Protein AF-A0A7V8W671-F1 (afdb_monomer)

Foldseek 3Di:
DDLVVCQVVFPFQDWFQFVPVLSAHIFTFHGKDFQAWAWWKWFQFPQRFTFIDHQQFWWWKAQADPDHTDIDGNVPDDFNIWHKFFLNAAFPADFDPLLLLLLLLLLQCLFQWDWDADPDDDGRWTKIKGKDFDDLRVCSNVVSCCVNVPPFDWDKDFDDDPDPNTGIIMIMTTHPSCVVSCVQQVSHDDQQADAGGPNQVPGGQQSLLSSLQNNCLGQWAWDADDLVPLWIKIKGKGLHSRHLNRNQLSLSNNSQHWGKDWADDDDPPDGTMIMTIRTALVNLVSNCVRRNYSDPVRNVSSVVNNDPSRNTHHDDRMDITGRRDMDTPGIDGDMDTQTPNQFGQRSYIGGFYAFAFFAADDPDDVRYQVQALQFLLVVQQQVDEFEFEPALYFAFQPADPVGDTDPGPVVRQQVSQLSQQVGHYDPDRHGYEYAYEYECLAPCNLCLLCVVVVLLVQLVVQQVLQVLLQVLLLQLLQQQWDDPVPGDTAGDPPCVVRVSNVVSVVVCVVSVNDPVSSVVSSVCRNVPHNHDDGDHWDDDLPTPSVVPTGPSSYAYEYAAEPVLVVQQVVQHKRFRAGSVPGDGPDIDGSVVSVVSNVVSCVNPVDNHYHHNNQCVLLDLQPVLHFKGWHWDWWDFQWFFAFQAFTDTLVVCAQHWTQTQAPVRGTDIFRHWWFFWKDWWKWFAFQQGQTFTIHQQWWFQWPPPGTHRNVRADLVTKFFFAAHHHADDEADLLQLLLLLQCLALQWAWDWDQDPVRFIKIKIKHWLVCLVSLVSNQVRLQVVVVVVVVVPDDDDDDPDRQWDWDDDPTMIMTMHGDPVSVVVSVQFWDRHPDQQPIATHPCLRNYGLSSVLSSNQNNCQNQWDADPVVGWIKGKGSHPRRLLVVQNSCSNLVWHKGKDWDQDPPCVCVRPDDDDPPPDDDRTMIMIITDNQCLVSCLVRRNHDPPRPSNVVSVVSVVPDDDDHDRSMTGTDDIRGPYMHTGIDTQRPPNRWTQTSGTIIGIYIRYMDHGQEREDEDAAEQVVQADLVGDGNLVVLLVVLLVVLVVLLVCLRPPHDPGDVHRPVHQLQVHYHYHYDDLVVSCVSVVHDCPDPVSVVVVLQSVLSSVVSSVVSLVVCCVVPNHRNSCVVSVVSNVLSVVQSVCVNVVHDPVVRDSDPPD

Structure (mmCIF, N/CA/C/O backbone):
data_AF-A0A7V8W671-F1
#
_entry.id   AF-A0A7V8W671-F1
#
loop_
_atom_site.group_PDB
_atom_site.id
_atom_site.type_symbol
_atom_site.label_atom_id
_atom_site.label_alt_id
_atom_site.label_comp_id
_atom_site.label_asym_id
_atom_site.label_entity_id
_atom_site.label_seq_id
_atom_site.pdbx_PDB_ins_code
_atom_site.Cartn_x
_atom_site.Cartn_y
_atom_site.Cartn_z
_atom_site.occupancy
_atom_site.B_iso_or_equiv
_atom_site.auth_seq_id
_atom_site.auth_comp_id
_atom_site.auth_asym_id
_atom_site.auth_atom_id
_atom_site.pdbx_PDB_model_num
ATOM 1 N N . MET A 1 1 ? 6.428 18.611 -21.218 1.00 63.50 1 MET A N 1
ATOM 2 C CA . MET A 1 1 ? 7.217 18.654 -19.968 1.00 63.50 1 MET A CA 1
ATOM 3 C C . MET A 1 1 ? 7.285 17.230 -19.437 1.00 63.50 1 MET A C 1
ATOM 5 O O . MET A 1 1 ? 6.343 16.496 -19.732 1.00 63.50 1 MET A O 1
ATOM 9 N N . ALA A 1 2 ? 8.343 16.803 -18.746 1.00 70.94 2 ALA A N 1
ATOM 10 C CA . ALA A 1 2 ? 8.313 15.484 -18.112 1.00 70.94 2 ALA A CA 1
ATOM 11 C C . ALA A 1 2 ? 7.372 15.514 -16.897 1.00 70.94 2 ALA A C 1
ATOM 13 O O . ALA A 1 2 ? 7.177 16.563 -16.283 1.00 70.94 2 ALA A O 1
ATOM 14 N N . ILE A 1 3 ? 6.790 14.369 -16.531 1.00 64.44 3 ILE A N 1
ATOM 15 C CA . ILE A 1 3 ? 5.921 14.296 -15.345 1.00 64.44 3 ILE A CA 1
ATOM 16 C C . ILE A 1 3 ? 6.750 14.531 -14.072 1.00 64.44 3 ILE A C 1
ATOM 18 O O . ILE A 1 3 ? 6.320 15.276 -13.196 1.00 64.44 3 ILE A O 1
ATOM 22 N N . GLY A 1 4 ? 7.994 14.037 -14.033 1.00 70.00 4 GLY A N 1
ATOM 23 C CA . GLY A 1 4 ? 8.948 14.334 -12.960 1.00 70.00 4 GLY A CA 1
ATOM 24 C C . GLY A 1 4 ? 9.275 15.817 -12.794 1.00 70.00 4 GLY A C 1
ATOM 25 O O . GLY A 1 4 ? 9.361 16.278 -11.658 1.00 70.00 4 GLY A O 1
ATOM 26 N N . ASP A 1 5 ? 9.361 16.593 -13.883 1.00 69.31 5 ASP A N 1
ATOM 27 C CA . ASP A 1 5 ? 9.529 18.052 -13.796 1.00 69.31 5 ASP A CA 1
ATOM 28 C C . ASP A 1 5 ? 8.321 18.690 -13.090 1.00 69.31 5 ASP A C 1
ATOM 30 O O . ASP A 1 5 ? 8.490 19.507 -12.188 1.00 69.31 5 ASP A O 1
ATOM 34 N N . MET A 1 6 ? 7.102 18.297 -13.487 1.00 68.94 6 MET A N 1
ATOM 35 C CA . MET A 1 6 ? 5.849 18.852 -12.958 1.00 68.94 6 MET A CA 1
ATOM 36 C C . MET A 1 6 ? 5.638 18.499 -11.482 1.00 68.94 6 MET A C 1
ATOM 38 O O . MET A 1 6 ? 5.164 19.341 -10.719 1.00 68.94 6 MET A O 1
ATOM 42 N N . VAL A 1 7 ? 6.044 17.296 -11.065 1.00 59.59 7 VAL A N 1
ATOM 43 C CA . VAL A 1 7 ? 6.058 16.884 -9.655 1.00 59.59 7 VAL A CA 1
ATOM 44 C C . VAL A 1 7 ? 7.121 17.639 -8.862 1.00 59.59 7 VAL A C 1
ATOM 46 O O . VAL A 1 7 ? 6.799 18.249 -7.845 1.00 59.59 7 VAL A O 1
ATOM 49 N N . THR A 1 8 ? 8.368 17.658 -9.335 1.00 72.19 8 THR A N 1
ATOM 50 C CA . THR A 1 8 ? 9.501 18.276 -8.619 1.00 72.19 8 THR A CA 1
ATOM 51 C C . THR A 1 8 ? 9.346 19.795 -8.484 1.00 72.19 8 THR A C 1
ATOM 53 O O . THR A 1 8 ? 9.794 20.376 -7.500 1.00 72.19 8 THR A O 1
ATOM 56 N N . GLN A 1 9 ? 8.678 20.446 -9.442 1.00 70.19 9 GLN A N 1
ATOM 57 C CA . GLN A 1 9 ? 8.373 21.882 -9.409 1.00 70.19 9 GLN A CA 1
ATOM 58 C C . GLN A 1 9 ? 7.011 22.208 -8.762 1.00 70.19 9 GLN A C 1
ATOM 60 O O . GLN A 1 9 ? 6.648 23.380 -8.689 1.00 70.19 9 GLN A O 1
ATOM 65 N N . GLY A 1 10 ? 6.252 21.212 -8.285 1.00 62.53 10 GLY A N 1
ATOM 66 C CA . GLY A 1 10 ? 4.999 21.437 -7.553 1.00 62.53 10 GLY A CA 1
ATOM 67 C C . GLY A 1 10 ? 3.854 22.025 -8.392 1.00 62.53 10 GLY A C 1
ATOM 68 O O . GLY A 1 10 ? 3.047 22.782 -7.856 1.00 62.53 10 GLY A O 1
ATOM 69 N N . LEU A 1 11 ? 3.788 21.733 -9.698 1.00 67.31 11 LEU A N 1
ATOM 70 C CA . LEU A 1 11 ? 2.968 22.465 -10.682 1.00 67.31 11 LEU A CA 1
ATOM 71 C C . LEU A 1 11 ? 1.466 22.108 -10.668 1.00 67.31 11 LEU A C 1
ATOM 73 O O . LEU A 1 11 ? 0.874 21.743 -11.685 1.00 67.31 11 LEU A O 1
ATOM 77 N N . ILE A 1 12 ? 0.830 22.260 -9.509 1.00 68.25 12 ILE A N 1
ATOM 78 C CA . ILE A 1 12 ? -0.629 22.224 -9.357 1.00 68.25 12 ILE A CA 1
ATOM 79 C C . ILE A 1 12 ? -1.246 23.424 -10.100 1.00 68.25 12 ILE A C 1
ATOM 81 O O . ILE A 1 12 ? -0.725 24.538 -10.067 1.00 68.25 12 ILE A O 1
ATOM 85 N N . GLY A 1 13 ? -2.353 23.191 -10.805 1.00 66.88 13 GLY A N 1
ATOM 86 C CA . GLY A 1 13 ? -3.020 24.153 -11.687 1.00 66.88 13 GLY A CA 1
ATOM 87 C C . GLY A 1 13 ? -2.495 24.175 -13.128 1.00 66.88 13 GLY A C 1
ATOM 88 O O . GLY A 1 13 ? -3.121 24.803 -13.981 1.00 66.88 13 GLY A O 1
ATOM 89 N N . GLN A 1 14 ? -1.393 23.478 -13.434 1.00 81.12 14 GLN A N 1
ATOM 90 C CA . GLN A 1 14 ? -0.878 23.345 -14.801 1.00 81.12 14 GLN A CA 1
ATOM 91 C C . GLN A 1 14 ? -1.895 22.625 -15.698 1.00 81.12 14 GLN A C 1
ATOM 93 O O . GLN A 1 14 ? -2.417 21.568 -15.343 1.00 81.12 14 GLN A O 1
ATOM 98 N N . GLU A 1 15 ? -2.147 23.173 -16.889 1.00 81.56 15 GLU A N 1
ATOM 99 C CA . GLU A 1 15 ? -2.969 22.509 -17.903 1.00 81.56 15 GLU A CA 1
ATOM 100 C C . GLU A 1 15 ? -2.155 21.462 -18.675 1.00 81.56 15 GLU A C 1
ATOM 102 O O . GLU A 1 15 ? -1.054 21.735 -19.166 1.00 81.56 15 GLU A O 1
ATOM 107 N N . VAL A 1 16 ? -2.721 20.263 -18.790 1.00 77.12 16 VAL A N 1
ATOM 108 C CA . VAL A 1 16 ? -2.222 19.121 -19.567 1.00 77.12 16 VAL A CA 1
ATOM 109 C C . VAL A 1 16 ? -3.320 18.652 -20.524 1.00 77.12 16 VAL A C 1
ATOM 111 O O . VAL A 1 16 ? -4.490 18.973 -20.331 1.00 77.12 16 VAL A O 1
ATOM 114 N N . TYR A 1 17 ? -2.975 17.915 -21.582 1.00 76.81 17 TYR A N 1
ATOM 115 C CA . TYR A 1 17 ? -3.991 17.411 -22.513 1.00 76.81 17 TYR A CA 1
ATOM 116 C C . TYR A 1 17 ? -4.842 16.305 -21.864 1.00 76.81 17 TYR A C 1
ATOM 118 O O . TYR A 1 17 ? -4.310 15.414 -21.200 1.00 76.81 17 TYR A O 1
ATOM 126 N N . ASP A 1 18 ? -6.156 16.371 -22.071 1.00 74.06 18 ASP A N 1
ATOM 127 C CA . ASP A 1 18 ? -7.162 15.468 -21.500 1.00 74.06 18 ASP A CA 1
ATOM 128 C C . ASP A 1 18 ? -7.470 14.282 -22.429 1.00 74.06 18 ASP A C 1
ATOM 130 O O . ASP A 1 18 ? -7.535 14.423 -23.655 1.00 74.06 18 ASP A O 1
ATOM 134 N N . GLY A 1 19 ? -7.716 13.113 -21.835 1.00 64.06 19 GLY A N 1
ATOM 135 C CA . GLY A 1 19 ? -8.101 11.903 -22.563 1.00 64.06 19 GLY A CA 1
ATOM 136 C C . GLY A 1 19 ? -9.519 11.970 -23.137 1.00 64.06 19 GLY A C 1
ATOM 137 O O . GLY A 1 19 ? -9.744 11.544 -24.275 1.00 64.06 19 GLY A O 1
ATOM 138 N N . ARG A 1 20 ? -10.473 12.548 -22.392 1.00 65.19 20 ARG A N 1
ATOM 139 C CA . ARG A 1 20 ? -11.916 12.442 -22.686 1.00 65.19 20 ARG A CA 1
ATOM 140 C C . ARG A 1 20 ? -12.310 13.172 -23.977 1.00 65.19 20 ARG A C 1
ATOM 142 O O . ARG A 1 20 ? -13.148 12.690 -24.737 1.00 65.19 20 ARG A O 1
ATOM 149 N N . ALA A 1 21 ? -11.665 14.298 -24.286 1.00 60.12 21 ALA A N 1
ATOM 150 C CA . ALA A 1 21 ? -11.943 15.131 -25.464 1.00 60.12 21 ALA A CA 1
ATOM 151 C C . ALA A 1 21 ? -11.270 14.638 -26.772 1.00 60.12 21 ALA A C 1
ATOM 153 O O . ALA A 1 21 ? -10.646 15.423 -27.494 1.00 60.12 21 ALA A O 1
ATOM 154 N N . GLN A 1 22 ? -11.332 13.332 -27.066 1.00 60.19 22 GLN A N 1
ATOM 155 C CA . GLN A 1 22 ? -10.582 12.667 -28.154 1.00 60.19 22 GLN A CA 1
ATOM 156 C C . GLN A 1 22 ? -9.072 13.004 -28.164 1.00 60.19 22 GLN A C 1
ATOM 158 O O . GLN A 1 22 ? -8.454 13.102 -29.226 1.00 60.19 22 GLN A O 1
ATOM 163 N N . GLY A 1 23 ? -8.471 13.244 -26.993 1.00 60.88 23 GLY A N 1
ATOM 164 C CA . GLY A 1 23 ? -7.081 13.695 -26.888 1.00 60.88 23 GLY A CA 1
ATOM 165 C C . GLY A 1 23 ? -6.803 15.086 -27.482 1.00 60.88 23 GLY A C 1
ATOM 166 O O . GLY A 1 23 ? -5.684 15.325 -27.940 1.00 60.88 23 GLY A O 1
ATOM 167 N N . THR A 1 24 ? -7.803 15.978 -27.552 1.00 64.06 24 THR A N 1
ATOM 168 C CA . THR A 1 24 ? -7.679 17.327 -28.155 1.00 64.06 24 THR A CA 1
ATOM 169 C C . THR A 1 24 ? -8.002 18.501 -27.223 1.00 64.06 24 THR A C 1
ATOM 171 O O . THR A 1 24 ? -7.672 19.634 -27.566 1.00 64.06 24 THR A O 1
ATOM 174 N N . GLY A 1 25 ? -8.613 18.252 -26.059 1.00 70.19 25 GLY A N 1
ATOM 175 C CA . GLY A 1 25 ? -8.860 19.257 -25.012 1.00 70.19 25 GLY A CA 1
ATOM 176 C C . GLY A 1 25 ? -7.789 19.251 -23.915 1.00 70.19 25 GLY A C 1
ATOM 177 O O . GLY A 1 25 ? -6.880 18.421 -23.943 1.00 70.19 25 GLY A O 1
ATOM 178 N N . THR A 1 26 ? -7.913 20.149 -22.935 1.00 80.38 26 THR A N 1
ATOM 179 C CA . THR A 1 26 ? -7.049 20.218 -21.742 1.00 80.38 26 THR A CA 1
ATOM 180 C C . THR A 1 26 ? -7.830 20.012 -20.440 1.00 80.38 26 THR A C 1
ATOM 182 O O . THR A 1 26 ? -9.043 20.200 -20.383 1.00 80.38 26 THR A O 1
ATOM 185 N N . THR A 1 27 ? -7.114 19.607 -19.393 1.00 72.06 27 THR A N 1
ATOM 186 C CA . THR A 1 27 ? -7.569 19.472 -18.000 1.00 72.06 27 THR A CA 1
ATOM 187 C C . THR A 1 27 ? -6.462 19.980 -17.072 1.00 72.06 27 THR A C 1
ATOM 189 O O . THR A 1 27 ? -5.299 20.050 -17.486 1.00 72.06 27 THR A O 1
ATOM 192 N N . ARG A 1 28 ? -6.784 20.356 -15.830 1.00 80.25 28 ARG A N 1
ATOM 193 C CA . ARG A 1 28 ? -5.789 20.844 -14.865 1.00 80.25 28 ARG A CA 1
ATOM 194 C C . ARG A 1 28 ? -5.318 19.751 -13.929 1.00 80.25 28 ARG A C 1
ATOM 196 O O . ARG A 1 28 ? -6.091 18.898 -13.502 1.00 80.25 28 ARG A O 1
ATOM 203 N N . VAL A 1 29 ? -4.042 19.830 -13.582 1.00 67.06 29 VAL A N 1
ATOM 204 C CA . VAL A 1 29 ? -3.411 19.041 -12.525 1.00 67.06 29 VAL A CA 1
ATOM 205 C C . VAL A 1 29 ? -3.867 19.565 -11.159 1.00 67.06 29 VAL A C 1
ATOM 207 O O . VAL A 1 29 ? -3.656 20.736 -10.852 1.00 67.06 29 VAL A O 1
ATOM 210 N N . VAL A 1 30 ? -4.482 18.717 -10.334 1.00 54.97 30 VAL A N 1
ATOM 211 C CA . VAL A 1 30 ? -4.971 19.052 -8.979 1.00 54.97 30 VAL A CA 1
ATOM 212 C C . VAL A 1 30 ? -4.043 18.563 -7.869 1.00 54.97 30 VAL A C 1
ATOM 214 O O . VAL A 1 30 ? -4.001 19.168 -6.801 1.00 54.97 30 VAL A O 1
ATOM 217 N N . ALA A 1 31 ? -3.263 17.512 -8.126 1.00 44.19 31 ALA A N 1
ATOM 218 C CA . ALA A 1 31 ? -2.213 17.038 -7.233 1.00 44.19 31 ALA A CA 1
ATOM 219 C C . ALA A 1 31 ? -1.034 16.495 -8.046 1.00 44.19 31 ALA A C 1
ATOM 221 O O . ALA A 1 31 ? -1.210 15.984 -9.152 1.00 44.19 31 ALA A O 1
ATOM 222 N N . VAL A 1 32 ? 0.167 16.591 -7.479 1.00 50.47 32 VAL A N 1
ATOM 223 C CA . VAL A 1 32 ? 1.408 16.072 -8.064 1.00 50.47 32 VAL A CA 1
ATOM 224 C C . VAL A 1 32 ? 2.125 15.219 -7.022 1.00 50.47 32 VAL A C 1
ATOM 226 O O . VAL A 1 32 ? 2.179 15.609 -5.854 1.00 50.47 32 VAL A O 1
ATOM 229 N N . LYS A 1 33 ? 2.640 14.046 -7.403 1.00 47.75 33 LYS A N 1
ATOM 230 C CA . LYS A 1 33 ? 3.220 13.095 -6.446 1.00 47.75 33 LYS A CA 1
ATOM 231 C C . LYS A 1 33 ? 4.382 12.298 -7.038 1.00 47.75 33 LYS A C 1
ATOM 233 O O . LYS A 1 33 ? 4.307 11.791 -8.153 1.00 47.75 33 LYS A O 1
ATOM 238 N N . ALA A 1 34 ? 5.458 12.162 -6.265 1.00 52.38 34 ALA A N 1
ATOM 239 C CA . ALA A 1 34 ? 6.500 11.177 -6.532 1.00 52.38 34 ALA A CA 1
ATOM 240 C C . ALA A 1 34 ? 6.070 9.855 -5.884 1.00 52.38 34 ALA A C 1
ATOM 242 O O . ALA A 1 34 ? 5.839 9.807 -4.675 1.00 52.38 34 ALA A O 1
ATOM 243 N N . ASN A 1 35 ? 5.944 8.796 -6.681 1.00 41.59 35 ASN A N 1
ATOM 244 C CA . ASN A 1 35 ? 5.470 7.479 -6.246 1.00 41.59 35 ASN A CA 1
ATOM 245 C C . ASN A 1 35 ? 6.642 6.502 -6.006 1.00 41.59 35 ASN A C 1
ATOM 247 O O . ASN A 1 35 ? 6.493 5.295 -6.191 1.00 41.59 35 ASN A O 1
ATOM 251 N N . GLY A 1 36 ? 7.797 7.035 -5.587 1.00 44.91 36 GLY A N 1
ATOM 252 C CA . GLY A 1 36 ? 9.057 6.298 -5.444 1.00 44.91 36 GLY A CA 1
ATOM 253 C C . GLY A 1 36 ? 9.687 5.937 -6.790 1.00 44.91 36 GLY A C 1
ATOM 254 O O . GLY A 1 36 ? 9.246 6.404 -7.843 1.00 44.91 36 GLY A O 1
ATOM 255 N N . GLU A 1 37 ? 10.714 5.093 -6.766 1.00 56.31 37 GLU A N 1
ATOM 256 C CA . GLU A 1 37 ? 11.138 4.387 -7.973 1.00 56.31 37 GLU A CA 1
ATOM 257 C C . GLU A 1 37 ? 10.330 3.093 -8.129 1.00 56.31 37 GLU A C 1
ATOM 259 O O . GLU A 1 37 ? 10.022 2.428 -7.141 1.00 56.31 37 GLU A O 1
ATOM 264 N N . LYS A 1 38 ? 9.945 2.727 -9.355 1.00 49.88 38 LYS A N 1
ATOM 265 C CA . LYS A 1 38 ? 9.181 1.498 -9.634 1.00 49.88 38 LYS A CA 1
ATOM 266 C C . LYS A 1 38 ? 9.651 0.830 -10.936 1.00 49.88 38 LYS A C 1
ATOM 268 O O . LYS A 1 38 ? 10.207 1.517 -11.796 1.00 49.88 38 LYS A O 1
ATOM 273 N N . PRO A 1 39 ? 9.418 -0.484 -11.131 1.00 54.62 39 PRO A N 1
ATOM 274 C CA . PRO A 1 39 ? 9.695 -1.163 -12.398 1.00 54.62 39 PRO A CA 1
ATOM 275 C C . PRO A 1 39 ? 8.857 -0.587 -13.549 1.00 54.62 39 PRO A C 1
ATOM 277 O O . PRO A 1 39 ? 7.628 -0.691 -13.550 1.00 54.62 39 PRO A O 1
ATOM 280 N N . VAL A 1 40 ? 9.523 0.008 -14.540 1.00 68.81 40 VAL A N 1
ATOM 281 C CA . VAL A 1 40 ? 8.896 0.658 -15.700 1.00 68.81 40 VAL A CA 1
ATOM 282 C C . VAL A 1 40 ? 9.017 -0.209 -16.950 1.00 68.81 40 VAL A C 1
ATOM 284 O O . VAL A 1 40 ? 10.064 -0.787 -17.249 1.00 68.81 40 VAL A O 1
ATOM 287 N N . PHE A 1 41 ? 7.935 -0.260 -17.721 1.00 79.50 41 PHE A N 1
ATOM 288 C CA . PHE A 1 41 ? 7.807 -0.993 -18.973 1.00 79.50 41 PHE A CA 1
ATOM 289 C C . PHE A 1 41 ? 7.632 -0.000 -20.124 1.00 79.50 41 PHE A C 1
ATOM 291 O O . PHE A 1 41 ? 6.730 0.839 -20.115 1.00 79.50 41 PHE A O 1
ATOM 298 N N . ARG A 1 42 ? 8.491 -0.105 -21.142 1.00 84.94 42 ARG A N 1
ATOM 299 C CA . ARG A 1 42 ? 8.423 0.698 -22.365 1.00 84.94 42 ARG A CA 1
ATOM 300 C C . ARG A 1 42 ? 7.603 -0.037 -23.416 1.00 84.94 42 ARG A C 1
ATOM 302 O O . ARG A 1 42 ? 8.047 -1.017 -24.018 1.00 84.94 42 ARG A O 1
ATOM 309 N N . ILE A 1 43 ? 6.411 0.479 -23.678 1.00 86.31 43 ILE A N 1
ATOM 310 C CA . ILE A 1 43 ? 5.508 0.007 -24.725 1.00 86.31 43 ILE A CA 1
ATOM 311 C C . ILE A 1 43 ? 5.941 0.664 -26.041 1.00 86.31 43 ILE A C 1
ATOM 313 O O . ILE A 1 43 ? 5.660 1.841 -26.271 1.00 86.31 43 ILE A O 1
ATOM 317 N N . LYS A 1 44 ? 6.637 -0.067 -26.918 1.00 81.88 44 LYS A N 1
ATOM 318 C CA . LYS A 1 44 ? 7.057 0.423 -28.242 1.00 81.88 44 LYS A CA 1
ATOM 319 C C . LYS A 1 44 ? 5.966 0.189 -29.284 1.00 81.88 44 LYS A C 1
ATOM 321 O O . LYS A 1 44 ? 5.548 -0.944 -29.539 1.00 81.88 44 LYS A O 1
ATOM 326 N N . LEU A 1 45 ? 5.545 1.270 -29.937 1.00 84.25 45 LEU A N 1
ATOM 327 C CA . LEU A 1 45 ? 4.546 1.280 -31.003 1.00 84.25 45 LEU A CA 1
ATOM 328 C C . LEU A 1 45 ? 5.201 1.221 -32.393 1.00 84.25 45 LEU A C 1
ATOM 330 O O . LEU A 1 45 ? 6.341 1.641 -32.600 1.00 84.25 45 LEU A O 1
ATOM 334 N N . LYS A 1 46 ? 4.450 0.736 -33.388 1.00 80.00 46 LYS A N 1
ATOM 335 C CA . LYS A 1 46 ? 4.888 0.478 -34.779 1.00 80.00 46 LYS A CA 1
ATOM 336 C C . LYS A 1 46 ? 5.437 1.699 -35.543 1.00 80.00 46 LYS A C 1
ATOM 338 O O . LYS A 1 46 ? 5.918 1.566 -36.669 1.00 80.00 46 LYS A O 1
ATOM 343 N N . THR A 1 47 ? 5.337 2.889 -34.965 1.00 69.31 47 THR A N 1
ATOM 344 C CA . THR A 1 47 ? 5.785 4.180 -35.507 1.00 69.31 47 THR A CA 1
ATOM 345 C C . THR A 1 47 ? 7.156 4.628 -35.014 1.00 69.31 47 THR A C 1
ATOM 347 O O . THR A 1 47 ? 7.700 5.571 -35.597 1.00 69.31 47 THR A O 1
ATOM 350 N N . GLY A 1 48 ? 7.681 3.994 -33.961 1.00 64.75 48 GLY A N 1
ATOM 351 C CA . GLY A 1 48 ? 8.824 4.458 -33.167 1.00 64.75 48 GLY A CA 1
ATOM 352 C C . GLY A 1 48 ? 8.423 5.082 -31.824 1.00 64.75 48 GLY A C 1
ATOM 353 O O . GLY A 1 48 ? 9.231 5.104 -30.906 1.00 64.75 48 GLY A O 1
ATOM 354 N N . THR A 1 49 ? 7.171 5.523 -31.678 1.00 70.81 49 THR A N 1
ATOM 355 C CA . THR A 1 49 ? 6.668 6.162 -30.452 1.00 70.81 49 THR A CA 1
ATOM 356 C C . THR A 1 49 ? 6.606 5.164 -29.294 1.00 70.81 49 THR A C 1
ATOM 358 O O . THR A 1 49 ? 6.274 3.996 -29.514 1.00 70.81 49 THR A O 1
ATOM 361 N N . CYS A 1 50 ? 6.875 5.608 -28.064 1.00 73.62 50 CYS A N 1
ATOM 362 C CA . CYS A 1 50 ? 6.752 4.767 -26.877 1.00 73.62 50 CYS A CA 1
ATOM 363 C C . CYS A 1 50 ? 6.093 5.468 -25.685 1.00 73.62 50 CYS A C 1
ATOM 365 O O . CYS A 1 50 ? 6.159 6.689 -25.534 1.00 73.62 50 CYS A O 1
ATOM 367 N N . VAL A 1 51 ? 5.466 4.657 -24.836 1.00 75.25 51 VAL A N 1
ATOM 368 C CA . VAL A 1 51 ? 4.929 5.043 -23.524 1.00 75.25 51 VAL A CA 1
ATOM 369 C C . VAL A 1 51 ? 5.709 4.267 -22.471 1.00 75.25 51 VAL A C 1
ATOM 371 O O . VAL A 1 51 ? 6.009 3.092 -22.683 1.00 75.25 51 VAL A O 1
ATOM 374 N N . GLU A 1 52 ? 6.046 4.923 -21.368 1.00 78.62 52 GLU A N 1
ATOM 375 C CA . GLU A 1 52 ? 6.754 4.338 -20.230 1.00 78.62 52 GLU A CA 1
ATOM 376 C C . GLU A 1 52 ? 5.900 4.519 -18.981 1.00 78.62 52 GLU A C 1
ATOM 378 O O . GLU A 1 52 ? 5.516 5.639 -18.647 1.00 78.62 52 GLU A O 1
ATOM 383 N N . ALA A 1 53 ? 5.550 3.401 -18.351 1.00 66.31 53 ALA A N 1
ATOM 384 C CA . ALA A 1 53 ? 4.683 3.335 -17.182 1.00 66.31 53 ALA A CA 1
ATOM 385 C C . ALA A 1 53 ? 4.941 2.033 -16.403 1.00 66.31 53 ALA A C 1
ATOM 387 O O . ALA A 1 53 ? 5.610 1.127 -16.906 1.00 66.31 53 ALA A O 1
ATOM 388 N N . THR A 1 54 ? 4.443 1.937 -15.172 1.00 52.88 54 THR A N 1
ATOM 389 C CA . THR A 1 54 ? 4.586 0.730 -14.343 1.00 52.88 54 THR A CA 1
ATOM 390 C C . THR A 1 54 ? 3.634 -0.378 -14.787 1.00 52.88 54 THR A C 1
ATOM 392 O O . THR A 1 54 ? 2.638 -0.110 -15.457 1.00 52.88 54 THR A O 1
ATOM 395 N N . ALA A 1 55 ? 3.941 -1.627 -14.424 1.00 56.81 55 ALA A N 1
ATOM 396 C CA . ALA A 1 55 ? 3.156 -2.812 -14.792 1.00 56.81 55 ALA A CA 1
ATOM 397 C C . ALA A 1 55 ? 1.654 -2.672 -14.480 1.00 56.81 55 ALA A C 1
ATOM 399 O O . ALA A 1 55 ? 0.815 -2.997 -15.312 1.00 56.81 55 ALA A O 1
ATOM 400 N N . ASP A 1 56 ? 1.343 -2.139 -13.300 1.00 41.72 56 ASP A N 1
ATOM 401 C CA . ASP A 1 56 ? 0.014 -1.901 -12.735 1.00 41.72 56 ASP A CA 1
ATOM 402 C C . ASP A 1 56 ? -0.710 -0.661 -13.286 1.00 41.72 56 ASP A C 1
ATOM 404 O O . ASP A 1 56 ? -1.914 -0.513 -13.082 1.00 41.72 56 ASP A O 1
ATOM 408 N N . HIS A 1 57 ? -0.004 0.221 -13.994 1.00 49.53 57 HIS A N 1
ATOM 409 C CA . HIS A 1 57 ? -0.580 1.425 -14.587 1.00 49.53 57 HIS A CA 1
ATOM 410 C C . HIS A 1 57 ? -1.558 1.057 -15.711 1.00 49.53 57 HIS A C 1
ATOM 412 O O . HIS A 1 57 ? -1.307 0.127 -16.474 1.00 49.53 57 HIS A O 1
ATOM 418 N N . VAL A 1 58 ? -2.674 1.778 -15.843 1.00 53.03 58 VAL A N 1
ATOM 419 C CA . VAL A 1 58 ? -3.806 1.320 -16.668 1.00 53.03 58 VAL A CA 1
ATOM 420 C C . VAL A 1 58 ? -3.996 2.196 -17.906 1.00 53.03 58 VAL A C 1
ATOM 422 O O . VAL A 1 58 ? -4.424 3.343 -17.816 1.00 53.03 58 VAL A O 1
ATOM 425 N N . VAL A 1 59 ? -3.733 1.641 -19.089 1.00 59.00 59 VAL A N 1
ATOM 426 C CA . VAL A 1 59 ? -3.810 2.343 -20.377 1.00 59.00 59 VAL A CA 1
ATOM 427 C C . VAL A 1 59 ? -5.015 1.909 -21.215 1.00 59.00 59 VAL A C 1
ATOM 429 O O . VAL A 1 59 ? -5.520 0.795 -21.093 1.00 59.00 59 VAL A O 1
ATOM 432 N N . TYR A 1 60 ? -5.482 2.789 -22.106 1.00 74.56 60 TYR A N 1
ATOM 433 C CA . TYR A 1 60 ? -6.627 2.497 -22.973 1.00 74.56 60 TYR A CA 1
ATOM 434 C C . TYR A 1 60 ? -6.196 1.729 -24.235 1.00 74.56 60 TYR A C 1
ATOM 436 O O . TYR A 1 60 ? -5.574 2.291 -25.148 1.00 74.56 60 TYR A O 1
ATOM 444 N N . ALA A 1 61 ? -6.520 0.435 -24.277 1.00 82.44 61 ALA A N 1
ATOM 445 C CA . ALA A 1 61 ? -6.019 -0.532 -25.249 1.00 82.44 61 ALA A CA 1
ATOM 446 C C . ALA A 1 61 ? -7.139 -1.219 -26.053 1.00 82.44 61 ALA A C 1
ATOM 448 O O . ALA A 1 61 ? -8.252 -1.437 -25.581 1.00 82.44 61 ALA A O 1
ATOM 449 N N . LEU A 1 62 ? -6.833 -1.567 -27.302 1.00 86.44 62 LEU A N 1
ATOM 450 C CA . LEU A 1 62 ? -7.695 -2.262 -28.255 1.00 86.44 62 LEU A CA 1
ATOM 451 C C . LEU A 1 62 ? -7.017 -3.570 -28.673 1.00 86.44 62 LEU A C 1
ATOM 453 O O . LEU A 1 62 ? -5.859 -3.560 -29.097 1.00 86.44 62 LEU A O 1
ATOM 457 N N . GLU A 1 63 ? -7.742 -4.685 -28.641 1.00 80.00 63 GLU A N 1
ATOM 458 C CA . GLU A 1 63 ? -7.210 -5.975 -29.103 1.00 80.00 63 GLU A CA 1
ATOM 459 C C . GLU A 1 63 ? -6.993 -6.005 -30.621 1.00 80.00 63 GLU A C 1
ATOM 461 O O . GLU A 1 63 ? -6.029 -6.596 -31.106 1.00 80.00 63 GLU A O 1
ATOM 466 N N . ALA A 1 64 ? -7.866 -5.341 -31.386 1.00 76.69 64 ALA A N 1
ATOM 467 C CA . ALA A 1 64 ? -7.861 -5.403 -32.842 1.00 76.69 64 ALA A CA 1
ATOM 468 C C . ALA A 1 64 ? -8.070 -4.032 -33.504 1.00 76.69 64 ALA A C 1
ATOM 470 O O . ALA A 1 64 ? -8.261 -2.991 -32.876 1.00 76.69 64 ALA A O 1
ATOM 471 N N . ARG A 1 65 ? -8.004 -4.005 -34.838 1.00 76.94 65 ARG A N 1
ATOM 472 C CA . ARG A 1 65 ? -8.287 -2.797 -35.620 1.00 76.94 65 ARG A CA 1
ATOM 473 C C . ARG A 1 65 ? -9.777 -2.467 -35.576 1.00 76.94 65 ARG A C 1
ATOM 475 O O . ARG A 1 65 ? -10.570 -3.278 -36.042 1.00 76.94 65 ARG A O 1
ATOM 482 N N . ARG A 1 66 ? -10.127 -1.253 -35.131 1.00 71.31 66 ARG A N 1
ATOM 483 C CA . ARG A 1 66 ? -11.515 -0.796 -34.931 1.00 71.31 66 ARG A CA 1
ATOM 484 C C . ARG A 1 66 ? -12.340 -1.677 -33.974 1.00 71.31 66 ARG A C 1
ATOM 486 O O . ARG A 1 66 ? -13.560 -1.719 -34.110 1.00 71.31 66 ARG A O 1
ATOM 493 N N . SER A 1 67 ? -11.706 -2.386 -33.035 1.00 75.00 67 SER A N 1
ATOM 494 C CA . SER A 1 67 ? -12.445 -2.976 -31.910 1.00 75.00 67 SER A CA 1
ATOM 495 C C . SER A 1 67 ? -12.872 -1.883 -30.928 1.00 75.00 67 SER A C 1
ATOM 497 O O . SER A 1 67 ? -12.352 -0.765 -30.961 1.00 75.00 67 SER A O 1
ATOM 499 N N . GLN A 1 68 ? -13.776 -2.221 -30.011 1.00 69.44 68 GLN A N 1
ATOM 500 C CA . GLN A 1 68 ? -13.935 -1.445 -28.785 1.00 69.44 68 GLN A CA 1
ATOM 501 C C . GLN A 1 68 ? -12.610 -1.465 -28.000 1.00 69.44 68 GLN A C 1
ATOM 503 O O . GLN A 1 68 ? -11.844 -2.433 -28.090 1.00 69.44 68 GLN A O 1
ATOM 508 N N . GLY A 1 69 ? -12.313 -0.369 -27.303 1.00 68.56 69 GLY A N 1
ATOM 509 C CA . GLY A 1 69 ? -11.165 -0.267 -26.407 1.00 68.56 69 GLY A CA 1
ATOM 510 C C . GLY A 1 69 ? -11.588 -0.451 -24.955 1.00 68.56 69 GLY A C 1
ATOM 511 O O . GLY A 1 69 ? -12.695 -0.060 -24.573 1.00 68.56 69 GLY A O 1
ATOM 512 N N . VAL A 1 70 ? -10.695 -1.022 -24.157 1.00 67.19 70 VAL A N 1
ATOM 513 C CA . VAL A 1 70 ? -10.856 -1.238 -22.719 1.00 67.19 70 VAL A CA 1
ATOM 514 C C . VAL A 1 70 ? -9.607 -0.773 -21.979 1.00 67.19 70 VAL A C 1
ATOM 516 O O . VAL A 1 70 ? -8.518 -0.678 -22.544 1.00 67.19 70 VAL A O 1
ATOM 519 N N . TRP A 1 71 ? -9.783 -0.466 -20.703 1.00 68.06 71 TRP A N 1
ATOM 520 C CA . TRP A 1 71 ? -8.692 -0.189 -19.782 1.00 68.06 71 TRP A CA 1
ATOM 521 C C . TRP A 1 71 ? -7.957 -1.490 -19.459 1.00 68.06 71 TRP A C 1
ATOM 523 O O . TRP A 1 71 ? -8.606 -2.465 -19.087 1.00 68.06 71 TRP A O 1
ATOM 533 N N . ARG A 1 72 ? -6.634 -1.516 -19.651 1.00 68.06 72 ARG A N 1
ATOM 534 C CA . ARG A 1 72 ? -5.765 -2.654 -19.313 1.00 68.06 72 ARG A CA 1
ATOM 535 C C . ARG A 1 72 ? -4.492 -2.190 -18.638 1.00 68.06 72 ARG A C 1
ATOM 537 O O . ARG A 1 72 ? -3.952 -1.143 -18.999 1.00 68.06 72 ARG A O 1
ATOM 544 N N . ARG A 1 73 ? -4.011 -2.980 -17.686 1.00 64.62 73 ARG A N 1
ATOM 545 C CA . ARG A 1 73 ? -2.694 -2.799 -17.069 1.00 64.62 73 ARG A CA 1
ATOM 546 C C . ARG A 1 73 ? -1.595 -2.918 -18.129 1.00 64.62 73 ARG A C 1
ATOM 548 O O . ARG A 1 73 ? -1.787 -3.580 -19.149 1.00 64.62 73 ARG A O 1
ATOM 555 N N . VAL A 1 74 ? -0.433 -2.306 -17.913 1.00 65.81 74 VAL A N 1
ATOM 556 C CA . VAL A 1 74 ? 0.698 -2.410 -18.855 1.00 65.81 74 VAL A CA 1
ATOM 557 C C . VAL A 1 74 ? 1.227 -3.845 -18.969 1.00 65.81 74 VAL A C 1
ATOM 559 O O . VAL A 1 74 ? 1.671 -4.234 -20.051 1.00 65.81 74 VAL A O 1
ATOM 562 N N . ASP A 1 75 ? 1.136 -4.647 -17.905 1.00 72.75 75 ASP A N 1
ATOM 563 C CA . ASP A 1 75 ? 1.500 -6.072 -17.918 1.00 72.75 75 ASP A CA 1
ATOM 564 C C . ASP A 1 75 ? 0.468 -6.995 -18.605 1.00 72.75 75 ASP A C 1
ATOM 566 O O . ASP A 1 75 ? 0.828 -8.083 -19.052 1.00 72.75 75 ASP A O 1
ATOM 570 N N . GLU A 1 76 ? -0.774 -6.543 -18.802 1.00 77.38 76 GLU A N 1
ATOM 571 C CA . GLU A 1 76 ? -1.810 -7.236 -19.593 1.00 77.38 76 GLU A CA 1
ATOM 572 C C . GLU A 1 76 ? -1.691 -6.989 -21.112 1.00 77.38 76 GLU A C 1
ATOM 574 O O . GLU A 1 76 ? -2.433 -7.571 -21.915 1.00 77.38 76 GLU A O 1
ATOM 579 N N . LEU A 1 77 ? -0.794 -6.094 -21.538 1.00 82.69 77 LEU A N 1
ATOM 580 C CA . LEU A 1 77 ? -0.605 -5.761 -22.948 1.00 82.69 77 LEU A CA 1
ATOM 581 C C . LEU A 1 77 ? 0.241 -6.821 -23.664 1.00 82.69 77 LEU A C 1
ATOM 583 O O . LEU A 1 77 ? 1.288 -7.245 -23.182 1.00 82.69 77 LEU A O 1
ATOM 587 N N . ALA A 1 78 ? -0.147 -7.166 -24.894 1.00 85.50 78 ALA A N 1
ATOM 588 C CA . ALA A 1 78 ? 0.628 -8.050 -25.763 1.00 85.50 78 ALA A CA 1
ATOM 589 C C . ALA A 1 78 ? 1.023 -7.365 -27.088 1.00 85.50 78 ALA A C 1
ATOM 591 O O . ALA A 1 78 ? 0.243 -6.576 -27.638 1.00 85.50 78 ALA A O 1
ATOM 592 N N . PRO A 1 79 ? 2.194 -7.690 -27.675 1.00 89.56 79 PRO A N 1
ATOM 593 C CA . PRO A 1 79 ? 2.518 -7.311 -29.048 1.00 89.56 79 PRO A CA 1
ATOM 594 C C . PRO A 1 79 ? 1.415 -7.750 -30.024 1.00 89.56 79 PRO A C 1
ATOM 596 O O . PRO A 1 79 ? 0.993 -8.902 -30.028 1.00 89.56 79 PRO A O 1
ATOM 599 N N . GLY A 1 80 ? 0.940 -6.823 -30.858 1.00 83.12 80 GLY A N 1
ATOM 600 C CA . GLY A 1 80 ? -0.233 -7.005 -31.722 1.00 83.12 80 GLY A CA 1
ATOM 601 C C . GLY A 1 80 ? -1.459 -6.201 -31.277 1.00 83.12 80 GLY A C 1
ATOM 602 O O . GLY A 1 80 ? -2.147 -5.654 -32.146 1.00 83.12 80 GLY A O 1
ATOM 603 N N . MET A 1 81 ? -1.663 -6.029 -29.962 1.00 89.06 81 MET A N 1
ATOM 604 C CA . MET A 1 81 ? -2.647 -5.085 -29.409 1.00 89.06 81 MET A CA 1
ATOM 605 C C . MET A 1 81 ? -2.299 -3.639 -29.795 1.00 89.06 81 MET A C 1
ATOM 607 O O . MET A 1 81 ? -1.241 -3.356 -30.371 1.00 89.06 81 MET A O 1
ATOM 611 N N . ARG A 1 82 ? -3.209 -2.695 -29.541 1.00 88.38 82 ARG A N 1
ATOM 612 C CA . ARG A 1 82 ? -3.117 -1.328 -30.070 1.00 88.38 82 ARG A CA 1
ATOM 613 C C . ARG A 1 82 ? -3.520 -0.290 -29.032 1.00 88.38 82 ARG A C 1
ATOM 615 O O . ARG A 1 82 ? -4.531 -0.461 -28.367 1.00 88.38 82 ARG A O 1
ATOM 622 N N . LEU A 1 83 ? -2.777 0.807 -28.945 1.00 87.00 83 LEU A N 1
ATOM 623 C CA . LEU A 1 83 ? -3.140 1.964 -28.120 1.00 87.00 83 LEU A CA 1
ATOM 624 C C . LEU A 1 83 ? -3.759 3.064 -28.990 1.00 87.00 83 LEU A C 1
ATOM 626 O O . LEU A 1 83 ? -3.523 3.115 -30.204 1.00 87.00 83 LEU A O 1
ATOM 630 N N . GLN A 1 84 ? -4.544 3.954 -28.383 1.00 81.56 84 GLN A N 1
ATOM 631 C CA . GLN A 1 84 ? -4.984 5.187 -29.038 1.00 81.56 84 GLN A CA 1
ATOM 632 C C . GLN A 1 84 ? -3.979 6.312 -28.777 1.00 81.56 84 GLN A C 1
ATOM 634 O O . GLN A 1 84 ? -3.654 6.600 -27.633 1.00 81.56 84 GLN A O 1
ATOM 639 N N . LEU A 1 85 ? -3.503 6.954 -29.845 1.00 77.12 85 LEU A N 1
ATOM 640 C CA . LEU A 1 85 ? -2.557 8.070 -29.800 1.00 77.12 85 LEU A CA 1
ATOM 641 C C . LEU A 1 85 ? -3.198 9.327 -30.404 1.00 77.12 85 LEU A C 1
ATOM 643 O O . LEU A 1 85 ? -3.714 9.280 -31.524 1.00 77.12 85 LEU A O 1
ATOM 647 N N . SER A 1 86 ? -3.143 10.458 -29.695 1.00 79.31 86 SER A N 1
ATOM 648 C CA . SER A 1 86 ? -3.535 11.763 -30.253 1.00 79.31 86 SER A CA 1
ATOM 649 C C . SER A 1 86 ? -2.471 12.297 -31.213 1.00 79.31 86 SER A C 1
ATOM 651 O O . SER A 1 86 ? -1.274 12.222 -30.932 1.00 79.31 86 SER A O 1
ATOM 653 N N . THR A 1 87 ? -2.902 12.856 -32.345 1.00 71.81 87 THR A N 1
ATOM 654 C CA . THR A 1 87 ? -2.031 13.499 -33.348 1.00 71.81 87 THR A CA 1
ATOM 655 C C . THR A 1 87 ? -2.153 15.028 -33.369 1.00 71.81 87 THR A C 1
ATOM 657 O O . THR A 1 87 ? -1.503 15.687 -34.183 1.00 71.81 87 THR A O 1
ATOM 660 N N . ARG A 1 88 ? -3.004 15.605 -32.506 1.00 68.75 88 ARG A N 1
ATOM 661 C CA . ARG A 1 88 ? -3.461 17.008 -32.581 1.00 68.75 88 ARG A CA 1
ATOM 662 C C . ARG A 1 88 ? -2.993 17.902 -31.427 1.00 68.75 88 ARG A C 1
ATOM 664 O O . ARG A 1 88 ? -3.537 18.984 -31.230 1.00 68.75 88 ARG A O 1
ATOM 671 N N . THR A 1 89 ? -1.956 17.482 -30.714 1.00 68.62 89 THR A N 1
ATOM 672 C CA . THR A 1 89 ? -1.231 18.302 -29.737 1.00 68.62 89 THR A CA 1
ATOM 673 C C . THR A 1 89 ? -0.643 19.573 -30.369 1.00 68.62 89 THR A C 1
ATOM 675 O O . THR A 1 89 ? -0.234 19.581 -31.534 1.00 68.62 89 THR A O 1
ATOM 678 N N . SER A 1 90 ? -0.597 20.663 -29.599 1.00 66.31 90 SER A N 1
ATOM 679 C CA . SER A 1 90 ? 0.085 21.909 -29.974 1.00 66.31 90 SER A CA 1
ATOM 680 C C . SER A 1 90 ? 0.730 22.611 -28.770 1.00 66.31 90 SER A C 1
ATOM 682 O O . SER A 1 90 ? 0.170 22.624 -27.671 1.00 66.31 90 SER A O 1
ATOM 684 N N . VAL A 1 91 ? 1.914 23.200 -28.975 1.00 68.56 91 VAL A N 1
ATOM 685 C CA . VAL A 1 91 ? 2.590 24.053 -27.982 1.00 68.56 91 VAL A CA 1
ATOM 686 C C . VAL A 1 91 ? 2.019 25.470 -28.049 1.00 68.56 91 VAL A C 1
ATOM 688 O O . VAL A 1 91 ? 2.128 26.139 -29.077 1.00 68.56 91 VAL A O 1
ATOM 691 N N . THR A 1 92 ? 1.448 25.932 -26.937 1.00 67.25 92 THR A N 1
ATOM 692 C CA . THR A 1 92 ? 0.897 27.288 -26.754 1.00 67.25 92 THR A CA 1
ATOM 693 C C . THR A 1 92 ? 1.896 28.277 -26.142 1.00 67.25 92 THR A C 1
ATOM 695 O O . THR A 1 92 ? 1.693 29.486 -26.228 1.00 67.25 92 THR A O 1
ATOM 698 N N . LYS A 1 93 ? 2.993 27.786 -25.547 1.00 76.06 93 LYS A N 1
ATOM 699 C CA . LYS A 1 93 ? 4.076 28.606 -24.983 1.00 76.06 93 LYS A CA 1
ATOM 700 C C . LYS A 1 93 ? 4.794 29.392 -26.092 1.00 76.06 93 LYS A C 1
ATOM 702 O O . LYS A 1 93 ? 5.289 28.795 -27.050 1.00 76.06 93 LYS A O 1
ATOM 707 N N . ALA A 1 94 ? 4.890 30.711 -25.926 1.00 74.56 94 ALA A N 1
ATOM 708 C CA . ALA A 1 94 ? 5.692 31.595 -26.775 1.00 74.56 94 ALA A CA 1
ATOM 709 C C . ALA A 1 94 ? 7.205 31.415 -26.530 1.00 74.56 94 ALA A C 1
ATOM 711 O O . ALA A 1 94 ? 7.614 30.948 -25.465 1.00 74.56 94 ALA A O 1
ATOM 712 N N . SER A 1 95 ? 8.028 31.786 -27.512 1.00 82.50 95 SER A N 1
ATOM 713 C CA . SER A 1 95 ? 9.496 31.809 -27.411 1.00 82.50 95 SER A CA 1
ATOM 714 C C . SER A 1 95 ? 10.024 33.238 -27.361 1.00 82.50 95 SER A C 1
ATOM 716 O O . SER A 1 95 ? 9.459 34.121 -28.006 1.00 82.50 95 SER A O 1
ATOM 718 N N . ASP A 1 96 ? 11.146 33.452 -26.678 1.00 88.06 96 ASP A N 1
ATOM 719 C CA . ASP A 1 96 ? 11.933 34.675 -26.864 1.00 88.06 96 ASP A CA 1
ATOM 720 C C . ASP A 1 96 ? 12.771 34.623 -28.161 1.00 88.06 96 ASP A C 1
ATOM 722 O O . ASP A 1 96 ? 13.169 33.556 -28.638 1.00 88.06 96 ASP A O 1
ATOM 726 N N . ALA A 1 97 ? 13.083 35.788 -28.732 1.00 87.25 97 ALA A N 1
ATOM 727 C CA . ALA A 1 97 ? 13.881 35.903 -29.952 1.00 87.25 97 ALA A CA 1
ATOM 728 C C . ALA A 1 97 ? 15.307 35.338 -29.793 1.00 87.25 97 ALA A C 1
ATOM 730 O O . ALA A 1 97 ? 15.843 34.756 -30.740 1.00 87.25 97 ALA A O 1
ATOM 731 N N . ARG A 1 98 ? 15.917 35.450 -28.604 1.00 89.69 98 ARG A N 1
ATOM 732 C CA . ARG A 1 98 ? 17.229 34.852 -28.322 1.00 89.69 98 ARG A CA 1
ATOM 733 C C . ARG A 1 98 ? 17.131 33.333 -28.197 1.00 89.69 98 ARG A C 1
ATOM 735 O O . ARG A 1 98 ? 18.007 32.640 -28.705 1.00 89.69 98 ARG A O 1
ATOM 742 N N . GLU A 1 99 ? 16.068 32.807 -27.586 1.00 91.62 99 GLU A N 1
ATOM 743 C CA . GLU A 1 99 ? 15.811 31.357 -27.537 1.00 91.62 99 GLU A CA 1
ATOM 744 C C . GLU A 1 99 ? 15.676 30.759 -28.944 1.00 91.62 99 GLU A C 1
ATOM 746 O O . GLU A 1 99 ? 16.239 29.699 -29.208 1.00 91.62 99 GLU A O 1
ATOM 751 N N . VAL A 1 100 ? 14.973 31.447 -29.852 1.00 94.56 100 VAL A N 1
ATOM 752 C CA . VAL A 1 100 ? 14.816 31.048 -31.263 1.00 94.56 100 VAL A CA 1
ATOM 753 C C . VAL A 1 100 ? 16.167 30.961 -31.980 1.00 94.56 100 VAL A C 1
ATOM 755 O O . VAL A 1 100 ? 16.416 30.007 -32.721 1.00 94.56 100 VAL A O 1
ATOM 758 N N . ASP A 1 101 ? 17.055 31.929 -31.753 1.00 94.94 101 ASP A N 1
ATOM 759 C CA . ASP A 1 101 ? 18.374 31.944 -32.384 1.00 94.94 101 ASP A CA 1
ATOM 760 C C . ASP A 1 101 ? 19.348 30.932 -31.772 1.00 94.94 101 ASP A C 1
ATOM 762 O O . ASP A 1 101 ? 20.054 30.248 -32.516 1.00 94.94 101 ASP A O 1
ATOM 766 N N . GLU A 1 102 ? 19.368 30.788 -30.444 1.00 95.00 102 GLU A N 1
ATOM 767 C CA . GLU A 1 102 ? 20.167 29.763 -29.765 1.00 95.00 102 GLU A CA 1
ATOM 768 C C . GLU A 1 102 ? 19.723 28.358 -30.196 1.00 95.00 102 GLU A C 1
ATOM 770 O O . GLU A 1 102 ? 20.564 27.539 -30.565 1.00 95.00 102 GLU A O 1
ATOM 775 N N . ALA A 1 103 ? 18.414 28.099 -30.257 1.00 95.25 103 ALA A N 1
ATOM 776 C CA . ALA A 1 103 ? 17.860 26.823 -30.703 1.00 95.25 103 ALA A CA 1
ATOM 777 C C . ALA A 1 103 ? 18.228 26.485 -32.159 1.00 95.25 103 ALA A C 1
ATOM 779 O O . ALA A 1 103 ? 18.612 25.350 -32.445 1.00 95.25 103 ALA A O 1
ATOM 780 N N . ALA A 1 104 ? 18.183 27.463 -33.069 1.00 95.50 104 ALA A N 1
ATOM 781 C CA . ALA A 1 104 ? 18.614 27.276 -34.454 1.00 95.50 104 ALA A CA 1
ATOM 782 C C . ALA A 1 104 ? 20.119 26.966 -34.573 1.00 95.50 104 ALA A C 1
ATOM 784 O O . ALA A 1 104 ? 20.500 26.085 -35.341 1.00 95.50 104 ALA A O 1
ATOM 785 N N . LEU A 1 105 ? 20.984 27.640 -33.802 1.00 95.75 105 LEU A N 1
ATOM 786 C CA . LEU A 1 105 ? 22.421 27.332 -33.796 1.00 95.75 105 LEU A CA 1
ATOM 787 C C . LEU A 1 105 ? 22.704 25.936 -33.220 1.00 95.75 105 LEU A C 1
ATOM 789 O O . LEU A 1 105 ? 23.528 25.210 -33.770 1.00 95.75 105 LEU A O 1
ATOM 793 N N . VAL A 1 106 ? 21.999 25.528 -32.160 1.00 95.00 106 VAL A N 1
ATOM 794 C CA . VAL A 1 106 ? 22.107 24.173 -31.588 1.00 95.00 106 VAL A CA 1
ATOM 795 C C . VAL A 1 106 ? 21.678 23.101 -32.598 1.00 95.00 106 VAL A C 1
ATOM 797 O O . VAL A 1 106 ? 22.379 22.104 -32.752 1.00 95.00 106 VAL A O 1
ATOM 800 N N . GLY A 1 107 ? 20.580 23.319 -33.331 1.00 93.88 107 GLY A N 1
ATOM 801 C CA . GLY A 1 107 ? 20.124 22.401 -34.383 1.00 93.88 107 GLY A CA 1
ATOM 802 C C . GLY A 1 107 ? 21.119 22.261 -35.536 1.00 93.88 107 GLY A C 1
ATOM 803 O O . GLY A 1 107 ? 21.285 21.168 -36.068 1.00 93.88 107 GLY A O 1
ATOM 804 N N . TRP A 1 108 ? 21.835 23.338 -35.872 1.00 95.00 108 TRP A N 1
ATOM 805 C CA . TRP A 1 108 ? 22.888 23.309 -36.889 1.00 95.00 108 TRP A CA 1
ATOM 806 C C . TRP A 1 108 ? 24.142 22.562 -36.416 1.00 95.00 108 TRP A C 1
ATOM 808 O O . TRP A 1 108 ? 24.687 21.747 -37.154 1.00 95.00 108 TRP A O 1
ATOM 818 N N . LEU A 1 109 ? 24.575 22.793 -35.169 1.00 92.25 109 LEU A N 1
ATOM 819 C CA . LEU A 1 109 ? 25.758 22.144 -34.583 1.00 92.25 109 LEU A CA 1
ATOM 820 C C . LEU A 1 109 ? 25.613 20.625 -34.418 1.00 92.25 109 LEU A C 1
ATOM 822 O O . LEU A 1 109 ? 26.624 19.931 -34.385 1.00 92.25 109 LEU A O 1
ATOM 826 N N . GLN A 1 110 ? 24.383 20.117 -34.289 1.00 91.12 110 GLN A N 1
ATOM 827 C CA . GLN A 1 110 ? 24.109 18.679 -34.163 1.00 91.12 110 GLN A CA 1
ATOM 828 C C . GLN A 1 110 ? 23.947 17.948 -35.510 1.00 91.12 110 GLN A C 1
ATOM 830 O O . GLN A 1 110 ? 23.873 16.720 -35.498 1.00 91.12 110 GLN A O 1
ATOM 835 N N . GLY A 1 111 ? 23.896 18.677 -36.631 1.00 87.56 111 GLY A N 1
ATOM 836 C CA . GLY A 1 111 ? 23.950 18.134 -37.993 1.00 87.56 111 GLY A CA 1
ATOM 837 C C . GLY A 1 111 ? 25.287 18.474 -38.658 1.00 87.56 111 GLY A C 1
ATOM 838 O O . GLY A 1 111 ? 26.306 17.840 -38.393 1.00 87.56 111 GLY A O 1
ATOM 839 N N . ASP A 1 112 ? 25.303 19.526 -39.481 1.00 86.00 112 ASP A N 1
ATOM 840 C CA . ASP A 1 112 ? 26.491 20.020 -40.194 1.00 86.00 112 ASP A CA 1
ATOM 841 C C . ASP A 1 112 ? 27.360 20.958 -39.319 1.00 86.00 112 ASP A C 1
ATOM 843 O O . ASP A 1 112 ? 27.577 22.137 -39.628 1.00 86.00 112 ASP A O 1
ATOM 847 N N . GLY A 1 113 ? 27.883 20.439 -38.203 1.00 85.88 113 GLY A N 1
ATOM 848 C CA . GLY A 1 113 ? 28.741 21.200 -37.291 1.00 85.88 113 GLY A CA 1
ATOM 849 C C . GLY A 1 113 ? 29.698 20.367 -36.435 1.00 85.88 113 GLY A C 1
ATOM 850 O O . GLY A 1 113 ? 29.752 19.141 -36.517 1.00 85.88 113 GLY A O 1
ATOM 851 N N . PHE A 1 114 ? 30.499 21.058 -35.622 1.00 87.12 114 PHE A N 1
ATOM 852 C CA . PHE A 1 114 ? 31.467 20.456 -34.701 1.00 87.12 114 PHE A CA 1
ATOM 853 C C . PHE A 1 114 ? 31.527 21.218 -33.373 1.00 87.12 114 PHE A C 1
ATOM 855 O O . PHE A 1 114 ? 31.514 22.451 -33.346 1.00 87.12 114 PHE A O 1
ATOM 862 N N . VAL A 1 115 ? 31.658 20.474 -32.275 1.00 87.19 115 VAL A N 1
ATOM 863 C CA . VAL A 1 115 ? 31.897 20.988 -30.921 1.00 87.19 115 VAL A CA 1
ATOM 864 C C . VAL A 1 115 ? 32.987 20.137 -30.281 1.00 87.19 115 VAL A C 1
ATOM 866 O O . VAL A 1 115 ? 32.877 18.913 -30.270 1.00 87.19 115 VAL A O 1
ATOM 869 N N . GLY A 1 116 ? 34.034 20.755 -29.734 1.00 83.25 116 GLY A N 1
ATOM 870 C CA . GLY A 1 116 ? 35.102 19.983 -29.099 1.00 83.25 116 GLY A CA 1
ATOM 871 C C . GLY A 1 116 ? 36.177 20.804 -28.400 1.00 83.25 116 GLY A C 1
ATOM 872 O O . GLY A 1 116 ? 36.321 22.008 -28.618 1.00 83.25 116 GLY A O 1
ATOM 873 N N . GLN A 1 117 ? 36.945 20.117 -27.560 1.00 77.69 117 GLN A N 1
ATOM 874 C CA . GLN A 1 117 ? 38.115 20.622 -26.851 1.00 77.69 117 GLN A CA 1
ATOM 875 C C . GLN A 1 117 ? 39.130 19.481 -26.729 1.00 77.69 117 GLN A C 1
ATOM 877 O O . GLN A 1 117 ? 38.737 18.346 -26.469 1.00 77.69 117 GLN A O 1
ATOM 882 N N . TYR A 1 118 ? 40.413 19.771 -26.942 1.00 63.06 118 TYR A N 1
ATOM 883 C CA . TYR A 1 118 ? 41.484 18.773 -26.908 1.00 63.06 118 TYR A CA 1
ATOM 884 C C . TYR A 1 118 ? 42.318 18.935 -25.635 1.00 63.06 118 TYR A C 1
ATOM 886 O O . TYR A 1 118 ? 42.697 20.051 -25.289 1.00 63.06 118 TYR A O 1
ATOM 894 N N . GLU A 1 119 ? 42.624 17.833 -24.951 1.00 52.62 119 GLU A N 1
ATOM 895 C CA . GLU A 1 119 ? 43.424 17.848 -23.714 1.00 52.62 119 GLU A CA 1
ATOM 896 C C . GLU A 1 119 ? 44.919 18.086 -23.982 1.00 52.62 119 GLU A C 1
ATOM 898 O O . GLU A 1 119 ? 45.635 18.612 -23.132 1.00 52.62 119 GLU A O 1
ATOM 903 N N . SER A 1 120 ? 45.397 17.747 -25.183 1.00 51.78 120 SER A N 1
ATOM 904 C CA . SER A 1 120 ? 46.772 17.989 -25.624 1.00 51.78 120 SER A CA 1
ATOM 905 C C . SER A 1 120 ? 46.840 18.359 -27.110 1.00 51.78 120 SER A C 1
ATOM 907 O O . SER A 1 120 ? 45.938 18.053 -27.892 1.00 51.78 120 SER A O 1
ATOM 909 N N . GLY A 1 121 ? 47.915 19.052 -27.498 1.00 57.06 121 GLY A N 1
ATOM 910 C CA . GLY A 1 121 ? 48.127 19.578 -28.850 1.00 57.06 121 GLY A CA 1
ATOM 911 C C . GLY A 1 121 ? 48.195 21.108 -28.889 1.00 57.06 121 GLY A C 1
ATOM 912 O O . GLY A 1 121 ? 48.240 21.776 -27.862 1.00 57.06 121 GLY A O 1
ATOM 913 N N . THR A 1 122 ? 48.218 21.687 -30.091 1.00 43.34 122 THR A N 1
ATOM 914 C CA . THR A 1 122 ? 48.403 23.138 -30.297 1.00 43.34 122 THR A CA 1
ATOM 915 C C . THR A 1 122 ? 47.133 23.979 -30.131 1.00 43.34 122 THR A C 1
ATOM 917 O O . THR A 1 122 ? 47.192 25.196 -30.297 1.00 43.34 122 THR A O 1
ATOM 920 N N . ASN A 1 123 ? 45.982 23.372 -29.815 1.00 52.09 123 ASN A N 1
ATOM 921 C CA . ASN A 1 123 ? 44.726 24.096 -29.609 1.00 52.09 123 ASN A CA 1
ATOM 922 C C . ASN A 1 123 ? 43.822 23.426 -28.559 1.00 52.09 123 ASN A C 1
ATOM 924 O O . ASN A 1 123 ? 42.822 22.792 -28.895 1.00 52.09 123 ASN A O 1
ATOM 928 N N . CYS A 1 124 ? 44.141 23.620 -27.279 1.00 67.38 124 CYS A N 1
ATOM 929 C CA . CYS A 1 124 ? 43.317 23.153 -26.158 1.00 67.38 124 CYS A CA 1
ATOM 930 C C . CYS A 1 124 ? 42.084 24.046 -25.877 1.00 67.38 124 CYS A C 1
ATOM 932 O O . CYS A 1 124 ? 41.446 23.916 -24.833 1.00 67.38 124 CYS A O 1
ATOM 934 N N . SER A 1 125 ? 41.743 24.984 -26.771 1.00 75.44 125 SER A N 1
ATOM 935 C CA . SER A 1 125 ? 40.582 25.871 -26.604 1.00 75.44 125 SER A CA 1
ATOM 936 C C . SER A 1 125 ? 39.290 25.202 -27.066 1.00 75.44 125 SER A C 1
ATOM 938 O O . SER A 1 125 ? 39.224 24.664 -28.175 1.00 75.44 125 SER A O 1
ATOM 940 N N . LEU A 1 126 ? 38.235 25.316 -26.254 1.00 87.44 126 LEU A N 1
ATOM 941 C CA . LEU A 1 126 ? 36.873 24.954 -26.648 1.00 87.44 126 LEU A CA 1
ATOM 942 C C . LEU A 1 126 ? 36.502 25.627 -27.980 1.00 87.44 126 LEU A C 1
ATOM 944 O O . LEU A 1 126 ? 36.632 26.842 -28.122 1.00 87.44 126 LEU A O 1
ATOM 948 N N . THR A 1 127 ? 36.074 24.832 -28.957 1.00 89.31 127 THR A N 1
ATOM 949 C CA . THR A 1 127 ? 35.852 25.246 -30.349 1.00 89.31 127 THR A CA 1
ATOM 950 C C . THR A 1 127 ? 34.435 24.880 -30.799 1.00 89.31 127 THR A C 1
ATOM 952 O O . THR A 1 127 ? 33.952 23.786 -30.500 1.00 89.31 127 THR A O 1
ATOM 955 N N . LEU A 1 128 ? 33.793 25.785 -31.544 1.00 92.50 128 LEU A N 1
ATOM 956 C CA . LEU A 1 128 ? 32.538 25.561 -32.273 1.00 92.50 128 LEU A CA 1
ATOM 957 C C . LEU A 1 128 ? 32.776 25.781 -33.769 1.00 92.50 128 LEU A C 1
ATOM 959 O O . LEU A 1 128 ? 33.374 26.793 -34.139 1.00 92.50 128 LEU A O 1
ATOM 963 N N . GLU A 1 129 ? 32.273 24.898 -34.630 1.00 92.25 129 GLU A N 1
ATOM 964 C CA . GLU A 1 129 ? 32.260 25.105 -36.084 1.00 92.25 129 GLU A CA 1
ATOM 965 C C . GLU A 1 129 ? 30.884 24.841 -36.689 1.00 92.25 129 GLU A C 1
ATOM 967 O O . GLU A 1 129 ? 30.242 23.841 -36.378 1.00 92.25 129 GLU A O 1
ATOM 972 N N . PHE A 1 130 ? 30.475 25.711 -37.610 1.00 94.38 130 PHE A N 1
ATOM 973 C CA . PHE A 1 130 ? 29.277 25.553 -38.433 1.00 94.38 130 PHE A CA 1
ATOM 974 C C . PHE A 1 130 ? 29.698 25.384 -39.893 1.00 94.38 130 PHE A C 1
ATOM 976 O O . PHE A 1 130 ? 30.390 26.259 -40.425 1.00 94.38 130 PHE A O 1
ATOM 983 N N . MET A 1 131 ? 29.281 24.303 -40.551 1.00 94.12 131 MET A N 1
ATOM 984 C CA . MET A 1 131 ? 29.430 24.146 -41.998 1.00 94.12 131 MET A CA 1
ATOM 985 C C . MET A 1 131 ? 28.167 24.641 -42.711 1.00 94.12 131 MET A C 1
ATOM 987 O O . MET A 1 131 ? 27.048 24.418 -42.261 1.00 94.12 131 MET A O 1
ATOM 991 N N . THR A 1 132 ? 28.359 25.326 -43.833 1.00 93.12 132 THR A N 1
ATOM 992 C CA . THR A 1 132 ? 27.297 25.834 -44.716 1.00 93.12 132 THR A CA 1
ATOM 993 C C . THR A 1 132 ? 27.722 25.615 -46.167 1.00 93.12 132 THR A C 1
ATOM 995 O O . THR A 1 132 ? 28.922 25.670 -46.455 1.00 93.12 132 THR A O 1
ATOM 998 N N . ILE A 1 133 ? 26.780 25.326 -47.066 1.00 90.00 133 ILE A N 1
ATOM 999 C CA . ILE A 1 133 ? 27.047 24.972 -48.475 1.00 90.00 133 ILE A CA 1
ATOM 1000 C C . ILE A 1 133 ? 26.545 26.008 -49.492 1.00 90.00 133 ILE A C 1
ATOM 1002 O O . ILE A 1 133 ? 26.900 25.924 -50.671 1.00 90.00 133 ILE A O 1
ATOM 1006 N N . ASP A 1 134 ? 25.752 26.989 -49.052 1.00 88.75 134 ASP A N 1
ATOM 1007 C CA . ASP A 1 134 ? 25.302 28.124 -49.862 1.00 88.75 134 ASP A CA 1
ATOM 1008 C C . ASP A 1 134 ? 25.207 29.441 -49.055 1.00 88.75 134 ASP A C 1
ATOM 1010 O O . ASP A 1 134 ? 25.547 29.517 -47.870 1.00 88.75 134 ASP A O 1
ATOM 1014 N N . LYS A 1 135 ? 24.775 30.519 -49.726 1.00 87.88 135 LYS A N 1
ATOM 1015 C CA . LYS A 1 135 ? 24.682 31.866 -49.141 1.00 87.88 135 LYS A CA 1
ATOM 1016 C C . LYS A 1 135 ? 23.450 32.087 -48.260 1.00 87.88 135 LYS A C 1
ATOM 1018 O O . LYS A 1 135 ? 23.533 32.927 -47.365 1.00 87.88 135 LYS A O 1
ATOM 1023 N N . ASP A 1 136 ? 22.341 31.384 -48.484 1.00 89.44 136 ASP A N 1
ATOM 1024 C CA . ASP A 1 136 ? 21.166 31.455 -47.603 1.00 89.44 136 ASP A CA 1
ATOM 1025 C C . ASP A 1 136 ? 21.545 30.882 -46.232 1.00 89.44 136 ASP A C 1
ATOM 1027 O O . ASP A 1 136 ? 21.312 31.511 -45.197 1.00 89.44 136 ASP A O 1
ATOM 1031 N N . GLU A 1 137 ? 22.211 29.725 -46.233 1.00 93.56 137 GLU A N 1
ATOM 1032 C CA . GLU A 1 137 ? 22.717 29.059 -45.033 1.00 93.56 137 GLU A CA 1
ATOM 1033 C C . GLU A 1 137 ? 23.766 29.897 -44.294 1.00 93.56 137 GLU A C 1
ATOM 1035 O O . GLU A 1 137 ? 23.633 30.136 -43.091 1.00 93.56 137 GLU A O 1
ATOM 1040 N N . LEU A 1 138 ? 24.779 30.405 -45.008 1.00 92.31 138 LEU A N 1
ATOM 1041 C CA . LEU A 1 138 ? 25.823 31.249 -44.418 1.00 92.31 138 LEU A CA 1
ATOM 1042 C C . LEU A 1 138 ? 25.228 32.494 -43.743 1.00 92.31 138 LEU A C 1
ATOM 1044 O O . LEU A 1 138 ? 25.602 32.830 -42.619 1.00 92.31 138 LEU A O 1
ATOM 1048 N N . ASN A 1 139 ? 24.267 33.154 -44.395 1.00 92.88 139 ASN A N 1
ATOM 1049 C CA . ASN A 1 139 ? 23.563 34.299 -43.821 1.00 92.88 139 ASN A CA 1
ATOM 1050 C C . ASN A 1 139 ? 22.693 33.893 -42.619 1.00 92.88 139 ASN A C 1
ATOM 1052 O O . ASN A 1 139 ? 22.657 34.616 -41.622 1.00 92.88 139 ASN A O 1
ATOM 1056 N N . PHE A 1 140 ? 22.001 32.753 -42.674 1.00 93.69 140 PHE A N 1
ATOM 1057 C CA . PHE A 1 140 ? 21.168 32.254 -41.575 1.00 93.69 140 PHE A CA 1
ATOM 1058 C C . PHE A 1 140 ? 21.982 31.956 -40.310 1.00 93.69 140 PHE A C 1
ATOM 1060 O O . PHE A 1 140 ? 21.525 32.281 -39.208 1.00 93.69 140 PHE A O 1
ATOM 1067 N N . VAL A 1 141 ? 23.173 31.369 -40.468 1.00 94.50 141 VAL A N 1
ATOM 1068 C CA . VAL A 1 141 ? 24.104 31.073 -39.370 1.00 94.50 141 VAL A CA 1
ATOM 1069 C C . VAL A 1 141 ? 24.748 32.357 -38.848 1.00 94.50 141 VAL A C 1
ATOM 1071 O O . VAL A 1 141 ? 24.632 32.646 -37.656 1.00 94.50 141 VAL A O 1
ATOM 1074 N N . LEU A 1 142 ? 25.373 33.174 -39.707 1.00 94.00 142 LEU A N 1
ATOM 1075 C CA . LEU A 1 142 ? 26.106 34.372 -39.268 1.00 94.00 142 LEU A CA 1
ATOM 1076 C C . LEU A 1 142 ? 25.212 35.374 -38.529 1.00 94.00 142 LEU A C 1
ATOM 1078 O O . LEU A 1 142 ? 25.588 35.830 -37.450 1.00 94.00 142 LEU A O 1
ATOM 1082 N N . ASN A 1 143 ? 24.007 35.655 -39.039 1.00 93.25 143 ASN A N 1
ATOM 1083 C CA . ASN A 1 143 ? 23.066 36.569 -38.379 1.00 93.25 143 ASN A CA 1
ATOM 1084 C C . ASN A 1 143 ? 22.697 36.123 -36.954 1.00 93.25 143 ASN A C 1
ATOM 1086 O O . ASN A 1 143 ? 22.376 36.962 -36.115 1.00 93.25 143 ASN A O 1
ATOM 1090 N N . ARG A 1 144 ? 22.747 34.817 -36.663 1.00 95.12 144 ARG A N 1
ATOM 1091 C CA . ARG A 1 144 ? 22.471 34.267 -35.329 1.00 95.12 144 ARG A CA 1
ATOM 1092 C C . ARG A 1 144 ? 23.708 34.203 -34.459 1.00 95.12 144 ARG A C 1
ATOM 1094 O O . ARG A 1 144 ? 23.631 34.587 -33.298 1.00 95.12 144 ARG A O 1
ATOM 1101 N N . VAL A 1 145 ? 24.852 33.814 -35.021 1.00 94.38 145 VAL A N 1
ATOM 1102 C CA . VAL A 1 145 ? 26.151 33.887 -34.337 1.00 94.38 145 VAL A CA 1
ATOM 1103 C C . VAL A 1 145 ? 26.390 35.306 -33.806 1.00 94.38 145 VAL A C 1
ATOM 1105 O O . VAL A 1 145 ? 26.760 35.460 -32.647 1.00 94.38 145 VAL A O 1
ATOM 1108 N N . HIS A 1 146 ? 26.077 36.340 -34.595 1.00 92.38 146 HIS A N 1
ATOM 1109 C CA . HIS A 1 146 ? 26.200 37.748 -34.189 1.00 92.38 146 HIS A CA 1
ATOM 1110 C C . HIS A 1 146 ? 25.290 38.137 -33.013 1.00 92.38 146 HIS A C 1
ATOM 1112 O O . HIS A 1 146 ? 25.699 38.940 -32.177 1.00 92.38 146 HIS A O 1
ATOM 1118 N N . ARG A 1 147 ? 24.068 37.589 -32.932 1.00 92.38 147 ARG A N 1
ATOM 1119 C CA . ARG A 1 147 ? 23.090 37.920 -31.874 1.00 92.38 147 ARG A CA 1
ATOM 1120 C C . ARG A 1 147 ? 23.278 37.090 -30.600 1.00 92.38 147 ARG A C 1
ATOM 1122 O O . ARG A 1 147 ? 23.090 37.608 -29.501 1.00 92.38 147 ARG A O 1
ATOM 1129 N N . VAL A 1 148 ? 23.685 35.828 -30.729 1.00 93.81 148 VAL A N 1
ATOM 1130 C CA . VAL A 1 148 ? 23.925 34.912 -29.600 1.00 93.81 148 VAL A CA 1
ATOM 1131 C C . VAL A 1 148 ? 25.296 35.150 -28.965 1.00 93.81 148 VAL A C 1
ATOM 1133 O O . VAL A 1 148 ? 25.385 35.298 -27.743 1.00 93.81 148 VAL A O 1
ATOM 1136 N N . PHE A 1 149 ? 26.344 35.234 -29.789 1.00 92.69 149 PHE A N 1
ATOM 1137 C CA . PHE A 1 149 ? 27.748 35.378 -29.388 1.00 92.69 149 PHE A CA 1
ATOM 1138 C C . PHE A 1 149 ? 28.273 36.797 -29.663 1.00 92.69 149 PHE A C 1
ATOM 1140 O O . PHE A 1 149 ? 29.371 36.986 -30.188 1.00 92.69 149 PHE A O 1
ATOM 1147 N N . ALA A 1 150 ? 27.474 37.811 -29.322 1.00 86.06 150 ALA A N 1
ATOM 1148 C CA . ALA A 1 150 ? 27.834 39.215 -29.501 1.00 86.06 150 ALA A CA 1
ATOM 1149 C C . ALA A 1 150 ? 29.196 39.536 -28.849 1.00 86.06 150 ALA A C 1
ATOM 1151 O O . ALA A 1 150 ? 29.402 39.297 -27.661 1.00 86.06 150 ALA A O 1
ATOM 1152 N N . GLY A 1 151 ? 30.130 40.071 -29.641 1.00 80.12 151 GLY A N 1
ATOM 1153 C CA . GLY A 1 151 ? 31.497 40.387 -29.207 1.00 80.12 151 GLY A CA 1
ATOM 1154 C C . GLY A 1 151 ? 32.505 39.228 -29.268 1.00 80.12 151 GLY A C 1
ATOM 1155 O O . GLY A 1 151 ? 33.691 39.466 -29.048 1.00 80.12 151 GLY A O 1
ATOM 1156 N N . VAL A 1 152 ? 32.091 37.999 -29.602 1.00 89.25 152 VAL A N 1
ATOM 1157 C CA . VAL A 1 152 ? 33.017 36.868 -29.790 1.00 89.25 152 VAL A CA 1
ATOM 1158 C C . VAL A 1 152 ? 33.582 36.877 -31.213 1.00 89.25 152 VAL A C 1
ATOM 1160 O O . VAL A 1 152 ? 32.843 36.948 -32.194 1.00 89.25 152 VAL A O 1
ATOM 1163 N N . HIS A 1 153 ? 34.908 36.784 -31.335 1.00 87.06 153 HIS A N 1
ATOM 1164 C CA . HIS A 1 153 ? 35.580 36.711 -32.631 1.00 87.06 153 HIS A CA 1
ATOM 1165 C C . HIS A 1 153 ? 35.361 35.345 -33.303 1.00 87.06 153 HIS A C 1
ATOM 1167 O O . HIS A 1 153 ? 35.454 34.299 -32.657 1.00 87.06 153 HIS A O 1
ATOM 1173 N N . TYR A 1 154 ? 35.123 35.350 -34.615 1.00 91.12 154 TYR A N 1
ATOM 1174 C CA . TYR A 1 154 ? 34.939 34.148 -35.426 1.00 91.12 154 TYR A CA 1
ATOM 1175 C C . TYR A 1 154 ? 35.761 34.229 -36.719 1.00 91.12 154 TYR A C 1
ATOM 1177 O O . TYR A 1 154 ? 36.035 35.311 -37.235 1.00 91.12 154 TYR A O 1
ATOM 1185 N N . HIS A 1 155 ? 36.143 33.077 -37.266 1.00 91.44 155 HIS A N 1
ATOM 1186 C CA . HIS A 1 155 ? 36.905 32.963 -38.508 1.00 91.44 155 HIS A CA 1
ATOM 1187 C C . HIS A 1 155 ? 36.092 32.200 -39.561 1.00 91.44 155 HIS A C 1
ATOM 1189 O O . HIS A 1 155 ? 35.652 31.081 -39.305 1.00 91.44 155 HIS A O 1
ATOM 1195 N N . ILE A 1 156 ? 35.939 32.760 -40.767 1.00 92.69 156 ILE A N 1
ATOM 1196 C CA . ILE A 1 156 ? 35.320 32.058 -41.905 1.00 92.69 156 ILE A CA 1
ATOM 1197 C C . ILE A 1 156 ? 36.416 31.457 -42.787 1.00 92.69 156 ILE A C 1
ATOM 1199 O O . ILE A 1 156 ? 37.282 32.174 -43.285 1.00 92.69 156 ILE A O 1
ATOM 1203 N N . ARG A 1 157 ? 36.368 30.143 -43.018 1.00 91.00 157 ARG A N 1
ATOM 1204 C CA . ARG A 1 157 ? 37.237 29.431 -43.965 1.00 91.00 157 ARG A CA 1
ATOM 1205 C C . ARG A 1 157 ? 36.417 28.924 -45.152 1.00 91.00 157 ARG A C 1
ATOM 1207 O O . ARG A 1 157 ? 35.386 28.290 -44.955 1.00 91.00 157 ARG A O 1
ATOM 1214 N N . SER A 1 158 ? 36.897 29.155 -46.372 1.00 87.12 158 SER A N 1
ATOM 1215 C CA . SER A 1 158 ? 36.367 28.507 -47.581 1.00 87.12 158 SER A CA 1
ATOM 1216 C C . SER A 1 158 ? 36.982 27.119 -47.776 1.00 87.12 158 SER A C 1
ATOM 1218 O O . SER A 1 158 ? 38.163 26.920 -47.475 1.00 87.12 158 SER A O 1
ATOM 1220 N N . VAL A 1 159 ? 36.206 26.176 -48.310 1.00 85.12 159 VAL A N 1
ATOM 1221 C CA . VAL A 1 159 ? 36.653 24.813 -48.637 1.00 85.12 159 VAL A CA 1
ATOM 1222 C C . VAL A 1 159 ? 36.375 24.532 -50.115 1.00 85.12 159 VAL A C 1
ATOM 1224 O O . VAL A 1 159 ? 35.261 24.739 -50.588 1.00 85.12 159 VAL A O 1
ATOM 1227 N N . GLU A 1 160 ? 37.380 24.061 -50.857 1.00 78.62 160 GLU A N 1
ATOM 1228 C CA . GLU A 1 160 ? 37.205 23.717 -52.272 1.00 78.62 160 GLU A CA 1
ATOM 1229 C C . GLU A 1 160 ? 36.335 22.463 -52.434 1.00 78.62 160 GLU A C 1
ATOM 1231 O O . GLU A 1 160 ? 36.619 21.395 -51.887 1.00 78.62 160 GLU A O 1
ATOM 1236 N N . SER A 1 161 ? 35.263 22.599 -53.213 1.00 79.12 161 SER A N 1
ATOM 1237 C CA . SER A 1 161 ? 34.292 21.542 -53.487 1.00 79.12 161 SER A CA 1
ATOM 1238 C C . SER A 1 161 ? 34.546 20.895 -54.850 1.00 79.12 161 SER A C 1
ATOM 1240 O O . SER A 1 161 ? 34.790 21.579 -55.842 1.00 79.12 161 SER A O 1
ATOM 1242 N N . LYS A 1 162 ? 34.376 19.567 -54.938 1.00 77.62 162 LYS A N 1
ATOM 1243 C CA . LYS A 1 162 ? 34.354 18.843 -56.227 1.00 77.62 162 LYS A CA 1
ATOM 1244 C C . LYS A 1 162 ? 33.146 19.203 -57.102 1.00 77.62 162 LYS A C 1
ATOM 1246 O O . LYS A 1 162 ? 33.162 18.918 -58.295 1.00 77.62 162 LYS A O 1
ATOM 1251 N N . ASN A 1 163 ? 32.108 19.805 -56.520 1.00 78.12 163 ASN A N 1
ATOM 1252 C CA . ASN A 1 163 ? 31.022 20.441 -57.255 1.00 78.12 163 ASN A CA 1
ATOM 1253 C C . ASN A 1 163 ? 31.175 21.974 -57.157 1.00 78.12 163 ASN A C 1
ATOM 1255 O O . ASN A 1 163 ? 30.954 22.511 -56.067 1.00 78.12 163 ASN A O 1
ATOM 1259 N N . PRO A 1 164 ? 31.487 22.688 -58.257 1.00 73.00 164 PRO A N 1
ATOM 1260 C CA . PRO A 1 164 ? 31.666 24.141 -58.246 1.00 73.00 164 PRO A CA 1
ATOM 1261 C C . PRO A 1 164 ? 30.365 24.934 -58.019 1.00 73.00 164 PRO A C 1
ATOM 1263 O O . PRO A 1 164 ? 30.420 26.156 -57.931 1.00 73.00 164 PRO A O 1
ATOM 1266 N N . SER A 1 165 ? 29.200 24.278 -57.910 1.00 75.19 165 SER A N 1
ATOM 1267 C CA . SER A 1 165 ? 27.937 24.930 -57.532 1.00 75.19 165 SER A CA 1
ATOM 1268 C C . SER A 1 165 ? 27.710 25.047 -56.014 1.00 75.19 165 SER A C 1
ATOM 1270 O O . SER A 1 165 ? 26.609 25.422 -55.617 1.00 75.19 165 SER A O 1
ATOM 1272 N N . LEU A 1 166 ? 28.681 24.667 -55.172 1.00 81.25 166 LEU A N 1
ATOM 1273 C CA . LEU A 1 166 ? 28.588 24.727 -53.705 1.00 81.25 166 LEU A CA 1
ATOM 1274 C C . LEU A 1 166 ? 29.613 25.721 -53.149 1.00 81.25 166 LEU A C 1
ATOM 1276 O O . LEU A 1 166 ? 30.806 25.598 -53.427 1.00 81.25 166 LEU A O 1
ATOM 1280 N N . ASP A 1 167 ? 29.157 26.670 -52.333 1.00 85.94 167 ASP A N 1
ATOM 1281 C CA . ASP A 1 167 ? 29.985 27.699 -51.694 1.00 85.94 167 ASP A CA 1
ATOM 1282 C C . ASP A 1 167 ? 30.299 27.276 -50.250 1.00 85.94 167 ASP A C 1
ATOM 1284 O O . ASP A 1 167 ? 29.779 27.845 -49.293 1.00 85.94 167 ASP A O 1
ATOM 1288 N N . ILE A 1 168 ? 31.095 26.208 -50.088 1.00 90.19 168 ILE A N 1
ATOM 1289 C CA . ILE A 1 168 ? 31.298 25.570 -48.778 1.00 90.19 168 ILE A CA 1
ATOM 1290 C C . ILE A 1 168 ? 32.126 26.473 -47.854 1.00 90.19 168 ILE A C 1
ATOM 1292 O O . ILE A 1 168 ? 33.322 26.697 -48.081 1.00 90.19 168 ILE A O 1
ATOM 1296 N N . ARG A 1 169 ? 31.500 26.949 -46.771 1.00 91.44 169 ARG A N 1
ATOM 1297 C CA . ARG A 1 169 ? 32.122 27.779 -45.728 1.00 91.44 169 ARG A CA 1
ATOM 1298 C C . ARG A 1 169 ? 32.014 27.131 -44.358 1.00 91.44 169 ARG A C 1
ATOM 1300 O O . ARG A 1 169 ? 30.960 26.628 -43.976 1.00 91.44 169 ARG A O 1
ATOM 1307 N N . TRP A 1 170 ? 33.109 27.197 -43.609 1.00 91.69 170 TRP A N 1
ATOM 1308 C CA . TRP A 1 170 ? 33.188 26.818 -42.201 1.00 91.69 170 TRP A CA 1
ATOM 1309 C C . TRP A 1 170 ? 33.330 28.085 -41.354 1.00 91.69 170 TRP A C 1
ATOM 1311 O O . TRP A 1 170 ? 34.284 28.846 -41.541 1.00 91.69 170 TRP A O 1
ATOM 1321 N N . VAL A 1 171 ? 32.393 28.321 -40.437 1.00 93.94 171 VAL A N 1
ATOM 1322 C CA . VAL A 1 171 ? 32.425 29.431 -39.471 1.00 93.94 171 VAL A CA 1
ATOM 1323 C C . VAL A 1 171 ? 32.905 28.883 -38.129 1.00 93.94 171 VAL A C 1
ATOM 1325 O O . VAL A 1 171 ? 32.160 28.169 -37.461 1.00 93.94 171 VAL A O 1
ATOM 1328 N N . ARG A 1 172 ? 34.144 29.200 -37.738 1.00 92.56 172 ARG A N 1
ATOM 1329 C CA . ARG A 1 172 ? 34.786 28.716 -36.504 1.00 92.56 172 ARG A CA 1
ATOM 1330 C C . ARG A 1 172 ? 34.808 29.793 -35.419 1.00 92.56 172 ARG A C 1
ATOM 1332 O O . ARG A 1 172 ? 35.310 30.890 -35.662 1.00 92.56 172 ARG A O 1
ATOM 1339 N N . LEU A 1 173 ? 34.361 29.453 -34.213 1.00 92.75 173 LEU A N 1
ATOM 1340 C CA . LEU A 1 173 ? 34.569 30.214 -32.976 1.00 92.75 173 LEU A CA 1
ATOM 1341 C C . LEU A 1 173 ? 35.457 29.410 -32.019 1.00 92.75 173 LEU A C 1
ATOM 1343 O O . LEU A 1 173 ? 35.443 28.180 -32.048 1.00 92.75 173 LEU A O 1
ATOM 1347 N N . TYR A 1 174 ? 36.210 30.093 -31.158 1.00 88.88 174 TYR A N 1
ATOM 1348 C CA . TYR A 1 174 ? 37.091 29.455 -30.177 1.00 88.88 174 TYR A CA 1
ATOM 1349 C C . TYR A 1 174 ? 37.182 30.257 -28.871 1.00 88.88 174 TYR A C 1
ATOM 1351 O O . TYR A 1 174 ? 37.110 31.486 -28.877 1.00 88.88 174 TYR A O 1
ATOM 1359 N N . GLY A 1 175 ? 37.382 29.551 -27.758 1.00 84.62 175 GLY A N 1
ATOM 1360 C CA . GLY A 1 175 ? 37.650 30.113 -26.435 1.00 84.62 175 GLY A CA 1
ATOM 1361 C C . GLY A 1 175 ? 36.597 29.764 -25.378 1.00 84.62 175 GLY A C 1
ATOM 1362 O O . GLY A 1 175 ? 35.451 29.432 -25.672 1.00 84.62 175 GLY A O 1
ATOM 1363 N N . GLU A 1 176 ? 36.990 29.888 -24.110 1.00 87.06 176 GLU A N 1
ATOM 1364 C CA . GLU A 1 176 ? 36.176 29.517 -22.940 1.00 87.06 176 GLU A CA 1
ATOM 1365 C C . GLU A 1 176 ? 34.871 30.318 -22.784 1.00 87.06 176 GLU A C 1
ATOM 1367 O O . GLU A 1 176 ? 33.928 29.848 -22.150 1.00 87.06 176 GLU A O 1
ATOM 1372 N N . VAL A 1 177 ? 34.756 31.475 -23.445 1.00 87.62 177 VAL A N 1
ATOM 1373 C CA . VAL A 1 177 ? 33.507 32.257 -23.551 1.00 87.62 177 VAL A CA 1
ATOM 1374 C C . VAL A 1 177 ? 32.343 31.458 -24.164 1.00 87.62 177 VAL A C 1
ATOM 1376 O O . VAL A 1 177 ? 31.179 31.786 -23.945 1.00 87.62 177 VAL A O 1
ATOM 1379 N N . LEU A 1 178 ? 32.636 30.376 -24.893 1.00 91.00 178 LEU A N 1
ATOM 1380 C CA . LEU A 1 178 ? 31.643 29.475 -25.482 1.00 91.00 178 LEU A CA 1
ATOM 1381 C C . LEU A 1 178 ? 31.104 28.433 -24.482 1.00 91.00 178 LEU A C 1
ATOM 1383 O O . LEU A 1 178 ? 30.049 27.840 -24.730 1.00 91.00 178 LEU A O 1
ATOM 1387 N N . ARG A 1 179 ? 31.781 28.207 -23.343 1.00 91.25 179 ARG A N 1
ATOM 1388 C CA . ARG A 1 179 ? 31.426 27.144 -22.386 1.00 91.25 179 ARG A CA 1
ATOM 1389 C C . ARG A 1 179 ? 30.009 27.272 -21.819 1.00 91.25 179 ARG A C 1
ATOM 1391 O O . ARG A 1 179 ? 29.335 26.246 -21.795 1.00 91.25 179 ARG A O 1
ATOM 1398 N N . PRO A 1 180 ? 29.488 28.456 -21.435 1.00 90.69 180 PRO A N 1
ATOM 1399 C CA . PRO A 1 180 ? 28.117 28.568 -20.934 1.00 90.69 180 PRO A CA 1
ATOM 1400 C C . PRO A 1 180 ? 27.066 28.037 -21.920 1.00 90.69 180 PRO A C 1
ATOM 1402 O O . PRO A 1 180 ? 26.138 27.348 -21.507 1.00 90.69 180 PRO A O 1
ATOM 1405 N N . PHE A 1 181 ? 27.239 28.279 -23.224 1.00 93.06 181 PHE A N 1
ATOM 1406 C CA . PHE A 1 181 ? 26.353 27.761 -24.273 1.00 93.06 181 PHE A CA 1
ATOM 1407 C C . PHE A 1 181 ? 26.520 26.244 -24.466 1.00 93.06 181 PHE A C 1
ATOM 1409 O O . PHE A 1 181 ? 25.535 25.507 -24.494 1.00 93.06 181 PHE A O 1
ATOM 1416 N N . VAL A 1 182 ? 27.768 25.766 -24.538 1.00 89.62 182 VAL A N 1
ATOM 1417 C CA . VAL A 1 182 ? 28.088 24.335 -24.696 1.00 89.62 182 VAL A CA 1
ATOM 1418 C C . VAL A 1 182 ? 27.580 23.500 -23.518 1.00 89.62 182 VAL A C 1
ATOM 1420 O O . VAL A 1 182 ? 27.032 22.422 -23.741 1.00 89.62 182 VAL A O 1
ATOM 1423 N N . THR A 1 183 ? 27.693 24.006 -22.288 1.00 87.50 183 THR A N 1
ATOM 1424 C CA . THR A 1 183 ? 27.164 23.363 -21.077 1.00 87.50 183 THR A CA 1
ATOM 1425 C C . THR A 1 183 ? 25.637 23.443 -21.018 1.00 87.50 183 THR A C 1
ATOM 1427 O O . THR A 1 183 ? 25.003 22.412 -20.808 1.00 87.50 183 THR A O 1
ATOM 1430 N N . LYS A 1 184 ? 25.024 24.612 -21.282 1.00 87.88 184 LYS A N 1
ATOM 1431 C CA . LYS A 1 184 ? 23.553 24.799 -21.300 1.00 87.88 184 LYS A CA 1
ATOM 1432 C C . LYS A 1 184 ? 22.840 23.797 -22.215 1.00 87.88 184 LYS A C 1
ATOM 1434 O O . LYS A 1 184 ? 21.748 23.337 -21.888 1.00 87.88 184 LYS A O 1
ATOM 1439 N N . TYR A 1 185 ? 23.453 23.467 -23.351 1.00 89.88 185 TYR A N 1
ATOM 1440 C CA . TYR A 1 185 ? 22.887 22.552 -24.343 1.00 89.88 185 TYR A CA 1
ATOM 1441 C C . TYR A 1 185 ? 23.575 21.174 -24.400 1.00 89.88 185 TYR A C 1
ATOM 1443 O O . TYR A 1 185 ? 23.185 20.340 -25.212 1.00 89.88 185 TYR A O 1
ATOM 1451 N N . GLY A 1 186 ? 24.548 20.893 -23.524 1.00 87.12 186 GLY A N 1
ATOM 1452 C CA . GLY A 1 186 ? 25.189 19.576 -23.388 1.00 87.12 186 GLY A CA 1
ATOM 1453 C C . GLY A 1 186 ? 25.909 19.073 -24.646 1.00 87.12 186 GLY A C 1
ATOM 1454 O O . GLY A 1 186 ? 25.825 17.888 -24.962 1.00 87.12 186 GLY A O 1
ATOM 1455 N N . LEU A 1 187 ? 26.577 19.963 -25.388 1.00 86.12 187 LEU A N 1
ATOM 1456 C CA . LEU A 1 187 ? 26.965 19.728 -26.790 1.00 86.12 187 LEU A CA 1
ATOM 1457 C C . LEU A 1 187 ? 28.237 18.883 -27.016 1.00 86.12 187 LEU A C 1
ATOM 1459 O O . LEU A 1 187 ? 28.562 18.589 -28.160 1.00 86.12 187 LEU A O 1
ATOM 1463 N N . LEU A 1 188 ? 28.946 18.458 -25.966 1.00 80.38 188 LEU A N 1
ATOM 1464 C CA . LEU A 1 188 ? 30.186 17.658 -26.061 1.00 80.38 188 LEU A CA 1
ATOM 1465 C C . LEU 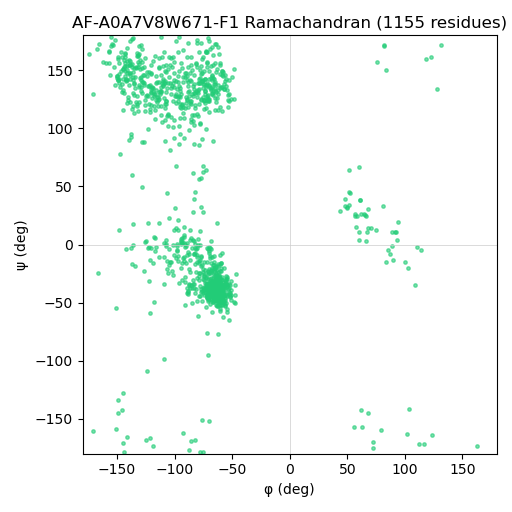A 1 188 ? 29.935 16.138 -26.220 1.00 80.38 188 LEU A C 1
ATOM 1467 O O . LEU A 1 188 ? 30.735 15.320 -25.771 1.00 80.38 188 LEU A O 1
ATOM 1471 N N . ARG A 1 189 ? 28.804 15.737 -26.816 1.00 72.00 189 ARG A N 1
ATOM 1472 C CA . ARG A 1 189 ? 28.414 14.322 -26.979 1.00 72.00 189 ARG A CA 1
ATOM 1473 C C . ARG A 1 189 ? 28.918 13.731 -28.296 1.00 72.00 189 ARG A C 1
ATOM 1475 O O . ARG A 1 189 ? 28.954 14.411 -29.318 1.00 72.00 189 ARG A O 1
ATOM 1482 N N . GLY A 1 190 ? 29.235 12.435 -28.282 1.00 64.19 190 GLY A N 1
ATOM 1483 C CA . GLY A 1 190 ? 29.565 11.672 -29.487 1.00 64.19 190 GLY A CA 1
ATOM 1484 C C . GLY A 1 190 ? 28.379 11.545 -30.452 1.00 64.19 190 GLY A C 1
ATOM 1485 O O . GLY A 1 190 ? 27.218 11.609 -30.053 1.00 64.19 190 GLY A O 1
ATOM 1486 N N . THR A 1 191 ? 28.656 11.321 -31.740 1.00 62.94 191 THR A N 1
ATOM 1487 C CA . THR A 1 191 ? 27.634 11.283 -32.809 1.00 62.94 191 THR A CA 1
ATOM 1488 C C . THR A 1 191 ? 26.676 10.084 -32.759 1.00 62.94 191 THR A C 1
ATOM 1490 O O . THR A 1 191 ? 25.668 10.085 -33.462 1.00 62.94 191 THR A O 1
ATOM 1493 N N . SER A 1 192 ? 26.937 9.072 -31.922 1.00 64.06 192 SER A N 1
ATOM 1494 C CA . SER A 1 192 ? 25.952 8.034 -31.551 1.00 64.06 192 SER A CA 1
ATOM 1495 C C . SER A 1 192 ? 24.892 8.546 -30.576 1.00 64.06 192 SER A C 1
ATOM 1497 O O . SER A 1 192 ? 23.762 8.069 -30.583 1.00 64.06 192 SER A O 1
ATOM 1499 N N . ASP A 1 193 ? 25.283 9.504 -29.741 1.00 73.88 193 ASP A N 1
ATOM 1500 C CA . ASP A 1 193 ? 24.707 9.772 -28.418 1.00 73.88 193 ASP A CA 1
ATOM 1501 C C . ASP A 1 193 ? 24.082 11.181 -28.359 1.00 73.88 193 ASP A C 1
ATOM 1503 O O . ASP A 1 193 ? 23.630 11.663 -27.312 1.00 73.88 193 ASP A O 1
ATOM 1507 N N . LEU A 1 194 ? 24.046 11.837 -29.525 1.00 81.75 194 LEU A N 1
ATOM 1508 C CA . LEU A 1 194 ? 23.255 13.023 -29.813 1.00 81.75 194 LEU A CA 1
ATOM 1509 C C . LEU A 1 194 ? 21.787 12.754 -29.483 1.00 81.75 194 LEU A C 1
ATOM 1511 O O . LEU A 1 194 ? 21.212 11.752 -29.900 1.00 81.75 194 LEU A O 1
ATOM 1515 N N . ALA A 1 195 ? 21.184 13.693 -28.775 1.00 86.94 195 ALA A N 1
ATOM 1516 C CA . ALA A 1 195 ? 19.770 13.752 -28.439 1.00 86.94 195 ALA A CA 1
ATOM 1517 C C . ALA A 1 195 ? 19.354 15.229 -28.488 1.00 86.94 195 ALA A C 1
ATOM 1519 O O . ALA A 1 195 ? 20.227 16.108 -28.457 1.00 86.94 195 ALA A O 1
ATOM 1520 N N . ILE A 1 196 ? 18.056 15.535 -28.530 1.00 88.94 196 ILE A N 1
ATOM 1521 C CA . ILE A 1 196 ? 17.621 16.935 -28.430 1.00 88.94 196 ILE A CA 1
ATOM 1522 C C . ILE A 1 196 ? 17.880 17.390 -26.987 1.00 88.94 196 ILE A C 1
ATOM 1524 O O . ILE A 1 196 ? 17.364 16.755 -26.059 1.00 88.94 196 ILE A O 1
ATOM 1528 N N . PRO A 1 197 ? 18.644 18.470 -26.737 1.00 88.94 197 PRO A N 1
ATOM 1529 C CA . PRO A 1 197 ? 18.929 18.906 -25.373 1.00 88.94 197 PRO A CA 1
ATOM 1530 C C . PRO A 1 197 ? 17.639 19.164 -24.586 1.00 88.94 197 PRO A C 1
ATOM 1532 O O . PRO A 1 197 ? 16.681 19.720 -25.125 1.00 88.94 197 PRO A O 1
ATOM 1535 N N . ALA A 1 198 ? 17.601 18.787 -23.303 1.00 80.19 198 ALA A N 1
ATOM 1536 C CA . ALA A 1 198 ? 16.412 18.969 -22.460 1.00 80.19 198 ALA A CA 1
ATOM 1537 C C . ALA A 1 198 ? 15.937 20.437 -22.442 1.00 80.19 198 ALA A C 1
ATOM 1539 O O . ALA A 1 198 ? 14.742 20.708 -22.532 1.00 80.19 198 ALA A O 1
ATOM 1540 N N . ALA A 1 199 ? 16.889 21.378 -22.468 1.00 83.06 199 ALA A N 1
ATOM 1541 C CA . ALA A 1 199 ? 16.636 22.810 -22.598 1.00 83.06 199 ALA A CA 1
ATOM 1542 C C . ALA A 1 199 ? 15.868 23.205 -23.876 1.00 83.06 199 ALA A C 1
ATOM 1544 O O . ALA A 1 199 ? 15.122 24.170 -23.827 1.00 83.06 199 ALA A O 1
ATOM 1545 N N . ILE A 1 200 ? 16.013 22.487 -25.001 1.00 87.62 200 ILE A N 1
ATOM 1546 C CA . ILE A 1 200 ? 15.248 22.736 -26.243 1.00 87.62 200 ILE A CA 1
ATOM 1547 C C . ILE A 1 200 ? 13.816 22.190 -26.119 1.00 87.62 200 ILE A C 1
ATOM 1549 O O . ILE A 1 200 ? 12.864 22.830 -26.567 1.00 87.62 200 ILE A O 1
ATOM 1553 N N . ARG A 1 201 ? 13.642 21.030 -25.468 1.00 83.19 201 ARG A N 1
ATOM 1554 C CA . ARG A 1 201 ? 12.338 20.356 -25.295 1.00 83.19 201 ARG A CA 1
ATOM 1555 C C . ARG A 1 201 ? 11.342 21.132 -24.418 1.00 83.19 201 ARG A C 1
ATOM 1557 O O . ARG A 1 201 ? 10.152 20.818 -24.441 1.00 83.19 201 ARG A O 1
ATOM 1564 N N . SER A 1 202 ? 11.800 22.136 -23.667 1.00 77.19 202 SER A N 1
ATOM 1565 C CA . SER A 1 202 ? 10.977 23.001 -22.808 1.00 77.19 202 SER A CA 1
ATOM 1566 C C . SER A 1 202 ? 10.777 24.433 -23.338 1.00 77.19 202 SER A C 1
ATOM 1568 O O . SER A 1 202 ? 10.055 25.217 -22.709 1.00 77.19 202 SER A O 1
ATOM 1570 N N . LEU A 1 203 ? 11.361 24.795 -24.489 1.00 84.88 203 LEU A N 1
ATOM 1571 C CA . LEU A 1 203 ? 11.157 26.112 -25.115 1.00 84.88 203 LEU A CA 1
ATOM 1572 C C . LEU A 1 203 ? 9.754 26.251 -25.716 1.00 84.88 203 LEU A C 1
ATOM 1574 O O . LEU A 1 203 ? 9.033 25.269 -25.898 1.00 84.88 203 LEU A O 1
ATOM 1578 N N . GLY A 1 204 ? 9.376 27.487 -26.044 1.00 84.00 204 GLY A N 1
ATOM 1579 C CA . GLY A 1 204 ? 8.164 27.766 -26.811 1.00 84.00 204 GLY A CA 1
ATOM 1580 C C . GLY A 1 204 ? 8.177 27.216 -28.244 1.00 84.00 204 GLY A C 1
ATOM 1581 O O . GLY A 1 204 ? 9.189 26.714 -28.744 1.00 84.00 204 GLY A O 1
ATOM 1582 N N . ARG A 1 205 ? 7.020 27.327 -28.904 1.00 87.12 205 ARG A N 1
ATOM 1583 C CA . ARG A 1 205 ? 6.737 26.764 -30.235 1.00 87.12 205 ARG A CA 1
ATOM 1584 C C . ARG A 1 205 ? 7.791 27.131 -31.285 1.00 87.12 205 ARG A C 1
ATOM 1586 O O . ARG A 1 205 ? 8.254 26.259 -32.019 1.00 87.12 205 ARG A O 1
ATOM 1593 N N . ASP A 1 206 ? 8.155 28.405 -31.360 1.00 89.94 206 ASP A N 1
ATOM 1594 C CA . ASP A 1 206 ? 8.924 28.934 -32.488 1.00 89.94 206 ASP A CA 1
ATOM 1595 C C . ASP A 1 206 ? 10.415 28.588 -32.373 1.00 89.94 206 ASP A C 1
ATOM 1597 O O . ASP A 1 206 ? 11.072 28.333 -33.380 1.00 89.94 206 ASP A O 1
ATOM 1601 N N . ALA A 1 207 ? 10.942 28.460 -31.151 1.00 92.12 207 ALA A N 1
ATOM 1602 C CA . ALA A 1 207 ? 12.300 27.968 -30.924 1.00 92.12 207 ALA A CA 1
ATOM 1603 C C . ALA A 1 207 ? 12.426 26.456 -31.188 1.00 92.12 207 ALA A C 1
ATOM 1605 O O . ALA A 1 207 ? 13.411 26.023 -31.789 1.00 92.12 207 ALA A O 1
ATOM 1606 N N . GLN A 1 208 ? 11.413 25.653 -30.829 1.00 92.62 208 GLN A N 1
ATOM 1607 C CA . GLN A 1 208 ? 11.360 24.234 -31.221 1.00 92.62 208 GLN A CA 1
ATOM 1608 C C . GLN A 1 208 ? 11.333 24.082 -32.751 1.00 92.62 208 GLN A C 1
ATOM 1610 O O . GLN A 1 208 ? 12.055 23.255 -33.311 1.00 92.62 208 GLN A O 1
ATOM 1615 N N . ALA A 1 209 ? 10.548 24.916 -33.440 1.00 92.94 209 ALA A N 1
ATOM 1616 C CA . ALA A 1 209 ? 10.502 24.943 -34.897 1.00 92.94 209 ALA A CA 1
ATOM 1617 C C . ALA A 1 209 ? 11.834 25.397 -35.525 1.00 92.94 209 ALA A C 1
ATOM 1619 O O . ALA A 1 209 ? 12.278 24.795 -36.501 1.00 92.94 209 ALA A O 1
ATOM 1620 N N . ALA A 1 210 ? 12.509 26.397 -34.952 1.00 94.06 210 ALA A N 1
ATOM 1621 C CA . ALA A 1 210 ? 13.793 26.898 -35.445 1.00 94.06 210 ALA A CA 1
ATOM 1622 C C . ALA A 1 210 ? 14.944 25.887 -35.280 1.00 94.06 210 ALA A C 1
ATOM 1624 O O . ALA A 1 210 ? 15.752 25.739 -36.200 1.00 94.06 210 ALA A O 1
ATOM 1625 N N . TYR A 1 211 ? 14.976 25.134 -34.171 1.00 96.12 211 TYR A N 1
ATOM 1626 C CA . TYR A 1 211 ? 15.872 23.981 -33.999 1.00 96.12 211 TYR A CA 1
ATOM 1627 C C . TYR A 1 211 ? 15.656 22.936 -35.104 1.00 96.12 211 TYR A C 1
ATOM 1629 O O . TYR A 1 211 ? 16.606 22.533 -35.776 1.00 96.12 211 TYR A O 1
ATOM 1637 N N . 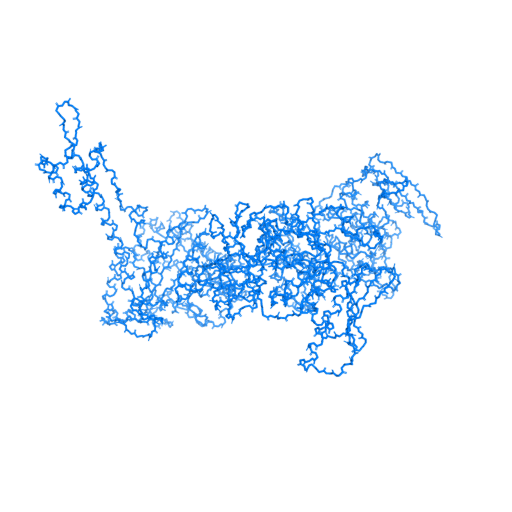LEU A 1 212 ? 14.400 22.535 -35.339 1.00 95.75 212 LEU A N 1
ATOM 1638 C CA . LEU A 1 212 ? 14.066 21.557 -36.379 1.00 95.75 212 LEU A CA 1
ATOM 1639 C C . LEU A 1 212 ? 14.373 22.083 -37.786 1.00 95.75 212 LEU A C 1
ATOM 1641 O O . LEU A 1 212 ? 14.819 21.310 -38.627 1.00 95.75 212 LEU A O 1
ATOM 1645 N N . SER A 1 213 ? 14.179 23.378 -38.041 1.00 95.19 213 SER A N 1
ATOM 1646 C CA . SER A 1 213 ? 14.466 24.010 -39.334 1.00 95.19 213 SER A CA 1
ATOM 1647 C C . SER A 1 213 ? 15.958 23.945 -39.664 1.00 95.19 213 SER A C 1
ATOM 1649 O O . SER A 1 213 ? 16.326 23.556 -40.770 1.00 95.19 213 SER A O 1
ATOM 1651 N N . ALA A 1 214 ? 16.824 24.223 -38.683 1.00 95.06 214 ALA A N 1
ATOM 1652 C CA . ALA A 1 214 ? 18.271 24.079 -38.823 1.00 95.06 214 ALA A CA 1
ATOM 1653 C C . ALA A 1 214 ? 18.702 22.611 -39.002 1.00 95.06 214 ALA A C 1
ATOM 1655 O O . ALA A 1 214 ? 19.424 22.295 -39.947 1.00 95.06 214 ALA A O 1
ATOM 1656 N N . LEU A 1 215 ? 18.205 21.699 -38.159 1.00 95.00 215 LEU A N 1
ATOM 1657 C CA . LEU A 1 215 ? 18.570 20.278 -38.215 1.00 95.00 215 LEU A CA 1
ATOM 1658 C C . LEU A 1 215 ? 18.115 19.606 -39.526 1.00 95.00 215 LEU A C 1
ATOM 1660 O O . LEU A 1 215 ? 18.862 18.835 -40.123 1.00 95.00 215 LEU A O 1
ATOM 1664 N N . PHE A 1 216 ? 16.916 19.928 -40.027 1.00 95.19 216 PHE A N 1
ATOM 1665 C CA . PHE A 1 216 ? 16.472 19.483 -41.353 1.00 95.19 216 PHE A CA 1
ATOM 1666 C C . PHE A 1 216 ? 17.168 20.251 -42.494 1.00 95.19 216 PHE A C 1
ATOM 1668 O O . PHE A 1 216 ? 17.316 19.695 -43.583 1.00 95.19 216 PHE A O 1
ATOM 1675 N N . GLN A 1 217 ? 17.627 21.492 -42.302 1.00 94.44 217 GLN A N 1
ATOM 1676 C CA . GLN A 1 217 ? 18.429 22.170 -43.325 1.00 94.44 217 GLN A CA 1
ATOM 1677 C C . GLN A 1 217 ? 19.783 21.487 -43.539 1.00 94.44 217 GLN A C 1
ATOM 1679 O O . GLN A 1 217 ? 20.201 21.419 -44.694 1.00 94.44 217 GLN A O 1
ATOM 1684 N N . ALA A 1 218 ? 20.406 20.941 -42.495 1.00 90.69 218 ALA A N 1
ATOM 1685 C CA . ALA A 1 218 ? 21.566 20.060 -42.607 1.00 90.69 218 ALA A CA 1
ATOM 1686 C C . ALA A 1 218 ? 21.157 18.679 -43.180 1.00 90.69 218 ALA A C 1
ATOM 1688 O O . ALA A 1 218 ? 20.952 18.519 -44.391 1.00 90.69 218 ALA A O 1
ATOM 1689 N N . ASP A 1 219 ? 20.902 17.709 -42.297 1.00 90.12 219 ASP A N 1
ATOM 1690 C CA . ASP A 1 219 ? 20.680 16.281 -42.588 1.00 90.12 219 ASP A CA 1
ATOM 1691 C C . ASP A 1 219 ? 19.343 15.942 -43.288 1.00 90.12 219 ASP A C 1
ATOM 1693 O O . ASP A 1 219 ? 19.053 14.779 -43.605 1.00 90.12 219 ASP A O 1
ATOM 1697 N N . GLY A 1 220 ? 18.472 16.931 -43.505 1.00 91.12 220 GLY A N 1
ATOM 1698 C CA . GLY A 1 220 ? 17.141 16.734 -44.079 1.00 91.12 220 GLY A CA 1
ATOM 1699 C C . GLY A 1 220 ? 17.096 16.805 -45.610 1.00 91.12 220 GLY A C 1
ATOM 1700 O O . GLY A 1 220 ? 17.791 17.584 -46.266 1.00 91.12 220 GLY A O 1
ATOM 1701 N N . THR A 1 221 ? 16.223 15.999 -46.213 1.00 91.31 221 THR A N 1
ATOM 1702 C CA . THR A 1 221 ? 16.002 15.927 -47.665 1.00 91.31 221 THR A CA 1
ATOM 1703 C C . THR A 1 221 ? 14.525 15.727 -47.999 1.00 91.31 221 THR A C 1
ATOM 1705 O O . THR A 1 221 ? 13.822 14.943 -47.362 1.00 91.31 221 THR A O 1
ATOM 1708 N N . VAL A 1 222 ? 14.054 16.392 -49.057 1.00 93.00 222 VAL A N 1
ATOM 1709 C CA . VAL A 1 222 ? 12.730 16.146 -49.647 1.00 93.00 222 VAL A CA 1
ATOM 1710 C C . VAL A 1 222 ? 12.851 15.093 -50.747 1.00 93.00 222 VAL A C 1
ATOM 1712 O O . VAL A 1 222 ? 13.526 15.312 -51.754 1.00 93.00 222 VAL A O 1
ATOM 1715 N N . ARG A 1 223 ? 12.181 13.950 -50.579 1.00 91.69 223 ARG A N 1
ATOM 1716 C CA . ARG A 1 223 ? 12.128 12.870 -51.573 1.00 91.69 223 ARG A CA 1
ATOM 1717 C C . ARG A 1 223 ? 10.852 12.981 -52.404 1.00 91.69 223 ARG A C 1
ATOM 1719 O O . ARG A 1 223 ? 9.752 13.003 -51.859 1.00 91.69 223 ARG A O 1
ATOM 1726 N N . LEU A 1 224 ? 11.003 13.002 -53.728 1.00 89.19 224 LEU A N 1
ATOM 1727 C CA . LEU A 1 224 ? 9.908 12.991 -54.704 1.00 89.19 224 LEU A CA 1
ATOM 1728 C C . LEU A 1 224 ? 10.020 11.720 -55.553 1.00 89.19 224 LEU A C 1
ATOM 1730 O O . LEU A 1 224 ? 11.037 11.506 -56.213 1.00 89.19 224 LEU A O 1
ATOM 1734 N N . ARG A 1 225 ? 9.002 10.856 -55.522 1.00 83.06 225 ARG A N 1
ATOM 1735 C CA . ARG A 1 225 ? 9.005 9.558 -56.223 1.00 83.06 225 ARG A CA 1
ATOM 1736 C C . ARG A 1 225 ? 8.156 9.629 -57.501 1.00 83.06 225 ARG A C 1
ATOM 1738 O O . ARG A 1 225 ? 7.375 10.556 -57.688 1.00 83.06 225 ARG A O 1
ATOM 1745 N N . SER A 1 226 ? 8.369 8.694 -58.431 1.00 65.25 226 SER A N 1
ATOM 1746 C CA . SER A 1 226 ? 8.026 8.881 -59.855 1.00 65.25 226 SER A CA 1
ATOM 1747 C C . SER A 1 226 ? 6.533 9.115 -60.162 1.00 65.25 226 SER A C 1
ATOM 1749 O O . SER A 1 226 ? 5.646 8.781 -59.370 1.00 65.25 226 SER A O 1
ATOM 1751 N N . ARG A 1 227 ? 6.261 9.617 -61.383 1.00 55.28 227 ARG A N 1
ATOM 1752 C CA . ARG A 1 227 ? 4.925 9.943 -61.940 1.00 55.28 227 ARG A CA 1
ATOM 1753 C C . ARG A 1 227 ? 3.840 8.868 -61.751 1.00 55.28 227 ARG A C 1
ATOM 1755 O O . ARG A 1 227 ? 2.664 9.226 -61.760 1.00 55.28 227 ARG A O 1
ATOM 1762 N N . GLN A 1 228 ? 4.213 7.593 -61.600 1.00 59.12 228 GLN A N 1
ATOM 1763 C CA . GLN A 1 228 ? 3.275 6.492 -61.349 1.00 59.12 228 GLN A CA 1
ATOM 1764 C C . GLN A 1 228 ? 2.853 6.375 -59.877 1.00 59.12 228 GLN A C 1
ATOM 1766 O O . GLN A 1 228 ? 1.690 6.100 -59.611 1.00 59.12 228 GLN A O 1
ATOM 1771 N N . THR A 1 229 ? 3.763 6.593 -58.918 1.00 66.00 229 THR A N 1
ATOM 1772 C CA . THR A 1 229 ? 3.441 6.439 -57.483 1.00 66.00 229 THR A CA 1
ATOM 1773 C C . THR A 1 229 ? 2.949 7.729 -56.835 1.00 66.00 229 THR A C 1
ATOM 1775 O O . THR A 1 229 ? 2.200 7.653 -55.867 1.00 66.00 229 THR A O 1
ATOM 1778 N N . ARG A 1 230 ? 3.372 8.901 -57.340 1.00 80.00 230 ARG A N 1
ATOM 1779 C CA . ARG A 1 230 ? 3.005 10.235 -56.816 1.00 80.00 230 ARG A CA 1
ATOM 1780 C C . ARG A 1 230 ? 3.148 10.360 -55.291 1.00 80.00 230 ARG A C 1
ATOM 1782 O O . ARG A 1 230 ? 2.333 10.988 -54.617 1.00 80.00 230 ARG A O 1
ATOM 1789 N N . THR A 1 231 ? 4.201 9.755 -54.739 1.00 84.12 231 THR A N 1
ATOM 1790 C CA . THR A 1 231 ? 4.525 9.820 -53.307 1.00 84.12 231 THR A CA 1
ATOM 1791 C C . THR A 1 231 ? 5.677 10.786 -53.046 1.00 84.12 231 THR A C 1
ATOM 1793 O O . THR A 1 231 ? 6.685 10.774 -53.753 1.00 84.12 231 THR A O 1
ATOM 1796 N N . SER A 1 232 ? 5.515 11.626 -52.025 1.00 91.00 232 SER A N 1
ATOM 1797 C CA . SER A 1 232 ? 6.534 12.549 -51.527 1.00 91.00 232 SER A CA 1
ATOM 1798 C C . SER A 1 232 ? 6.692 12.400 -50.014 1.00 91.00 232 SER A C 1
ATOM 1800 O O . SER A 1 232 ? 5.710 12.207 -49.286 1.00 91.00 232 SER A O 1
ATOM 1802 N N . ASP A 1 233 ? 7.928 12.490 -49.534 1.00 91.88 233 ASP A N 1
ATOM 1803 C CA . ASP A 1 233 ? 8.243 12.438 -48.110 1.00 91.88 233 ASP A CA 1
ATOM 1804 C C . ASP A 1 233 ? 9.416 13.360 -47.746 1.00 91.88 233 ASP A C 1
ATOM 1806 O O . ASP A 1 233 ? 10.440 13.373 -48.429 1.00 91.88 233 ASP A O 1
ATOM 1810 N N . VAL A 1 234 ? 9.258 14.142 -46.673 1.00 95.12 234 VAL A N 1
ATOM 1811 C CA . VAL A 1 234 ? 10.345 14.937 -46.067 1.00 95.12 234 VAL A CA 1
ATOM 1812 C C . VAL A 1 234 ? 11.048 14.054 -45.047 1.00 95.12 234 VAL A C 1
ATOM 1814 O O . VAL A 1 234 ? 10.367 13.386 -44.267 1.00 95.12 234 VAL A O 1
ATOM 1817 N N . VAL A 1 235 ? 12.380 13.991 -45.078 1.00 93.81 235 VAL A N 1
ATOM 1818 C CA . VAL A 1 235 ? 13.137 12.971 -44.343 1.00 93.81 235 VAL A CA 1
ATOM 1819 C C . VAL A 1 235 ? 14.398 13.530 -43.712 1.00 93.81 235 VAL A C 1
ATOM 1821 O O . VAL A 1 235 ? 15.255 14.031 -44.431 1.00 93.81 235 VAL A O 1
ATOM 1824 N N . LEU A 1 236 ? 14.535 13.357 -42.397 1.00 94.62 236 LEU A N 1
ATOM 1825 C CA . LEU A 1 236 ? 15.808 13.470 -41.680 1.00 94.62 236 LEU A CA 1
ATOM 1826 C C . LEU A 1 236 ? 16.496 12.098 -41.651 1.00 94.62 236 LEU A C 1
ATOM 1828 O O . LEU A 1 236 ? 15.813 11.082 -41.481 1.00 94.62 236 LEU A O 1
ATOM 1832 N N . THR A 1 237 ? 17.821 12.061 -41.789 1.00 92.38 237 THR A N 1
ATOM 1833 C CA . THR A 1 237 ? 18.625 10.835 -41.632 1.00 92.38 237 THR A CA 1
ATOM 1834 C C . THR A 1 237 ? 19.647 11.034 -40.520 1.00 92.38 237 THR A C 1
ATOM 1836 O O . THR A 1 237 ? 20.365 12.020 -40.538 1.00 92.38 237 THR A O 1
ATOM 1839 N N . THR A 1 238 ? 19.752 10.105 -39.571 1.00 90.31 238 THR A N 1
ATOM 1840 C CA . THR A 1 238 ? 20.773 10.156 -38.506 1.00 90.31 238 THR A CA 1
ATOM 1841 C C . THR A 1 238 ? 21.244 8.750 -38.128 1.00 90.31 238 THR A C 1
ATOM 1843 O O . THR A 1 238 ? 20.572 7.770 -38.441 1.00 90.31 238 THR A O 1
ATOM 1846 N N . VAL A 1 239 ? 22.398 8.623 -37.470 1.00 88.31 239 VAL A N 1
ATOM 1847 C CA . VAL A 1 239 ? 22.879 7.357 -36.874 1.00 88.31 239 VAL A CA 1
ATOM 1848 C C . VAL A 1 239 ? 22.587 7.249 -35.370 1.00 88.31 239 VAL A C 1
ATOM 1850 O O . VAL A 1 239 ? 22.895 6.219 -34.776 1.00 88.31 239 VAL A O 1
ATOM 1853 N N . SER A 1 240 ? 21.982 8.279 -34.766 1.00 88.31 240 SER A N 1
ATOM 1854 C CA . SER A 1 240 ? 21.506 8.260 -33.378 1.00 88.31 240 SER A CA 1
ATOM 1855 C C . SER A 1 240 ? 20.029 7.844 -33.312 1.00 88.31 240 SER A C 1
ATOM 1857 O O . SER A 1 240 ? 19.154 8.515 -33.866 1.00 88.31 240 SER A O 1
ATOM 1859 N N . GLU A 1 241 ? 19.736 6.750 -32.602 1.00 84.75 241 GLU A N 1
ATOM 1860 C CA . GLU A 1 241 ? 18.356 6.365 -32.268 1.00 84.75 241 GLU A CA 1
ATOM 1861 C C . GLU A 1 241 ? 17.693 7.370 -31.294 1.00 84.75 241 GLU A C 1
ATOM 1863 O O . GLU A 1 241 ? 16.568 7.789 -31.585 1.00 84.75 241 GLU A O 1
ATOM 1868 N N . PRO A 1 242 ? 18.366 7.861 -30.224 1.00 84.81 242 PRO A N 1
ATOM 1869 C CA . PRO A 1 242 ? 17.830 8.928 -29.370 1.00 84.81 242 PRO A CA 1
ATOM 1870 C C . PRO A 1 242 ? 17.420 10.200 -30.127 1.00 84.81 242 PRO A C 1
ATOM 1872 O O . PRO A 1 242 ? 16.329 10.720 -29.896 1.00 84.81 242 PRO A O 1
ATOM 1875 N N . LEU A 1 243 ? 18.238 10.680 -31.073 1.00 88.94 243 LEU A N 1
ATOM 1876 C CA . LEU A 1 243 ? 17.912 11.878 -31.857 1.00 88.94 243 LEU A CA 1
ATOM 1877 C C . LEU A 1 243 ? 16.693 11.644 -32.759 1.00 88.94 243 LEU A C 1
ATOM 1879 O O . LEU A 1 243 ? 15.833 12.515 -32.864 1.00 88.94 243 LEU A O 1
ATOM 1883 N N . ALA A 1 244 ? 16.574 10.464 -33.376 1.00 88.44 244 ALA A N 1
ATOM 1884 C CA . ALA A 1 244 ? 15.412 10.125 -34.199 1.00 88.44 244 ALA A CA 1
ATOM 1885 C C . ALA A 1 244 ? 14.099 10.096 -33.385 1.00 88.44 244 ALA A C 1
ATOM 1887 O O . ALA A 1 244 ? 13.068 10.576 -33.867 1.00 88.44 244 ALA A O 1
ATOM 1888 N N . LEU A 1 245 ? 14.145 9.569 -32.155 1.00 84.44 245 LEU A N 1
ATOM 1889 C CA . LEU A 1 245 ? 13.016 9.507 -31.215 1.00 84.44 245 LEU A CA 1
ATOM 1890 C C . LEU A 1 245 ? 12.616 10.894 -30.690 1.00 84.44 245 LEU A C 1
ATOM 1892 O O . LEU A 1 245 ? 11.435 11.260 -30.724 1.00 84.44 245 LEU A O 1
ATOM 1896 N N . ASP A 1 246 ? 13.591 11.701 -30.272 1.00 87.88 246 ASP A N 1
ATOM 1897 C CA . ASP A 1 246 ? 13.342 13.070 -29.821 1.00 87.88 246 ASP A CA 1
ATOM 1898 C C . ASP A 1 246 ? 12.783 13.949 -30.956 1.00 87.88 246 ASP A C 1
ATOM 1900 O O . ASP A 1 246 ? 11.836 14.704 -30.733 1.00 87.88 246 ASP A O 1
ATOM 1904 N N . VAL A 1 247 ? 13.299 13.829 -32.188 1.00 91.00 247 VAL A N 1
ATOM 1905 C CA . VAL A 1 247 ? 12.790 14.580 -33.353 1.00 91.00 247 VAL A CA 1
ATOM 1906 C C . VAL A 1 247 ? 11.351 14.183 -33.693 1.00 91.00 247 VAL A C 1
ATOM 1908 O O . VAL A 1 247 ? 10.538 15.064 -33.976 1.00 91.00 247 VAL A O 1
ATOM 1911 N N . GLN A 1 248 ? 10.987 12.895 -33.628 1.00 88.94 248 GLN A N 1
ATOM 1912 C CA . GLN A 1 248 ? 9.586 12.476 -33.794 1.00 88.94 248 GLN A CA 1
ATOM 1913 C C . GLN A 1 248 ? 8.683 13.115 -32.726 1.00 88.94 248 GLN A C 1
ATOM 1915 O O . GLN A 1 248 ? 7.600 13.603 -33.054 1.00 88.94 248 GLN A O 1
ATOM 1920 N N . THR A 1 249 ? 9.138 13.149 -31.474 1.00 83.19 249 THR A N 1
ATOM 1921 C CA . THR A 1 249 ? 8.406 13.754 -30.351 1.00 83.19 249 THR A CA 1
ATOM 1922 C C . THR A 1 249 ? 8.242 15.268 -30.531 1.00 83.19 249 THR A C 1
ATOM 1924 O O . THR A 1 249 ? 7.141 15.795 -30.378 1.00 83.19 249 THR A O 1
ATOM 1927 N N . LEU A 1 250 ? 9.298 15.980 -30.936 1.00 86.88 250 LEU A N 1
ATOM 1928 C CA . LEU A 1 250 ? 9.251 17.432 -31.136 1.00 86.88 250 LEU A CA 1
ATOM 1929 C C . LEU A 1 250 ? 8.388 17.830 -32.351 1.00 86.88 250 LEU A C 1
ATOM 1931 O O . LEU A 1 250 ? 7.683 18.837 -32.309 1.00 86.88 250 LEU A O 1
ATOM 1935 N N . LEU A 1 251 ? 8.356 17.004 -33.402 1.00 89.19 251 LEU A N 1
ATOM 1936 C CA . LEU A 1 251 ? 7.406 17.161 -34.509 1.00 89.19 251 LEU A CA 1
ATOM 1937 C C . LEU A 1 251 ? 5.952 16.963 -34.037 1.00 89.19 251 LEU A C 1
ATOM 1939 O O . LEU A 1 251 ? 5.087 17.766 -34.388 1.00 89.19 251 LEU A O 1
ATOM 1943 N N . LEU A 1 252 ? 5.676 15.968 -33.184 1.00 82.56 252 LEU A N 1
ATOM 1944 C CA . LEU A 1 252 ? 4.342 15.745 -32.600 1.00 82.56 252 LEU A CA 1
ATOM 1945 C C . LEU A 1 252 ? 3.899 16.873 -31.646 1.00 82.56 252 LEU A C 1
ATOM 1947 O O . LEU A 1 252 ? 2.716 17.216 -31.635 1.00 82.56 252 LEU A O 1
ATOM 1951 N N . ASN A 1 253 ? 4.818 17.529 -30.931 1.00 79.75 253 ASN A N 1
ATOM 1952 C CA . ASN A 1 253 ? 4.523 18.742 -30.146 1.00 79.75 253 ASN A CA 1
ATOM 1953 C C . ASN A 1 253 ? 4.033 19.907 -31.025 1.00 79.75 253 ASN A C 1
ATOM 1955 O O . ASN A 1 253 ? 3.158 20.678 -30.628 1.00 79.75 253 ASN A O 1
ATOM 1959 N N . LEU A 1 254 ? 4.555 20.013 -32.249 1.00 83.75 254 LEU A N 1
ATOM 1960 C CA . LEU A 1 254 ? 4.075 20.944 -33.275 1.00 83.75 254 LEU A CA 1
ATOM 1961 C C . LEU A 1 254 ? 2.854 20.393 -34.042 1.00 83.75 254 LEU A C 1
ATOM 1963 O O . LEU A 1 254 ? 2.356 21.034 -34.971 1.00 83.75 254 LEU A O 1
ATOM 1967 N N . GLY A 1 255 ? 2.341 19.217 -33.666 1.00 81.06 255 GLY A N 1
ATOM 1968 C CA . GLY A 1 255 ? 1.245 18.493 -34.314 1.00 81.06 255 GLY A CA 1
ATOM 1969 C C . GLY A 1 255 ? 1.549 18.118 -35.766 1.00 81.06 255 GLY A C 1
ATOM 1970 O O . GLY A 1 255 ? 0.674 18.251 -36.625 1.00 81.06 255 GLY A O 1
ATOM 1971 N N . ILE A 1 256 ? 2.799 17.741 -36.046 1.00 87.81 256 ILE A N 1
ATOM 1972 C CA . ILE A 1 256 ? 3.304 17.221 -37.320 1.00 87.81 256 ILE A CA 1
ATOM 1973 C C . ILE A 1 256 ? 3.592 15.730 -37.120 1.00 87.81 256 ILE A C 1
ATOM 1975 O O . ILE A 1 256 ? 4.549 15.345 -36.454 1.00 87.81 256 ILE A O 1
ATOM 1979 N N . TYR A 1 257 ? 2.762 14.864 -37.696 1.00 87.25 257 TYR A N 1
ATOM 1980 C CA . TYR A 1 257 ? 2.937 13.421 -37.552 1.00 87.25 257 TYR A CA 1
ATOM 1981 C C . TYR A 1 257 ? 4.073 12.889 -38.450 1.00 87.25 257 TYR A C 1
ATOM 1983 O O . TYR A 1 257 ? 4.038 13.036 -39.677 1.00 87.25 257 TYR A O 1
ATOM 1991 N N . ALA A 1 258 ? 5.045 12.201 -37.845 1.00 88.56 258 ALA A N 1
ATOM 1992 C CA . ALA A 1 258 ? 6.193 11.586 -38.516 1.00 88.56 258 ALA A CA 1
ATOM 1993 C C . ALA A 1 258 ? 6.354 10.101 -38.138 1.00 88.56 258 ALA A C 1
ATOM 1995 O O . ALA A 1 258 ? 5.900 9.663 -37.081 1.00 88.56 258 ALA A O 1
ATOM 1996 N N . ARG A 1 259 ? 7.028 9.311 -38.982 1.00 86.62 259 ARG A N 1
ATOM 1997 C CA . ARG A 1 259 ? 7.361 7.894 -38.732 1.00 86.62 259 ARG A CA 1
ATOM 1998 C C . ARG A 1 259 ? 8.872 7.686 -38.730 1.00 86.62 259 ARG A C 1
ATOM 2000 O O . ARG A 1 259 ? 9.529 8.112 -39.675 1.00 86.62 259 ARG A O 1
ATOM 2007 N N . ILE A 1 260 ? 9.387 6.931 -37.763 1.00 87.62 260 ILE A N 1
ATOM 2008 C CA . ILE A 1 260 ? 10.773 6.447 -37.769 1.00 87.62 260 ILE A CA 1
ATOM 2009 C C . ILE A 1 260 ? 10.860 5.134 -38.564 1.00 87.62 260 ILE A C 1
ATOM 2011 O O . ILE A 1 260 ? 9.973 4.281 -38.488 1.00 87.62 260 ILE A O 1
ATOM 2015 N N . GLN A 1 261 ? 11.927 4.963 -39.344 1.00 85.12 261 GLN A N 1
ATOM 2016 C CA . GLN A 1 261 ? 12.288 3.701 -39.995 1.00 85.12 261 GLN A CA 1
ATOM 2017 C C . GLN A 1 261 ? 13.782 3.429 -39.795 1.00 85.12 261 GLN A C 1
ATOM 2019 O O . GLN A 1 261 ? 14.608 4.237 -40.216 1.00 85.12 261 GLN A O 1
ATOM 2024 N N . ARG A 1 262 ? 14.144 2.287 -39.201 1.00 82.75 262 ARG A N 1
ATOM 2025 C CA . ARG A 1 262 ? 15.539 1.826 -39.165 1.00 82.75 262 ARG A CA 1
ATOM 2026 C C . ARG A 1 262 ? 15.939 1.315 -40.553 1.00 82.75 262 ARG A C 1
ATOM 2028 O O . ARG A 1 262 ? 15.177 0.588 -41.191 1.00 82.75 262 ARG A O 1
ATOM 2035 N N . GLY A 1 263 ? 17.098 1.746 -41.038 1.00 80.12 263 GLY A N 1
ATOM 2036 C CA . GLY A 1 263 ? 17.681 1.307 -42.301 1.00 80.12 263 GLY A CA 1
ATOM 2037 C C . GLY A 1 263 ? 18.428 -0.021 -42.185 1.00 80.12 263 GLY A C 1
ATOM 2038 O O . GLY A 1 263 ? 18.366 -0.711 -41.171 1.00 80.12 263 GLY A O 1
ATOM 2039 N N . VAL A 1 264 ? 19.184 -0.345 -43.233 1.00 76.25 264 VAL A N 1
ATOM 2040 C CA . VAL A 1 264 ? 20.152 -1.447 -43.252 1.00 76.25 264 VAL A CA 1
ATOM 2041 C C . VAL A 1 264 ? 21.475 -0.877 -43.756 1.00 76.25 264 VAL A C 1
ATOM 2043 O O . VAL A 1 264 ? 21.500 -0.157 -44.752 1.00 76.25 264 VAL A O 1
ATOM 2046 N N . GLU A 1 265 ? 22.563 -1.180 -43.057 1.00 78.44 265 GLU A N 1
ATOM 2047 C CA . GLU A 1 265 ? 23.936 -0.860 -43.451 1.00 78.44 265 GLU A CA 1
ATOM 2048 C C . GLU A 1 265 ? 24.736 -2.161 -43.361 1.00 78.44 265 GLU A C 1
ATOM 2050 O O . GLU A 1 265 ? 24.617 -2.888 -42.377 1.00 78.44 265 GLU A O 1
ATOM 2055 N N . THR A 1 266 ? 25.485 -2.480 -44.413 1.00 64.06 266 THR A N 1
ATOM 2056 C CA . THR A 1 266 ? 26.188 -3.766 -44.582 1.00 64.06 266 THR A CA 1
ATOM 2057 C C . THR A 1 266 ? 27.705 -3.603 -44.628 1.00 64.06 266 THR A C 1
ATOM 2059 O O . THR A 1 266 ? 28.434 -4.588 -44.733 1.00 64.06 266 THR A O 1
ATOM 2062 N N . ARG A 1 267 ? 28.202 -2.363 -44.566 1.00 67.00 267 ARG A N 1
ATOM 2063 C CA . ARG A 1 267 ? 29.633 -2.051 -44.600 1.00 67.00 267 ARG A CA 1
ATOM 2064 C C . ARG A 1 267 ? 30.222 -2.081 -43.194 1.00 67.00 267 ARG A C 1
ATOM 2066 O O . ARG A 1 267 ? 29.742 -1.392 -42.297 1.00 67.00 267 ARG A O 1
ATOM 2073 N N . VAL A 1 268 ? 31.307 -2.839 -43.038 1.00 50.72 268 VAL A N 1
ATOM 2074 C CA . VAL A 1 268 ? 32.115 -2.888 -41.811 1.00 50.72 268 VAL A CA 1
ATOM 2075 C C . VAL A 1 268 ? 32.524 -1.465 -41.399 1.00 50.72 268 VAL A C 1
ATOM 2077 O O . VAL A 1 268 ? 32.803 -0.618 -42.251 1.00 50.72 268 VAL A O 1
ATOM 2080 N N . ASN A 1 269 ? 32.532 -1.196 -40.092 1.00 56.72 269 ASN A N 1
ATOM 2081 C CA . ASN A 1 269 ? 32.808 0.114 -39.486 1.00 56.72 269 ASN A CA 1
ATOM 2082 C C . ASN A 1 269 ? 31.820 1.241 -39.869 1.00 56.72 269 ASN A C 1
ATOM 2084 O O . ASN A 1 269 ? 32.172 2.421 -39.808 1.00 56.72 269 ASN A O 1
ATOM 2088 N N . ARG A 1 270 ? 30.564 0.917 -40.221 1.00 62.78 270 ARG A N 1
ATOM 2089 C CA . ARG A 1 270 ? 29.466 1.899 -40.335 1.00 62.78 270 ARG A CA 1
ATOM 2090 C C . ARG A 1 270 ? 28.237 1.495 -39.520 1.00 62.78 270 ARG A C 1
ATOM 2092 O O . ARG A 1 270 ? 27.862 0.330 -39.464 1.00 62.78 270 ARG A O 1
ATOM 2099 N N . ARG A 1 271 ? 27.614 2.486 -38.873 1.00 74.25 271 ARG A N 1
ATOM 2100 C CA . ARG A 1 271 ? 26.425 2.324 -38.018 1.00 74.25 271 ARG A CA 1
ATOM 2101 C C . ARG A 1 271 ? 25.138 2.353 -38.848 1.00 74.25 271 ARG A C 1
ATOM 2103 O O . ARG A 1 271 ? 25.075 3.018 -39.880 1.00 74.25 271 ARG A O 1
ATOM 2110 N N . THR A 1 272 ? 24.102 1.648 -38.389 1.00 82.19 272 THR A N 1
ATOM 2111 C CA . THR A 1 272 ? 22.790 1.625 -39.054 1.00 82.19 272 THR A CA 1
ATOM 2112 C C . THR A 1 272 ? 22.114 3.004 -38.980 1.00 82.19 272 THR A C 1
ATOM 2114 O O . THR A 1 272 ? 21.987 3.532 -37.878 1.00 82.19 272 THR A O 1
ATOM 2117 N N . PRO A 1 273 ? 21.639 3.586 -40.097 1.00 87.88 273 PRO A N 1
ATOM 2118 C CA . PRO A 1 273 ? 20.914 4.852 -40.069 1.00 87.88 273 PRO A CA 1
ATOM 2119 C C . PRO A 1 273 ? 19.436 4.676 -39.687 1.00 87.88 273 PRO A C 1
ATOM 2121 O O . PRO A 1 273 ? 18.826 3.632 -39.931 1.00 87.88 273 PRO A O 1
ATOM 2124 N N . TYR A 1 274 ? 18.846 5.744 -39.164 1.00 89.81 274 TYR A N 1
ATOM 2125 C CA . TYR A 1 274 ? 17.437 5.912 -38.831 1.00 89.81 274 TYR A CA 1
ATOM 2126 C C . TYR A 1 274 ? 16.874 7.063 -39.672 1.00 89.81 274 TYR A C 1
ATOM 2128 O O . TYR A 1 274 ? 17.495 8.120 -39.796 1.00 89.81 274 TYR A O 1
ATOM 2136 N N . PHE A 1 275 ? 15.698 6.855 -40.260 1.00 91.31 275 PHE A N 1
ATOM 2137 C CA . PHE A 1 275 ? 15.015 7.822 -41.117 1.00 91.31 275 PHE A CA 1
ATOM 2138 C C . PHE A 1 275 ? 13.739 8.325 -40.436 1.00 91.31 275 PHE A C 1
ATOM 2140 O O . PHE A 1 275 ? 12.824 7.532 -40.209 1.00 91.31 275 PHE A O 1
ATOM 2147 N N . VAL A 1 276 ? 13.637 9.628 -40.164 1.00 93.00 276 VAL A N 1
ATOM 2148 C CA . VAL A 1 276 ? 12.398 10.258 -39.668 1.00 93.00 276 VAL A CA 1
ATOM 2149 C C . VAL A 1 276 ? 11.642 10.835 -40.863 1.00 93.00 276 VAL A C 1
ATOM 2151 O O . VAL A 1 276 ? 12.097 11.802 -41.463 1.00 93.00 276 VAL A O 1
ATOM 2154 N N . SER A 1 277 ? 10.518 10.225 -41.246 1.00 91.94 277 SER A N 1
ATOM 2155 C CA . SER A 1 277 ? 9.797 10.496 -42.499 1.00 91.94 277 SER A CA 1
ATOM 2156 C C . SER A 1 277 ? 8.408 11.110 -42.273 1.00 91.94 277 SER A C 1
ATOM 2158 O O . SER A 1 277 ? 7.568 10.548 -41.562 1.00 91.94 277 SER A O 1
ATOM 2160 N N . ILE A 1 278 ? 8.148 12.245 -42.929 1.00 93.44 278 ILE A N 1
ATOM 2161 C CA . ILE A 1 278 ? 6.879 12.988 -42.924 1.00 93.44 278 ILE A CA 1
ATOM 2162 C C . ILE A 1 278 ? 6.188 12.767 -44.278 1.00 93.44 278 ILE A C 1
ATOM 2164 O O . ILE A 1 278 ? 6.571 13.352 -45.294 1.00 93.44 278 ILE A O 1
ATOM 2168 N N . GLY A 1 279 ? 5.187 11.878 -44.299 1.00 88.50 279 GLY A N 1
ATOM 2169 C CA . GLY A 1 279 ? 4.532 11.393 -45.528 1.00 88.50 279 GLY A CA 1
ATOM 2170 C C . GLY A 1 279 ? 3.019 11.640 -45.640 1.00 88.50 279 GLY A C 1
ATOM 2171 O O . GLY A 1 279 ? 2.428 11.301 -46.667 1.00 88.50 279 GLY A O 1
ATOM 2172 N N . TYR A 1 280 ? 2.384 12.212 -44.613 1.00 89.19 280 TYR A N 1
ATOM 2173 C CA . TYR A 1 280 ? 0.986 12.661 -44.669 1.00 89.19 280 TYR A CA 1
ATOM 2174 C C . TYR A 1 280 ? 0.910 14.095 -45.219 1.00 89.19 280 TYR A C 1
ATOM 2176 O O . TYR A 1 280 ? 1.849 14.871 -45.058 1.00 89.19 280 TYR A O 1
ATOM 2184 N N . ALA A 1 281 ? -0.164 14.430 -45.932 1.00 88.25 281 ALA A N 1
ATOM 2185 C CA . ALA A 1 281 ? -0.270 15.665 -46.711 1.00 88.25 281 ALA A CA 1
ATOM 2186 C C . ALA A 1 281 ? -0.422 16.906 -45.819 1.00 88.25 281 ALA A C 1
ATOM 2188 O O . ALA A 1 281 ? 0.306 17.879 -45.997 1.00 88.25 281 ALA A O 1
ATOM 2189 N N . ASP A 1 282 ? -1.292 16.825 -44.813 1.00 87.19 282 ASP A N 1
ATOM 2190 C CA . ASP A 1 282 ? -1.408 17.804 -43.729 1.00 87.19 282 ASP A CA 1
ATOM 2191 C C . ASP A 1 282 ? -0.107 17.935 -42.933 1.00 87.19 282 ASP A C 1
ATOM 2193 O O . ASP A 1 282 ? 0.348 19.049 -42.688 1.00 87.19 282 ASP A O 1
ATOM 2197 N N . ALA A 1 283 ? 0.545 16.821 -42.594 1.00 89.75 283 ALA A N 1
ATOM 2198 C CA . ALA A 1 283 ? 1.824 16.848 -41.887 1.00 89.75 283 ALA A CA 1
ATOM 2199 C C . ALA A 1 283 ? 2.939 17.532 -42.709 1.00 89.75 283 ALA A C 1
ATOM 2201 O O . ALA A 1 283 ? 3.705 18.317 -42.153 1.00 89.75 283 ALA A O 1
ATOM 2202 N N . ARG A 1 284 ? 3.020 17.302 -44.031 1.00 93.44 284 ARG A N 1
ATOM 2203 C CA . ARG A 1 284 ? 3.977 18.007 -44.909 1.00 93.44 284 ARG A CA 1
ATOM 2204 C C . ARG A 1 284 ? 3.630 19.487 -45.086 1.00 93.44 284 ARG A C 1
ATOM 2206 O O . ARG A 1 284 ? 4.537 20.315 -45.033 1.00 93.44 284 ARG A O 1
ATOM 2213 N N . ALA A 1 285 ? 2.351 19.830 -45.257 1.00 90.31 285 ALA A N 1
ATOM 2214 C CA . ALA A 1 285 ? 1.910 21.223 -45.332 1.00 90.31 285 ALA A CA 1
ATOM 2215 C C . ALA A 1 285 ? 2.256 21.973 -44.036 1.00 90.31 285 ALA A C 1
ATOM 2217 O O . ALA A 1 285 ? 2.925 22.998 -44.077 1.00 90.31 285 ALA A O 1
ATOM 2218 N N . LYS A 1 286 ? 1.941 21.392 -42.875 1.00 90.25 286 LYS A N 1
ATOM 2219 C CA . LYS A 1 286 ? 2.279 21.965 -41.568 1.00 90.25 286 LYS A CA 1
ATOM 2220 C C . LYS A 1 286 ? 3.793 22.023 -41.317 1.00 90.25 286 LYS A C 1
ATOM 2222 O O . LYS A 1 286 ? 4.256 22.969 -40.693 1.00 90.25 286 LYS A O 1
ATOM 2227 N N . PHE A 1 287 ? 4.583 21.080 -41.843 1.00 94.50 287 PHE A N 1
ATOM 2228 C CA . PHE A 1 287 ? 6.047 21.195 -41.841 1.00 94.50 287 PHE A CA 1
ATOM 2229 C C . PHE A 1 287 ? 6.520 22.403 -42.665 1.00 94.50 287 PHE A C 1
ATOM 2231 O O . PHE A 1 287 ? 7.329 23.180 -42.167 1.00 94.50 287 PHE A O 1
ATOM 2238 N N . ARG A 1 288 ? 5.992 22.620 -43.878 1.00 94.38 288 ARG A N 1
ATOM 2239 C CA . ARG A 1 288 ? 6.275 23.822 -44.691 1.00 94.38 288 ARG A CA 1
ATOM 2240 C C . ARG A 1 288 ? 5.887 25.110 -43.963 1.00 94.38 288 ARG A C 1
ATOM 2242 O O . ARG A 1 288 ? 6.683 26.040 -43.935 1.00 94.38 288 ARG A O 1
ATOM 2249 N N . ASP A 1 289 ? 4.703 25.135 -43.360 1.00 91.50 289 ASP A N 1
ATOM 2250 C CA . ASP A 1 289 ? 4.100 26.344 -42.785 1.00 91.50 289 ASP A CA 1
ATOM 2251 C C . ASP A 1 289 ? 4.639 26.706 -41.387 1.00 91.50 289 ASP A C 1
ATOM 2253 O O . ASP A 1 289 ? 4.406 27.816 -40.915 1.00 91.50 289 ASP A O 1
ATOM 2257 N N . VAL A 1 290 ? 5.334 25.783 -40.706 1.00 89.06 290 VAL A N 1
ATOM 2258 C CA . VAL A 1 290 ? 5.840 25.982 -39.330 1.00 89.06 290 VAL A CA 1
ATOM 2259 C C . VAL A 1 290 ? 7.360 25.825 -39.206 1.00 89.06 290 VAL A C 1
ATOM 2261 O O . VAL A 1 290 ? 7.946 26.487 -38.359 1.00 89.06 290 VAL A O 1
ATOM 2264 N N . ILE A 1 291 ? 8.009 24.979 -40.016 1.00 94.25 291 ILE A N 1
ATOM 2265 C CA . ILE A 1 291 ? 9.448 24.655 -39.898 1.00 94.25 291 ILE A CA 1
ATOM 2266 C C . ILE A 1 291 ? 10.219 25.080 -41.158 1.00 94.25 291 ILE A C 1
ATOM 2268 O O . ILE A 1 291 ? 11.238 25.764 -41.065 1.00 94.25 291 ILE A O 1
ATOM 2272 N N . GLY A 1 292 ? 9.724 24.702 -42.338 1.00 92.62 292 GLY A N 1
ATOM 2273 C CA . GLY A 1 292 ? 10.288 25.080 -43.634 1.00 92.62 292 GLY A CA 1
ATOM 2274 C C . GLY A 1 292 ? 11.713 24.571 -43.897 1.00 92.62 292 GLY A C 1
ATOM 2275 O O . GLY A 1 292 ? 12.162 23.577 -43.331 1.00 92.62 292 GLY A O 1
ATOM 2276 N N . PHE A 1 293 ? 12.406 25.269 -44.800 1.00 94.06 293 PHE A N 1
ATOM 2277 C CA . PHE A 1 293 ? 13.833 25.112 -45.099 1.00 94.06 293 PHE A CA 1
ATOM 2278 C C . PHE A 1 293 ? 14.474 26.493 -45.300 1.00 94.06 293 PHE A C 1
ATOM 2280 O O . PHE A 1 293 ? 13.805 27.454 -45.702 1.00 94.06 293 PHE A O 1
ATOM 2287 N N . VAL A 1 294 ? 15.780 26.583 -45.056 1.00 90.81 294 VAL A N 1
ATOM 2288 C CA . VAL A 1 294 ? 16.564 27.827 -45.105 1.00 90.81 294 VAL A CA 1
ATOM 2289 C C . VAL A 1 294 ? 17.097 28.120 -46.504 1.00 90.81 294 VAL A C 1
ATOM 2291 O O . VAL A 1 294 ? 17.118 29.285 -46.887 1.00 90.81 294 VAL A O 1
ATOM 2294 N N . SER A 1 295 ? 17.450 27.098 -47.282 1.00 89.31 295 SER A N 1
ATOM 2295 C CA . SER A 1 295 ? 17.849 27.244 -48.686 1.00 89.31 295 SER A CA 1
ATOM 2296 C C . SER A 1 295 ? 16.626 27.294 -49.611 1.00 89.31 295 SER A C 1
ATOM 2298 O O . SER A 1 295 ? 15.687 26.495 -49.480 1.00 89.31 295 SER A O 1
ATOM 2300 N N . GLU A 1 296 ? 16.620 28.208 -50.588 1.00 87.19 296 GLU A N 1
ATOM 2301 C CA . GLU A 1 296 ? 15.532 28.301 -51.582 1.00 87.19 296 GLU A CA 1
ATOM 2302 C C . GLU A 1 296 ? 15.327 26.978 -52.340 1.00 87.19 296 GLU A C 1
ATOM 2304 O O . GLU A 1 296 ? 14.198 26.548 -52.591 1.00 87.19 296 GLU A O 1
ATOM 2309 N N . ASP A 1 297 ? 16.421 26.272 -52.622 1.00 85.50 297 ASP A N 1
ATOM 2310 C CA . ASP A 1 297 ? 16.406 25.045 -53.413 1.00 85.50 297 ASP A CA 1
ATOM 2311 C C . ASP A 1 297 ? 15.864 23.822 -52.639 1.00 85.50 297 ASP A C 1
ATOM 2313 O O . ASP A 1 297 ? 15.392 22.863 -53.264 1.00 85.50 297 ASP A O 1
ATOM 2317 N N . LYS A 1 298 ? 15.865 23.832 -51.292 1.00 90.00 298 LYS A N 1
ATOM 2318 C CA . LYS A 1 298 ? 15.090 22.868 -50.479 1.00 90.00 298 LYS A CA 1
ATOM 2319 C C . LYS A 1 298 ? 13.636 23.333 -50.288 1.00 90.00 298 LYS A C 1
ATOM 2321 O O . LYS A 1 298 ? 12.743 22.487 -50.406 1.00 90.00 298 LYS A O 1
ATOM 2326 N N . ARG A 1 299 ? 13.362 24.641 -50.116 1.00 92.31 299 ARG A N 1
ATOM 2327 C CA . ARG A 1 299 ? 11.983 25.198 -50.073 1.00 92.31 299 ARG A CA 1
ATOM 2328 C C . ARG A 1 299 ? 11.170 24.805 -51.309 1.00 92.31 299 ARG A C 1
ATOM 2330 O O . ARG A 1 299 ? 10.160 24.120 -51.185 1.00 92.31 29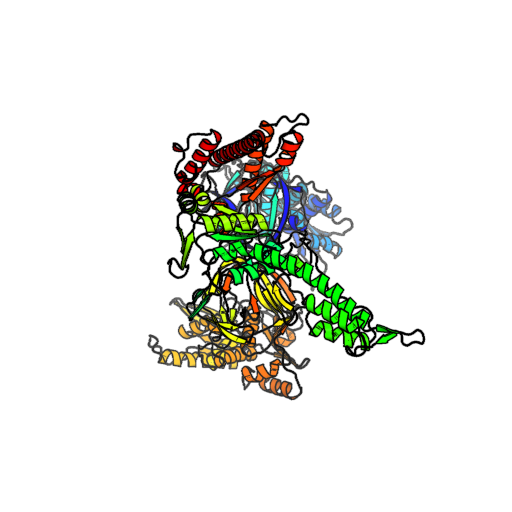9 ARG A O 1
ATOM 2337 N N . ARG A 1 300 ? 11.673 25.098 -52.510 1.00 91.31 300 ARG A N 1
ATOM 2338 C CA . ARG A 1 300 ? 10.983 24.804 -53.779 1.00 91.31 300 ARG A CA 1
ATOM 2339 C C . ARG A 1 300 ? 10.662 23.313 -53.972 1.00 91.31 300 ARG A C 1
ATOM 2341 O O . ARG A 1 300 ? 9.648 22.963 -54.580 1.00 91.31 300 ARG A O 1
ATOM 2348 N N . LYS A 1 301 ? 11.508 22.413 -53.455 1.00 91.12 301 LYS A N 1
ATOM 2349 C CA . LYS A 1 301 ? 11.255 20.959 -53.472 1.00 91.12 301 LYS A CA 1
ATOM 2350 C C . LYS A 1 301 ? 10.162 20.566 -52.476 1.00 91.12 301 LYS A C 1
ATOM 2352 O O . LYS A 1 301 ? 9.350 19.699 -52.799 1.00 91.12 301 LYS A O 1
ATOM 2357 N N . LEU A 1 302 ? 10.109 21.213 -51.310 1.00 93.38 302 LEU A N 1
ATOM 2358 C CA . LEU A 1 302 ? 9.047 21.043 -50.316 1.00 93.38 302 LEU A CA 1
ATOM 2359 C C . LEU A 1 302 ? 7.691 21.545 -50.831 1.00 93.38 302 LEU A C 1
ATOM 2361 O O . LEU A 1 302 ? 6.702 20.825 -50.714 1.00 93.38 302 LEU A O 1
ATOM 2365 N N . ASP A 1 303 ? 7.641 22.709 -51.479 1.00 92.94 303 ASP A N 1
ATOM 2366 C CA . ASP A 1 303 ? 6.409 23.229 -52.090 1.00 92.94 303 ASP A CA 1
ATOM 2367 C C . ASP A 1 303 ? 5.859 22.262 -53.143 1.00 92.94 303 ASP A C 1
ATOM 2369 O O . ASP A 1 303 ? 4.677 21.911 -53.133 1.00 92.94 303 ASP A O 1
ATOM 2373 N N . MET A 1 304 ? 6.742 21.726 -53.993 1.00 90.50 304 MET A N 1
ATOM 2374 C CA . MET A 1 304 ? 6.383 20.679 -54.947 1.00 90.50 304 MET A CA 1
ATOM 2375 C C . MET A 1 304 ? 5.892 19.399 -54.243 1.00 90.50 304 MET A C 1
ATOM 2377 O O . MET A 1 304 ? 4.896 18.827 -54.685 1.00 90.50 304 MET A O 1
ATOM 2381 N N . ALA A 1 305 ? 6.497 18.986 -53.122 1.00 88.75 305 ALA A N 1
ATOM 2382 C CA . ALA A 1 305 ? 6.035 17.855 -52.302 1.00 88.75 305 ALA A CA 1
ATOM 2383 C C . ALA A 1 305 ? 4.668 18.074 -51.621 1.00 88.75 305 ALA A C 1
ATOM 2385 O O . ALA A 1 305 ? 4.027 17.088 -51.236 1.00 88.75 305 ALA A O 1
ATOM 2386 N N . CYS A 1 306 ? 4.233 19.324 -51.458 1.00 89.81 306 CYS A N 1
ATOM 2387 C CA . CYS A 1 306 ? 2.949 19.714 -50.867 1.00 89.81 306 CYS A CA 1
ATOM 2388 C C . CYS A 1 306 ? 1.857 20.031 -51.907 1.00 89.81 306 CYS A C 1
ATOM 2390 O O . CYS A 1 306 ? 0.714 20.259 -51.525 1.00 89.81 306 CYS A O 1
ATOM 2392 N N . SER A 1 307 ? 2.190 20.037 -53.201 1.00 88.25 307 SER A N 1
ATOM 2393 C CA . SER A 1 307 ? 1.251 20.301 -54.302 1.00 88.25 307 SER A CA 1
ATOM 2394 C C . SER A 1 307 ? 0.363 19.098 -54.666 1.00 88.25 307 SER A C 1
ATOM 2396 O O . SER A 1 307 ? 0.690 17.949 -54.355 1.00 88.25 307 SER A O 1
ATOM 2398 N N . ASP A 1 308 ? -0.703 19.339 -55.439 1.00 83.88 308 ASP A N 1
ATOM 2399 C CA . ASP A 1 308 ? -1.625 18.310 -55.966 1.00 83.88 308 ASP A CA 1
ATOM 2400 C C . ASP A 1 308 ? -0.963 17.261 -56.881 1.00 83.88 308 ASP A C 1
ATOM 2402 O O . ASP A 1 308 ? -1.562 16.235 -57.214 1.00 83.88 308 ASP A O 1
ATOM 2406 N N . ALA A 1 309 ? 0.301 17.461 -57.271 1.00 82.50 309 ALA A N 1
ATOM 2407 C CA . ALA A 1 309 ? 1.102 16.413 -57.898 1.00 82.50 309 ALA A CA 1
ATOM 2408 C C . ALA A 1 309 ? 1.388 15.232 -56.941 1.00 82.50 309 ALA A C 1
ATOM 2410 O O . ALA A 1 309 ? 1.659 14.126 -57.418 1.00 82.50 309 ALA A O 1
ATOM 2411 N N . PHE A 1 310 ? 1.291 15.444 -55.621 1.00 86.06 310 PHE A N 1
ATOM 2412 C CA . PHE A 1 310 ? 1.604 14.482 -54.556 1.00 86.06 310 PHE A CA 1
ATOM 2413 C C . PHE A 1 310 ? 0.544 14.483 -53.421 1.00 86.06 310 PHE A C 1
ATOM 2415 O O . PHE A 1 310 ? 0.878 14.716 -52.253 1.00 86.06 310 PHE A O 1
ATOM 2422 N N . PRO A 1 311 ? -0.738 14.181 -53.712 1.00 77.69 311 PRO A N 1
ATOM 2423 C CA . PRO A 1 311 ? -1.878 14.482 -52.829 1.00 77.69 311 PRO A CA 1
ATOM 2424 C C . PRO A 1 311 ? -1.893 13.729 -51.483 1.00 77.69 311 PRO A C 1
ATOM 2426 O O . PRO A 1 311 ? -2.569 14.145 -50.547 1.00 77.69 311 PRO A O 1
ATOM 2429 N N . GLY A 1 312 ? -1.129 12.638 -51.345 1.00 80.94 312 GLY A N 1
ATOM 2430 C CA . GLY A 1 312 ? -0.887 11.971 -50.060 1.00 80.94 312 GLY A CA 1
ATOM 2431 C C . GLY A 1 312 ? -2.138 11.408 -49.365 1.00 80.94 312 GLY A C 1
ATOM 2432 O O . GLY A 1 312 ? -3.017 10.826 -49.999 1.00 80.94 312 GLY A O 1
ATOM 2433 N N . LYS A 1 313 ? -2.167 11.510 -48.029 1.00 84.69 313 LYS A N 1
ATOM 2434 C CA . LYS A 1 313 ? -3.291 11.143 -47.145 1.00 84.69 313 LYS A CA 1
ATOM 2435 C C . LYS A 1 313 ? -3.375 12.138 -45.986 1.00 84.69 313 LYS A C 1
ATOM 2437 O O . LYS A 1 313 ? -2.349 12.692 -45.610 1.00 84.69 313 LYS A O 1
ATOM 2442 N N . GLN A 1 314 ? -4.564 12.310 -45.414 1.00 83.31 314 GLN A N 1
ATOM 2443 C CA . GLN A 1 314 ? -4.812 13.126 -44.216 1.00 83.31 314 GLN A CA 1
ATOM 2444 C C . GLN A 1 314 ? -4.579 12.324 -42.922 1.00 83.31 314 GLN A C 1
ATOM 2446 O O . GLN A 1 314 ? -4.697 11.090 -42.931 1.00 83.31 314 GLN A O 1
ATOM 2451 N N . THR A 1 315 ? -4.263 13.002 -41.819 1.00 79.06 315 THR A N 1
ATOM 2452 C CA . THR A 1 315 ? -3.959 12.399 -40.512 1.00 79.06 315 THR A CA 1
ATOM 2453 C C . THR A 1 315 ? -5.206 12.384 -39.603 1.00 79.06 315 THR A C 1
ATOM 2455 O O . THR A 1 315 ? -5.851 13.419 -39.417 1.00 79.06 315 THR A O 1
ATOM 2458 N N . PRO A 1 316 ? -5.596 11.228 -39.024 1.00 75.19 316 PRO A N 1
ATOM 2459 C CA . PRO A 1 316 ? -6.753 11.140 -38.130 1.00 75.19 316 PRO A CA 1
ATOM 2460 C C . PRO A 1 316 ? -6.433 11.688 -36.728 1.00 75.19 316 PRO A C 1
ATOM 2462 O O . PRO A 1 316 ? -5.307 11.540 -36.257 1.00 75.19 316 PRO A O 1
ATOM 2465 N N . ALA A 1 317 ? -7.427 12.297 -36.066 1.00 69.12 317 ALA A N 1
ATOM 2466 C CA . ALA A 1 317 ? -7.278 12.971 -34.768 1.00 69.12 317 ALA A CA 1
ATOM 2467 C C . ALA A 1 317 ? -6.742 12.038 -33.669 1.00 69.12 317 ALA A C 1
ATOM 2469 O O . ALA A 1 317 ? -5.630 12.234 -33.182 1.00 69.12 317 ALA A O 1
ATOM 2470 N N . LEU A 1 318 ? -7.505 10.987 -33.362 1.00 74.00 318 LEU A N 1
ATOM 2471 C CA . LEU A 1 318 ? -7.016 9.801 -32.671 1.00 74.00 318 LEU A CA 1
ATOM 2472 C C . LEU A 1 318 ? -6.555 8.768 -33.692 1.00 74.00 318 LEU A C 1
ATOM 2474 O O . LEU A 1 318 ? -7.143 8.601 -34.767 1.00 74.00 318 LEU A O 1
ATOM 2478 N N . ARG A 1 319 ? -5.495 8.051 -33.338 1.00 78.50 319 ARG A N 1
ATOM 2479 C CA . ARG A 1 319 ? -4.831 7.094 -34.205 1.00 78.50 319 ARG A CA 1
ATOM 2480 C C . ARG A 1 319 ? -4.526 5.818 -33.433 1.00 78.50 319 ARG A C 1
ATOM 2482 O O . ARG A 1 319 ? -3.688 5.810 -32.543 1.00 78.50 319 ARG A O 1
ATOM 2489 N N . GLU A 1 320 ? -5.192 4.732 -33.815 1.00 86.06 320 GLU A N 1
ATOM 2490 C CA . GLU A 1 320 ? -4.844 3.383 -33.364 1.00 86.06 320 GLU A CA 1
ATOM 2491 C C . GLU A 1 320 ? -3.403 3.053 -33.806 1.00 86.06 320 GLU A C 1
ATOM 2493 O O . GLU A 1 320 ? -3.141 2.958 -35.013 1.00 86.06 320 GLU A O 1
ATOM 2498 N N . GLU A 1 321 ? -2.477 2.804 -32.884 1.00 83.69 321 GLU A N 1
ATOM 2499 C CA . GLU A 1 321 ? -1.123 2.329 -33.205 1.00 83.69 321 GLU A CA 1
ATOM 2500 C C . GLU A 1 321 ? -0.803 1.004 -32.522 1.00 83.69 321 GLU A C 1
ATOM 2502 O O . GLU A 1 321 ? -1.147 0.772 -31.369 1.00 83.69 321 GLU A O 1
ATOM 2507 N N . THR A 1 322 ? -0.189 0.094 -33.279 1.00 89.25 322 THR A N 1
ATOM 2508 C CA . THR A 1 322 ? 0.059 -1.286 -32.841 1.00 89.25 322 THR A CA 1
ATOM 2509 C C . THR A 1 322 ? 1.305 -1.366 -31.969 1.00 89.25 322 THR A C 1
ATOM 2511 O O . THR A 1 322 ? 2.370 -0.911 -32.388 1.00 89.25 322 THR A O 1
ATOM 2514 N N . ILE A 1 323 ? 1.183 -2.009 -30.811 1.00 89.69 323 ILE A N 1
ATOM 2515 C CA . ILE A 1 323 ? 2.295 -2.427 -29.958 1.00 89.69 323 ILE A CA 1
ATOM 2516 C C . ILE A 1 323 ? 3.120 -3.461 -30.728 1.00 89.69 323 ILE A C 1
ATOM 2518 O O . ILE A 1 323 ? 2.590 -4.481 -31.170 1.00 89.69 323 ILE A O 1
ATOM 2522 N N . VAL A 1 324 ? 4.412 -3.194 -30.922 1.00 86.50 324 VAL A N 1
ATOM 2523 C CA . VAL A 1 324 ? 5.348 -4.117 -31.597 1.00 86.50 324 VAL A CA 1
ATOM 2524 C C . VAL A 1 324 ? 6.304 -4.800 -30.629 1.00 86.50 324 VAL A C 1
ATOM 2526 O O . VAL A 1 324 ? 6.802 -5.877 -30.939 1.00 86.50 324 VAL A O 1
ATOM 2529 N N . ARG A 1 325 ? 6.553 -4.191 -29.467 1.00 81.88 325 ARG A N 1
ATOM 2530 C CA . ARG A 1 325 ? 7.352 -4.755 -28.377 1.00 81.88 325 ARG A CA 1
ATOM 2531 C C . ARG A 1 325 ? 6.944 -4.087 -27.069 1.00 81.88 325 ARG A C 1
ATOM 2533 O O . ARG A 1 325 ? 6.649 -2.895 -27.062 1.00 81.88 325 ARG A O 1
ATOM 2540 N N . ILE A 1 326 ? 6.978 -4.844 -25.985 1.00 83.44 326 ILE A N 1
ATOM 2541 C CA . ILE A 1 326 ? 7.023 -4.316 -24.622 1.00 83.44 326 ILE A CA 1
ATOM 2542 C C . ILE A 1 326 ? 8.363 -4.784 -24.062 1.00 83.44 326 ILE A C 1
ATOM 2544 O O . ILE A 1 326 ? 8.768 -5.924 -24.296 1.00 83.44 326 ILE A O 1
ATOM 2548 N N . GLU A 1 327 ? 9.100 -3.884 -23.428 1.00 81.12 327 GLU A N 1
ATOM 2549 C CA . GLU A 1 327 ? 10.419 -4.161 -22.860 1.00 81.12 327 GLU A CA 1
ATOM 2550 C C . GLU A 1 327 ? 10.497 -3.526 -21.468 1.00 81.12 327 GLU A C 1
ATOM 2552 O O . GLU A 1 327 ? 10.152 -2.356 -21.306 1.00 81.12 327 GLU A O 1
ATOM 2557 N N . ALA A 1 328 ? 10.919 -4.289 -20.458 1.00 71.31 328 ALA A N 1
ATOM 2558 C CA . ALA A 1 328 ? 11.235 -3.717 -19.154 1.00 71.31 328 ALA A CA 1
ATOM 2559 C C . ALA A 1 328 ? 12.432 -2.765 -19.311 1.00 71.31 328 ALA A C 1
ATOM 2561 O O . ALA A 1 328 ? 13.430 -3.113 -19.945 1.00 71.31 328 ALA A O 1
ATOM 2562 N N . VAL A 1 329 ? 12.311 -1.554 -18.771 1.00 63.09 329 VAL A N 1
ATOM 2563 C CA . VAL A 1 329 ? 13.367 -0.526 -18.779 1.00 63.09 329 VAL A CA 1
ATOM 2564 C C . VAL A 1 329 ? 14.309 -0.704 -17.587 1.00 63.09 329 VAL A C 1
ATOM 2566 O O . VAL A 1 329 ? 15.462 -0.289 -17.648 1.00 63.09 329 VAL A O 1
ATOM 2569 N N . GLY A 1 330 ? 13.813 -1.345 -16.527 1.00 60.88 330 GLY A N 1
ATOM 2570 C CA . GLY A 1 330 ? 14.414 -1.385 -15.200 1.00 60.88 330 GLY A CA 1
ATOM 2571 C C . GLY A 1 330 ? 13.543 -0.631 -14.196 1.00 60.88 330 GLY A C 1
ATOM 2572 O O . GLY A 1 330 ? 12.420 -0.225 -14.508 1.00 60.88 330 GLY A O 1
ATOM 2573 N N . VAL A 1 331 ? 14.065 -0.444 -12.988 1.00 65.25 331 VAL A N 1
ATOM 2574 C CA . VAL A 1 331 ? 13.494 0.489 -12.010 1.00 65.25 331 VAL A CA 1
ATOM 2575 C C . VAL A 1 331 ? 13.836 1.920 -12.442 1.00 65.25 331 VAL A C 1
ATOM 2577 O O . VAL A 1 331 ? 14.932 2.175 -12.940 1.00 65.25 331 VAL A O 1
ATOM 2580 N N . GLN A 1 332 ? 12.874 2.835 -12.339 1.00 60.97 332 GLN A N 1
ATOM 2581 C CA . GLN A 1 332 ? 13.020 4.259 -12.662 1.00 60.97 332 GLN A CA 1
ATOM 2582 C C . GLN A 1 332 ? 12.231 5.098 -11.643 1.00 60.97 332 GLN A C 1
ATOM 2584 O O . GLN A 1 332 ? 11.203 4.615 -11.161 1.00 60.97 332 GLN A O 1
ATOM 2589 N N . PRO A 1 333 ? 12.609 6.362 -11.375 1.00 56.69 333 PRO A N 1
ATOM 2590 C CA . PRO A 1 333 ? 11.754 7.320 -10.675 1.00 56.69 333 PRO A CA 1
ATOM 2591 C C . PRO A 1 333 ? 10.380 7.456 -11.346 1.00 56.69 333 PRO A C 1
ATOM 2593 O O . PRO A 1 333 ? 10.284 7.866 -12.507 1.00 56.69 333 PRO A O 1
ATOM 2596 N N . VAL A 1 334 ? 9.309 7.123 -10.620 1.00 47.28 334 VAL A N 1
ATOM 2597 C CA . VAL A 1 334 ? 7.933 7.198 -11.121 1.00 47.28 334 VAL A CA 1
ATOM 2598 C C . VAL A 1 334 ? 7.187 8.358 -10.478 1.00 47.28 334 VAL A C 1
ATOM 2600 O O . VAL A 1 334 ? 7.163 8.561 -9.263 1.00 47.28 334 VAL A O 1
ATOM 2603 N N . TYR A 1 335 ? 6.551 9.131 -11.347 1.00 59.69 335 TYR A N 1
ATOM 2604 C CA . TYR A 1 335 ? 5.914 10.398 -11.044 1.00 59.69 335 TYR A CA 1
ATOM 2605 C C . TYR A 1 335 ? 4.490 10.375 -11.578 1.00 59.69 335 TYR A C 1
ATOM 2607 O O . TYR A 1 335 ? 4.251 9.886 -12.683 1.00 59.69 335 TYR A O 1
ATOM 2615 N N . ASP A 1 336 ? 3.566 10.923 -10.804 1.00 51.25 336 ASP A N 1
ATOM 2616 C CA . ASP A 1 336 ? 2.135 10.835 -11.056 1.00 51.25 336 ASP A CA 1
ATOM 2617 C C . ASP A 1 336 ? 1.464 12.192 -10.829 1.00 51.25 336 ASP A C 1
ATOM 2619 O O . ASP A 1 336 ? 1.916 13.011 -10.017 1.00 51.25 336 ASP A O 1
ATOM 2623 N N . ILE A 1 337 ? 0.401 12.447 -11.588 1.00 48.72 337 ILE A N 1
ATOM 2624 C CA . ILE A 1 337 ? -0.344 13.703 -11.576 1.00 48.72 337 ILE A CA 1
ATOM 2625 C C . ILE A 1 337 ? -1.842 13.415 -11.607 1.00 48.72 337 ILE A C 1
ATOM 2627 O O . ILE A 1 337 ? -2.389 12.898 -12.576 1.00 48.72 337 ILE A O 1
ATOM 2631 N N . GLN A 1 338 ? -2.543 13.802 -10.548 1.00 51.62 338 GLN A N 1
ATOM 2632 C CA . GLN A 1 338 ? -3.997 13.729 -10.531 1.00 51.62 338 GLN A CA 1
ATOM 2633 C C . GLN A 1 338 ? -4.551 14.935 -11.291 1.00 51.62 338 GLN A C 1
ATOM 2635 O O . GLN A 1 338 ? -4.124 16.063 -11.042 1.00 51.62 338 GLN A O 1
ATOM 2640 N N . THR A 1 339 ? -5.513 14.725 -12.189 1.00 53.31 339 THR A N 1
ATOM 2641 C CA . THR A 1 339 ? -6.204 15.803 -12.916 1.00 53.31 339 THR A CA 1
ATOM 2642 C C . THR A 1 339 ? -7.676 15.914 -12.533 1.00 53.31 339 THR A C 1
ATOM 2644 O O . THR A 1 339 ? -8.266 14.958 -12.032 1.00 53.31 339 THR A O 1
ATOM 2647 N N . GLU A 1 340 ? -8.295 17.067 -12.808 1.00 59.00 340 GLU A N 1
ATOM 2648 C CA . GLU A 1 340 ? -9.739 17.296 -12.602 1.00 59.00 340 GLU A CA 1
ATOM 2649 C C . GLU A 1 340 ? -10.608 16.255 -13.336 1.00 59.00 340 GLU A C 1
ATOM 2651 O O . GLU A 1 340 ? -11.699 15.915 -12.882 1.00 59.00 340 GLU A O 1
ATOM 2656 N N . SER A 1 341 ? -10.128 15.726 -14.468 1.00 51.12 341 SER A N 1
ATOM 2657 C CA . SER A 1 341 ? -10.801 14.682 -15.247 1.00 51.12 341 SER A CA 1
ATOM 2658 C C . SER A 1 341 ? -10.374 13.250 -14.883 1.00 51.12 341 SER A C 1
ATOM 2660 O O . SER A 1 341 ? -10.846 12.304 -15.522 1.00 51.12 341 SER A O 1
ATOM 2662 N N . GLY A 1 342 ? -9.493 13.047 -13.894 1.00 49.47 342 GLY A N 1
ATOM 2663 C CA . GLY A 1 342 ? -8.945 11.727 -13.533 1.00 49.47 342 GLY A CA 1
ATOM 2664 C C . GLY A 1 342 ? -8.238 11.009 -14.692 1.00 49.47 342 GLY A C 1
ATOM 2665 O O . GLY A 1 342 ? -8.055 9.797 -14.658 1.00 49.47 342 GLY A O 1
ATOM 2666 N N . GLN A 1 343 ? -7.915 11.743 -15.758 1.00 63.69 343 GLN A N 1
ATOM 2667 C CA . GLN A 1 343 ? -7.354 11.254 -17.009 1.00 63.69 343 GLN A CA 1
ATOM 2668 C C . GLN A 1 343 ? -6.447 12.338 -17.607 1.00 63.69 343 GLN A C 1
ATOM 2670 O O . GLN A 1 343 ? -6.751 13.524 -17.530 1.00 63.69 343 GLN A O 1
ATOM 2675 N N . TYR A 1 344 ? -5.330 11.965 -18.223 1.00 65.56 344 TYR A N 1
ATOM 2676 C CA . TYR A 1 344 ? -4.441 12.890 -18.928 1.00 65.56 344 TYR A CA 1
ATOM 2677 C C . TYR A 1 344 ? -3.642 12.168 -20.016 1.00 65.56 344 TYR A C 1
ATOM 2679 O O . TYR A 1 344 ? -3.705 10.949 -20.128 1.00 65.56 344 TYR A O 1
ATOM 2687 N N . LEU A 1 345 ? -2.909 12.923 -20.835 1.00 70.06 345 LEU A N 1
ATOM 2688 C CA . LEU A 1 345 ? -2.077 12.420 -21.929 1.00 70.06 345 LEU A CA 1
ATOM 2689 C C . LEU A 1 345 ? -0.576 12.346 -21.555 1.00 70.06 345 LEU A C 1
ATOM 2691 O O . LEU A 1 345 ? 0.182 13.283 -21.798 1.00 70.06 345 LEU A O 1
ATOM 2695 N N . SER A 1 346 ? -0.122 11.198 -21.048 1.00 69.62 346 SER A N 1
ATOM 2696 C CA . SER A 1 346 ? 1.290 10.794 -20.898 1.00 69.62 346 SER A CA 1
ATOM 2697 C C . SER A 1 346 ? 1.825 10.171 -22.190 1.00 69.62 346 SER A C 1
ATOM 2699 O O . SER A 1 346 ? 1.336 9.124 -22.611 1.00 69.62 346 SER A O 1
ATOM 2701 N N . ASN A 1 347 ? 2.752 10.841 -22.891 1.00 71.44 347 ASN A N 1
ATOM 2702 C CA . ASN A 1 347 ? 3.126 10.524 -24.287 1.00 71.44 347 ASN A CA 1
ATOM 2703 C C . ASN A 1 347 ? 1.894 10.245 -25.188 1.00 71.44 347 ASN A C 1
ATOM 2705 O O . ASN A 1 347 ? 1.965 9.508 -26.174 1.00 71.44 347 ASN A O 1
ATOM 2709 N N . ASN A 1 348 ? 0.768 10.875 -24.825 1.00 70.88 348 ASN A N 1
ATOM 2710 C CA . ASN A 1 348 ? -0.589 10.712 -25.334 1.00 70.88 348 ASN A CA 1
ATOM 2711 C C . ASN A 1 348 ? -1.455 9.498 -24.776 1.00 70.88 348 ASN A C 1
ATOM 2713 O O . ASN A 1 348 ? -2.291 9.053 -25.563 1.00 70.88 348 ASN A O 1
ATOM 2717 N N . VAL A 1 349 ? -1.332 9.023 -23.475 1.00 68.56 349 VAL A N 1
ATOM 2718 C CA . VAL A 1 349 ? -2.060 7.888 -22.711 1.00 68.56 349 VAL A CA 1
ATOM 2719 C C . VAL A 1 349 ? -2.208 8.030 -21.098 1.00 68.56 349 VAL A C 1
ATOM 2721 O O . VAL A 1 349 ? -1.689 9.018 -20.607 1.00 68.56 349 VAL A O 1
ATOM 2724 N N . ILE A 1 350 ? -2.894 7.160 -20.254 1.00 68.19 350 ILE A N 1
ATOM 2725 C CA . ILE A 1 350 ? -3.738 7.491 -18.994 1.00 68.19 350 ILE A CA 1
ATOM 2726 C C . ILE A 1 350 ? -3.725 6.539 -17.650 1.00 68.19 350 ILE A C 1
ATOM 2728 O O . ILE A 1 350 ? -2.785 5.756 -17.587 1.00 68.19 350 ILE A O 1
ATOM 2732 N N . VAL A 1 351 ? -4.648 6.597 -16.581 1.00 43.62 351 VAL A N 1
ATOM 2733 C CA . VAL A 1 351 ? -4.534 6.134 -15.075 1.00 43.62 351 VAL A CA 1
ATOM 2734 C C . VAL A 1 351 ? -5.807 5.697 -14.137 1.00 43.62 351 VAL A C 1
ATOM 2736 O O . VAL A 1 351 ? -6.913 5.958 -14.600 1.00 43.62 351 VAL A O 1
ATOM 2739 N N . HIS A 1 352 ? -5.723 5.117 -12.848 1.00 35.34 352 HIS A N 1
ATOM 2740 C CA . HIS A 1 352 ? -6.786 4.988 -11.685 1.00 35.34 352 HIS A CA 1
ATOM 2741 C C . HIS A 1 352 ? -6.416 4.465 -10.166 1.00 35.34 352 HIS A C 1
ATOM 2743 O O . HIS A 1 352 ? -5.250 4.641 -9.832 1.00 35.34 352 HIS A O 1
ATOM 2749 N N . ASN A 1 353 ? -7.309 3.960 -9.192 1.00 27.86 353 ASN A N 1
ATOM 2750 C CA . ASN A 1 353 ? -7.097 3.774 -7.641 1.00 27.86 353 ASN A CA 1
ATOM 2751 C C . ASN A 1 353 ? -7.705 2.578 -6.661 1.00 27.86 353 ASN A C 1
ATOM 2753 O O . ASN A 1 353 ? -7.581 1.438 -7.089 1.00 27.86 353 ASN A O 1
ATOM 2757 N N . CYS A 1 354 ? -8.169 2.719 -5.334 1.00 25.44 354 CYS A N 1
ATOM 2758 C CA . CYS A 1 354 ? -7.647 1.998 -4.038 1.00 25.44 354 CYS A CA 1
ATOM 2759 C C . CYS A 1 354 ? -8.544 1.840 -2.607 1.00 25.44 354 CYS A C 1
ATOM 2761 O O . CYS A 1 354 ? -9.399 2.703 -2.448 1.00 25.44 354 CYS A O 1
ATOM 2763 N N . PHE A 1 355 ? -8.420 0.873 -1.552 1.00 26.14 355 PHE A N 1
ATOM 2764 C CA . PHE A 1 355 ? -9.430 0.371 -0.388 1.00 26.14 355 PHE A CA 1
ATOM 2765 C C . PHE A 1 355 ? -9.146 -0.205 1.189 1.00 26.14 355 PHE A C 1
ATOM 2767 O O . PHE A 1 355 ? -8.295 0.406 1.803 1.00 26.14 355 PHE A O 1
ATOM 2774 N N . ILE A 1 356 ? -9.842 -1.208 1.958 1.00 31.53 356 ILE A N 1
ATOM 2775 C CA . ILE A 1 356 ? -9.823 -1.684 3.528 1.00 31.53 356 ILE A CA 1
ATOM 2776 C C . ILE A 1 356 ? -9.533 -3.231 4.219 1.00 31.53 356 ILE A C 1
ATOM 2778 O O . ILE A 1 356 ? -8.352 -3.505 4.228 1.00 31.53 356 ILE A O 1
ATOM 2782 N N . GLN A 1 357 ? -10.304 -4.244 4.888 1.00 40.91 357 GLN A N 1
ATOM 2783 C CA . GLN A 1 357 ? -9.771 -5.546 5.706 1.00 40.91 357 GLN A CA 1
ATOM 2784 C C . GLN A 1 357 ? -10.620 -6.947 6.240 1.00 40.91 357 GLN A C 1
ATOM 2786 O O . GLN A 1 357 ? -11.832 -6.902 6.068 1.00 40.91 357 GLN A O 1
ATOM 2791 N N . SER A 1 358 ? -10.087 -8.157 6.846 1.00 47.72 358 SER A N 1
ATOM 2792 C CA . SER A 1 358 ? -10.526 -9.660 7.320 1.00 47.72 358 SER A CA 1
ATOM 2793 C C . SER A 1 358 ? -9.936 -10.663 8.575 1.00 47.72 358 SER A C 1
ATOM 2795 O O . SER A 1 358 ? -8.734 -10.696 8.791 1.00 47.72 358 SER A O 1
ATOM 2797 N N . VAL A 1 359 ? -10.589 -11.592 9.422 1.00 68.38 359 VAL A N 1
ATOM 2798 C CA . VAL A 1 359 ? -9.962 -12.318 10.711 1.00 68.38 359 VAL A CA 1
ATOM 2799 C C . VAL A 1 359 ? -10.388 -13.757 11.410 1.00 68.38 359 VAL A C 1
ATOM 2801 O O . VAL A 1 359 ? -11.459 -14.256 11.061 1.00 68.38 359 VAL A O 1
ATOM 2804 N N . ASP A 1 360 ? -9.655 -14.405 12.433 1.00 72.38 360 ASP A N 1
ATOM 2805 C CA . ASP A 1 360 ? -9.771 -15.813 13.128 1.00 72.38 360 ASP A CA 1
ATOM 2806 C C . ASP A 1 360 ? -9.461 -16.150 14.720 1.00 72.38 360 ASP A C 1
ATOM 2808 O O . ASP A 1 360 ? -9.343 -15.197 15.486 1.00 72.38 360 ASP A O 1
ATOM 2812 N N . ASP A 1 361 ? -9.397 -17.447 15.270 1.00 79.31 361 ASP A N 1
ATOM 2813 C CA . ASP A 1 361 ? -9.126 -17.984 16.722 1.00 79.31 361 ASP A CA 1
ATOM 2814 C C . ASP A 1 361 ? -7.753 -18.694 17.014 1.00 79.31 361 ASP A C 1
ATOM 2816 O O . ASP A 1 361 ? -7.644 -19.922 16.998 1.00 79.31 361 ASP A O 1
ATOM 2820 N N . ASP A 1 362 ? -6.722 -17.938 17.408 1.00 77.94 362 ASP A N 1
ATOM 2821 C CA . ASP A 1 362 ? -5.446 -18.423 17.991 1.00 77.94 362 ASP A CA 1
ATOM 2822 C C . ASP A 1 362 ? -4.902 -17.360 18.972 1.00 77.94 362 ASP A C 1
ATOM 2824 O O . ASP A 1 362 ? -5.293 -16.199 18.874 1.00 77.94 362 ASP A O 1
ATOM 2828 N N . LEU A 1 363 ? -4.019 -17.691 19.924 1.00 71.62 363 LEU A N 1
ATOM 2829 C CA . LEU A 1 363 ? -3.498 -16.699 20.875 1.00 71.62 363 LEU A CA 1
ATOM 2830 C C . LEU A 1 363 ? -2.489 -15.703 20.264 1.00 71.62 363 LEU A C 1
ATOM 2832 O O . LEU A 1 363 ? -2.548 -14.523 20.614 1.00 71.62 363 LEU A O 1
ATOM 2836 N N . VAL A 1 364 ? -1.576 -16.138 19.389 1.00 64.62 364 VAL A N 1
ATOM 2837 C CA . VAL A 1 364 ? -0.431 -15.323 18.914 1.00 64.62 364 VAL A CA 1
ATOM 2838 C C . VAL A 1 364 ? -0.135 -15.392 17.413 1.00 64.62 364 VAL A C 1
ATOM 2840 O O . VAL A 1 364 ? 0.568 -14.511 16.926 1.00 64.62 364 VAL A O 1
ATOM 2843 N N . ASN A 1 365 ? -0.645 -16.385 16.684 1.00 54.38 365 ASN A N 1
ATOM 2844 C CA . ASN A 1 365 ? -0.352 -16.560 15.256 1.00 54.38 365 ASN A CA 1
ATOM 2845 C C . ASN A 1 365 ? -1.059 -15.519 14.363 1.00 54.38 365 ASN A C 1
ATOM 2847 O O . ASN A 1 365 ? -1.982 -14.830 14.813 1.00 54.38 365 ASN A O 1
ATOM 2851 N N . GLU A 1 366 ? -0.637 -15.402 13.094 1.00 44.06 366 GLU A N 1
ATOM 2852 C CA . GLU A 1 366 ? -1.292 -14.515 12.118 1.00 44.06 366 GLU A CA 1
ATOM 2853 C C . GLU A 1 366 ? -2.789 -14.852 12.011 1.00 44.06 366 GLU A C 1
ATOM 2855 O O . GLU A 1 366 ? -3.192 -16.016 12.013 1.00 44.06 366 GLU A O 1
ATOM 2860 N N . GLY A 1 367 ? -3.642 -13.828 11.988 1.00 52.09 367 GLY A N 1
ATOM 2861 C CA . GLY A 1 367 ? -5.092 -14.011 12.024 1.00 52.09 367 GLY A CA 1
ATOM 2862 C C . GLY A 1 367 ? -5.662 -14.191 13.438 1.00 52.09 367 GLY A C 1
ATOM 2863 O O . GLY A 1 367 ? -6.859 -13.945 13.613 1.00 52.09 367 GLY A O 1
ATOM 2864 N N . GLY A 1 368 ? -4.831 -14.467 14.449 1.00 57.53 368 GLY A N 1
ATOM 2865 C CA . GLY A 1 368 ? -5.201 -14.637 15.859 1.00 57.53 368 GLY A CA 1
ATOM 2866 C C . GLY A 1 368 ? -5.285 -13.356 16.712 1.00 57.53 368 GLY A C 1
ATOM 2867 O O . GLY A 1 368 ? -5.271 -12.221 16.222 1.00 57.53 368 GLY A O 1
ATOM 2868 N N . ILE A 1 369 ? -5.389 -13.557 18.030 1.00 76.38 369 ILE A N 1
ATOM 2869 C CA . ILE A 1 369 ? -5.757 -12.567 19.057 1.00 76.38 369 ILE A CA 1
ATOM 2870 C C . ILE A 1 369 ? -4.696 -11.477 19.247 1.00 76.38 369 ILE A C 1
ATOM 2872 O O . ILE A 1 369 ? -5.020 -10.295 19.143 1.00 76.38 369 ILE A O 1
ATOM 2876 N N . MET A 1 370 ? -3.450 -11.834 19.578 1.00 77.44 370 MET A N 1
ATOM 2877 C CA . MET A 1 370 ? -2.411 -10.829 19.875 1.00 77.44 370 MET A CA 1
ATOM 2878 C C . MET A 1 370 ? -1.914 -10.106 18.626 1.00 77.44 370 MET A C 1
ATOM 2880 O O . MET A 1 370 ? -1.567 -8.922 18.695 1.00 77.44 370 MET A O 1
ATOM 2884 N N . ASP A 1 371 ? -1.968 -10.790 17.483 1.00 57.91 371 ASP A N 1
ATOM 2885 C CA . ASP A 1 371 ? -1.866 -10.161 16.178 1.00 57.91 371 ASP A CA 1
ATOM 2886 C C . ASP A 1 371 ? -2.923 -9.045 16.079 1.00 57.91 371 ASP A C 1
ATOM 2888 O O . ASP A 1 371 ? -2.539 -7.879 16.023 1.00 57.91 371 ASP A O 1
ATOM 2892 N N . LEU A 1 372 ? -4.227 -9.331 16.247 1.00 62.69 372 LEU A N 1
ATOM 2893 C CA . LEU A 1 372 ? -5.315 -8.334 16.138 1.00 62.69 372 LEU A CA 1
ATOM 2894 C C . LEU A 1 372 ? -5.109 -7.047 16.970 1.00 62.69 372 LEU A C 1
ATOM 2896 O O . LEU A 1 372 ? -5.512 -5.967 16.542 1.00 62.69 372 LEU A O 1
ATOM 2900 N N . TRP A 1 373 ? -4.435 -7.101 18.118 1.00 73.88 373 TRP A N 1
ATOM 2901 C CA . TRP A 1 373 ? -4.115 -5.889 18.890 1.00 73.88 373 TRP A CA 1
ATOM 2902 C C . TRP A 1 373 ? -2.965 -5.071 18.286 1.00 73.88 373 TRP A C 1
ATOM 2904 O O . TRP A 1 373 ? -3.038 -3.840 18.226 1.00 73.88 373 TRP A O 1
ATOM 2914 N N . THR A 1 374 ? -1.925 -5.746 17.789 1.00 59.94 374 THR A N 1
ATOM 2915 C CA . THR A 1 374 ? -0.853 -5.132 16.982 1.00 59.94 374 THR A CA 1
ATOM 2916 C C . THR A 1 374 ? -1.397 -4.588 15.666 1.00 59.94 374 THR A C 1
ATOM 2918 O O . THR A 1 374 ? -0.896 -3.579 15.152 1.00 59.94 374 THR A O 1
ATOM 2921 N N . ARG A 1 375 ? -2.446 -5.237 15.149 1.00 58.81 375 ARG A N 1
ATOM 2922 C CA . ARG A 1 375 ? -3.177 -4.821 13.970 1.00 58.81 375 ARG A CA 1
ATOM 2923 C C . ARG A 1 375 ? -3.829 -3.460 14.189 1.00 58.81 375 ARG A C 1
ATOM 2925 O O . ARG A 1 375 ? -3.271 -2.458 13.732 1.00 58.81 375 ARG A O 1
ATOM 2932 N N . GLU A 1 376 ? -4.940 -3.409 14.928 1.00 55.56 376 GLU A N 1
ATOM 2933 C CA . GLU A 1 376 ? -5.837 -2.240 15.027 1.00 55.56 376 GLU A CA 1
ATOM 2934 C C . GLU A 1 376 ? -5.104 -0.928 15.373 1.00 55.56 376 GLU A C 1
ATOM 2936 O O . GLU A 1 376 ? -5.415 0.150 14.853 1.00 55.56 376 GLU A O 1
ATOM 2941 N N . ALA A 1 377 ? -4.055 -1.032 16.196 1.00 61.47 377 ALA A N 1
ATOM 2942 C CA . ALA A 1 377 ? -3.134 0.046 16.543 1.00 61.47 377 ALA A CA 1
ATOM 2943 C C . ALA A 1 377 ? -2.611 0.852 15.335 1.00 61.47 377 ALA A C 1
ATOM 2945 O O . ALA A 1 377 ? -2.401 2.068 15.437 1.00 61.47 377 ALA A O 1
ATOM 2946 N N . ARG A 1 378 ? -2.394 0.202 14.184 1.00 50.38 378 ARG A N 1
ATOM 2947 C CA . ARG A 1 378 ? -1.823 0.830 12.984 1.00 50.38 378 ARG A CA 1
ATOM 2948 C C . ARG A 1 378 ? -2.774 1.789 12.294 1.00 50.38 378 ARG A C 1
ATOM 2950 O O . ARG A 1 378 ? -2.293 2.784 11.758 1.00 50.38 378 ARG A O 1
ATOM 2957 N N . LEU A 1 379 ? -4.080 1.541 12.322 1.00 51.19 379 LEU A N 1
ATOM 2958 C CA . LEU A 1 379 ? -5.048 2.387 11.621 1.00 51.19 379 LEU A CA 1
ATOM 2959 C C . LEU A 1 379 ? -5.791 3.347 12.560 1.00 51.19 379 LEU A C 1
ATOM 2961 O O . LEU A 1 379 ? -6.058 4.483 12.158 1.00 51.19 379 LEU A O 1
ATOM 2965 N N . PHE A 1 380 ? -5.875 3.038 13.862 1.00 53.22 380 PHE A N 1
ATOM 2966 C CA . PHE A 1 380 ? -6.098 4.063 14.897 1.00 53.22 380 PHE A CA 1
ATOM 2967 C C . PHE A 1 380 ? -5.074 5.214 14.815 1.00 53.22 380 PHE A C 1
ATOM 2969 O O . PHE A 1 380 ? -5.439 6.383 14.969 1.00 53.22 380 PHE A O 1
ATOM 2976 N N . LYS A 1 381 ? -3.797 4.924 14.509 1.00 48.75 381 LYS A N 1
ATOM 2977 C CA . LYS A 1 381 ? -2.741 5.942 14.308 1.00 48.75 381 LYS A CA 1
ATOM 2978 C C . LYS A 1 381 ? -3.059 6.928 13.173 1.00 48.75 381 LYS A C 1
ATOM 2980 O O . LYS A 1 381 ? -2.708 8.106 13.285 1.00 48.75 381 LYS A O 1
ATOM 2985 N N . TYR A 1 382 ? -3.731 6.470 12.115 1.00 44.28 382 TYR A N 1
ATOM 2986 C CA . TYR A 1 382 ? -4.141 7.290 10.967 1.00 44.28 382 TYR A CA 1
ATOM 2987 C C . TYR A 1 382 ? -5.571 7.849 11.089 1.00 44.28 382 TYR A C 1
ATOM 2989 O O . TYR A 1 382 ? -6.009 8.607 10.228 1.00 44.28 382 TYR A O 1
ATOM 2997 N N . GLY A 1 383 ? -6.265 7.568 12.197 1.00 45.97 383 GLY A N 1
ATOM 2998 C CA . GLY A 1 383 ? -7.580 8.130 12.508 1.00 45.97 383 GLY A CA 1
ATOM 2999 C C . GLY A 1 383 ? -8.770 7.333 11.972 1.00 45.97 383 GLY A C 1
ATOM 3000 O O . GLY A 1 383 ? -9.890 7.849 12.047 1.00 45.97 383 GLY A O 1
ATOM 3001 N N . SER A 1 384 ? -8.549 6.113 11.473 1.00 47.53 384 SER A N 1
ATOM 3002 C CA . SER A 1 384 ? -9.598 5.123 11.192 1.00 47.53 384 SER A CA 1
ATOM 3003 C C . SER A 1 384 ? -10.200 4.544 12.485 1.00 47.53 384 SER A C 1
ATOM 3005 O O . SER A 1 384 ? -9.799 4.900 13.599 1.00 47.53 384 SER A O 1
ATOM 3007 N N . GLY A 1 385 ? -11.198 3.672 12.340 1.00 46.53 385 GLY A N 1
ATOM 3008 C CA . GLY A 1 385 ? -11.861 2.971 13.435 1.00 46.53 385 GLY A CA 1
ATOM 3009 C C . GLY A 1 385 ? -12.202 1.543 13.024 1.00 46.53 385 GLY A C 1
ATOM 3010 O O . GLY A 1 385 ? -12.578 1.292 11.879 1.00 46.53 385 GLY A O 1
ATOM 3011 N N . THR A 1 386 ? -12.068 0.622 13.970 1.00 51.94 386 THR A N 1
ATOM 3012 C CA . THR A 1 386 ? -12.035 -0.817 13.717 1.00 51.94 386 THR A CA 1
ATOM 3013 C C . THR A 1 386 ? -13.340 -1.493 14.115 1.00 51.94 386 THR A C 1
ATOM 3015 O O . THR A 1 386 ? -14.121 -0.987 14.929 1.00 51.94 386 THR A O 1
ATOM 3018 N N . GLY A 1 387 ? -13.560 -2.691 13.584 1.00 51.62 387 GLY A N 1
ATOM 3019 C CA . GLY A 1 387 ? -14.626 -3.571 14.037 1.00 51.62 387 GLY A CA 1
ATOM 3020 C C . GLY A 1 387 ? -14.207 -5.018 13.877 1.00 51.62 387 GLY A C 1
ATOM 3021 O O . GLY A 1 387 ? -13.565 -5.378 12.892 1.00 51.62 387 GLY A O 1
ATOM 3022 N N . THR A 1 388 ? -14.532 -5.854 14.859 1.00 59.56 388 THR A N 1
ATOM 3023 C CA . THR A 1 388 ? -14.190 -7.276 14.800 1.00 59.56 388 THR A CA 1
ATOM 3024 C C . THR A 1 388 ? -15.215 -8.128 15.537 1.00 59.56 388 THR A C 1
ATOM 3026 O O . THR A 1 388 ? -15.708 -7.747 16.603 1.00 59.56 388 THR A O 1
ATOM 3029 N N . ASN A 1 389 ? -15.522 -9.295 14.970 1.00 74.06 389 ASN A N 1
ATOM 3030 C CA . ASN A 1 389 ? -16.329 -10.328 15.602 1.00 74.06 389 ASN A CA 1
ATOM 3031 C C . ASN A 1 389 ? -15.410 -11.362 16.274 1.00 74.06 389 ASN A C 1
ATOM 3033 O O . ASN A 1 389 ? -14.630 -12.029 15.602 1.00 74.06 389 ASN A O 1
ATOM 3037 N N . PHE A 1 390 ? -15.515 -11.500 17.595 1.00 87.88 390 PHE A N 1
ATOM 3038 C CA . PHE A 1 390 ? -14.671 -12.386 18.407 1.00 87.88 390 PHE A CA 1
ATOM 3039 C C . PHE A 1 390 ? -15.294 -13.774 18.639 1.00 87.88 390 PHE A C 1
ATOM 3041 O O . PHE A 1 390 ? -14.745 -14.597 19.362 1.00 87.88 390 PHE A O 1
ATOM 3048 N N . SER A 1 391 ? -16.437 -14.068 18.018 1.00 84.88 391 SER A N 1
ATOM 3049 C CA . SER A 1 391 ? -17.254 -15.257 18.322 1.00 84.88 391 SER A CA 1
ATOM 3050 C C . SER A 1 391 ? -16.639 -16.603 17.956 1.00 84.88 391 SER A C 1
ATOM 3052 O O . SER A 1 391 ? -17.183 -17.633 18.356 1.00 84.88 391 SER A O 1
ATOM 3054 N N . LYS A 1 392 ? -15.534 -16.604 17.203 1.00 81.88 392 LYS A N 1
ATOM 3055 C CA . LYS A 1 392 ? -14.714 -17.795 16.951 1.00 81.88 392 LYS A CA 1
ATOM 3056 C C . LYS A 1 392 ? -13.946 -18.238 18.201 1.00 81.88 392 LYS A C 1
ATOM 3058 O O . LYS A 1 392 ? -13.702 -19.430 18.350 1.00 81.88 392 LYS A O 1
ATOM 3063 N N . LEU A 1 393 ? -13.598 -17.302 19.094 1.00 87.19 393 LEU A N 1
ATOM 3064 C CA . LEU A 1 393 ? -12.766 -17.587 20.260 1.00 87.19 393 LEU A CA 1
ATOM 3065 C C . LEU A 1 393 ? -13.470 -18.534 21.236 1.00 87.19 393 LEU A C 1
ATOM 3067 O O . LEU A 1 393 ? -14.666 -18.389 21.497 1.00 87.19 393 LEU A O 1
ATOM 3071 N N . ARG A 1 394 ? -12.736 -19.487 21.813 1.00 87.81 394 ARG A N 1
ATOM 3072 C CA . ARG A 1 394 ? -13.291 -20.436 22.798 1.00 87.81 394 ARG A CA 1
ATOM 3073 C C . ARG A 1 394 ? -13.558 -19.792 24.162 1.00 87.81 394 ARG A C 1
ATOM 3075 O O . ARG A 1 394 ? -12.771 -18.970 24.632 1.00 87.81 394 ARG A O 1
ATOM 3082 N N . GLY A 1 395 ? -14.649 -20.203 24.803 1.00 86.88 395 GLY A N 1
ATOM 3083 C CA . GLY A 1 395 ? -15.069 -19.667 26.099 1.00 86.88 395 GLY A CA 1
ATOM 3084 C C . GLY A 1 395 ? -14.168 -20.060 27.272 1.00 86.88 395 GLY A C 1
ATOM 3085 O O . GLY A 1 395 ? -13.241 -20.865 27.121 1.00 86.88 395 GLY A O 1
ATOM 3086 N N . ASP A 1 396 ? -14.450 -19.514 28.453 1.00 87.69 396 ASP A N 1
ATOM 3087 C CA . ASP A 1 396 ? -13.828 -19.910 29.713 1.00 87.69 396 ASP A CA 1
ATOM 3088 C C . ASP A 1 396 ? -14.027 -21.403 29.963 1.00 87.69 396 ASP A C 1
ATOM 3090 O O . ASP A 1 396 ? -15.030 -22.021 29.589 1.00 87.69 396 ASP A O 1
ATOM 3094 N N . ALA A 1 397 ? -13.024 -22.003 30.594 1.00 79.75 397 ALA A N 1
ATOM 3095 C CA . ALA A 1 397 ? -13.037 -23.392 31.000 1.00 79.75 397 ALA A CA 1
ATOM 3096 C C . ALA A 1 397 ? -13.208 -24.419 29.843 1.00 79.75 397 ALA A C 1
ATOM 3098 O O . ALA A 1 397 ? -13.242 -25.627 30.118 1.00 79.75 397 ALA A O 1
ATOM 3099 N N . GLU A 1 398 ? -13.261 -24.005 28.569 1.00 87.56 398 GLU A N 1
ATOM 3100 C CA . GLU A 1 398 ? -13.166 -24.896 27.402 1.00 87.56 398 GLU A CA 1
ATOM 3101 C C . GLU A 1 398 ? -11.780 -25.575 27.340 1.00 87.56 398 GLU A C 1
ATOM 3103 O O . GLU A 1 398 ? -10.789 -25.005 27.805 1.00 87.56 398 GLU A O 1
ATOM 3108 N N . PRO A 1 399 ? -11.673 -26.812 26.817 1.00 80.62 399 PRO A N 1
ATOM 3109 C CA . PRO A 1 399 ? -10.407 -27.539 26.795 1.00 80.62 399 PRO A CA 1
ATOM 3110 C C . PRO A 1 399 ? -9.402 -26.927 25.807 1.00 80.62 399 PRO A C 1
ATOM 3112 O O . PRO A 1 399 ? -9.753 -26.509 24.701 1.00 80.62 399 PRO A O 1
ATOM 3115 N N . LEU A 1 400 ? -8.126 -26.931 26.193 1.00 78.69 400 LEU A N 1
ATOM 3116 C CA . LEU A 1 400 ? -7.008 -26.587 25.311 1.00 78.69 400 LEU A CA 1
ATOM 3117 C C . LEU A 1 400 ? -6.391 -27.857 24.711 1.00 78.69 400 LEU A C 1
ATOM 3119 O O . LEU A 1 400 ? -6.364 -28.907 25.354 1.00 78.69 400 LEU A O 1
ATOM 3123 N N . SER A 1 401 ? -5.855 -27.751 23.494 1.00 71.88 401 SER A N 1
ATOM 3124 C CA . SER A 1 401 ? -5.187 -28.852 22.780 1.00 71.88 401 SER A CA 1
ATOM 3125 C C . SER A 1 401 ? -3.954 -29.383 23.525 1.00 71.88 401 SER A C 1
ATOM 3127 O O . SER A 1 401 ? -3.732 -30.590 23.550 1.00 71.88 401 SER A O 1
ATOM 3129 N N . GLY A 1 402 ? -3.201 -28.502 24.193 1.00 54.56 402 GLY A N 1
ATOM 3130 C CA . GLY A 1 402 ? -2.079 -28.859 25.075 1.00 54.56 402 GLY A CA 1
ATOM 3131 C C . GLY A 1 402 ? -2.478 -29.340 26.479 1.00 54.56 402 GLY A C 1
ATOM 3132 O O . GLY A 1 402 ? -1.607 -29.562 27.317 1.00 54.56 402 GLY A O 1
ATOM 3133 N N . GLY A 1 403 ? -3.776 -29.491 26.764 1.00 64.75 403 GLY A N 1
ATOM 3134 C CA . GLY A 1 403 ? -4.287 -29.732 28.114 1.00 64.75 403 GLY A CA 1
ATOM 3135 C C . GLY A 1 403 ? -4.424 -28.451 28.947 1.00 64.75 403 GLY A C 1
ATOM 3136 O O . GLY A 1 403 ? -4.023 -27.363 28.544 1.00 64.75 403 GLY A O 1
ATOM 3137 N N . GLY A 1 404 ? -5.053 -28.571 30.117 1.00 78.94 404 GLY A N 1
ATOM 3138 C CA . GLY A 1 404 ? -5.544 -27.407 30.859 1.00 78.94 404 GLY A CA 1
ATOM 3139 C C . GLY A 1 404 ? -6.866 -26.881 30.288 1.00 78.94 404 GLY A C 1
ATOM 3140 O O . GLY A 1 404 ? -7.615 -27.622 29.644 1.00 78.94 404 GLY A O 1
ATOM 3141 N N . ARG A 1 405 ? -7.192 -25.619 30.582 1.00 83.62 405 ARG A N 1
ATOM 3142 C CA . ARG A 1 405 ? -8.466 -24.983 30.212 1.00 83.62 405 ARG A CA 1
ATOM 3143 C C . ARG A 1 405 ? -8.234 -23.530 29.790 1.00 83.62 405 ARG A C 1
ATOM 3145 O O . ARG A 1 405 ? -7.296 -22.905 30.276 1.00 83.62 405 ARG A O 1
ATOM 3152 N N . SER A 1 406 ? -9.079 -23.030 28.895 1.00 85.06 406 SER A N 1
ATOM 3153 C CA . SER A 1 406 ? -9.113 -21.633 28.452 1.00 85.06 406 SER A CA 1
ATOM 3154 C C . SER A 1 406 ? -9.359 -20.668 29.617 1.00 85.06 406 SER A C 1
ATOM 3156 O O . SER A 1 406 ? -10.073 -21.020 30.553 1.00 85.06 406 SER A O 1
ATOM 3158 N N . SER A 1 407 ? -8.811 -19.453 29.508 1.00 79.88 407 SER A N 1
ATOM 3159 C CA . SER A 1 407 ? -9.049 -18.314 30.416 1.00 79.88 407 SER A CA 1
ATOM 3160 C C . SER A 1 407 ? -10.201 -17.400 29.960 1.00 79.88 407 SER A C 1
ATOM 3162 O O . SER A 1 407 ? -10.357 -16.294 30.483 1.00 79.88 407 SER A O 1
ATOM 3164 N N . GLY A 1 408 ? -10.944 -17.818 28.932 1.00 82.25 408 GLY A N 1
ATOM 3165 C CA . GLY A 1 408 ? -12.079 -17.095 28.362 1.00 82.25 408 GLY A CA 1
ATOM 3166 C C . GLY A 1 408 ? -11.719 -15.894 27.486 1.00 82.25 408 GLY A C 1
ATOM 3167 O O . GLY A 1 408 ? -10.666 -15.263 27.613 1.00 82.25 408 GLY A O 1
ATOM 3168 N N . LEU A 1 409 ? -12.657 -15.548 26.608 1.00 89.44 409 LEU A N 1
ATOM 3169 C CA . LEU A 1 409 ? -12.641 -14.374 25.733 1.00 89.44 409 LEU A CA 1
ATOM 3170 C C . LEU A 1 409 ? -12.391 -13.080 26.523 1.00 89.44 409 LEU A C 1
ATOM 3172 O O . LEU A 1 409 ? -11.640 -12.199 26.094 1.00 89.44 409 LEU A O 1
ATOM 3176 N N . MET A 1 410 ? -13.011 -12.976 27.698 1.00 90.69 410 MET A N 1
ATOM 3177 C CA . MET A 1 410 ? -13.008 -11.769 28.523 1.00 90.69 410 MET A CA 1
ATOM 3178 C C . MET A 1 410 ? -11.618 -11.372 29.012 1.00 90.69 410 MET A C 1
ATOM 3180 O O . MET A 1 410 ? -11.322 -10.179 29.102 1.00 90.69 410 MET A O 1
ATOM 3184 N N . SER A 1 411 ? -10.731 -12.343 29.240 1.00 85.62 411 SER A N 1
ATOM 3185 C CA . SER A 1 411 ? -9.327 -12.080 29.568 1.00 85.62 411 SER A CA 1
ATOM 3186 C C . SER A 1 411 ? -8.614 -11.293 28.461 1.00 85.62 411 SER A C 1
ATOM 3188 O O . SER A 1 411 ? -7.815 -10.404 28.755 1.00 85.62 411 SER A O 1
ATOM 3190 N N . PHE A 1 412 ? -8.935 -11.559 27.191 1.00 87.38 412 PHE A N 1
ATOM 3191 C CA . PHE A 1 412 ? -8.285 -10.928 26.038 1.00 87.38 412 PHE A CA 1
ATOM 3192 C C . PHE A 1 412 ? -8.930 -9.600 25.637 1.00 87.38 412 PHE A C 1
ATOM 3194 O O . PHE A 1 412 ? -8.215 -8.647 25.323 1.00 87.38 412 PHE A O 1
ATOM 3201 N N . LEU A 1 413 ? -10.258 -9.477 25.728 1.00 87.56 413 LEU A N 1
ATOM 3202 C CA . LEU A 1 413 ? -10.945 -8.200 25.487 1.00 87.56 413 LEU A CA 1
ATOM 3203 C C . LEU A 1 413 ? -10.490 -7.109 26.471 1.00 87.56 413 LEU A C 1
ATOM 3205 O O . LEU A 1 413 ? -10.279 -5.961 26.072 1.00 87.56 413 LEU A O 1
ATOM 3209 N N . ARG A 1 414 ? -10.236 -7.478 27.734 1.00 88.12 414 ARG A N 1
ATOM 3210 C CA . ARG A 1 414 ? -9.660 -6.586 28.757 1.00 88.12 414 ARG A CA 1
ATOM 3211 C C . ARG A 1 414 ? -8.241 -6.099 28.421 1.00 88.12 414 ARG A C 1
ATOM 3213 O O . ARG A 1 414 ? -7.845 -5.059 28.942 1.00 88.12 414 ARG A O 1
ATOM 3220 N N . ILE A 1 415 ? -7.491 -6.804 27.567 1.00 83.50 415 ILE A N 1
ATOM 3221 C CA . ILE A 1 415 ? -6.165 -6.385 27.071 1.00 83.50 415 ILE A CA 1
ATOM 3222 C C . ILE A 1 415 ? -6.323 -5.449 25.866 1.00 83.50 415 ILE A C 1
ATOM 3224 O O . ILE A 1 415 ? -5.767 -4.349 25.869 1.00 83.50 415 ILE A O 1
ATOM 3228 N N . GLY A 1 416 ? -7.126 -5.842 24.874 1.00 78.12 416 GLY A N 1
ATOM 3229 C CA . GLY A 1 416 ? -7.368 -5.047 23.667 1.00 78.12 416 GLY A CA 1
ATOM 3230 C C . GLY A 1 416 ? -7.949 -3.659 23.940 1.00 78.12 416 GLY A C 1
ATOM 3231 O O . GLY A 1 416 ? -7.526 -2.670 23.340 1.00 78.12 416 GLY A O 1
ATOM 3232 N N . ASP A 1 417 ? -8.846 -3.556 24.922 1.00 80.50 417 ASP A N 1
ATOM 3233 C CA . ASP A 1 417 ? -9.368 -2.275 25.403 1.00 80.50 417 ASP A CA 1
ATOM 3234 C C . ASP A 1 417 ? -8.258 -1.333 25.910 1.00 80.50 417 ASP A C 1
ATOM 3236 O O . ASP A 1 417 ? -8.233 -0.143 25.586 1.00 80.50 417 ASP A O 1
ATOM 3240 N N . ARG A 1 418 ? -7.279 -1.862 26.656 1.00 79.50 418 ARG A N 1
ATOM 3241 C CA . ARG A 1 418 ? -6.145 -1.067 27.155 1.00 79.50 418 ARG A CA 1
ATOM 3242 C C . ARG A 1 418 ? -5.218 -0.615 26.032 1.00 79.50 418 ARG A C 1
ATOM 3244 O O . ARG A 1 418 ? -4.708 0.503 26.101 1.00 79.50 418 ARG A O 1
ATOM 3251 N N . ALA A 1 419 ? -5.036 -1.441 25.002 1.00 73.31 419 ALA A N 1
ATOM 3252 C CA . ALA A 1 419 ? -4.284 -1.067 23.809 1.00 73.31 419 ALA A CA 1
ATOM 3253 C C . ALA A 1 419 ? -4.971 0.085 23.053 1.00 73.31 419 ALA A C 1
ATOM 3255 O O . ALA A 1 419 ? -4.323 1.089 22.753 1.00 73.31 419 ALA A O 1
ATOM 3256 N N . ALA A 1 420 ? -6.287 0.003 22.827 1.00 70.75 420 ALA A N 1
ATOM 3257 C CA . ALA A 1 420 ? -7.054 1.071 22.181 1.00 70.75 420 ALA A CA 1
ATOM 3258 C C . ALA A 1 420 ? -6.978 2.398 22.964 1.00 70.75 420 ALA A C 1
ATOM 3260 O O . ALA A 1 420 ? -6.703 3.450 22.382 1.00 70.75 420 ALA A O 1
ATOM 3261 N N . GLY A 1 421 ? -7.132 2.362 24.294 1.00 68.38 421 GLY A N 1
ATOM 3262 C CA . GLY A 1 421 ? -7.088 3.562 25.142 1.00 68.38 421 GLY A CA 1
ATOM 3263 C C . GLY A 1 421 ? -5.756 4.322 25.140 1.00 68.38 421 GLY A C 1
ATOM 3264 O O . GLY A 1 421 ? -5.729 5.532 25.394 1.00 68.38 421 GLY A O 1
ATOM 3265 N N . ALA A 1 422 ? -4.653 3.645 24.813 1.00 70.69 422 ALA A N 1
ATOM 3266 C CA . ALA A 1 422 ? -3.328 4.251 24.718 1.00 70.69 422 ALA A CA 1
ATOM 3267 C C . ALA A 1 422 ? -3.094 5.036 23.407 1.00 70.69 422 ALA A C 1
ATOM 3269 O O . ALA A 1 422 ? -2.156 5.834 23.341 1.00 70.69 422 ALA A O 1
ATOM 3270 N N . ILE A 1 423 ? -3.920 4.840 22.368 1.00 64.94 423 ILE A N 1
ATOM 3271 C CA . ILE A 1 423 ? -3.612 5.256 20.988 1.00 64.94 423 ILE A CA 1
ATOM 3272 C C . ILE A 1 423 ? -4.525 6.399 20.507 1.00 64.94 423 ILE A C 1
ATOM 3274 O O . ILE A 1 423 ? -5.741 6.411 20.716 1.00 64.94 423 ILE A O 1
ATOM 3278 N N . LYS A 1 424 ? -3.918 7.401 19.854 1.00 60.38 424 LYS A N 1
ATOM 3279 C CA . LYS A 1 424 ? -4.572 8.613 19.321 1.00 60.38 424 LYS A CA 1
ATOM 3280 C C . LYS A 1 424 ? -3.924 9.018 17.991 1.00 60.38 424 LYS A C 1
ATOM 3282 O O . LYS A 1 424 ? -2.730 8.784 17.805 1.00 60.38 424 LYS A O 1
ATOM 3287 N N . SER A 1 425 ? -4.684 9.622 17.077 1.00 47.84 425 SER A N 1
ATOM 3288 C CA . SER A 1 425 ? -4.191 9.910 15.719 1.00 47.84 425 SER A CA 1
ATOM 3289 C C . SER A 1 425 ? -3.212 11.090 15.654 1.00 47.84 425 SER A C 1
ATOM 3291 O O . SER A 1 425 ? -3.396 12.105 16.324 1.00 47.84 425 SER A O 1
ATOM 3293 N N . GLY A 1 426 ? -2.180 10.990 14.813 1.00 36.34 426 GLY A N 1
ATOM 3294 C CA . GLY A 1 426 ? -1.025 11.907 14.793 1.00 36.34 426 GLY A CA 1
ATOM 3295 C C . GLY A 1 426 ? -1.221 13.284 14.135 1.00 36.34 426 GLY A C 1
ATOM 3296 O O . GLY A 1 426 ? -0.278 13.788 13.534 1.00 36.34 426 GLY A O 1
ATOM 3297 N N . GLY A 1 427 ? -2.412 13.888 14.199 1.00 41.25 427 GLY A N 1
ATOM 3298 C CA . GLY A 1 427 ? -2.683 15.185 13.545 1.00 41.25 427 GLY A CA 1
ATOM 3299 C C . GLY A 1 427 ? -3.979 15.883 13.967 1.00 41.25 427 GLY A C 1
ATOM 3300 O O . GLY A 1 427 ? -4.062 17.107 13.943 1.00 41.25 427 GLY A O 1
ATOM 3301 N N . THR A 1 428 ? -4.968 15.125 14.443 1.00 40.69 428 THR A N 1
ATOM 3302 C CA . THR A 1 428 ? -6.085 15.640 15.250 1.00 40.69 428 THR A CA 1
ATOM 3303 C C . THR A 1 428 ? -6.214 14.770 16.497 1.00 40.69 428 THR A C 1
ATOM 3305 O O . THR A 1 428 ? -5.870 13.591 16.467 1.00 40.69 428 THR A O 1
ATOM 3308 N N . THR A 1 429 ? -6.698 15.312 17.615 1.00 47.19 429 THR A N 1
ATOM 3309 C CA . THR A 1 429 ? -6.700 14.637 18.931 1.00 47.19 429 THR A CA 1
ATOM 3310 C C . THR A 1 429 ? -7.762 13.530 19.086 1.00 47.19 429 THR A C 1
ATOM 3312 O O . THR A 1 429 ? -8.210 13.234 20.198 1.00 47.19 429 THR A O 1
ATOM 3315 N N . ARG A 1 430 ? -8.159 12.886 17.979 1.00 45.16 430 ARG A N 1
ATOM 3316 C CA . ARG A 1 430 ? -9.092 11.753 17.932 1.00 45.16 430 ARG A CA 1
ATOM 3317 C C . ARG A 1 430 ? -8.485 10.535 18.647 1.00 45.16 430 ARG A C 1
ATOM 3319 O O . ARG A 1 430 ? -7.329 10.185 18.408 1.00 45.16 430 ARG A O 1
ATOM 3326 N N . ARG A 1 431 ? -9.266 9.902 19.531 1.00 57.50 431 ARG A N 1
ATOM 3327 C CA . ARG A 1 431 ? -8.933 8.599 20.142 1.00 57.50 431 ARG A CA 1
ATOM 3328 C C . ARG A 1 431 ? -9.151 7.470 19.129 1.00 57.50 431 ARG A C 1
ATOM 3330 O O . ARG A 1 431 ? -9.903 7.656 18.172 1.00 57.50 431 ARG A O 1
ATOM 3337 N N . ALA A 1 432 ? -8.551 6.310 19.390 1.00 57.25 432 ALA A N 1
ATOM 3338 C CA . ALA A 1 432 ? -8.998 5.042 18.820 1.00 57.25 432 ALA A CA 1
ATOM 3339 C C . ALA A 1 432 ? -10.524 4.855 18.966 1.00 57.25 432 ALA A C 1
ATOM 3341 O O . ALA A 1 432 ? -11.137 5.369 19.906 1.00 57.25 432 ALA A O 1
ATOM 3342 N N . ALA A 1 433 ? -11.129 4.117 18.036 1.00 52.94 433 ALA A N 1
ATOM 3343 C CA . ALA A 1 433 ? -12.560 3.830 18.021 1.00 52.94 433 ALA A CA 1
ATOM 3344 C C . ALA A 1 433 ? -12.778 2.358 17.647 1.00 52.94 433 ALA A C 1
ATOM 3346 O O . ALA A 1 433 ? -12.827 2.030 16.462 1.00 52.94 433 ALA A O 1
ATOM 3347 N N . LYS A 1 434 ? -12.859 1.485 18.659 1.00 70.19 434 LYS A N 1
ATOM 3348 C CA . LYS A 1 434 ? -13.024 0.036 18.489 1.00 70.19 434 LYS A CA 1
ATOM 3349 C C . LYS A 1 434 ? -14.484 -0.402 18.621 1.00 70.19 434 LYS A C 1
ATOM 3351 O O . LYS A 1 434 ? -15.166 0.010 19.559 1.00 70.19 434 LYS A O 1
ATOM 3356 N N . MET A 1 435 ? -14.914 -1.333 17.771 1.00 63.62 435 MET A N 1
ATOM 3357 C CA . MET A 1 435 ? -16.113 -2.156 17.969 1.00 63.62 435 MET A CA 1
ATOM 3358 C C . MET A 1 435 ? -15.743 -3.624 18.276 1.00 63.62 435 MET A C 1
ATOM 3360 O O . MET A 1 435 ? -15.014 -4.265 17.516 1.00 63.62 435 MET A O 1
ATOM 3364 N N . VAL A 1 436 ? -16.265 -4.162 19.383 1.00 81.00 436 VAL A N 1
ATOM 3365 C CA . VAL A 1 436 ? -16.178 -5.578 19.789 1.00 81.00 436 VAL A CA 1
ATOM 3366 C C . VAL A 1 436 ? -17.542 -6.231 19.597 1.00 81.00 436 VAL A C 1
ATOM 3368 O O . VAL A 1 436 ? -18.509 -5.819 20.237 1.00 81.00 436 VAL A O 1
ATOM 3371 N N . CYS A 1 437 ? -17.622 -7.280 18.777 1.00 77.38 437 CYS A N 1
ATOM 3372 C CA . CYS A 1 437 ? -18.867 -8.018 18.554 1.00 77.38 437 CYS A CA 1
ATOM 3373 C C . CYS A 1 437 ? -18.772 -9.466 19.062 1.00 77.38 437 CYS A C 1
ATOM 3375 O O . CYS A 1 437 ? -17.748 -10.119 18.842 1.00 77.38 437 CYS A O 1
ATOM 3377 N N . LEU A 1 438 ? -19.847 -9.975 19.678 1.00 91.25 438 LEU A N 1
ATOM 3378 C CA . LEU A 1 438 ? -19.942 -11.349 20.191 1.00 91.25 438 LEU A CA 1
ATOM 3379 C C . LEU A 1 438 ? -21.332 -11.968 19.956 1.00 91.25 438 LEU A C 1
ATOM 3381 O O . LEU A 1 438 ? -22.336 -11.381 20.342 1.00 91.25 438 LEU A O 1
ATOM 3385 N N . ASP A 1 439 ? -21.403 -13.148 19.345 1.00 90.38 439 ASP A N 1
ATOM 3386 C CA . ASP A 1 439 ? -22.627 -13.899 19.049 1.00 90.38 439 ASP A CA 1
ATOM 3387 C C . ASP A 1 439 ? -23.293 -14.386 20.353 1.00 90.38 439 ASP A C 1
ATOM 3389 O O . ASP A 1 439 ? -22.628 -14.872 21.268 1.00 90.38 439 ASP A O 1
ATOM 3393 N N . LEU A 1 440 ? -24.621 -14.240 20.448 1.00 93.00 440 LEU A N 1
ATOM 3394 C CA . LEU A 1 440 ? -25.399 -14.403 21.691 1.00 93.00 440 LEU A CA 1
ATOM 3395 C C . LEU A 1 440 ? -25.415 -15.839 22.266 1.00 93.00 440 LEU A C 1
ATOM 3397 O O . LEU A 1 440 ? -25.900 -16.067 23.372 1.00 93.00 440 LEU A O 1
ATOM 3401 N N . ASP A 1 441 ? -24.917 -16.825 21.527 1.00 93.00 441 ASP A N 1
ATOM 3402 C CA . ASP A 1 441 ? -24.760 -18.207 21.987 1.00 93.00 441 ASP A CA 1
ATOM 3403 C C . ASP A 1 441 ? -23.355 -18.500 22.555 1.00 93.00 441 ASP A C 1
ATOM 3405 O O . ASP A 1 441 ? -23.064 -19.641 22.905 1.00 93.00 441 ASP A O 1
ATOM 3409 N N . HIS A 1 442 ? -22.452 -17.518 22.622 1.00 95.25 442 HIS A N 1
ATOM 3410 C CA . HIS A 1 442 ? -21.091 -17.727 23.128 1.00 95.25 442 HIS A CA 1
ATOM 3411 C C . HIS A 1 442 ? -21.079 -18.087 24.631 1.00 95.25 442 HIS A C 1
ATOM 3413 O O . HIS A 1 442 ? -21.863 -17.514 25.388 1.00 95.25 442 HIS A O 1
ATOM 3419 N N . PRO A 1 443 ? -20.204 -18.996 25.114 1.00 92.62 443 PRO A N 1
ATOM 3420 C CA . PRO A 1 443 ? -20.163 -19.373 26.532 1.00 92.62 443 PRO A CA 1
ATOM 3421 C C . PRO A 1 443 ? -19.964 -18.206 27.510 1.00 92.62 443 PRO A C 1
ATOM 3423 O O . PRO A 1 443 ? -20.566 -18.211 28.583 1.00 92.62 443 PRO A O 1
ATOM 3426 N N . ASP A 1 444 ? -19.180 -17.194 27.129 1.00 94.44 444 ASP A N 1
ATOM 3427 C CA . ASP A 1 444 ? -18.791 -16.074 28.002 1.00 94.44 444 ASP A CA 1
ATOM 3428 C C . ASP A 1 444 ? -19.751 -14.880 27.887 1.00 94.44 444 ASP A C 1
ATOM 3430 O O . ASP A 1 444 ? -19.498 -13.818 28.462 1.00 94.44 444 ASP A O 1
ATOM 3434 N N . ILE A 1 445 ? -20.858 -15.033 27.147 1.00 94.88 445 ILE A N 1
ATOM 3435 C CA . ILE A 1 445 ? -21.784 -13.944 26.812 1.00 94.88 445 ILE A CA 1
ATOM 3436 C C . ILE A 1 445 ? -22.289 -13.193 28.050 1.00 94.88 445 ILE A C 1
ATOM 3438 O O . ILE A 1 445 ? -22.444 -11.977 28.010 1.00 94.88 445 ILE A O 1
ATOM 3442 N N . GLU A 1 446 ? -22.489 -13.887 29.174 1.00 94.50 446 GLU A N 1
ATOM 3443 C CA . GLU A 1 446 ? -22.918 -13.260 30.424 1.00 94.50 446 GLU A CA 1
ATOM 3444 C C . GLU A 1 446 ? -21.859 -12.342 31.039 1.00 94.50 446 GLU A C 1
ATOM 3446 O O . GLU A 1 446 ? -22.208 -11.235 31.443 1.00 94.50 446 GLU A O 1
ATOM 3451 N N . GLU A 1 447 ? -20.585 -12.751 31.094 1.00 93.81 447 GLU A N 1
ATOM 3452 C CA . GLU A 1 447 ? -19.530 -11.862 31.599 1.00 93.81 447 GLU A CA 1
ATOM 3453 C C . GLU A 1 447 ? -19.290 -10.714 30.608 1.00 93.81 447 GLU A C 1
ATOM 3455 O O . GLU A 1 447 ? -19.051 -9.588 31.033 1.00 93.81 447 GLU A O 1
ATOM 3460 N N . PHE A 1 448 ? -19.439 -10.949 29.299 1.00 94.38 448 PHE A N 1
ATOM 3461 C CA . PHE A 1 448 ? -19.374 -9.889 28.288 1.00 94.38 448 PHE A CA 1
ATOM 3462 C C . PHE A 1 448 ? -20.452 -8.812 28.483 1.00 94.38 448 PHE A C 1
ATOM 3464 O O . PHE A 1 448 ? -20.153 -7.622 28.352 1.00 94.38 448 PHE A O 1
ATOM 3471 N N . ILE A 1 449 ? -21.678 -9.210 28.842 1.00 94.31 449 ILE A N 1
ATOM 3472 C CA . ILE A 1 449 ? -22.770 -8.285 29.177 1.00 94.31 449 ILE A CA 1
ATOM 3473 C C . ILE A 1 449 ? -22.502 -7.577 30.517 1.00 94.31 449 ILE A C 1
ATOM 3475 O O . ILE A 1 449 ? -22.593 -6.352 30.592 1.00 94.31 449 ILE A O 1
ATOM 3479 N N . ASP A 1 450 ? -22.124 -8.317 31.563 1.00 94.25 450 ASP A N 1
ATOM 3480 C CA . ASP A 1 450 ? -21.896 -7.762 32.907 1.00 94.25 450 ASP A CA 1
ATOM 3481 C C . ASP A 1 450 ? -20.607 -6.912 33.011 1.00 94.25 450 ASP A C 1
ATOM 3483 O O . ASP A 1 450 ? -20.432 -6.172 33.983 1.00 94.25 450 ASP A O 1
ATOM 3487 N N . TRP A 1 451 ? -19.689 -7.000 32.035 1.00 93.25 451 TRP A N 1
ATOM 3488 C CA . TRP A 1 451 ? -18.336 -6.430 32.105 1.00 93.25 451 TRP A CA 1
ATOM 3489 C C . TRP A 1 451 ? -18.337 -4.948 32.474 1.00 93.25 451 TRP A C 1
ATOM 3491 O O . TRP A 1 451 ? -17.848 -4.601 33.549 1.00 93.25 451 TRP A O 1
ATOM 3501 N N . LYS A 1 452 ? -18.892 -4.072 31.627 1.00 90.69 452 LYS A N 1
ATOM 3502 C CA . LYS A 1 452 ? -18.879 -2.621 31.881 1.00 90.69 452 LYS A CA 1
ATOM 3503 C C . LYS A 1 452 ? -19.607 -2.268 33.181 1.00 90.69 452 LYS A C 1
ATOM 3505 O O . LYS A 1 452 ? -19.087 -1.472 33.956 1.00 90.69 452 LYS A O 1
ATOM 3510 N N . VAL A 1 453 ? -20.718 -2.940 33.495 1.00 90.94 453 VAL A N 1
ATOM 3511 C CA . VAL A 1 453 ? -21.477 -2.742 34.745 1.00 90.94 453 VAL A CA 1
ATOM 3512 C C . VAL A 1 453 ? -20.610 -2.958 35.991 1.00 90.94 453 VAL A C 1
ATOM 3514 O O . VAL A 1 453 ? -20.655 -2.166 36.936 1.00 90.94 453 VAL A O 1
ATOM 3517 N N . ILE A 1 454 ? -19.792 -4.013 36.000 1.00 92.88 454 ILE A N 1
ATOM 3518 C CA . ILE A 1 454 ? -18.869 -4.317 37.103 1.00 92.88 454 ILE A CA 1
ATOM 3519 C C . ILE A 1 454 ? -17.735 -3.281 37.178 1.00 92.88 454 ILE A C 1
ATOM 3521 O O . ILE A 1 454 ? -17.268 -2.941 38.268 1.00 92.88 454 ILE A O 1
ATOM 3525 N N . GLU A 1 455 ? -17.282 -2.755 36.042 1.00 92.38 455 GLU A N 1
ATOM 3526 C CA . GLU A 1 455 ? -16.223 -1.743 35.981 1.00 92.38 455 GLU A CA 1
ATOM 3527 C C . GLU A 1 455 ? -16.723 -0.358 36.455 1.00 92.38 455 GLU A C 1
ATOM 3529 O O . GLU A 1 455 ? -16.015 0.300 37.220 1.00 92.38 455 GLU A O 1
ATOM 3534 N N . GLU A 1 456 ? -17.970 0.031 36.163 1.00 86.88 456 GLU A N 1
ATOM 3535 C CA . GLU A 1 456 ? -18.618 1.224 36.748 1.00 86.88 456 GLU A CA 1
ATOM 3536 C C . GLU A 1 456 ? -18.701 1.147 38.285 1.00 86.88 456 GLU A C 1
ATOM 3538 O O . GLU A 1 456 ? -18.390 2.102 39.007 1.00 86.88 456 GLU A O 1
ATOM 3543 N N . GLN A 1 457 ? -19.046 -0.026 38.825 1.00 90.81 457 GLN A N 1
ATOM 3544 C CA . GLN A 1 457 ? -19.075 -0.246 40.276 1.00 90.81 457 GLN A CA 1
ATOM 3545 C C . GLN A 1 457 ? -17.677 -0.105 40.910 1.00 90.81 457 GLN A C 1
ATOM 3547 O O . GLN A 1 457 ? -17.553 0.414 42.026 1.00 90.81 457 GLN A O 1
ATOM 3552 N N . LYS A 1 458 ? -16.607 -0.490 40.195 1.00 92.38 458 LYS A N 1
ATOM 3553 C CA . LYS A 1 458 ? -15.215 -0.260 40.631 1.00 92.38 458 LYS A CA 1
ATOM 3554 C C . LYS A 1 458 ? -14.862 1.229 40.649 1.00 92.38 458 LYS A C 1
ATOM 3556 O O . LYS A 1 458 ? -14.226 1.666 41.610 1.00 92.38 458 LYS A O 1
ATOM 3561 N N . VAL A 1 459 ? -15.286 2.014 39.651 1.00 89.31 459 VAL A N 1
ATOM 3562 C CA . VAL A 1 459 ? -15.104 3.482 39.636 1.00 89.31 459 VAL A CA 1
ATOM 3563 C C . VAL A 1 459 ? -15.717 4.101 40.893 1.00 89.31 459 VAL A C 1
ATOM 3565 O O . VAL A 1 459 ? -15.014 4.782 41.646 1.00 89.31 459 VAL A O 1
ATOM 3568 N N . ALA A 1 460 ? -16.988 3.803 41.177 1.00 88.12 460 ALA A N 1
ATOM 3569 C CA . ALA A 1 460 ? -17.679 4.312 42.362 1.00 88.12 460 ALA A CA 1
ATOM 3570 C C . ALA A 1 460 ? -16.938 3.950 43.667 1.00 88.12 460 ALA A C 1
ATOM 3572 O O . ALA A 1 460 ? -16.681 4.822 44.502 1.00 88.12 460 ALA A O 1
ATOM 3573 N N . ALA A 1 461 ? -16.508 2.691 43.811 1.00 92.25 461 ALA A N 1
ATOM 3574 C CA . ALA A 1 461 ? -15.765 2.225 44.981 1.00 92.25 461 ALA A CA 1
ATOM 3575 C C . ALA A 1 461 ? -14.406 2.935 45.164 1.00 92.25 461 ALA A C 1
ATOM 3577 O O . ALA A 1 461 ? -14.068 3.330 46.284 1.00 92.25 461 ALA A O 1
ATOM 3578 N N . MET A 1 462 ? -13.636 3.150 44.089 1.00 92.31 462 MET A N 1
ATOM 3579 C CA . MET A 1 462 ? -12.345 3.858 44.146 1.00 92.31 462 MET A CA 1
ATOM 3580 C C . MET A 1 462 ? -12.505 5.337 44.517 1.00 92.31 462 MET A C 1
ATOM 3582 O O . MET A 1 462 ? -11.735 5.864 45.329 1.00 92.31 462 MET A O 1
ATOM 3586 N N . VAL A 1 463 ? -13.521 6.010 43.971 1.00 91.44 463 VAL A N 1
ATOM 3587 C CA . VAL A 1 463 ? -13.821 7.415 44.287 1.00 91.44 463 VAL A CA 1
ATOM 3588 C C . VAL A 1 463 ? -14.224 7.576 45.751 1.00 91.44 463 VAL A C 1
ATOM 3590 O O . VAL A 1 463 ? -13.701 8.457 46.435 1.00 91.44 463 VAL A O 1
ATOM 3593 N N . THR A 1 464 ? -15.105 6.717 46.266 1.00 92.50 464 THR A N 1
ATOM 3594 C CA . THR A 1 464 ? -15.518 6.765 47.676 1.00 92.50 464 THR A CA 1
ATOM 3595 C C . THR A 1 464 ? -14.368 6.389 48.616 1.00 92.50 464 THR A C 1
ATOM 3597 O O . THR A 1 464 ? -14.094 7.111 49.578 1.00 92.50 464 THR A O 1
ATOM 3600 N N . GLY A 1 465 ? -13.654 5.296 48.332 1.00 94.19 465 GLY A N 1
ATOM 3601 C CA . GLY A 1 465 ? -12.580 4.784 49.186 1.00 94.19 465 GLY A CA 1
ATOM 3602 C C . GLY A 1 465 ? -11.374 5.719 49.289 1.00 94.19 465 GLY A C 1
ATOM 3603 O O . GLY A 1 465 ? -10.851 5.926 50.383 1.00 94.19 465 GLY A O 1
ATOM 3604 N N . SER A 1 466 ? -10.953 6.341 48.183 1.00 94.44 466 SER A N 1
ATOM 3605 C CA . SER A 1 466 ? -9.803 7.260 48.185 1.00 94.44 466 SER A CA 1
ATOM 3606 C C . SER A 1 466 ? -10.039 8.509 49.037 1.00 94.44 466 SER A C 1
ATOM 3608 O O . SER A 1 466 ? -9.180 8.867 49.843 1.00 94.44 466 SER A O 1
ATOM 3610 N N . LYS A 1 467 ? -11.232 9.107 48.945 1.00 93.88 467 LYS A N 1
ATOM 3611 C CA . LYS A 1 467 ? -11.650 10.271 49.747 1.00 93.88 467 LYS A CA 1
ATOM 3612 C C . LYS A 1 467 ? -11.709 9.952 51.238 1.00 93.88 467 LYS A C 1
ATOM 3614 O O . LYS A 1 467 ? -11.210 10.718 52.063 1.00 93.88 467 LYS A O 1
ATOM 3619 N N . ILE A 1 468 ? 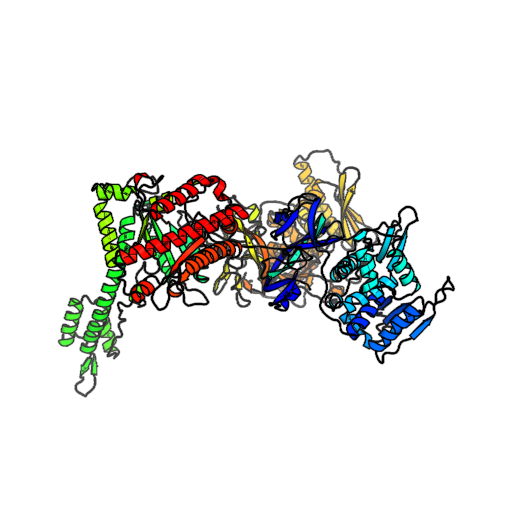-12.243 8.781 51.587 1.00 95.00 468 ILE A N 1
ATOM 3620 C CA . ILE A 1 468 ? -12.251 8.278 52.966 1.00 95.00 468 ILE A CA 1
ATOM 3621 C C . ILE A 1 468 ? -10.817 8.071 53.482 1.00 95.00 468 ILE A C 1
ATOM 3623 O O . ILE A 1 468 ? -10.494 8.532 54.578 1.00 95.00 468 ILE A O 1
ATOM 3627 N N . CYS A 1 469 ? -9.930 7.446 52.703 1.00 95.44 469 CYS A N 1
ATOM 3628 C CA . CYS A 1 469 ? -8.524 7.265 53.080 1.00 95.44 469 CYS A CA 1
ATOM 3629 C C . CYS A 1 469 ? -7.796 8.603 53.278 1.00 95.44 469 CYS A C 1
ATOM 3631 O O . CYS A 1 469 ? -7.130 8.780 54.300 1.00 95.44 469 CYS A O 1
ATOM 3633 N N . ALA A 1 470 ? -7.966 9.561 52.362 1.00 94.62 470 ALA A N 1
ATOM 3634 C CA . ALA A 1 470 ? -7.387 10.900 52.459 1.00 94.62 470 ALA A CA 1
ATOM 3635 C C . ALA A 1 470 ? -7.822 11.621 53.745 1.00 94.62 470 ALA A C 1
ATOM 3637 O O . ALA A 1 470 ? -6.976 12.093 54.514 1.00 94.62 470 ALA A O 1
ATOM 3638 N N . GLN A 1 471 ? -9.128 11.631 54.029 1.00 95.38 471 GLN A N 1
ATOM 3639 C CA . GLN A 1 471 ? -9.702 12.243 55.228 1.00 95.38 471 GLN A CA 1
ATOM 3640 C C . GLN A 1 471 ? -9.209 11.564 56.516 1.00 95.38 471 GLN A C 1
ATOM 3642 O O . GLN A 1 471 ? -8.806 12.237 57.469 1.00 95.38 471 GLN A O 1
ATOM 3647 N N . ARG A 1 472 ? -9.234 10.227 56.566 1.00 96.38 472 ARG A N 1
ATOM 3648 C CA . ARG A 1 472 ? -8.912 9.456 57.776 1.00 96.38 472 ARG A CA 1
ATOM 3649 C C . ARG A 1 472 ? -7.422 9.434 58.095 1.00 96.38 472 ARG A C 1
ATOM 3651 O O . ARG A 1 472 ? -7.071 9.602 59.259 1.00 96.38 472 ARG A O 1
ATOM 3658 N N . LEU A 1 473 ? -6.545 9.287 57.104 1.00 96.62 473 LEU A N 1
ATOM 3659 C CA . LEU A 1 473 ? -5.096 9.274 57.340 1.00 96.62 473 LEU A CA 1
ATOM 3660 C C . LEU A 1 473 ? -4.578 10.647 57.778 1.00 96.62 473 LEU A C 1
ATOM 3662 O O . LEU A 1 473 ? -3.781 10.719 58.709 1.00 96.62 473 LEU A O 1
ATOM 3666 N N . ASN A 1 474 ? -5.108 11.739 57.216 1.00 96.00 474 ASN A N 1
ATOM 3667 C CA . ASN A 1 474 ? -4.799 13.084 57.709 1.00 96.00 474 ASN A CA 1
ATOM 3668 C C . ASN A 1 474 ? -5.340 13.341 59.122 1.00 96.00 474 ASN A C 1
ATOM 3670 O O . ASN A 1 474 ? -4.684 14.034 59.896 1.00 96.00 474 ASN A O 1
ATOM 3674 N N . ALA A 1 475 ? -6.483 12.759 59.500 1.00 95.12 475 ALA A N 1
ATOM 3675 C CA . ALA A 1 475 ? -6.964 12.820 60.881 1.00 95.12 475 ALA A CA 1
ATOM 3676 C C . ALA A 1 475 ? -6.033 12.073 61.857 1.00 95.12 475 ALA A C 1
ATOM 3678 O O . ALA A 1 475 ? -5.758 12.597 62.935 1.00 95.12 475 ALA A O 1
ATOM 3679 N N . VAL A 1 476 ? -5.501 10.901 61.476 1.00 95.19 476 VAL A N 1
ATOM 3680 C CA . VAL A 1 476 ? -4.487 10.176 62.270 1.00 95.19 476 VAL A CA 1
ATOM 3681 C C . VAL A 1 476 ? -3.193 10.987 62.373 1.00 95.19 476 VAL A C 1
ATOM 3683 O O . VAL A 1 476 ? -2.737 11.242 63.483 1.00 95.19 476 VAL A O 1
ATOM 3686 N N . LEU A 1 477 ? -2.633 11.453 61.250 1.00 94.38 477 LEU A N 1
ATOM 3687 C CA . LEU A 1 477 ? -1.381 12.218 61.239 1.00 94.38 477 LEU A CA 1
ATOM 3688 C C . LEU A 1 477 ? -1.487 13.514 62.054 1.00 94.38 477 LEU A C 1
ATOM 3690 O O . LEU A 1 477 ? -0.600 13.818 62.846 1.00 94.38 477 LEU A O 1
ATOM 3694 N N . LYS A 1 478 ? -2.598 14.248 61.919 1.00 93.75 478 LYS A N 1
ATOM 3695 C CA . LYS A 1 478 ? -2.874 15.443 62.725 1.00 93.75 478 LYS A CA 1
ATOM 3696 C C . LYS A 1 478 ? -2.963 15.122 64.218 1.00 93.75 478 LYS A C 1
ATOM 3698 O O . LYS A 1 478 ? -2.509 15.925 65.024 1.00 93.75 478 LYS A O 1
ATOM 3703 N N . ALA A 1 479 ? -3.532 13.975 64.589 1.00 93.00 479 ALA A N 1
ATOM 3704 C CA . ALA A 1 479 ? -3.635 13.562 65.985 1.00 93.00 479 ALA A CA 1
ATOM 3705 C C . ALA A 1 479 ? -2.283 13.156 66.600 1.00 93.00 479 ALA A C 1
ATOM 3707 O O . ALA A 1 479 ? -2.137 13.256 67.815 1.00 93.00 479 ALA A O 1
ATOM 3708 N N . CYS A 1 480 ? -1.288 12.758 65.797 1.00 91.56 480 CYS A N 1
ATOM 3709 C CA . CYS A 1 480 ? 0.080 12.526 66.273 1.00 91.56 480 CYS A CA 1
ATOM 3710 C C . CYS A 1 480 ? 0.811 13.816 66.695 1.00 91.56 480 CYS A C 1
ATOM 3712 O O . CYS A 1 480 ? 1.785 13.729 67.435 1.00 91.56 480 CYS A O 1
ATOM 3714 N N . HIS A 1 481 ? 0.396 14.999 66.225 1.00 89.06 481 HIS A N 1
ATOM 3715 C CA . HIS A 1 481 ? 1.064 16.267 66.547 1.00 89.06 481 HIS A CA 1
ATOM 3716 C C . HIS A 1 481 ? 0.427 16.933 67.764 1.00 89.06 481 HIS A C 1
ATOM 3718 O O . HIS A 1 481 ? -0.717 17.388 67.721 1.00 89.06 481 HIS A O 1
ATOM 3724 N N . VAL A 1 482 ? 1.189 17.012 68.854 1.00 85.00 482 VAL A N 1
ATOM 3725 C CA . VAL A 1 482 ? 0.771 17.619 70.124 1.00 85.00 482 VAL A CA 1
ATOM 3726 C C . VAL A 1 482 ? 1.697 18.778 70.490 1.00 85.00 482 VAL A C 1
ATOM 3728 O O . VAL A 1 482 ? 2.858 18.812 70.084 1.00 85.00 482 VAL A O 1
ATOM 3731 N N . SER A 1 483 ? 1.209 19.742 71.274 1.00 79.00 483 SER A N 1
ATOM 3732 C CA . SER A 1 483 ? 2.061 20.849 71.728 1.00 79.00 483 SER A CA 1
ATOM 3733 C C . SER A 1 483 ? 3.164 20.355 72.672 1.00 79.00 483 SER A C 1
ATOM 3735 O O . SER A 1 483 ? 2.950 19.461 73.497 1.00 79.00 483 SER A O 1
ATOM 3737 N N . ASP A 1 484 ? 4.347 20.956 72.570 1.00 76.88 484 ASP A N 1
ATOM 3738 C CA . ASP A 1 484 ? 5.468 20.712 73.483 1.00 76.88 484 ASP A CA 1
ATOM 3739 C C . ASP A 1 484 ? 5.366 21.481 74.818 1.00 76.88 484 ASP A C 1
ATOM 3741 O O . ASP A 1 484 ? 6.117 21.184 75.746 1.00 76.88 484 ASP A O 1
ATOM 3745 N N . GLY A 1 485 ? 4.425 22.428 74.932 1.00 71.31 485 GLY A N 1
ATOM 3746 C CA . GLY A 1 485 ? 4.242 23.317 76.086 1.00 71.31 485 GLY A CA 1
ATOM 3747 C C . GLY A 1 485 ? 5.029 24.635 76.028 1.00 71.31 485 GLY A C 1
ATOM 3748 O O . GLY A 1 485 ? 4.702 25.555 76.773 1.00 71.31 485 GLY A O 1
ATOM 3749 N N . ASN A 1 486 ? 5.999 24.761 75.118 1.00 67.62 486 ASN A N 1
ATOM 3750 C CA . ASN A 1 486 ? 6.818 25.960 74.893 1.00 67.62 486 ASN A CA 1
ATOM 3751 C C . ASN A 1 486 ? 6.425 26.734 73.617 1.00 67.62 486 ASN A C 1
ATOM 3753 O O . ASN A 1 486 ? 6.972 27.804 73.354 1.00 67.62 486 ASN A O 1
ATOM 3757 N N . GLY A 1 487 ? 5.476 26.212 72.835 1.00 65.25 487 GLY A N 1
ATOM 3758 C CA . GLY A 1 487 ? 4.963 26.825 71.602 1.00 65.25 487 GLY A CA 1
ATOM 3759 C C . GLY A 1 487 ? 5.353 26.081 70.322 1.00 65.25 487 GLY A C 1
ATOM 3760 O O . GLY A 1 487 ? 4.918 26.472 69.241 1.00 65.25 487 GLY A O 1
ATOM 3761 N N . GLY A 1 488 ? 6.129 25.002 70.433 1.00 66.69 488 GLY A N 1
ATOM 3762 C CA . GLY A 1 488 ? 6.397 24.066 69.351 1.00 66.69 488 GLY A CA 1
ATOM 3763 C C . GLY A 1 488 ? 5.364 22.938 69.260 1.00 66.69 488 GLY A C 1
ATOM 3764 O O . GLY A 1 488 ? 4.483 22.763 70.113 1.00 66.69 488 GLY A O 1
ATOM 3765 N N . MET A 1 489 ? 5.503 22.149 68.196 1.00 79.00 489 MET A N 1
ATOM 3766 C CA . MET A 1 489 ? 4.813 20.875 67.991 1.00 79.00 489 MET A CA 1
ATOM 3767 C C . MET A 1 489 ? 5.819 19.737 68.154 1.00 79.00 489 MET A C 1
ATOM 3769 O O . MET A 1 489 ? 6.948 19.835 67.673 1.00 79.00 489 MET A O 1
ATOM 3773 N N . LYS A 1 490 ? 5.393 18.645 68.784 1.00 82.50 490 LYS A N 1
ATOM 3774 C CA . LYS A 1 490 ? 6.135 17.384 68.866 1.00 82.50 490 LYS A CA 1
ATOM 3775 C C . LYS A 1 490 ? 5.247 16.226 68.417 1.00 82.50 490 LYS A C 1
ATOM 3777 O O . LYS A 1 490 ? 4.029 16.262 68.603 1.00 82.50 490 LYS A O 1
ATOM 3782 N N . ALA A 1 491 ? 5.868 15.178 67.891 1.00 85.94 491 ALA A N 1
ATOM 3783 C CA . ALA A 1 491 ? 5.184 13.921 67.639 1.00 85.94 491 ALA A CA 1
ATOM 3784 C C . ALA A 1 491 ? 4.959 13.158 68.959 1.00 85.94 491 ALA A C 1
ATOM 3786 O O . ALA A 1 491 ? 5.906 12.913 69.709 1.00 85.94 491 ALA A O 1
ATOM 3787 N N . ASP A 1 492 ? 3.716 12.763 69.230 1.00 86.69 492 ASP A N 1
ATOM 3788 C CA . ASP A 1 492 ? 3.362 11.704 70.177 1.00 86.69 492 ASP A CA 1
ATOM 3789 C C . ASP A 1 492 ? 2.539 10.633 69.449 1.00 86.69 492 ASP A C 1
ATOM 3791 O O . ASP A 1 492 ? 1.333 10.780 69.223 1.00 86.69 492 ASP A O 1
ATOM 3795 N N . ALA A 1 493 ? 3.230 9.555 69.077 1.00 85.25 493 ALA A N 1
ATOM 3796 C CA . ALA A 1 493 ? 2.662 8.390 68.414 1.00 85.25 493 ALA A CA 1
ATOM 3797 C C . ALA A 1 493 ? 2.260 7.255 69.383 1.00 85.25 493 ALA A C 1
ATOM 3799 O O . ALA A 1 493 ? 1.833 6.196 68.911 1.00 85.25 493 ALA A O 1
ATOM 3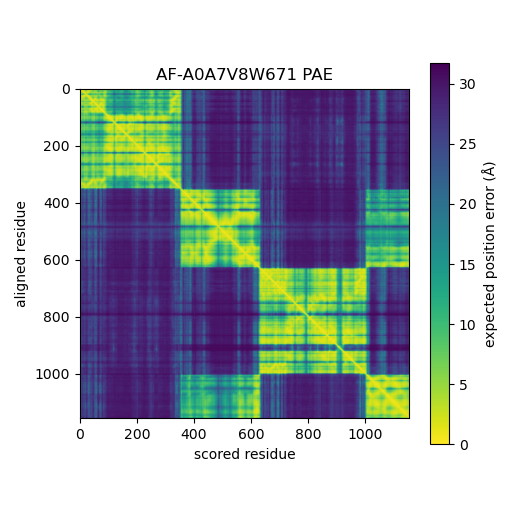800 N N . ASP A 1 494 ? 2.378 7.415 70.713 1.00 86.31 494 ASP A N 1
ATOM 3801 C CA . ASP A 1 494 ? 1.934 6.367 71.641 1.00 86.31 494 ASP A CA 1
ATOM 3802 C C . ASP A 1 494 ? 0.406 6.408 71.836 1.00 86.31 494 ASP A C 1
ATOM 3804 O O . ASP A 1 494 ? -0.190 7.273 72.478 1.00 86.31 494 ASP A O 1
ATOM 3808 N N . ILE A 1 495 ? -0.245 5.376 71.302 1.00 87.25 495 ILE A N 1
ATOM 3809 C CA . ILE A 1 495 ? -1.689 5.114 71.372 1.00 87.25 495 ILE A CA 1
ATOM 3810 C C . ILE A 1 495 ? -2.182 4.978 72.836 1.00 87.25 495 ILE A C 1
ATOM 3812 O O . ILE A 1 495 ? -3.390 5.019 73.103 1.00 87.25 495 ILE A O 1
ATOM 3816 N N . ARG A 1 496 ? -1.275 4.789 73.805 1.00 85.94 496 ARG A N 1
ATOM 3817 C CA . ARG A 1 496 ? -1.570 4.720 75.245 1.00 85.94 496 ARG A CA 1
ATOM 3818 C C . ARG A 1 496 ? -1.663 6.098 75.900 1.00 85.94 496 ARG A C 1
ATOM 3820 O O . ARG A 1 496 ? -2.510 6.260 76.778 1.00 85.94 496 ARG A O 1
ATOM 3827 N N . THR A 1 497 ? -0.830 7.058 75.495 1.00 85.38 497 THR A N 1
ATOM 3828 C CA . THR A 1 497 ? -0.790 8.427 76.046 1.00 85.38 497 THR A CA 1
ATOM 3829 C C . THR A 1 497 ? -1.701 9.385 75.289 1.00 85.38 497 THR A C 1
ATOM 3831 O O . THR A 1 497 ? -2.271 10.284 75.905 1.00 85.38 497 THR A O 1
ATOM 3834 N N . ASN A 1 498 ? -1.883 9.176 73.983 1.00 90.00 498 ASN A N 1
ATOM 3835 C CA . ASN A 1 498 ? -2.589 10.092 73.093 1.00 90.00 498 ASN A CA 1
ATOM 3836 C C . ASN A 1 498 ? -4.042 9.624 72.796 1.00 90.00 498 ASN A C 1
ATOM 3838 O O . ASN A 1 498 ? -4.262 8.734 71.961 1.00 90.00 498 ASN A O 1
ATOM 3842 N N . PRO A 1 499 ? -5.073 10.198 73.458 1.00 88.19 499 PRO A N 1
ATOM 3843 C CA . PRO A 1 499 ? -6.458 9.742 73.319 1.00 88.19 499 PRO A CA 1
ATOM 3844 C C . PRO A 1 499 ? -7.103 10.127 71.980 1.00 88.19 499 PRO A C 1
ATOM 3846 O O . PRO A 1 499 ? -7.906 9.350 71.458 1.00 88.19 499 PRO A O 1
ATOM 3849 N N . GLU A 1 500 ? -6.747 11.276 71.393 1.00 89.75 500 GLU A N 1
ATOM 3850 C CA . GLU A 1 500 ? -7.269 11.670 70.077 1.00 89.75 500 GLU A CA 1
ATOM 3851 C C . GLU A 1 500 ? -6.656 10.812 68.966 1.00 89.75 500 GLU A C 1
ATOM 3853 O O . GLU A 1 500 ? -7.377 10.402 68.057 1.00 89.75 500 GLU A O 1
ATOM 3858 N N . LEU A 1 501 ? -5.382 10.417 69.078 1.00 93.12 501 LEU A N 1
ATOM 3859 C CA . LEU A 1 501 ? -4.774 9.444 68.167 1.00 93.12 501 LEU A CA 1
ATOM 3860 C C . LEU A 1 501 ? -5.483 8.085 68.246 1.00 93.12 501 LEU A C 1
ATOM 3862 O O . LEU A 1 501 ? -5.881 7.521 67.226 1.00 93.12 501 LEU A O 1
ATOM 3866 N N . LYS A 1 502 ? -5.738 7.589 69.462 1.00 93.62 502 LYS A N 1
ATOM 3867 C CA . LYS A 1 502 ? -6.496 6.349 69.700 1.00 93.62 502 LYS A CA 1
ATOM 3868 C C . LYS A 1 502 ? -7.911 6.389 69.101 1.00 93.62 502 LYS A C 1
ATOM 3870 O O . LYS A 1 502 ? -8.392 5.374 68.591 1.00 93.62 502 LYS A O 1
ATOM 3875 N N . LYS A 1 503 ? -8.571 7.550 69.133 1.00 93.44 503 LYS A N 1
ATOM 3876 C CA . LYS A 1 503 ? -9.874 7.796 68.496 1.00 93.44 503 LYS A CA 1
ATOM 3877 C C . LYS A 1 503 ? -9.766 7.845 66.968 1.00 93.44 503 LYS A C 1
ATOM 3879 O O . LYS A 1 503 ? -10.498 7.117 66.301 1.00 93.44 503 LYS A O 1
ATOM 3884 N N . ALA A 1 504 ? -8.819 8.602 66.414 1.00 94.88 504 ALA A N 1
ATOM 3885 C CA . ALA A 1 504 ? -8.597 8.698 64.971 1.00 94.88 504 ALA A CA 1
ATOM 3886 C C . ALA A 1 504 ? -8.281 7.326 64.343 1.00 94.88 504 ALA A C 1
ATOM 3888 O O . ALA A 1 504 ? -8.852 6.974 63.311 1.00 94.88 504 ALA A O 1
ATOM 3889 N N . ILE A 1 505 ? -7.459 6.505 65.008 1.00 95.44 505 ILE A N 1
ATOM 3890 C CA . ILE A 1 505 ? -7.166 5.118 64.605 1.00 95.44 505 ILE A CA 1
ATOM 3891 C C . ILE A 1 505 ? -8.435 4.251 64.618 1.00 95.44 505 ILE A C 1
ATOM 3893 O O . ILE A 1 505 ? -8.653 3.468 63.693 1.00 95.44 505 ILE A O 1
ATOM 3897 N N . ARG A 1 506 ? -9.299 4.385 65.636 1.00 96.19 506 ARG A N 1
ATOM 3898 C CA . ARG A 1 506 ? -10.578 3.655 65.693 1.00 96.19 506 ARG A CA 1
ATOM 3899 C C . ARG A 1 506 ? -11.483 4.034 64.521 1.00 96.19 506 ARG A C 1
ATOM 3901 O O . ARG A 1 506 ? -12.012 3.141 63.866 1.00 96.19 506 ARG A O 1
ATOM 3908 N N . GLU A 1 507 ? -11.635 5.325 64.243 1.00 96.12 507 GLU A N 1
ATOM 3909 C CA . GLU A 1 507 ? -12.472 5.811 63.143 1.00 96.12 507 GLU A CA 1
ATOM 3910 C C . GLU A 1 507 ? -11.905 5.425 61.765 1.00 96.12 507 GLU A C 1
ATOM 3912 O O . GLU A 1 507 ? -12.668 5.067 60.866 1.00 96.12 507 GLU A O 1
ATOM 3917 N N . ALA A 1 508 ? -10.578 5.418 61.598 1.00 95.38 508 ALA A N 1
ATOM 3918 C CA . ALA A 1 508 ? -9.909 4.920 60.395 1.00 95.38 508 ALA A CA 1
ATOM 3919 C C . ALA A 1 508 ? -10.169 3.416 60.178 1.00 95.38 508 ALA A C 1
ATOM 3921 O O . ALA A 1 508 ? -10.603 3.023 59.095 1.00 95.38 508 ALA A O 1
ATOM 3922 N N . ARG A 1 509 ? -10.012 2.584 61.217 1.00 96.19 509 ARG A N 1
ATOM 3923 C CA . ARG A 1 509 ? -10.312 1.138 61.157 1.00 96.19 509 ARG A CA 1
ATOM 3924 C C . ARG A 1 509 ? -11.796 0.848 60.909 1.00 96.19 509 ARG A C 1
ATOM 3926 O O . ARG A 1 509 ? -12.109 -0.040 60.126 1.00 96.19 509 ARG A O 1
ATOM 3933 N N . GLN A 1 510 ? -12.712 1.617 61.504 1.00 95.75 510 GLN A N 1
ATOM 3934 C CA . GLN A 1 510 ? -14.151 1.538 61.193 1.00 95.75 510 GLN A CA 1
ATOM 3935 C C . GLN A 1 510 ? -14.469 1.938 59.744 1.00 95.75 510 GLN A C 1
ATOM 3937 O O . GLN A 1 510 ? -15.466 1.485 59.193 1.00 95.75 510 GLN A O 1
ATOM 3942 N N . SER A 1 511 ? -13.612 2.750 59.122 1.00 95.00 511 SER A N 1
ATOM 3943 C CA . SER A 1 511 ? -13.701 3.143 57.712 1.00 95.00 511 SER A CA 1
ATOM 3944 C C . SER A 1 511 ? -12.907 2.206 56.779 1.00 95.00 511 SER A C 1
ATOM 3946 O O . SER A 1 511 ? -12.638 2.571 55.640 1.00 95.00 511 SER A O 1
ATOM 3948 N N . SER A 1 512 ? -12.502 1.019 57.256 1.00 94.69 512 SER A N 1
ATOM 3949 C CA . SER A 1 512 ? -11.700 0.012 56.531 1.00 94.69 512 SER A CA 1
ATOM 3950 C C . SER A 1 512 ? -10.348 0.500 55.979 1.00 94.69 512 SER A C 1
ATOM 3952 O O . SER A 1 512 ? -9.813 -0.079 55.035 1.00 94.69 512 SER A O 1
ATOM 3954 N N . VAL A 1 513 ? -9.757 1.544 56.572 1.00 94.94 513 VAL A N 1
ATOM 3955 C CA . VAL A 1 513 ? -8.431 2.046 56.167 1.00 94.94 513 VAL A CA 1
ATOM 3956 C C . VAL A 1 513 ? -7.349 1.004 56.503 1.00 94.94 513 VAL A C 1
ATOM 3958 O O . VAL A 1 513 ? -7.292 0.564 57.655 1.00 94.94 513 VAL A O 1
ATOM 3961 N N . PRO A 1 514 ? -6.462 0.621 55.560 1.00 94.12 514 PRO A N 1
ATOM 3962 C CA . PRO A 1 514 ? -5.459 -0.412 55.808 1.00 94.12 514 PRO A CA 1
ATOM 3963 C C . PRO A 1 514 ? -4.464 -0.042 56.914 1.00 94.12 514 PRO A C 1
ATOM 3965 O O . PRO A 1 514 ? -3.815 1.005 56.872 1.00 94.12 514 PRO A O 1
ATOM 3968 N N . GLU A 1 515 ? -4.276 -0.958 57.863 1.00 93.06 515 GLU A N 1
ATOM 3969 C CA . GLU A 1 515 ? -3.387 -0.796 59.020 1.00 93.06 515 GLU A CA 1
ATOM 3970 C C . GLU A 1 515 ? -1.946 -0.341 58.667 1.00 93.06 515 GLU A C 1
ATOM 3972 O O . GLU A 1 515 ? -1.444 0.546 59.359 1.00 93.06 515 GLU A O 1
ATOM 3977 N N . PRO A 1 516 ? -1.285 -0.808 57.580 1.00 94.44 516 PRO A N 1
ATOM 3978 C CA . PRO A 1 516 ? 0.048 -0.318 57.209 1.00 94.44 516 PRO A CA 1
ATOM 3979 C C . PRO A 1 516 ? 0.098 1.177 56.857 1.00 94.44 516 PRO A C 1
ATOM 3981 O O . PRO A 1 516 ? 1.120 1.824 57.080 1.00 94.44 516 PRO A O 1
ATOM 3984 N N . TYR A 1 517 ? -0.992 1.753 56.333 1.00 94.44 517 TYR A N 1
ATOM 3985 C CA . TYR A 1 517 ? -1.075 3.199 56.101 1.00 94.44 517 TYR A CA 1
ATOM 3986 C C . TYR A 1 517 ? -1.274 3.963 57.413 1.00 94.44 517 TYR A C 1
ATOM 3988 O O . TYR A 1 517 ? -0.665 5.014 57.589 1.00 94.44 517 TYR A O 1
ATOM 3996 N N . ILE A 1 518 ? -2.065 3.422 58.348 1.00 93.75 518 ILE A N 1
ATOM 3997 C CA . ILE A 1 518 ? -2.243 4.001 59.690 1.00 93.75 518 ILE A CA 1
ATOM 3998 C C . ILE A 1 518 ? -0.891 4.052 60.418 1.00 93.75 518 ILE A C 1
ATOM 4000 O O . ILE A 1 518 ? -0.500 5.108 60.908 1.00 93.75 518 ILE A O 1
ATOM 4004 N N . GLN A 1 519 ? -0.142 2.946 60.413 1.00 92.25 519 GLN A N 1
ATOM 4005 C CA . GLN A 1 519 ? 1.183 2.857 61.038 1.00 92.25 519 GLN A CA 1
ATOM 4006 C C . GLN A 1 519 ? 2.207 3.797 60.384 1.00 92.25 519 GLN A C 1
ATOM 4008 O O . GLN A 1 519 ? 2.996 4.430 61.084 1.00 92.25 519 GLN A O 1
ATOM 4013 N N . ARG A 1 520 ? 2.156 3.970 59.055 1.00 93.62 520 ARG A N 1
ATOM 4014 C CA . ARG A 1 520 ? 3.016 4.920 58.328 1.00 93.62 520 ARG A CA 1
ATOM 4015 C C . ARG A 1 520 ? 2.823 6.373 58.784 1.00 93.62 520 ARG A C 1
ATOM 4017 O O . ARG A 1 520 ? 3.782 7.139 58.741 1.00 93.62 520 ARG A O 1
ATOM 4024 N N . MET A 1 521 ? 1.638 6.757 59.273 1.00 95.25 521 MET A N 1
ATOM 4025 C CA . MET A 1 521 ? 1.420 8.107 59.821 1.00 95.25 521 MET A CA 1
ATOM 4026 C C . MET A 1 521 ? 2.231 8.366 61.100 1.00 95.25 521 MET A C 1
ATOM 4028 O O . MET A 1 521 ? 2.524 9.519 61.401 1.00 95.25 521 MET A O 1
ATOM 4032 N N . PHE A 1 522 ? 2.645 7.326 61.834 1.00 93.19 522 PHE A N 1
ATOM 4033 C CA . PHE A 1 522 ? 3.518 7.480 63.002 1.00 93.19 522 PHE A CA 1
ATOM 4034 C C . PHE A 1 522 ? 4.948 7.845 62.574 1.00 93.19 522 PHE A C 1
ATOM 4036 O O . PHE A 1 522 ? 5.538 8.763 63.135 1.00 93.19 522 PHE A O 1
ATOM 4043 N N . SER A 1 523 ? 5.477 7.189 61.532 1.00 89.69 523 SER A N 1
ATOM 4044 C CA . SER A 1 523 ? 6.768 7.546 60.921 1.00 89.69 523 SER A CA 1
ATOM 4045 C C . SER A 1 523 ? 6.748 8.973 60.372 1.00 89.69 523 SER A C 1
ATOM 4047 O O . SER A 1 523 ? 7.599 9.776 60.736 1.00 89.69 523 SER A O 1
ATOM 4049 N N . TYR A 1 524 ? 5.715 9.322 59.595 1.00 91.00 524 TYR A N 1
ATOM 4050 C CA . TYR A 1 524 ? 5.549 10.673 59.046 1.00 91.00 524 TYR A CA 1
ATOM 4051 C C . TYR A 1 524 ? 5.477 11.742 60.148 1.00 91.00 524 TYR A C 1
ATOM 4053 O O . TYR A 1 524 ? 6.095 12.795 60.010 1.00 91.00 524 TYR A O 1
ATOM 4061 N N . ALA A 1 525 ? 4.779 11.478 61.258 1.00 90.19 525 ALA A N 1
ATOM 4062 C CA . ALA A 1 525 ? 4.749 12.396 62.395 1.00 90.19 525 ALA A CA 1
ATOM 4063 C C . ALA A 1 525 ? 6.138 12.578 63.027 1.00 90.19 525 ALA A C 1
ATOM 4065 O O . ALA A 1 525 ? 6.559 13.712 63.247 1.00 90.19 525 ALA A O 1
ATOM 4066 N N . ASN A 1 526 ? 6.858 11.478 63.272 1.00 88.56 526 ASN A N 1
ATOM 4067 C CA . ASN A 1 526 ? 8.201 11.488 63.863 1.00 88.56 526 ASN A CA 1
ATOM 4068 C C . ASN A 1 526 ? 9.246 12.179 62.965 1.00 88.56 526 ASN A C 1
ATOM 4070 O O . ASN A 1 526 ? 10.189 12.775 63.478 1.00 88.56 526 ASN A O 1
ATOM 4074 N N . GLU A 1 527 ? 9.063 12.137 61.644 1.00 88.00 527 GLU A N 1
ATOM 4075 C CA . GLU A 1 527 ? 9.861 12.873 60.649 1.00 88.00 527 GLU A CA 1
ATOM 4076 C C . GLU A 1 527 ? 9.414 14.344 60.476 1.00 88.00 527 GLU A C 1
ATOM 4078 O O . GLU A 1 527 ? 10.053 15.107 59.754 1.00 88.00 527 GLU A O 1
ATOM 4083 N N . GLY A 1 528 ? 8.345 14.774 61.158 1.00 85.31 528 GLY A N 1
ATOM 4084 C CA . GLY A 1 528 ? 7.871 16.164 61.192 1.00 85.31 528 GLY A CA 1
ATOM 4085 C C . GLY A 1 528 ? 6.795 16.532 60.161 1.00 85.31 528 GLY A C 1
ATOM 4086 O O . GLY A 1 528 ? 6.376 17.690 60.110 1.00 85.31 528 GLY A O 1
ATOM 4087 N N . PHE A 1 529 ? 6.298 15.587 59.358 1.00 90.31 529 PHE A N 1
ATOM 4088 C CA . PHE A 1 529 ? 5.243 15.853 58.374 1.00 90.31 529 PHE A CA 1
ATOM 4089 C C . PHE A 1 529 ? 3.886 16.090 59.050 1.00 90.31 529 PHE A C 1
ATOM 4091 O O . PHE A 1 529 ? 3.401 15.260 59.817 1.00 90.31 529 PHE A O 1
ATOM 4098 N N . THR A 1 530 ? 3.227 17.203 58.721 1.00 87.00 530 THR A N 1
ATOM 4099 C CA . THR A 1 530 ? 1.918 17.601 59.281 1.00 87.00 530 THR A CA 1
ATOM 4100 C C . THR A 1 530 ? 0.725 17.304 58.363 1.00 87.00 530 THR A C 1
ATOM 4102 O O . THR A 1 530 ? -0.423 17.425 58.790 1.00 87.00 530 THR A O 1
ATOM 4105 N N . HIS A 1 531 ? 0.977 16.899 57.115 1.00 90.31 531 HIS A N 1
ATOM 4106 C CA . HIS A 1 531 ? -0.032 16.556 56.110 1.00 90.31 531 HIS A CA 1
ATOM 4107 C C . HIS A 1 531 ? 0.440 15.370 55.257 1.00 90.31 531 HIS A C 1
ATOM 4109 O O . HIS A 1 531 ? 1.629 15.250 54.959 1.00 90.31 531 HIS A O 1
ATOM 4115 N N . PHE A 1 532 ? -0.495 14.511 54.845 1.00 91.00 532 PHE A N 1
ATOM 4116 C CA . PHE A 1 532 ? -0.247 13.387 53.946 1.00 91.00 532 PHE A CA 1
ATOM 4117 C C . PHE A 1 532 ? -1.116 13.505 52.689 1.00 91.00 532 PHE A C 1
ATOM 4119 O O . PHE A 1 532 ? -2.342 13.387 52.751 1.00 91.00 532 PHE A O 1
ATOM 4126 N N . ALA A 1 533 ? -0.472 13.713 51.541 1.00 88.75 533 ALA A N 1
ATOM 4127 C CA . ALA A 1 533 ? -1.137 13.774 50.246 1.00 88.75 533 ALA A CA 1
ATOM 4128 C C . ALA A 1 533 ? -1.512 12.358 49.765 1.00 88.75 533 ALA A C 1
ATOM 4130 O O . ALA A 1 533 ? -0.724 11.677 49.108 1.00 88.75 533 ALA A O 1
ATOM 4131 N N . PHE A 1 534 ? -2.721 11.908 50.103 1.00 90.00 534 PHE A N 1
ATOM 4132 C CA . PHE A 1 534 ? -3.323 10.723 49.491 1.00 90.00 534 PHE A CA 1
ATOM 4133 C C . PHE A 1 534 ? -3.893 11.094 48.113 1.00 90.00 534 PHE A C 1
ATOM 4135 O O . PHE A 1 534 ? -4.432 12.185 47.938 1.00 90.00 534 PHE A O 1
ATOM 4142 N N . HIS A 1 535 ? -3.779 10.205 47.124 1.00 88.25 535 HIS A N 1
ATOM 4143 C CA . HIS A 1 535 ? -4.284 10.474 45.775 1.00 88.25 535 HIS A CA 1
ATOM 4144 C C . HIS A 1 535 ? -5.790 10.171 45.688 1.00 88.25 535 HIS A C 1
ATOM 4146 O O . HIS A 1 535 ? -6.212 9.021 45.807 1.00 88.25 535 HIS A O 1
ATOM 4152 N N . GLU A 1 536 ? -6.599 11.221 45.536 1.00 89.06 536 GLU A N 1
ATOM 4153 C CA . GLU A 1 536 ? -8.058 11.137 45.388 1.00 89.06 536 GLU A CA 1
ATOM 4154 C C . GLU A 1 536 ? -8.493 10.965 43.923 1.00 89.06 536 GLU A C 1
ATOM 4156 O O . GLU A 1 536 ? -7.820 11.419 42.992 1.00 89.06 536 GLU A O 1
ATOM 4161 N N . TYR A 1 537 ? -9.659 10.338 43.739 1.00 90.75 537 TYR A N 1
ATOM 4162 C CA . TYR A 1 537 ? -10.303 10.115 42.442 1.00 90.75 537 TYR A CA 1
ATOM 4163 C C . TYR A 1 537 ? -11.662 10.837 42.328 1.00 90.75 537 TYR A C 1
ATOM 4165 O O . TYR A 1 537 ? -12.288 11.209 43.326 1.00 90.75 537 TYR A O 1
ATOM 4173 N N . ASP A 1 538 ? -12.153 11.000 41.101 1.00 85.38 538 ASP A N 1
ATOM 4174 C CA . ASP A 1 538 ? -13.466 11.563 40.770 1.00 85.38 538 ASP A CA 1
ATOM 4175 C C . ASP A 1 538 ? -14.233 10.683 39.762 1.00 85.38 538 ASP A C 1
ATOM 4177 O O . ASP A 1 538 ? -13.698 9.705 39.244 1.00 85.38 538 ASP A O 1
ATOM 4181 N N . THR A 1 539 ? -15.510 11.008 39.539 1.00 81.00 539 THR A N 1
ATOM 4182 C CA . THR A 1 539 ? -16.424 10.298 38.626 1.00 81.00 539 THR A CA 1
ATOM 4183 C C . THR A 1 539 ? -16.531 10.966 37.251 1.00 81.00 539 THR A C 1
ATOM 4185 O O . THR A 1 539 ? -17.538 10.779 36.569 1.00 81.00 539 THR A O 1
ATOM 4188 N N . ASN A 1 540 ? -15.564 11.791 36.843 1.00 78.75 540 ASN A N 1
ATOM 4189 C CA . ASN A 1 540 ? -15.567 12.366 35.501 1.00 78.75 540 ASN A CA 1
ATOM 4190 C C . ASN A 1 540 ? -15.060 11.326 34.486 1.00 78.75 540 ASN A C 1
ATOM 4192 O O . ASN A 1 540 ? -14.103 10.608 34.764 1.00 78.75 540 ASN A O 1
ATOM 4196 N N . TRP A 1 541 ? -15.685 11.245 33.313 1.00 65.00 541 TRP A N 1
ATOM 4197 C CA . TRP A 1 541 ? -15.498 10.162 32.332 1.00 65.00 541 TRP A CA 1
ATOM 4198 C C . TRP A 1 541 ? -14.129 10.171 31.622 1.00 65.00 541 TRP A C 1
ATOM 4200 O O . TRP A 1 541 ? -13.684 9.145 31.115 1.00 65.00 541 TRP A O 1
ATOM 4210 N N . ASP A 1 542 ? -13.430 11.310 31.597 1.00 67.00 542 ASP A N 1
ATOM 4211 C CA . ASP A 1 542 ? -12.011 11.402 31.222 1.00 67.00 542 ASP A CA 1
ATOM 4212 C C . ASP A 1 542 ? -11.066 11.442 32.442 1.00 67.00 542 ASP A C 1
ATOM 4214 O O . ASP A 1 542 ? -9.842 11.482 32.288 1.00 67.00 542 ASP A O 1
ATOM 4218 N N . GLY A 1 543 ? -11.625 11.381 33.654 1.00 72.88 543 GLY A N 1
ATOM 4219 C CA . GLY A 1 543 ? -10.934 11.398 34.937 1.00 72.88 543 GLY A CA 1
ATOM 4220 C C . GLY A 1 543 ? -10.188 10.101 35.263 1.00 72.88 543 GLY A C 1
ATOM 4221 O O . GLY A 1 543 ? -10.378 9.040 34.663 1.00 72.88 543 GLY A O 1
ATOM 4222 N N . LYS A 1 544 ? -9.304 10.176 36.265 1.00 78.69 544 LYS A N 1
ATOM 4223 C CA . LYS A 1 544 ? -8.335 9.107 36.570 1.00 78.69 544 LYS A CA 1
ATOM 4224 C C . LYS A 1 544 ? -8.956 7.776 37.017 1.00 78.69 544 LYS A C 1
ATOM 4226 O O . LYS A 1 544 ? -8.260 6.772 36.961 1.00 78.69 544 LYS A O 1
ATOM 4231 N N . ALA A 1 545 ? -10.217 7.751 37.455 1.00 83.19 545 ALA A N 1
ATOM 4232 C CA . ALA A 1 545 ? -10.893 6.512 37.854 1.00 83.19 545 ALA A CA 1
ATOM 4233 C C . ALA A 1 545 ? -11.342 5.672 36.647 1.00 83.19 545 ALA A C 1
ATOM 4235 O O . ALA A 1 545 ? -11.153 4.460 36.638 1.00 83.19 545 ALA A O 1
ATOM 4236 N N . TYR A 1 546 ? -11.865 6.310 35.595 1.00 81.62 546 TYR A N 1
ATOM 4237 C CA . TYR A 1 546 ? -12.194 5.611 34.348 1.00 81.62 546 TYR A CA 1
ATOM 4238 C C . TYR A 1 546 ? -10.924 5.121 33.639 1.00 81.62 546 TYR A C 1
ATOM 4240 O O . TYR A 1 546 ? -10.901 4.031 33.076 1.00 81.62 546 TYR A O 1
ATOM 4248 N N . GLN A 1 547 ? -9.818 5.863 33.770 1.00 80.00 547 GLN A N 1
ATOM 4249 C CA . GLN A 1 547 ? -8.501 5.433 33.288 1.00 80.00 547 GLN A CA 1
ATOM 4250 C C . GLN A 1 547 ? -7.944 4.195 34.027 1.00 80.00 547 GLN A C 1
ATOM 4252 O O . GLN A 1 547 ? -7.068 3.518 33.486 1.00 80.00 547 GLN A O 1
ATOM 4257 N N . THR A 1 548 ? -8.420 3.852 35.233 1.00 79.81 548 THR A N 1
ATOM 4258 C CA . THR A 1 548 ? -7.959 2.660 35.973 1.00 79.81 548 THR A CA 1
ATOM 4259 C C . THR A 1 548 ? -8.855 1.430 35.818 1.00 79.81 548 THR A C 1
ATOM 4261 O O . THR A 1 548 ? -8.386 0.339 36.145 1.00 79.81 548 THR A O 1
ATOM 4264 N N . VAL A 1 549 ? -10.050 1.529 35.226 1.00 85.31 549 VAL A N 1
ATOM 4265 C CA . VAL A 1 549 ? -10.916 0.370 34.900 1.00 85.31 549 VAL A CA 1
ATOM 4266 C C . VAL A 1 549 ? -10.805 -0.064 33.428 1.00 85.31 549 VAL A C 1
ATOM 4268 O O . VAL A 1 549 ? -10.065 0.539 32.654 1.00 85.31 549 VAL A O 1
ATOM 4271 N N . SER A 1 550 ? -11.462 -1.165 33.056 1.00 88.06 550 SER A N 1
ATOM 4272 C CA . SER A 1 550 ? -11.421 -1.765 31.709 1.00 88.06 550 SER A CA 1
ATOM 4273 C C . SER A 1 550 ? -12.746 -1.632 30.945 1.00 88.06 550 SER A C 1
ATOM 4275 O O . SER A 1 550 ? -13.790 -1.388 31.540 1.00 88.06 550 SER A O 1
ATOM 4277 N N . GLY A 1 551 ? -12.694 -1.786 29.621 1.00 77.31 551 GLY A N 1
ATOM 4278 C CA . GLY A 1 551 ? -13.845 -1.749 28.705 1.00 77.31 551 GLY A CA 1
ATOM 4279 C C . GLY A 1 551 ? -14.202 -0.354 28.176 1.00 77.31 551 GLY A C 1
ATOM 4280 O O . GLY A 1 551 ? -15.131 -0.220 27.391 1.00 77.31 551 GLY A O 1
ATOM 4281 N N . GLN A 1 552 ? -13.491 0.694 28.590 1.00 79.19 552 GLN A N 1
ATOM 4282 C CA . GLN A 1 552 ? -13.867 2.100 28.370 1.00 79.19 552 GLN A CA 1
ATOM 4283 C C . GLN A 1 552 ? -13.384 2.683 27.021 1.00 79.19 552 GLN A C 1
ATOM 4285 O O . GLN A 1 552 ? -13.556 3.872 26.749 1.00 79.19 552 GLN A O 1
ATOM 4290 N N . ASN A 1 553 ? -12.756 1.864 26.177 1.00 76.19 553 ASN A N 1
ATOM 4291 C CA . ASN A 1 553 ? -12.116 2.237 24.910 1.00 76.19 553 ASN A CA 1
ATOM 4292 C C . ASN A 1 553 ? -12.660 1.423 23.717 1.00 76.19 553 ASN A C 1
ATOM 4294 O O . ASN A 1 553 ? -12.203 1.596 22.583 1.00 76.19 553 ASN A O 1
ATOM 4298 N N . SER A 1 554 ? -13.655 0.569 23.964 1.00 74.50 554 SER A N 1
ATOM 4299 C CA . SER A 1 554 ? -14.417 -0.173 22.964 1.00 74.50 554 SER A CA 1
ATOM 4300 C C . SER A 1 554 ? -15.924 0.011 23.145 1.00 74.50 554 SER A C 1
ATOM 4302 O O . SER A 1 554 ? -16.437 0.085 24.263 1.00 74.50 554 SER A O 1
ATOM 4304 N N . ASN A 1 555 ? -16.654 0.028 22.032 1.00 70.62 555 ASN A N 1
ATOM 4305 C CA . ASN A 1 555 ? -18.090 -0.232 22.028 1.00 70.62 555 ASN A CA 1
ATOM 4306 C C . ASN A 1 555 ? -18.285 -1.750 21.995 1.00 70.62 555 ASN A C 1
ATOM 4308 O O . ASN A 1 555 ? -17.716 -2.415 21.125 1.00 70.62 555 ASN A O 1
ATOM 4312 N N . ASN A 1 556 ? -19.079 -2.295 22.912 1.00 83.69 556 ASN A N 1
ATOM 4313 C CA . ASN A 1 556 ? -19.379 -3.721 22.966 1.00 83.69 556 ASN A CA 1
ATOM 4314 C C . ASN A 1 556 ? -20.746 -3.965 22.314 1.00 83.69 556 ASN A C 1
ATOM 4316 O O . ASN A 1 556 ? -21.674 -3.170 22.466 1.00 83.69 556 ASN A O 1
ATOM 4320 N N . SER A 1 557 ? -20.899 -5.052 21.561 1.00 81.81 557 SER A N 1
ATOM 4321 C CA . SER A 1 557 ? -22.179 -5.415 20.950 1.00 81.81 557 SER A CA 1
ATOM 4322 C C . SER A 1 557 ? -22.418 -6.918 20.924 1.00 81.81 557 SER A C 1
ATOM 4324 O O . SER A 1 557 ? -21.576 -7.685 20.457 1.00 81.81 557 SER A O 1
ATOM 4326 N N . VAL A 1 558 ? -23.599 -7.336 21.376 1.00 90.56 558 VAL A N 1
ATOM 4327 C CA . VAL A 1 558 ? -24.060 -8.722 21.250 1.00 90.56 558 VAL A CA 1
ATOM 4328 C C . VAL A 1 558 ? -24.758 -8.924 19.907 1.00 90.56 558 VAL A C 1
ATOM 4330 O O . VAL A 1 558 ? -25.596 -8.116 19.498 1.00 90.56 558 VAL A O 1
ATOM 4333 N N . ARG A 1 559 ? -24.403 -9.994 19.195 1.00 86.38 559 ARG A N 1
ATOM 4334 C CA . ARG A 1 559 ? -24.959 -10.346 17.888 1.00 86.38 559 ARG A CA 1
ATOM 4335 C C . ARG A 1 559 ? -26.087 -11.361 18.088 1.00 86.38 559 ARG A C 1
ATOM 4337 O O . ARG A 1 559 ? -25.858 -12.533 18.379 1.00 86.38 559 ARG A O 1
ATOM 4344 N N . VAL A 1 560 ? -27.317 -10.870 18.003 1.00 90.62 560 VAL A N 1
ATOM 4345 C CA . VAL A 1 560 ? -28.562 -11.556 18.365 1.00 90.62 560 VAL A CA 1
ATOM 4346 C C . VAL A 1 560 ? -29.189 -12.204 17.122 1.00 90.62 560 VAL A C 1
ATOM 4348 O O . VAL A 1 560 ? -29.494 -11.482 16.170 1.00 90.62 560 VAL A O 1
ATOM 4351 N N . PRO A 1 561 ? -29.407 -13.530 17.089 1.00 90.25 561 PRO A N 1
ATOM 4352 C CA . PRO A 1 561 ? -30.129 -14.183 16.000 1.00 90.25 561 PRO A CA 1
ATOM 4353 C C . PRO A 1 561 ? -31.654 -14.067 16.173 1.00 90.25 561 PRO A C 1
ATOM 4355 O O . PRO A 1 561 ? -32.155 -13.980 17.293 1.00 90.25 561 PRO A O 1
ATOM 4358 N N . ASN A 1 562 ? -32.417 -14.139 15.079 1.00 89.75 562 ASN A N 1
ATOM 4359 C CA . ASN A 1 562 ? -33.885 -13.998 15.121 1.00 89.75 562 ASN A CA 1
ATOM 4360 C C . ASN A 1 562 ? -34.566 -15.125 15.928 1.00 89.75 562 ASN A C 1
ATOM 4362 O O . ASN A 1 562 ? -35.562 -14.887 16.609 1.00 89.75 562 ASN A O 1
ATOM 4366 N N . SER A 1 563 ? -33.964 -16.318 15.966 1.00 90.25 563 SER A N 1
ATOM 4367 C CA . SER A 1 563 ? -34.408 -17.447 16.797 1.00 90.25 563 SER A CA 1
ATOM 4368 C C . SER A 1 563 ? -34.323 -17.192 18.311 1.00 90.25 563 SER A C 1
ATOM 4370 O O . SER A 1 563 ? -35.015 -17.865 19.076 1.00 90.25 563 SER A O 1
ATOM 4372 N N . PHE A 1 564 ? -33.532 -16.213 18.767 1.00 93.31 564 PHE A N 1
ATOM 4373 C CA . PHE A 1 564 ? -33.532 -15.806 20.175 1.00 93.31 564 PHE A CA 1
ATOM 4374 C C . PHE A 1 564 ? -34.839 -15.104 20.561 1.00 93.31 564 PHE A C 1
ATOM 4376 O O . PHE A 1 564 ? -35.375 -15.357 21.638 1.00 93.31 564 PHE A O 1
ATOM 4383 N N . PHE A 1 565 ? -35.394 -14.268 19.677 1.00 91.50 565 PHE A N 1
ATOM 4384 C CA . PHE A 1 565 ? -36.667 -13.593 19.938 1.00 91.50 565 PHE A CA 1
ATOM 4385 C C . PHE A 1 565 ? -37.833 -14.584 19.980 1.00 91.50 565 PHE A C 1
ATOM 4387 O O . PHE A 1 565 ? -38.669 -14.496 20.876 1.00 91.50 565 PHE A O 1
ATOM 4394 N N . GLU A 1 566 ? -37.821 -15.611 19.125 1.00 89.81 566 GLU A N 1
ATOM 4395 C CA . GLU A 1 566 ? -38.758 -16.734 19.241 1.00 89.81 566 GLU A CA 1
ATOM 4396 C C . GLU A 1 566 ? -38.670 -17.447 20.601 1.00 89.81 566 GLU A C 1
ATOM 4398 O O . GLU A 1 566 ? -39.697 -17.851 21.148 1.00 89.81 566 GLU A O 1
ATOM 4403 N N . ALA A 1 567 ? -37.466 -17.627 21.154 1.00 91.62 567 ALA A N 1
ATOM 4404 C CA . ALA A 1 567 ? -37.296 -18.196 22.489 1.00 91.62 567 ALA A CA 1
ATOM 4405 C C . ALA A 1 567 ? -37.791 -17.226 23.580 1.00 91.62 567 ALA A C 1
ATOM 4407 O O . ALA A 1 567 ? -38.486 -17.649 24.500 1.00 91.62 567 ALA A O 1
ATOM 4408 N N . LEU A 1 568 ? -37.506 -15.927 23.459 1.00 92.69 568 LEU A N 1
ATOM 4409 C CA . LEU A 1 568 ? -37.923 -14.883 24.401 1.00 92.69 568 LEU A CA 1
ATOM 4410 C C . LEU A 1 568 ? -39.454 -14.725 24.490 1.00 92.69 568 LEU A C 1
ATOM 4412 O O . LEU A 1 568 ? -39.997 -14.577 25.590 1.00 92.69 568 LEU A O 1
ATOM 4416 N N . GLU A 1 569 ? -40.158 -14.792 23.357 1.00 92.12 569 GLU A N 1
ATOM 4417 C CA . GLU A 1 569 ? -41.628 -14.769 23.301 1.00 92.12 569 GLU A CA 1
ATOM 4418 C C . GLU A 1 569 ? -42.254 -16.013 23.942 1.00 92.12 569 GLU A C 1
ATOM 4420 O O . GLU A 1 569 ? -43.249 -15.912 24.658 1.00 92.12 569 GLU A O 1
ATOM 4425 N N . LYS A 1 570 ? -41.655 -17.190 23.723 1.00 93.81 570 LYS A N 1
ATOM 4426 C CA . LYS A 1 570 ? -42.157 -18.490 24.209 1.00 93.81 570 LYS A CA 1
ATOM 4427 C C . LYS A 1 570 ? -41.744 -18.809 25.655 1.00 93.81 570 LYS A C 1
ATOM 4429 O O . LYS A 1 570 ? -42.014 -19.911 26.126 1.00 93.81 570 LYS A O 1
ATOM 4434 N N . ASP A 1 571 ? -41.067 -17.880 26.337 1.00 91.62 571 ASP A N 1
ATOM 4435 C CA . ASP A 1 571 ? -40.391 -18.081 27.633 1.00 91.62 571 ASP A CA 1
ATOM 4436 C C . ASP A 1 571 ? -39.446 -19.303 27.645 1.00 91.62 571 ASP A C 1
ATOM 4438 O O . ASP A 1 571 ? -39.309 -20.045 28.621 1.00 91.62 571 ASP A O 1
ATOM 4442 N N . GLY A 1 572 ? -38.829 -19.540 26.492 1.00 93.50 572 GLY A N 1
ATOM 4443 C CA . GLY A 1 572 ? -38.008 -20.693 26.185 1.00 93.50 572 GLY A CA 1
ATOM 4444 C C . GLY A 1 572 ? -36.585 -20.612 26.724 1.00 93.50 572 GLY A C 1
ATOM 4445 O O . GLY A 1 572 ? -36.125 -19.618 27.294 1.00 93.50 572 GLY A O 1
ATOM 4446 N N . ASP A 1 573 ? -35.891 -21.716 26.500 1.00 95.12 573 ASP A N 1
ATOM 4447 C CA . ASP A 1 573 ? -34.526 -21.948 26.938 1.00 95.12 573 ASP A CA 1
ATOM 4448 C C . ASP A 1 573 ? -33.552 -21.605 25.800 1.00 95.12 573 ASP A C 1
ATOM 4450 O O . ASP A 1 573 ? -33.770 -21.980 24.647 1.00 95.12 573 ASP A O 1
ATOM 4454 N N . TRP A 1 574 ? -32.466 -20.907 26.127 1.00 96.69 574 TRP A N 1
ATOM 4455 C CA . TRP A 1 574 ? -31.376 -20.563 25.218 1.00 96.69 574 TRP A CA 1
ATOM 4456 C C . TRP A 1 574 ? -30.107 -21.321 25.608 1.00 96.69 574 TRP A C 1
ATOM 4458 O O . TRP A 1 574 ? -29.732 -21.348 26.783 1.00 96.69 574 TRP A O 1
ATOM 4468 N N . ALA A 1 575 ? -29.451 -21.951 24.634 1.00 94.44 575 ALA A N 1
ATOM 4469 C CA . ALA A 1 575 ? -28.235 -22.727 24.848 1.00 94.44 575 ALA A CA 1
ATOM 4470 C C . ALA A 1 575 ? -26.989 -21.900 24.508 1.00 94.44 575 ALA A C 1
ATOM 4472 O O . ALA A 1 575 ? -26.929 -21.276 23.451 1.00 94.44 575 ALA A O 1
ATOM 4473 N N . LEU A 1 576 ? -25.985 -21.946 25.384 1.00 94.31 576 LEU A N 1
ATOM 4474 C CA . LEU A 1 576 ? -24.648 -21.425 25.108 1.00 94.31 576 LEU A CA 1
ATOM 4475 C C . LEU A 1 576 ? -23.757 -22.557 24.591 1.00 94.31 576 LEU A C 1
ATOM 4477 O O . LEU A 1 576 ? -23.688 -23.620 25.216 1.00 94.31 576 LEU A O 1
ATOM 4481 N N . THR A 1 577 ? -23.074 -22.342 23.470 1.00 90.94 577 THR A N 1
ATOM 4482 C CA . THR A 1 577 ? -22.465 -23.390 22.641 1.00 90.94 577 THR A CA 1
ATOM 4483 C C . THR A 1 577 ? -20.943 -23.284 22.612 1.00 90.94 577 THR A C 1
ATOM 4485 O O . THR A 1 577 ? -20.378 -22.280 22.175 1.00 90.94 577 THR A O 1
ATOM 4488 N N . ARG A 1 578 ? -20.264 -24.360 23.013 1.00 89.06 578 ARG A N 1
ATOM 4489 C CA . ARG A 1 578 ? -18.800 -24.483 22.977 1.00 89.06 578 ARG A CA 1
ATOM 4490 C C . ARG A 1 578 ? -18.232 -24.338 21.575 1.00 89.06 578 ARG A C 1
ATOM 4492 O O . ARG A 1 578 ? -18.720 -24.993 20.651 1.00 89.06 578 ARG A O 1
ATOM 4499 N N . ARG A 1 579 ? -17.153 -23.567 21.425 1.00 88.88 579 ARG A N 1
ATOM 4500 C CA . ARG A 1 579 ? -16.492 -23.397 20.120 1.00 88.88 579 ARG A CA 1
ATOM 4501 C C . ARG A 1 579 ? -15.603 -24.585 19.754 1.00 88.88 579 ARG A C 1
ATOM 4503 O O . ARG A 1 579 ? -15.443 -24.863 18.572 1.00 88.88 579 ARG A O 1
ATOM 4510 N N . VAL A 1 580 ? -15.113 -25.351 20.736 1.00 83.25 580 VAL A N 1
ATOM 4511 C CA . VAL A 1 580 ? -14.248 -26.518 20.471 1.00 83.25 580 VAL A CA 1
ATOM 4512 C C . VAL A 1 580 ? -15.017 -27.741 19.940 1.00 83.25 580 VAL A C 1
ATOM 4514 O O . VAL A 1 580 ? -14.439 -28.545 19.212 1.00 83.25 580 VAL A O 1
ATOM 4517 N N . ASP A 1 581 ? -16.300 -27.930 20.288 1.00 82.44 581 ASP A N 1
ATOM 4518 C CA . ASP A 1 581 ? -17.049 -29.134 19.869 1.00 82.44 581 ASP A CA 1
ATOM 4519 C C . ASP A 1 581 ? -18.563 -28.976 19.629 1.00 82.44 581 ASP A C 1
ATOM 4521 O O . ASP A 1 581 ? -19.266 -29.988 19.521 1.00 82.44 581 ASP A O 1
ATOM 4525 N N . GLY A 1 582 ? -19.079 -27.745 19.560 1.00 84.75 582 GLY A N 1
ATOM 4526 C CA . GLY A 1 582 ? -20.471 -27.460 19.192 1.00 84.75 582 GLY A CA 1
ATOM 4527 C C . GLY A 1 582 ? -21.533 -27.936 20.191 1.00 84.75 582 GLY A C 1
ATOM 4528 O O . GLY A 1 582 ? -22.716 -27.951 19.859 1.00 84.75 582 GLY A O 1
ATOM 4529 N N . LYS A 1 583 ? -21.149 -28.362 21.403 1.00 86.38 583 LYS A N 1
ATOM 4530 C CA . LYS A 1 583 ? -22.099 -28.801 22.438 1.00 86.38 583 LYS A CA 1
ATOM 4531 C C . LYS A 1 583 ? -22.545 -27.640 23.321 1.00 86.38 583 LYS A C 1
ATOM 4533 O O . LYS A 1 583 ? -21.754 -26.753 23.636 1.00 86.38 583 LYS A O 1
ATOM 4538 N N . ALA A 1 584 ? -23.789 -27.699 23.790 1.00 88.00 584 ALA A N 1
ATOM 4539 C CA . ALA A 1 584 ? -24.276 -26.797 24.825 1.00 88.00 584 ALA A CA 1
ATOM 4540 C C . ALA A 1 584 ? -23.483 -27.002 26.134 1.00 88.00 584 ALA A C 1
ATOM 4542 O O . ALA A 1 584 ? -23.386 -28.129 26.625 1.00 88.00 584 ALA A O 1
ATOM 4543 N N . ILE A 1 585 ? -22.919 -25.927 26.694 1.00 89.62 585 ILE A N 1
ATOM 4544 C CA . ILE A 1 585 ? -22.234 -25.927 28.002 1.00 89.62 585 ILE A CA 1
ATOM 4545 C C . ILE A 1 585 ? -23.157 -25.470 29.135 1.00 89.62 585 ILE A C 1
ATOM 4547 O O . ILE A 1 585 ? -23.054 -25.961 30.258 1.00 89.62 585 ILE A O 1
ATOM 4551 N N . LYS A 1 586 ? -24.073 -24.548 28.828 1.00 91.56 586 LYS A N 1
ATOM 4552 C CA . LYS A 1 586 ? -25.052 -23.979 29.752 1.00 91.56 586 LYS A CA 1
ATOM 4553 C C . LYS A 1 586 ? -26.352 -23.708 29.001 1.00 91.56 586 LYS A C 1
ATOM 4555 O O . LYS A 1 586 ? -26.326 -23.405 27.810 1.00 91.56 586 LYS A O 1
ATOM 4560 N N . THR A 1 587 ? -27.463 -23.773 29.722 1.00 92.94 587 THR A N 1
ATOM 4561 C CA . THR A 1 587 ? -28.781 -23.350 29.248 1.00 92.94 587 THR A CA 1
ATOM 4562 C C . THR A 1 587 ? -29.323 -22.297 30.214 1.00 92.94 587 THR A C 1
ATOM 4564 O O . THR A 1 587 ? -29.166 -22.447 31.427 1.00 92.94 587 THR A O 1
ATOM 4567 N N . ILE A 1 588 ? -29.904 -21.222 29.686 1.00 94.12 588 ILE A N 1
ATOM 4568 C CA . ILE A 1 588 ? -30.399 -20.043 30.423 1.00 94.12 588 ILE A CA 1
ATOM 4569 C C . ILE A 1 588 ? -31.801 -19.720 29.896 1.00 94.12 588 ILE A C 1
ATOM 4571 O O . ILE A 1 588 ? -32.073 -19.986 28.724 1.00 94.12 588 ILE A O 1
ATOM 4575 N N . LYS A 1 589 ? -32.704 -19.124 30.685 1.00 96.19 589 LYS A N 1
ATOM 4576 C CA . LYS A 1 589 ? -33.939 -18.585 30.094 1.00 96.19 589 LYS A CA 1
ATOM 4577 C C . LYS A 1 589 ? -33.617 -17.431 29.151 1.00 96.19 589 LYS A C 1
ATOM 4579 O O . LYS A 1 589 ? -32.884 -16.513 29.513 1.00 96.19 589 LYS A O 1
ATOM 4584 N N . ALA A 1 590 ? -34.233 -17.426 27.968 1.00 95.19 590 ALA A N 1
ATOM 4585 C CA . ALA A 1 590 ? -34.087 -16.318 27.024 1.00 95.19 590 ALA A CA 1
ATOM 4586 C C . ALA A 1 590 ? -34.500 -14.977 27.665 1.00 95.19 590 ALA A C 1
ATOM 4588 O O . ALA A 1 590 ? -33.855 -13.958 27.434 1.00 95.19 590 ALA A O 1
ATOM 4589 N N . ARG A 1 591 ? -35.508 -14.993 28.553 1.00 95.00 591 ARG A N 1
ATOM 4590 C CA . ARG A 1 591 ? -35.904 -13.826 29.355 1.00 95.00 591 ARG A CA 1
ATOM 4591 C C . ARG A 1 591 ? -34.816 -13.351 30.314 1.00 95.00 591 ARG A C 1
ATOM 4593 O O . ARG A 1 591 ? -34.498 -12.174 30.289 1.00 95.00 591 ARG A O 1
ATOM 4600 N N . GLU A 1 592 ? -34.207 -14.242 31.094 1.00 95.25 592 GLU A N 1
ATOM 4601 C CA . GLU A 1 592 ? -33.135 -13.880 32.038 1.00 95.25 592 GLU A CA 1
ATOM 4602 C C . GLU A 1 592 ? -31.927 -13.259 31.318 1.00 95.25 592 GLU A C 1
ATOM 4604 O O . GLU A 1 592 ? -31.372 -12.262 31.781 1.00 95.25 592 GLU A O 1
ATOM 4609 N N . LEU A 1 593 ? -31.546 -13.807 30.157 1.00 95.19 593 LEU A N 1
ATOM 4610 C CA . LEU A 1 593 ? -30.450 -13.266 29.349 1.00 95.19 593 LEU A CA 1
ATOM 4611 C C . LEU A 1 593 ? -30.811 -11.906 28.723 1.00 95.19 593 LEU A C 1
ATOM 4613 O O . LEU A 1 593 ? -29.975 -11.004 28.696 1.00 95.19 593 LEU A O 1
ATOM 4617 N N . TRP A 1 594 ? -32.053 -11.727 28.262 1.00 96.00 594 TRP A N 1
ATOM 4618 C CA . TRP A 1 594 ? -32.522 -10.450 27.716 1.00 96.00 594 TRP A CA 1
ATOM 4619 C C . TRP A 1 594 ? -32.673 -9.364 28.788 1.00 96.00 594 TRP A C 1
ATOM 4621 O O . TRP A 1 594 ? -32.238 -8.233 28.578 1.00 96.00 594 TRP A O 1
ATOM 4631 N N . ASP A 1 595 ? -33.213 -9.709 29.957 1.00 95.00 595 ASP A N 1
ATOM 4632 C CA . ASP A 1 595 ? -33.333 -8.803 31.100 1.00 95.00 595 ASP A CA 1
ATOM 4633 C C . ASP A 1 595 ? -31.942 -8.381 31.609 1.00 95.00 595 ASP A C 1
ATOM 4635 O O . ASP A 1 595 ? -31.750 -7.215 31.959 1.00 95.00 595 ASP A O 1
ATOM 4639 N N . LYS A 1 596 ? -30.937 -9.275 31.564 1.00 94.94 596 LYS A N 1
ATOM 4640 C CA . LYS A 1 596 ? -29.530 -8.928 31.833 1.00 94.94 596 LYS A CA 1
ATOM 4641 C C . LYS A 1 596 ? -28.975 -7.927 30.807 1.00 94.94 596 LYS A C 1
ATOM 4643 O O . LYS A 1 596 ? -28.375 -6.936 31.217 1.00 94.94 596 LYS A O 1
ATOM 4648 N N . ILE A 1 597 ? -29.211 -8.126 29.504 1.00 94.38 597 ILE A N 1
ATOM 4649 C CA . ILE A 1 597 ? -28.808 -7.166 28.450 1.00 94.38 597 ILE A CA 1
ATOM 4650 C C . ILE A 1 597 ? -29.472 -5.803 28.675 1.00 94.38 597 ILE A C 1
ATOM 4652 O O . ILE A 1 597 ? -28.795 -4.776 28.661 1.00 94.38 597 ILE A O 1
ATOM 4656 N N . ALA A 1 598 ? -30.783 -5.784 28.925 1.00 91.81 598 ALA A N 1
ATOM 4657 C CA . ALA A 1 598 ? -31.538 -4.557 29.163 1.00 91.81 598 ALA A CA 1
ATOM 4658 C C . ALA A 1 598 ? -31.073 -3.822 30.433 1.00 91.81 598 ALA A C 1
ATOM 4660 O O . ALA A 1 598 ? -30.981 -2.594 30.435 1.00 91.81 598 ALA A O 1
ATOM 4661 N N . TRP A 1 599 ? -30.738 -4.557 31.497 1.00 92.38 599 TRP A N 1
ATOM 4662 C CA . TRP A 1 599 ? -30.194 -3.988 32.729 1.00 92.38 599 TRP A CA 1
ATOM 4663 C C . TRP A 1 599 ? -28.780 -3.425 32.540 1.00 92.38 599 TRP A C 1
ATOM 4665 O O . TRP A 1 599 ? -28.520 -2.304 32.974 1.00 92.38 599 TRP A O 1
ATOM 4675 N N . ALA A 1 600 ? -27.890 -4.137 31.844 1.00 91.00 600 ALA A N 1
ATOM 4676 C CA . ALA A 1 600 ? -26.549 -3.642 31.537 1.00 91.00 600 ALA A CA 1
ATOM 4677 C C . ALA A 1 600 ? -26.598 -2.372 30.671 1.00 91.00 600 ALA A C 1
ATOM 4679 O O . ALA A 1 600 ? -26.016 -1.347 31.037 1.00 91.00 600 ALA A O 1
ATOM 4680 N N . ALA A 1 601 ? -27.411 -2.379 29.610 1.00 84.38 601 ALA A N 1
ATOM 4681 C CA . ALA A 1 601 ? -27.636 -1.206 28.771 1.00 84.38 601 ALA A CA 1
ATOM 4682 C C . ALA A 1 601 ? -28.255 -0.026 29.549 1.00 84.38 601 ALA A C 1
ATOM 4684 O O . ALA A 1 601 ? -27.941 1.128 29.260 1.00 84.38 601 ALA A O 1
ATOM 4685 N N . TRP A 1 602 ? -29.085 -0.282 30.568 1.00 86.56 602 TRP A N 1
ATOM 4686 C CA . TRP A 1 602 ? -29.607 0.763 31.457 1.00 86.56 602 TRP A CA 1
ATOM 4687 C C . TRP A 1 602 ? -28.546 1.337 32.414 1.00 86.56 602 TRP A C 1
ATOM 4689 O O . TRP A 1 602 ? -28.571 2.536 32.691 1.00 86.56 602 TRP A O 1
ATOM 4699 N N . ILE A 1 603 ? -27.611 0.514 32.902 1.00 83.00 603 ILE A N 1
ATOM 4700 C CA . ILE A 1 603 ? -26.531 0.951 33.803 1.00 83.00 603 ILE A CA 1
ATOM 4701 C C . ILE A 1 603 ? -25.427 1.713 33.054 1.00 83.00 603 ILE A C 1
ATOM 4703 O O . ILE A 1 603 ? -25.001 2.768 33.521 1.00 83.00 603 ILE A O 1
ATOM 4707 N N . CYS A 1 604 ? -24.937 1.181 31.929 1.00 79.31 604 CYS A N 1
ATOM 4708 C CA . CYS A 1 604 ? -23.712 1.657 31.271 1.00 79.31 604 CYS A CA 1
ATOM 4709 C C . CYS A 1 604 ? -23.797 1.787 29.738 1.00 79.31 604 CYS A C 1
ATOM 4711 O O . CYS A 1 604 ? -22.759 1.867 29.091 1.00 79.31 604 CYS A O 1
ATOM 4713 N N . ALA A 1 605 ? -25.002 1.816 29.151 1.00 77.94 605 ALA A N 1
ATOM 4714 C CA . ALA A 1 605 ? -25.250 1.954 27.702 1.00 77.94 605 ALA A CA 1
ATOM 4715 C C . ALA A 1 605 ? -24.659 0.847 26.794 1.00 77.94 605 ALA A C 1
ATOM 4717 O O . ALA A 1 605 ? -24.714 0.949 25.569 1.00 77.94 605 ALA A O 1
ATOM 4718 N N . ASP A 1 606 ? -24.170 -0.241 27.389 1.00 79.88 606 ASP A N 1
ATOM 4719 C CA . ASP A 1 606 ? -23.538 -1.381 26.729 1.00 79.88 606 ASP A CA 1
ATOM 4720 C C . ASP A 1 606 ? -24.014 -2.704 27.367 1.00 79.88 606 ASP A C 1
ATOM 4722 O O . ASP A 1 606 ? -24.356 -2.709 28.551 1.00 79.88 606 ASP A O 1
ATOM 4726 N N . PRO A 1 607 ? -23.962 -3.834 26.638 1.00 85.50 607 PRO A N 1
ATOM 4727 C CA . PRO A 1 607 ? -23.613 -3.928 25.223 1.00 85.50 607 PRO A CA 1
ATOM 4728 C C . PRO A 1 607 ? -24.770 -3.467 24.325 1.00 85.50 607 PRO A C 1
ATOM 4730 O O . PRO A 1 607 ? -25.943 -3.680 24.628 1.00 85.50 607 PRO A O 1
ATOM 4733 N N . GLY A 1 608 ? -24.434 -2.875 23.180 1.00 79.69 608 GLY A N 1
ATOM 4734 C CA . GLY A 1 608 ? -25.398 -2.657 22.101 1.00 79.69 608 GLY A CA 1
ATOM 4735 C C . GLY A 1 608 ? -25.857 -3.977 21.466 1.00 79.69 608 GLY A C 1
ATOM 4736 O O . GLY A 1 608 ? -25.271 -5.035 21.698 1.00 79.69 608 GLY A O 1
ATOM 4737 N N . THR A 1 609 ? -26.885 -3.929 20.621 1.00 85.19 609 THR A N 1
ATOM 4738 C CA . THR A 1 609 ? -27.358 -5.097 19.863 1.00 85.19 609 THR A CA 1
ATOM 4739 C C . THR A 1 609 ? -27.052 -4.958 18.372 1.00 85.19 609 THR A C 1
ATOM 4741 O O . THR A 1 609 ? -27.270 -3.916 17.755 1.00 85.19 609 THR A O 1
ATOM 4744 N N . GLN A 1 610 ? -26.573 -6.044 17.771 1.00 76.38 610 GLN A N 1
ATOM 4745 C CA . GLN A 1 610 ? -26.520 -6.250 16.323 1.00 76.38 610 GLN A CA 1
ATOM 4746 C C . GLN A 1 610 ? -27.409 -7.449 16.000 1.00 76.38 610 GLN A C 1
ATOM 4748 O O . GLN A 1 610 ? -27.265 -8.494 16.619 1.00 76.38 610 GLN A O 1
ATOM 4753 N N . TYR A 1 611 ? -28.325 -7.349 15.044 1.00 85.56 611 TYR A N 1
ATOM 4754 C CA . TYR A 1 611 ? -29.246 -8.454 14.754 1.00 85.56 611 TYR A CA 1
ATOM 4755 C C . TYR A 1 611 ? -28.654 -9.354 13.664 1.00 85.56 611 TYR A C 1
ATOM 4757 O O . TYR A 1 611 ? -28.824 -9.060 12.487 1.00 85.56 611 TYR A O 1
ATOM 4765 N N . ASP A 1 612 ? -27.913 -10.408 14.028 1.00 81.25 612 ASP A N 1
ATOM 4766 C CA . ASP A 1 612 ? -27.124 -11.216 13.078 1.00 81.25 612 ASP A CA 1
ATOM 4767 C C . ASP A 1 612 ? -27.971 -11.782 11.940 1.00 81.25 612 ASP A C 1
ATOM 4769 O O . ASP A 1 612 ? -27.638 -11.595 10.770 1.00 81.25 612 ASP A O 1
ATOM 4773 N N . THR A 1 613 ? -29.077 -12.453 12.270 1.00 84.19 613 THR A N 1
ATOM 4774 C CA . THR A 1 613 ? -29.931 -13.055 11.244 1.00 84.19 613 THR A CA 1
ATOM 4775 C C . THR A 1 613 ? -30.516 -11.969 10.349 1.00 84.19 613 THR A C 1
ATOM 4777 O O . THR A 1 613 ? -30.409 -12.087 9.139 1.00 84.19 613 THR A O 1
ATOM 4780 N N . THR A 1 614 ? -30.998 -10.855 10.906 1.00 84.00 614 THR A N 1
ATOM 4781 C CA . THR A 1 614 ? -31.483 -9.700 10.131 1.00 84.00 614 THR A CA 1
ATOM 4782 C C . THR A 1 614 ? -30.393 -9.093 9.237 1.00 84.00 614 THR A C 1
ATOM 4784 O O . THR A 1 614 ? -30.642 -8.845 8.063 1.00 84.00 614 THR A O 1
ATOM 4787 N N . ILE A 1 615 ? -29.161 -8.916 9.723 1.00 80.75 615 ILE A N 1
ATOM 4788 C CA . ILE A 1 615 ? -28.025 -8.424 8.919 1.00 80.75 615 ILE A CA 1
ATOM 4789 C C . ILE A 1 615 ? -27.761 -9.349 7.717 1.00 80.75 615 ILE A C 1
ATOM 4791 O O . ILE A 1 615 ? -27.458 -8.860 6.632 1.00 80.75 615 ILE A O 1
ATOM 4795 N N . ASN A 1 616 ? -27.931 -10.666 7.877 1.00 82.06 616 ASN A N 1
ATOM 4796 C CA . ASN A 1 616 ? -27.765 -11.641 6.794 1.00 82.06 616 ASN A CA 1
ATOM 4797 C C . ASN A 1 616 ? -29.029 -11.801 5.908 1.00 82.06 616 ASN A C 1
ATOM 4799 O O . ASN A 1 616 ? -28.908 -12.018 4.705 1.00 82.06 616 ASN A O 1
ATOM 4803 N N . GLU A 1 617 ? -30.240 -11.617 6.443 1.00 88.00 617 GLU A N 1
ATOM 4804 C CA . GLU A 1 617 ? -31.504 -11.549 5.684 1.00 88.00 617 GLU A CA 1
ATOM 4805 C C . GLU A 1 617 ? -31.541 -10.321 4.752 1.00 88.00 617 GLU A C 1
ATOM 4807 O O . GLU A 1 617 ? -32.069 -10.389 3.637 1.00 88.00 617 GLU A O 1
ATOM 4812 N N . TRP A 1 618 ? -30.921 -9.215 5.170 1.00 87.12 618 TRP A N 1
ATOM 4813 C CA . TRP A 1 618 ? -30.740 -8.000 4.370 1.00 87.12 618 TRP A CA 1
ATOM 4814 C C . TRP A 1 618 ? -29.385 -7.939 3.628 1.00 87.12 618 TRP A C 1
ATOM 4816 O O . TRP A 1 618 ? -29.102 -6.942 2.963 1.00 87.12 618 TRP A O 1
ATOM 4826 N N . HIS A 1 619 ? -28.561 -8.996 3.680 1.00 87.44 619 HIS A N 1
ATOM 4827 C CA . HIS A 1 619 ? -27.288 -9.071 2.944 1.00 87.44 619 HIS A CA 1
ATOM 4828 C C . HIS A 1 619 ? -27.534 -9.144 1.437 1.00 87.44 619 HIS A C 1
ATOM 4830 O O . HIS A 1 619 ? -28.325 -9.952 0.943 1.00 87.44 619 HIS A O 1
ATOM 4836 N N . THR A 1 620 ? -26.838 -8.284 0.700 1.00 87.44 620 THR A N 1
ATOM 4837 C CA . THR A 1 620 ? -26.959 -8.151 -0.754 1.00 87.44 620 THR A CA 1
ATOM 4838 C C . THR A 1 620 ? -26.045 -9.100 -1.518 1.00 87.44 620 THR A C 1
ATOM 4840 O O . THR A 1 620 ? -26.333 -9.366 -2.683 1.00 87.44 620 THR A O 1
ATOM 4843 N N . CYS A 1 621 ? -24.977 -9.612 -0.886 1.00 84.81 621 CYS A N 1
ATOM 4844 C CA . CYS A 1 621 ? -23.959 -10.465 -1.513 1.00 84.81 621 CYS A CA 1
ATOM 4845 C C . CYS A 1 621 ? -23.680 -11.795 -0.756 1.00 84.81 621 CYS A C 1
ATOM 4847 O O . CYS A 1 621 ? -22.517 -12.091 -0.474 1.00 84.81 621 CYS A O 1
ATOM 4849 N N . PRO A 1 622 ? -24.704 -12.589 -0.370 1.00 82.38 622 PRO A N 1
ATOM 4850 C CA . PRO A 1 622 ? -24.519 -13.775 0.476 1.00 82.38 622 PRO A CA 1
ATOM 4851 C C . PRO A 1 622 ? -23.760 -14.934 -0.190 1.00 82.38 622 PRO A C 1
ATOM 4853 O O . PRO A 1 622 ? -23.131 -15.709 0.526 1.00 82.38 622 PRO A O 1
ATOM 4856 N N . GLU A 1 623 ? -23.763 -15.043 -1.523 1.00 82.31 623 GLU A N 1
ATOM 4857 C CA . GLU A 1 623 ? -23.035 -16.101 -2.247 1.00 82.31 623 GLU A CA 1
ATOM 4858 C C . GLU A 1 623 ? -21.506 -15.928 -2.148 1.00 82.31 623 GLU A C 1
ATOM 4860 O O . GLU A 1 623 ? -20.755 -16.864 -2.412 1.00 82.31 623 GLU A O 1
ATOM 4865 N N . ASP A 1 624 ? -21.045 -14.736 -1.750 1.00 68.31 624 ASP A N 1
ATOM 4866 C CA . ASP A 1 624 ? -19.630 -14.386 -1.593 1.00 68.31 624 ASP A CA 1
ATOM 4867 C C . ASP A 1 624 ? -19.144 -14.394 -0.121 1.00 68.31 624 ASP A C 1
ATOM 4869 O O . ASP A 1 624 ? -17.961 -14.151 0.125 1.00 68.31 624 ASP A O 1
ATOM 4873 N N . GLY A 1 625 ? -20.011 -14.703 0.862 1.00 61.72 625 GLY A N 1
ATOM 4874 C CA . GLY A 1 625 ? -19.615 -15.013 2.253 1.00 61.72 625 GLY A CA 1
ATOM 4875 C C . GLY A 1 625 ? -20.223 -14.165 3.394 1.00 61.72 625 GLY A C 1
ATOM 4876 O O . GLY A 1 625 ? -21.224 -13.464 3.228 1.00 61.72 625 GLY A O 1
ATOM 4877 N N . ARG A 1 626 ? -19.588 -14.259 4.584 1.00 63.28 626 ARG A N 1
ATOM 4878 C CA . ARG A 1 626 ? -19.887 -13.565 5.875 1.00 63.28 626 ARG A CA 1
ATOM 4879 C C . ARG A 1 626 ? -18.659 -12.669 6.295 1.00 63.28 626 ARG A C 1
ATOM 4881 O O . ARG A 1 626 ? -17.784 -12.481 5.459 1.00 63.28 626 ARG A O 1
ATOM 4888 N N . ILE A 1 627 ? -18.594 -12.023 7.484 1.00 63.84 627 ILE A N 1
ATOM 4889 C CA . ILE A 1 627 ? -18.039 -10.622 7.655 1.00 63.84 627 ILE A CA 1
ATOM 4890 C C . ILE A 1 627 ? -16.964 -10.362 8.834 1.00 63.84 627 ILE A C 1
ATOM 4892 O O . ILE A 1 627 ? -17.427 -10.485 9.970 1.00 63.84 627 ILE A O 1
ATOM 4896 N N . ASN A 1 628 ? -15.617 -9.998 8.656 1.00 49.72 628 ASN A N 1
ATOM 4897 C CA . ASN A 1 628 ? -14.492 -9.721 9.709 1.00 49.72 628 ASN A CA 1
ATOM 4898 C C . ASN A 1 628 ? -13.246 -8.652 9.490 1.00 49.72 628 ASN A C 1
ATOM 4900 O O . ASN A 1 628 ? -13.638 -7.528 9.233 1.00 49.72 628 ASN A O 1
ATOM 4904 N N . ALA A 1 629 ? -11.857 -8.811 9.730 1.00 39.94 629 ALA A N 1
ATOM 4905 C CA . ALA A 1 629 ? -10.746 -7.696 9.933 1.00 39.94 629 ALA A CA 1
ATOM 4906 C C . ALA A 1 629 ? -9.122 -7.426 9.513 1.00 39.94 629 ALA A C 1
ATOM 4908 O O . ALA A 1 629 ? -8.704 -6.309 9.820 1.00 39.94 629 ALA A O 1
ATOM 4909 N N . SER A 1 630 ? -8.126 -8.158 8.859 1.00 31.38 630 SER A N 1
ATOM 4910 C CA . SER A 1 630 ? -6.831 -7.770 8.056 1.00 31.38 630 SER A CA 1
ATOM 4911 C C . SER A 1 630 ? -5.408 -8.451 8.329 1.00 31.38 630 SER A C 1
ATOM 4913 O O . SER A 1 630 ? -5.292 -9.132 9.345 1.00 31.38 630 SER A O 1
ATOM 4915 N N . ASN A 1 631 ? -4.336 -8.203 7.486 1.00 33.78 631 ASN A N 1
ATOM 4916 C CA . ASN A 1 631 ? -2.838 -8.468 7.593 1.00 33.78 631 ASN A CA 1
ATOM 4917 C C . ASN A 1 631 ? -1.850 -7.830 6.490 1.00 33.78 631 ASN A C 1
ATOM 4919 O O . ASN A 1 631 ? -2.166 -7.882 5.297 1.00 33.78 631 ASN A O 1
ATOM 4923 N N . PRO A 1 632 ? -0.714 -7.106 6.802 1.00 42.91 632 PRO A N 1
ATOM 4924 C CA . PRO A 1 632 ? 0.514 -6.974 5.882 1.00 42.91 632 PRO A CA 1
ATOM 4925 C C . PRO A 1 632 ? 2.042 -7.197 6.345 1.00 42.91 632 PRO A C 1
ATOM 4927 O O . PRO A 1 632 ? 2.317 -7.084 7.537 1.00 42.91 632 PRO A O 1
ATOM 4930 N N . CYS A 1 633 ? 3.049 -7.423 5.410 1.00 68.81 633 CYS A N 1
ATOM 4931 C CA . CYS A 1 633 ? 4.468 -8.013 5.592 1.00 68.81 633 CYS A CA 1
ATOM 4932 C C . CYS A 1 633 ? 5.687 -7.574 4.623 1.00 68.81 633 CYS A C 1
ATOM 4934 O O . CYS A 1 633 ? 5.531 -6.513 4.035 1.00 68.81 633 CYS A O 1
ATOM 4936 N N . VAL A 1 634 ? 6.853 -8.306 4.413 1.00 57.53 634 VAL A N 1
ATOM 4937 C CA . VAL A 1 634 ? 8.235 -7.920 3.797 1.00 57.53 634 VAL A CA 1
ATOM 4938 C C . VAL A 1 634 ? 8.923 -8.769 2.628 1.00 57.53 634 VAL A C 1
ATOM 4940 O O . VAL A 1 634 ? 8.449 -9.842 2.325 1.00 57.53 634 VAL A O 1
ATOM 4943 N N . THR A 1 635 ? 10.009 -8.378 1.894 1.00 75.94 635 THR A N 1
ATOM 4944 C CA . THR A 1 635 ? 10.368 -8.971 0.534 1.00 75.94 635 THR A CA 1
ATOM 4945 C C . THR A 1 635 ? 10.896 -10.415 0.428 1.00 75.94 635 THR A C 1
ATOM 4947 O O . THR A 1 635 ? 11.627 -10.896 1.284 1.00 75.94 635 THR A O 1
ATOM 4950 N N . GLY A 1 636 ? 10.596 -11.061 -0.714 1.00 79.69 636 GLY A N 1
ATOM 4951 C CA . GLY A 1 636 ? 10.857 -12.483 -1.009 1.00 79.69 636 GLY A CA 1
ATOM 4952 C C . GLY A 1 636 ? 12.305 -12.941 -1.218 1.00 79.69 636 GLY A C 1
ATOM 4953 O O . GLY A 1 636 ? 12.654 -14.047 -0.815 1.00 79.69 636 GLY A O 1
ATOM 4954 N N . ASP A 1 637 ? 13.165 -12.112 -1.807 1.00 84.25 637 ASP A N 1
ATOM 4955 C CA . ASP A 1 637 ? 14.583 -12.441 -2.032 1.00 84.25 637 ASP A CA 1
ATOM 4956 C C . ASP A 1 637 ? 15.444 -12.323 -0.764 1.00 84.25 637 ASP A C 1
ATOM 4958 O O . ASP A 1 637 ? 16.604 -12.735 -0.760 1.00 84.25 637 ASP A O 1
ATOM 4962 N N . THR A 1 638 ? 14.877 -11.753 0.303 1.00 91.69 638 THR A N 1
ATOM 4963 C CA . THR A 1 638 ? 15.528 -11.573 1.600 1.00 91.69 638 THR A CA 1
ATOM 4964 C C . THR A 1 638 ? 16.088 -12.899 2.104 1.00 91.69 638 THR A C 1
ATOM 4966 O O . THR A 1 638 ? 15.356 -13.879 2.272 1.00 91.69 638 THR A O 1
ATOM 4969 N N . LEU A 1 639 ? 17.394 -12.909 2.379 1.00 93.31 639 LEU A N 1
ATOM 4970 C CA . LEU A 1 639 ? 18.087 -14.061 2.938 1.00 93.31 639 LEU A CA 1
ATOM 4971 C C . LEU A 1 639 ? 17.791 -14.141 4.435 1.00 93.31 639 LEU A C 1
ATOM 4973 O O . LEU A 1 639 ? 18.339 -13.387 5.236 1.00 93.31 639 LEU A O 1
ATOM 4977 N N . VAL A 1 640 ? 16.919 -15.066 4.811 1.00 93.50 640 VAL A N 1
ATOM 4978 C CA . VAL A 1 640 ? 16.682 -15.451 6.198 1.00 93.50 640 VAL A CA 1
ATOM 4979 C C . VAL A 1 640 ? 17.878 -16.270 6.675 1.00 93.50 640 VAL A C 1
ATOM 4981 O O . VAL A 1 640 ? 18.302 -17.218 6.009 1.00 93.50 640 VAL A O 1
ATOM 4984 N N . ALA A 1 641 ? 18.444 -15.914 7.825 1.00 94.69 641 ALA A N 1
ATOM 4985 C CA . ALA A 1 641 ? 19.463 -16.747 8.449 1.00 94.69 641 ALA A CA 1
ATOM 4986 C C . ALA A 1 641 ? 18.800 -17.987 9.061 1.00 94.69 641 ALA A C 1
ATOM 4988 O O . ALA A 1 641 ? 17.820 -17.877 9.801 1.00 94.69 641 ALA A O 1
ATOM 4989 N N . THR A 1 642 ? 19.350 -19.168 8.795 1.00 94.31 642 THR A N 1
ATOM 4990 C CA . THR A 1 642 ? 18.874 -20.435 9.364 1.00 94.31 642 THR A CA 1
ATOM 4991 C C . THR A 1 642 ? 20.026 -21.223 9.990 1.00 94.31 642 THR A C 1
ATOM 4993 O O . THR A 1 642 ? 21.200 -20.888 9.811 1.00 94.31 642 THR A O 1
ATOM 4996 N N . ALA A 1 643 ? 19.710 -22.309 10.699 1.00 91.38 643 ALA A N 1
ATOM 4997 C CA . ALA A 1 643 ? 20.699 -23.287 11.155 1.00 91.38 643 ALA A CA 1
ATOM 4998 C C . ALA A 1 643 ? 21.560 -23.854 10.006 1.00 91.38 643 ALA A C 1
ATOM 5000 O O . ALA A 1 643 ? 22.715 -24.208 10.234 1.00 91.38 643 ALA A O 1
ATOM 5001 N N . ASN A 1 644 ? 21.008 -23.889 8.787 1.00 89.00 644 ASN A N 1
ATOM 5002 C CA . ASN A 1 644 ? 21.570 -24.541 7.605 1.00 89.00 644 ASN A CA 1
ATOM 5003 C C . ASN A 1 644 ? 22.158 -23.529 6.594 1.00 89.00 644 ASN A C 1
ATOM 5005 O O . ASN A 1 644 ? 22.229 -23.823 5.405 1.00 89.00 644 ASN A O 1
ATOM 5009 N N . GLY A 1 645 ? 22.527 -22.322 7.039 1.00 89.19 645 GLY A N 1
ATOM 5010 C CA . GLY A 1 645 ? 23.030 -21.248 6.172 1.00 89.19 645 GLY A CA 1
ATOM 5011 C C . GLY A 1 645 ? 21.992 -20.162 5.860 1.00 89.19 645 GLY A C 1
ATOM 5012 O O . GLY A 1 645 ? 20.985 -20.012 6.561 1.00 89.19 645 GLY A O 1
ATOM 5013 N N . TRP A 1 646 ? 22.257 -19.365 4.823 1.00 93.25 646 TRP A N 1
ATOM 5014 C CA . TRP A 1 646 ? 21.340 -18.331 4.326 1.00 93.25 646 TRP A CA 1
ATOM 5015 C C . TRP A 1 646 ? 20.303 -18.951 3.376 1.00 93.25 646 TRP A C 1
ATOM 5017 O O . TRP A 1 646 ? 20.678 -19.649 2.440 1.00 93.25 646 TRP A O 1
ATOM 5027 N N . GLN A 1 647 ? 19.010 -18.678 3.566 1.00 92.12 647 GLN A N 1
ATOM 5028 C CA . GLN A 1 647 ? 17.940 -19.193 2.696 1.00 92.12 647 GLN A CA 1
ATOM 5029 C C . GLN A 1 647 ? 16.930 -18.088 2.363 1.00 92.12 647 GLN A C 1
ATOM 5031 O O . GLN A 1 647 ? 16.585 -17.290 3.228 1.00 92.12 647 GLN A O 1
ATOM 5036 N N . ARG A 1 648 ? 16.444 -18.009 1.120 1.00 92.31 648 ARG A N 1
ATOM 5037 C CA . ARG A 1 648 ? 15.483 -16.965 0.712 1.00 92.31 648 ARG A CA 1
ATOM 5038 C C . ARG A 1 648 ? 14.098 -17.211 1.309 1.00 92.31 648 ARG A C 1
ATOM 5040 O O . ARG A 1 648 ? 13.613 -18.340 1.270 1.00 92.31 648 ARG A O 1
ATOM 5047 N N . ILE A 1 649 ? 13.431 -16.166 1.806 1.00 88.06 649 ILE A N 1
ATOM 5048 C CA . ILE A 1 649 ? 12.102 -16.319 2.425 1.00 88.06 649 ILE A CA 1
ATOM 5049 C C . ILE A 1 649 ? 11.032 -16.814 1.436 1.00 88.06 649 ILE A C 1
ATOM 5051 O O . ILE A 1 649 ? 10.174 -17.603 1.829 1.00 88.06 649 ILE A O 1
ATOM 5055 N N . ASP A 1 650 ? 11.103 -16.441 0.153 1.00 85.38 650 ASP A N 1
ATOM 5056 C CA . ASP A 1 650 ? 10.170 -16.938 -0.870 1.00 85.38 650 ASP A CA 1
ATOM 5057 C C . ASP A 1 650 ? 10.331 -18.442 -1.160 1.00 85.38 650 ASP A C 1
ATOM 5059 O O . ASP A 1 650 ? 9.341 -19.159 -1.316 1.00 85.38 650 ASP A O 1
ATOM 5063 N N . GLU A 1 651 ? 11.561 -18.951 -1.139 1.00 86.31 651 GLU A N 1
ATOM 5064 C CA . GLU A 1 651 ? 11.868 -20.380 -1.246 1.00 86.31 651 GLU A CA 1
ATOM 5065 C C . GLU A 1 651 ? 11.548 -21.167 0.038 1.00 86.31 651 GLU A C 1
ATOM 5067 O O . GLU A 1 651 ? 11.462 -22.398 -0.017 1.00 86.31 651 GLU A O 1
ATOM 5072 N N . LEU A 1 652 ? 11.338 -20.501 1.178 1.00 83.19 652 LEU A N 1
ATOM 5073 C CA . LEU A 1 652 ? 10.915 -21.118 2.442 1.00 83.19 652 LEU A CA 1
ATOM 5074 C C . LEU A 1 652 ? 9.385 -21.213 2.614 1.00 83.19 652 LEU A C 1
ATOM 5076 O O . LEU A 1 652 ? 8.926 -21.897 3.528 1.00 83.19 652 LEU A O 1
ATOM 5080 N N . VAL A 1 653 ? 8.587 -20.587 1.741 1.00 77.44 653 VAL A N 1
ATOM 5081 C CA . VAL A 1 653 ? 7.115 -20.586 1.834 1.00 77.44 653 VAL A CA 1
ATOM 5082 C C . VAL A 1 653 ? 6.536 -22.000 1.918 1.00 77.44 653 VAL A C 1
ATOM 5084 O O . VAL A 1 653 ? 6.816 -22.860 1.080 1.00 77.44 653 VAL A O 1
ATOM 5087 N N . GLY A 1 654 ? 5.685 -22.232 2.922 1.00 66.00 654 GLY A N 1
ATOM 5088 C CA . GLY A 1 654 ? 5.034 -23.526 3.154 1.00 66.00 654 GLY A CA 1
ATOM 5089 C C . GLY A 1 654 ? 5.976 -24.661 3.584 1.00 66.00 654 GLY A C 1
ATOM 5090 O O . GLY A 1 654 ? 5.574 -25.825 3.537 1.00 66.00 654 GLY A O 1
ATOM 5091 N N . LYS A 1 655 ? 7.215 -24.352 3.989 1.00 82.25 655 LYS A N 1
ATOM 5092 C CA . LYS A 1 655 ? 8.179 -25.303 4.565 1.00 82.25 655 LYS A CA 1
ATOM 5093 C C . LYS A 1 655 ? 8.391 -25.014 6.052 1.00 82.25 655 LYS A C 1
ATOM 5095 O O . LYS A 1 655 ? 8.298 -23.876 6.494 1.00 82.25 655 LYS A O 1
ATOM 5100 N N . THR A 1 656 ? 8.765 -26.041 6.811 1.00 85.25 656 THR A N 1
ATOM 5101 C CA . THR A 1 656 ? 9.322 -25.858 8.159 1.00 85.25 656 THR A CA 1
ATOM 5102 C C . THR A 1 656 ? 10.809 -25.513 8.067 1.00 85.25 656 THR A C 1
ATOM 5104 O O . THR A 1 656 ? 11.552 -26.218 7.382 1.00 85.25 656 THR A O 1
ATOM 5107 N N . ALA A 1 657 ? 11.254 -24.480 8.782 1.00 87.38 657 ALA A N 1
ATOM 5108 C CA . ALA A 1 657 ? 12.649 -24.033 8.816 1.00 87.38 657 ALA A CA 1
ATOM 5109 C C . ALA A 1 657 ? 13.162 -23.857 10.257 1.00 87.38 657 ALA A C 1
ATOM 5111 O O . ALA A 1 657 ? 12.379 -23.697 11.191 1.00 87.38 657 ALA A O 1
ATOM 5112 N N . GLN A 1 658 ? 14.486 -23.883 10.433 1.00 93.25 658 GLN A N 1
ATOM 5113 C CA . GLN A 1 658 ? 15.160 -23.575 11.702 1.00 93.25 658 GLN A CA 1
ATOM 5114 C C . GLN A 1 658 ? 15.770 -22.172 11.608 1.00 93.25 658 GLN A C 1
ATOM 5116 O O . GLN A 1 658 ? 16.941 -22.024 11.262 1.00 93.25 658 GLN A O 1
ATOM 5121 N N . VAL 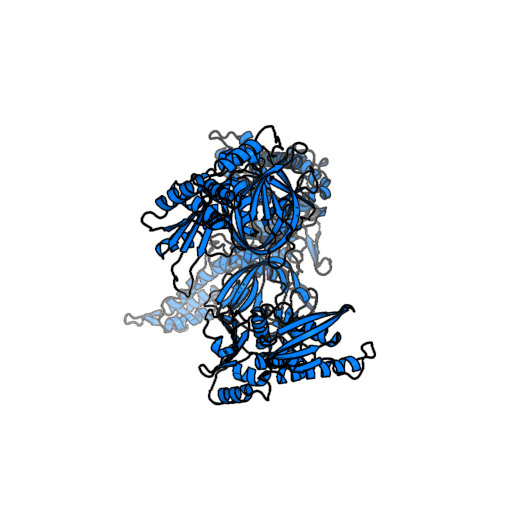A 1 659 ? 14.950 -21.147 11.817 1.00 93.19 659 VAL A N 1
ATOM 5122 C CA . VAL A 1 659 ? 15.274 -19.731 11.580 1.00 93.19 659 VAL A CA 1
ATOM 5123 C C . VAL A 1 659 ? 16.035 -19.148 12.769 1.00 93.19 659 VAL A C 1
ATOM 5125 O O . VAL A 1 659 ? 15.681 -19.418 13.913 1.00 93.19 659 VAL A O 1
ATOM 5128 N N . ILE A 1 660 ? 17.073 -18.344 12.525 1.00 92.62 660 ILE A N 1
ATOM 5129 C CA . ILE A 1 660 ? 17.815 -17.677 13.602 1.00 92.62 660 ILE A CA 1
ATOM 5130 C C . ILE A 1 660 ? 16.987 -16.516 14.173 1.00 92.62 660 ILE A C 1
ATOM 5132 O O . ILE A 1 660 ? 16.578 -15.616 13.431 1.00 92.62 660 ILE A O 1
ATOM 5136 N N . GLY A 1 661 ? 16.764 -16.547 15.489 1.00 84.00 661 GLY A N 1
ATOM 5137 C CA . GLY A 1 661 ? 16.066 -15.507 16.248 1.00 84.00 661 GLY A CA 1
ATOM 5138 C C . GLY A 1 661 ? 16.982 -14.383 16.743 1.00 84.00 661 GLY A C 1
ATOM 5139 O O . GLY A 1 661 ? 18.189 -14.370 16.489 1.00 84.00 661 GLY A O 1
ATOM 5140 N N . SER A 1 662 ? 16.419 -13.436 17.499 1.00 87.00 662 SER A N 1
ATOM 5141 C CA . SER A 1 662 ? 17.174 -12.292 18.054 1.00 87.00 662 SER A CA 1
ATOM 5142 C C . SER A 1 662 ? 18.170 -12.653 19.170 1.00 87.00 662 SER A C 1
ATOM 5144 O O . SER A 1 662 ? 18.978 -11.819 19.573 1.00 87.00 662 SER A O 1
ATOM 5146 N N . ASP A 1 663 ? 18.161 -13.901 19.645 1.00 86.44 663 ASP A N 1
ATOM 5147 C CA . ASP A 1 663 ? 19.154 -14.482 20.557 1.00 86.44 663 ASP A CA 1
ATOM 5148 C C . ASP A 1 663 ? 20.337 -15.153 19.825 1.00 86.44 663 ASP A C 1
ATOM 5150 O O . ASP A 1 663 ? 21.259 -15.679 20.458 1.00 86.44 663 ASP A O 1
ATOM 5154 N N . GLY A 1 664 ? 20.324 -15.157 18.488 1.00 83.44 664 GLY A N 1
ATOM 5155 C CA . GLY A 1 664 ? 21.312 -15.845 17.663 1.00 83.44 664 GLY A CA 1
ATOM 5156 C C . GLY A 1 664 ? 21.213 -17.374 17.704 1.00 83.44 664 GLY A C 1
ATOM 5157 O O . GLY A 1 664 ? 22.168 -18.035 17.296 1.00 83.44 664 GLY A O 1
ATOM 5158 N N . GLN A 1 665 ? 20.113 -17.946 18.207 1.00 89.62 665 GLN A N 1
ATOM 5159 C CA . GLN A 1 665 ? 19.848 -19.389 18.192 1.00 89.62 665 GLN A CA 1
ATOM 5160 C C . GLN A 1 665 ? 18.809 -19.754 17.116 1.00 89.62 665 GLN A C 1
ATOM 5162 O O . GLN A 1 665 ? 18.001 -18.907 16.733 1.00 89.62 665 GLN A O 1
ATOM 5167 N N . PRO A 1 666 ? 18.817 -21.000 16.604 1.00 91.56 666 PRO A N 1
ATOM 5168 C CA . PRO A 1 666 ? 17.799 -21.484 15.677 1.00 91.56 666 PRO A CA 1
ATOM 5169 C C . PRO A 1 666 ? 16.502 -21.893 16.390 1.00 91.56 666 PRO A C 1
ATOM 5171 O O . PRO A 1 666 ? 16.522 -22.714 17.309 1.00 91.56 666 PRO A O 1
ATOM 5174 N N . HIS A 1 667 ? 15.373 -21.393 15.888 1.00 87.38 667 HIS A N 1
ATOM 5175 C CA . HIS A 1 667 ? 14.017 -21.697 16.351 1.00 87.38 667 HIS A CA 1
ATOM 5176 C C . HIS A 1 667 ? 13.179 -22.293 15.216 1.00 87.38 667 HIS A C 1
ATOM 5178 O O . HIS A 1 667 ? 13.355 -21.963 14.041 1.00 87.38 667 HIS A O 1
ATOM 5184 N N . THR A 1 668 ? 12.258 -23.196 15.552 1.00 89.69 668 THR A N 1
ATOM 5185 C CA . THR A 1 668 ? 11.447 -23.905 14.552 1.00 89.69 668 THR A CA 1
ATOM 5186 C C . THR A 1 668 ? 10.257 -23.058 14.111 1.00 89.69 668 THR A C 1
ATOM 5188 O O . THR A 1 668 ? 9.368 -22.776 14.910 1.00 89.69 668 THR A O 1
ATOM 5191 N N . VAL A 1 669 ? 10.215 -22.715 12.825 1.00 73.56 669 VAL A N 1
ATOM 5192 C CA . VAL A 1 669 ? 9.155 -21.917 12.197 1.00 73.56 669 VAL A CA 1
ATOM 5193 C C . VAL A 1 669 ? 8.392 -22.775 11.193 1.00 73.56 669 VAL A C 1
ATOM 5195 O O . VAL A 1 669 ? 9.005 -23.442 10.359 1.00 73.56 669 VAL A O 1
ATOM 5198 N N . THR A 1 670 ? 7.061 -22.756 11.267 1.00 70.12 670 THR A N 1
ATOM 5199 C CA . THR A 1 670 ? 6.148 -23.455 10.340 1.00 70.12 670 THR A CA 1
ATOM 5200 C C . THR A 1 670 ? 5.385 -22.514 9.418 1.00 70.12 670 THR A C 1
ATOM 5202 O O . THR A 1 670 ? 5.129 -22.866 8.269 1.00 70.12 670 THR A O 1
ATOM 5205 N N . ASP A 1 671 ? 5.039 -21.327 9.908 1.00 52.75 671 ASP A N 1
ATOM 5206 C CA . ASP A 1 671 ? 4.239 -20.352 9.179 1.00 52.75 671 ASP A CA 1
ATOM 5207 C C . ASP A 1 671 ? 5.168 -19.355 8.485 1.00 52.75 671 ASP A C 1
ATOM 5209 O O . ASP A 1 671 ? 5.638 -18.387 9.082 1.00 52.75 671 ASP A O 1
ATOM 5213 N N . ILE A 1 672 ? 5.450 -19.653 7.212 1.00 65.62 672 ILE A N 1
ATOM 5214 C CA . ILE A 1 672 ? 6.219 -18.836 6.264 1.00 65.62 672 ILE A CA 1
ATOM 5215 C C . ILE A 1 672 ? 5.346 -18.654 5.022 1.00 65.62 672 ILE A C 1
ATOM 5217 O O . ILE A 1 672 ? 5.012 -19.639 4.350 1.00 65.62 672 ILE A O 1
ATOM 5221 N N . PHE A 1 673 ? 4.923 -17.422 4.734 1.00 57.09 673 PHE A N 1
ATOM 5222 C CA . PHE A 1 673 ? 3.762 -17.179 3.870 1.00 57.09 673 PHE A CA 1
ATOM 5223 C C . PHE A 1 673 ? 3.840 -15.858 3.078 1.00 57.09 673 PHE A C 1
ATOM 5225 O O . PHE A 1 673 ? 4.336 -14.856 3.588 1.00 57.09 673 PHE A O 1
ATOM 5232 N N . PRO A 1 674 ? 3.329 -15.809 1.830 1.00 54.00 674 PRO A N 1
ATOM 5233 C CA . PRO A 1 674 ? 3.154 -14.568 1.078 1.00 54.00 674 PRO A CA 1
ATOM 5234 C C . PRO A 1 674 ? 1.938 -13.790 1.592 1.00 54.00 674 PRO A C 1
ATOM 5236 O O . PRO A 1 674 ? 0.875 -14.368 1.805 1.00 54.00 674 PRO A O 1
ATOM 5239 N N . THR A 1 675 ? 2.032 -12.462 1.665 1.00 44.56 675 THR A N 1
ATOM 5240 C CA . THR A 1 675 ? 0.877 -11.591 1.976 1.00 44.56 675 THR A CA 1
ATOM 5241 C C . THR A 1 675 ? 0.613 -10.539 0.894 1.00 44.56 675 THR A C 1
ATOM 5243 O O . THR A 1 675 ? -0.057 -9.532 1.131 1.00 44.56 675 THR A O 1
ATOM 5246 N N . GLY A 1 676 ? 1.144 -10.746 -0.316 1.00 44.09 676 GLY A N 1
ATOM 5247 C CA . GLY A 1 676 ? 0.936 -9.896 -1.497 1.00 44.09 676 GLY A CA 1
ATOM 5248 C C . GLY A 1 676 ? 1.822 -8.647 -1.541 1.00 44.09 676 GLY A C 1
ATOM 5249 O O . GLY A 1 676 ? 2.505 -8.340 -0.577 1.00 44.09 676 GLY A O 1
ATOM 5250 N N . ARG A 1 677 ? 1.808 -7.919 -2.661 1.00 48.47 677 ARG A N 1
ATOM 5251 C CA . ARG A 1 677 ? 2.732 -6.815 -2.997 1.00 48.47 677 ARG A CA 1
ATOM 5252 C C . ARG A 1 677 ? 2.587 -5.546 -2.139 1.00 48.47 677 ARG A C 1
ATOM 5254 O O . ARG A 1 677 ? 1.458 -5.099 -1.937 1.00 48.47 677 ARG A O 1
ATOM 5261 N N . LYS A 1 678 ? 3.694 -4.944 -1.662 1.00 45.41 678 LYS A N 1
ATOM 5262 C CA . LYS A 1 678 ? 3.681 -3.749 -0.767 1.00 45.41 678 LYS A CA 1
ATOM 5263 C C . LYS A 1 678 ? 4.861 -2.787 -0.995 1.00 45.41 678 LYS A C 1
ATOM 5265 O O . LYS A 1 678 ? 5.820 -3.191 -1.646 1.00 45.41 678 LYS A O 1
ATOM 5270 N N . PRO A 1 679 ? 4.820 -1.538 -0.471 1.00 48.00 679 PRO A N 1
ATOM 5271 C CA . PRO A 1 679 ? 5.912 -0.565 -0.600 1.00 48.00 679 PRO A CA 1
ATOM 5272 C C . PRO A 1 679 ? 7.112 -0.879 0.300 1.00 48.00 679 PRO A C 1
ATOM 5274 O O . PRO A 1 679 ? 6.988 -0.960 1.525 1.00 48.00 679 PRO A O 1
ATOM 5277 N N . VAL A 1 680 ? 8.277 -1.002 -0.324 1.00 58.44 680 VAL A N 1
ATOM 5278 C CA . VAL A 1 680 ? 9.536 -1.497 0.238 1.00 58.44 680 VAL A CA 1
ATOM 5279 C C . VAL A 1 680 ? 10.539 -0.354 0.379 1.00 58.44 680 VAL A C 1
ATOM 5281 O O . VAL A 1 680 ? 10.660 0.509 -0.491 1.00 58.44 680 VAL A O 1
ATOM 5284 N N . MET A 1 681 ? 11.289 -0.372 1.474 1.00 77.56 681 MET A N 1
ATOM 5285 C CA . MET A 1 681 ? 12.460 0.458 1.726 1.00 77.56 681 MET A CA 1
ATOM 5286 C C . MET A 1 681 ? 13.710 -0.427 1.680 1.00 77.56 681 MET A C 1
ATOM 5288 O O . MET A 1 681 ? 13.702 -1.529 2.233 1.00 77.56 681 MET A O 1
ATOM 5292 N N . LEU A 1 682 ? 14.784 0.067 1.072 1.00 92.62 682 LEU A N 1
ATOM 5293 C CA . LEU A 1 682 ? 16.138 -0.406 1.311 1.00 92.62 682 LEU A CA 1
ATOM 5294 C C . LEU A 1 682 ? 16.629 0.266 2.596 1.00 92.62 682 LEU A C 1
ATOM 5296 O O . LEU A 1 682 ? 16.784 1.487 2.649 1.00 92.62 682 LEU A O 1
ATOM 5300 N N . LEU A 1 683 ? 16.817 -0.524 3.646 1.00 92.62 683 LEU A N 1
ATOM 5301 C CA . LEU A 1 683 ? 17.454 -0.086 4.882 1.00 92.62 683 LEU A CA 1
ATOM 5302 C C . LEU A 1 683 ? 18.935 -0.447 4.803 1.00 92.62 683 LEU A C 1
ATOM 5304 O O . LEU A 1 683 ? 19.246 -1.635 4.746 1.00 92.62 683 LEU A O 1
ATOM 5308 N N . THR A 1 684 ? 19.814 0.556 4.837 1.00 93.69 684 THR A N 1
ATOM 5309 C CA . THR A 1 684 ? 21.268 0.399 4.678 1.00 93.69 684 THR A CA 1
ATOM 5310 C C . THR A 1 684 ? 22.007 0.910 5.915 1.00 93.69 684 THR A C 1
ATOM 5312 O O . THR A 1 684 ? 21.714 1.999 6.420 1.00 93.69 684 THR A O 1
ATOM 5315 N N . THR A 1 685 ? 22.980 0.148 6.415 1.00 94.25 685 THR A N 1
ATOM 5316 C CA . THR A 1 685 ? 23.804 0.516 7.582 1.00 94.25 685 THR A CA 1
ATOM 5317 C C . THR A 1 685 ? 25.108 1.231 7.191 1.00 94.25 685 THR A C 1
ATOM 5319 O O . THR A 1 685 ? 25.502 1.213 6.028 1.00 94.25 685 THR A O 1
ATOM 5322 N N . GLU A 1 686 ? 25.816 1.849 8.145 1.00 91.44 686 GLU A N 1
ATOM 5323 C CA . GLU A 1 686 ? 27.105 2.535 7.905 1.00 91.44 686 GLU A CA 1
ATOM 5324 C C . GLU A 1 686 ? 28.205 1.615 7.353 1.00 91.44 686 GLU A C 1
ATOM 5326 O O . GLU A 1 686 ? 29.061 2.071 6.597 1.00 91.44 686 GLU A O 1
ATOM 5331 N N . SER A 1 687 ? 28.176 0.321 7.679 1.00 90.06 687 SER A N 1
ATOM 5332 C CA . SER A 1 687 ? 29.061 -0.684 7.077 1.00 90.06 687 SER A CA 1
ATOM 5333 C C . SER A 1 687 ? 28.544 -1.208 5.724 1.00 90.06 687 SER A C 1
ATOM 5335 O O . SER A 1 687 ? 29.267 -1.933 5.046 1.00 90.06 687 SER A O 1
ATOM 5337 N N . GLY A 1 688 ? 27.322 -0.874 5.301 1.00 89.19 688 GLY A N 1
ATOM 5338 C CA . GLY A 1 688 ? 26.737 -1.314 4.027 1.00 89.19 688 GLY A CA 1
ATOM 5339 C C . GLY A 1 688 ? 25.910 -2.605 4.076 1.00 89.19 688 GLY A C 1
ATOM 5340 O O . GLY A 1 688 ? 25.528 -3.105 3.020 1.00 89.19 688 GLY A O 1
ATOM 5341 N N . TYR A 1 689 ? 25.584 -3.134 5.264 1.00 93.69 689 TYR A N 1
ATOM 5342 C CA . TYR A 1 689 ? 24.584 -4.206 5.366 1.00 93.69 689 TYR A CA 1
ATOM 5343 C C . TYR A 1 689 ? 23.221 -3.653 4.938 1.00 93.69 689 TYR A C 1
ATOM 5345 O O . TYR A 1 689 ? 22.872 -2.530 5.310 1.00 93.69 689 TYR A O 1
ATOM 5353 N N . GLN A 1 690 ? 22.457 -4.425 4.162 1.00 93.75 690 GLN A N 1
ATOM 5354 C CA . GLN A 1 690 ? 21.215 -3.945 3.557 1.00 93.75 690 GLN A CA 1
ATOM 5355 C C . GLN A 1 690 ? 20.099 -4.997 3.532 1.00 93.75 690 GLN A C 1
ATOM 5357 O O . GLN A 1 690 ? 20.343 -6.175 3.271 1.00 93.75 690 GLN A O 1
ATOM 5362 N N . VAL A 1 691 ? 18.859 -4.558 3.765 1.00 91.88 691 VAL A N 1
ATOM 5363 C CA . VAL A 1 691 ? 17.648 -5.396 3.697 1.00 91.88 691 VAL A CA 1
ATOM 5364 C C . VAL A 1 691 ? 16.503 -4.646 3.016 1.00 91.88 691 VAL A C 1
ATOM 5366 O O . VAL A 1 691 ? 16.396 -3.422 3.132 1.00 91.88 691 VAL A O 1
ATOM 5369 N N . ARG A 1 692 ? 15.642 -5.381 2.302 1.00 90.19 692 ARG A N 1
ATOM 5370 C CA . ARG A 1 692 ? 14.474 -4.849 1.590 1.00 90.19 692 ARG A CA 1
ATOM 5371 C C . ARG A 1 692 ? 13.192 -5.203 2.349 1.00 90.19 692 ARG A C 1
ATOM 5373 O O . ARG A 1 692 ? 12.813 -6.357 2.503 1.00 90.19 692 ARG A O 1
ATOM 5380 N N . ILE A 1 693 ? 12.552 -4.183 2.910 1.00 80.62 693 ILE A N 1
ATOM 5381 C CA . ILE A 1 693 ? 11.606 -4.317 4.028 1.00 80.62 693 ILE A CA 1
ATOM 5382 C C . ILE A 1 693 ? 10.532 -3.224 3.953 1.00 80.62 693 ILE A C 1
ATOM 5384 O O . ILE A 1 693 ? 10.842 -2.091 3.591 1.00 80.62 693 ILE A O 1
ATOM 5388 N N . THR A 1 694 ? 9.259 -3.498 4.270 1.00 64.50 694 THR A N 1
ATOM 5389 C CA . THR A 1 694 ? 8.252 -2.419 4.219 1.00 64.50 694 THR A CA 1
ATOM 5390 C C . THR A 1 694 ? 8.495 -1.389 5.311 1.00 64.50 694 THR A C 1
ATOM 5392 O O . THR A 1 694 ? 8.864 -1.710 6.440 1.00 64.50 694 THR A O 1
ATOM 5395 N N . GLY A 1 695 ? 8.241 -0.117 4.993 1.00 57.94 695 GLY A N 1
ATOM 5396 C CA . GLY A 1 695 ? 8.514 0.992 5.911 1.00 57.94 695 GLY A CA 1
ATOM 5397 C C . GLY A 1 695 ? 7.758 0.915 7.245 1.00 57.94 695 GLY A C 1
ATOM 5398 O O . GLY A 1 695 ? 8.082 1.644 8.181 1.00 57.94 695 GLY A O 1
ATOM 5399 N N . ASP A 1 696 ? 6.719 0.089 7.350 1.00 53.59 696 ASP A N 1
ATOM 5400 C CA . ASP A 1 696 ? 5.915 -0.090 8.552 1.00 53.59 696 ASP A CA 1
ATOM 5401 C C . ASP A 1 696 ? 6.206 -1.397 9.317 1.00 53.59 696 ASP A C 1
ATOM 5403 O O . ASP A 1 696 ? 5.840 -1.490 10.494 1.00 53.59 696 ASP A O 1
ATOM 5407 N N . HIS A 1 697 ? 6.894 -2.364 8.716 1.00 61.84 697 HIS A N 1
ATOM 5408 C CA . HIS A 1 697 ? 7.500 -3.484 9.433 1.00 61.84 697 HIS A CA 1
ATOM 5409 C C . HIS A 1 697 ? 8.649 -2.965 10.332 1.00 61.84 697 HIS A C 1
ATOM 5411 O O . HIS A 1 697 ? 9.165 -1.860 10.115 1.00 61.84 697 HIS A O 1
ATOM 5417 N N . ARG A 1 698 ? 8.977 -3.673 11.419 1.00 76.81 698 ARG A N 1
ATOM 5418 C CA . ARG A 1 698 ? 9.908 -3.195 12.469 1.00 76.81 698 ARG A CA 1
ATOM 5419 C C . ARG A 1 698 ? 11.303 -3.797 12.359 1.00 76.81 698 ARG A C 1
ATOM 5421 O O . ARG A 1 698 ? 11.458 -4.824 11.716 1.00 76.81 698 ARG A O 1
ATOM 5428 N N . VAL A 1 699 ? 12.278 -3.144 12.996 1.00 82.81 699 VAL A N 1
ATOM 5429 C CA . VAL A 1 699 ? 13.659 -3.612 13.169 1.00 82.81 699 VAL A CA 1
ATOM 5430 C C . VAL A 1 699 ? 14.113 -3.390 14.617 1.00 82.81 699 VAL A C 1
ATOM 5432 O O . VAL A 1 699 ? 13.889 -2.305 15.165 1.00 82.81 699 VAL A O 1
ATOM 5435 N N . LEU A 1 700 ? 14.761 -4.388 15.224 1.00 89.12 700 LEU A N 1
ATOM 5436 C CA . LEU A 1 700 ? 15.269 -4.348 16.600 1.00 89.12 700 LEU A CA 1
ATOM 5437 C C . LEU A 1 700 ? 16.529 -3.468 16.716 1.00 89.12 700 LEU A C 1
ATOM 5439 O O . LEU A 1 700 ? 17.546 -3.703 16.056 1.00 89.12 700 LEU A O 1
ATOM 5443 N N . THR A 1 701 ? 16.478 -2.469 17.602 1.00 91.94 701 THR A N 1
ATOM 5444 C CA . THR A 1 701 ? 17.569 -1.507 17.842 1.00 91.94 701 THR A CA 1
ATOM 5445 C C . THR A 1 701 ? 18.139 -1.592 19.260 1.00 91.94 701 THR A C 1
ATOM 5447 O O . THR A 1 701 ? 17.405 -1.789 20.231 1.00 91.94 701 THR A O 1
ATOM 5450 N N . THR A 1 702 ? 19.449 -1.367 19.402 1.00 83.69 702 THR A N 1
ATOM 5451 C CA . THR A 1 702 ? 20.206 -1.584 20.654 1.00 83.69 702 THR A CA 1
ATOM 5452 C C . THR A 1 702 ? 19.782 -0.688 21.822 1.00 83.69 702 THR A C 1
ATOM 5454 O O . THR A 1 702 ? 19.976 -1.059 22.976 1.00 83.69 702 THR A O 1
ATOM 5457 N N . GLY A 1 703 ? 19.214 0.490 21.538 1.00 70.75 703 GLY A N 1
ATOM 5458 C CA . GLY A 1 703 ? 18.817 1.482 22.546 1.00 70.75 703 GLY A CA 1
ATOM 5459 C C . GLY A 1 703 ? 17.341 1.890 22.523 1.00 70.75 703 GLY A C 1
ATOM 5460 O O . GLY A 1 703 ? 16.932 2.706 23.348 1.00 70.75 703 GLY A O 1
ATOM 5461 N N . ARG A 1 704 ? 16.542 1.372 21.579 1.00 77.62 704 ARG A N 1
ATOM 5462 C CA . ARG A 1 704 ? 15.155 1.818 21.338 1.00 77.62 704 ARG A CA 1
ATOM 5463 C C . ARG A 1 704 ? 14.145 0.691 21.086 1.00 77.62 704 ARG A C 1
ATOM 5465 O O . ARG A 1 704 ? 12.958 0.995 20.971 1.00 77.62 704 ARG A O 1
ATOM 5472 N N . GLY A 1 705 ? 14.573 -0.575 21.043 1.00 78.94 705 GLY A N 1
ATOM 5473 C CA . GLY A 1 705 ? 13.692 -1.706 20.738 1.00 78.94 705 GLY A CA 1
ATOM 5474 C C . GLY A 1 705 ? 13.199 -1.672 19.290 1.00 78.94 705 GLY A C 1
ATOM 5475 O O . GLY A 1 705 ? 13.932 -1.237 18.399 1.00 78.94 705 GLY A O 1
ATOM 5476 N N . ASP A 1 706 ? 11.963 -2.112 19.062 1.00 71.94 706 ASP A N 1
ATOM 5477 C CA . ASP A 1 706 ? 11.466 -2.424 17.717 1.00 71.94 706 ASP A CA 1
ATOM 5478 C C . ASP A 1 706 ? 10.879 -1.198 17.022 1.00 71.94 706 ASP A C 1
ATOM 5480 O O . ASP A 1 706 ? 9.728 -0.792 17.226 1.00 71.94 706 ASP A O 1
ATOM 5484 N N . ILE A 1 707 ? 11.689 -0.590 16.165 1.00 78.25 707 ILE A N 1
ATOM 5485 C CA . ILE A 1 707 ? 11.357 0.644 15.462 1.00 78.25 707 ILE A CA 1
ATOM 5486 C C . ILE A 1 707 ? 10.901 0.305 14.042 1.00 78.25 707 ILE A C 1
ATOM 5488 O O . ILE A 1 707 ? 11.591 -0.401 13.317 1.00 78.25 707 ILE A O 1
ATOM 5492 N N . GLN A 1 708 ? 9.728 0.807 13.621 1.00 73.88 708 GLN A N 1
ATOM 5493 C CA . GLN A 1 708 ? 9.303 0.681 12.214 1.00 73.88 708 GLN A CA 1
ATOM 5494 C C . GLN A 1 708 ? 10.366 1.300 11.305 1.00 73.88 708 GLN A C 1
ATOM 5496 O O . GLN A 1 708 ? 10.820 2.401 11.617 1.00 73.88 708 GLN A O 1
ATOM 5501 N N . VAL A 1 709 ? 10.696 0.673 10.176 1.00 71.88 709 VAL A N 1
ATOM 5502 C CA . VAL A 1 709 ? 11.808 1.113 9.311 1.00 71.88 709 VAL A CA 1
ATOM 5503 C C . VAL A 1 709 ? 11.734 2.600 8.949 1.00 71.88 709 VAL A C 1
ATOM 5505 O O . VAL A 1 709 ? 12.726 3.309 9.069 1.00 71.88 709 VAL A O 1
ATOM 5508 N N . LYS A 1 710 ? 10.544 3.133 8.639 1.00 70.62 710 LYS A N 1
ATOM 5509 C CA . LYS A 1 710 ? 10.331 4.567 8.336 1.00 70.62 710 LYS A CA 1
ATOM 5510 C C . LYS A 1 710 ? 10.508 5.541 9.518 1.00 70.62 710 LYS A C 1
ATOM 5512 O O . LYS A 1 710 ? 10.360 6.744 9.328 1.00 70.62 710 LYS A O 1
ATOM 5517 N N . ASN A 1 711 ? 10.757 5.036 10.727 1.00 77.19 711 ASN A N 1
ATOM 5518 C CA . ASN A 1 711 ? 10.991 5.803 11.958 1.00 77.19 711 ASN A CA 1
ATOM 5519 C C . ASN A 1 711 ? 12.415 5.575 12.531 1.00 77.19 711 ASN A C 1
ATOM 5521 O O . ASN A 1 711 ? 12.702 6.024 13.650 1.00 77.19 711 ASN A O 1
ATOM 5525 N N . LEU A 1 712 ? 13.272 4.836 11.817 1.00 80.12 712 LEU A N 1
ATOM 5526 C CA . LEU A 1 712 ? 14.704 4.743 12.103 1.00 80.12 712 LEU A CA 1
ATOM 5527 C C . LEU A 1 712 ? 15.408 6.057 11.723 1.00 80.12 712 LEU A C 1
ATOM 5529 O O . LEU A 1 712 ? 14.923 6.836 10.902 1.00 80.12 712 LEU A O 1
ATOM 5533 N N . THR A 1 713 ? 16.554 6.310 12.344 1.00 85.94 713 THR A N 1
ATOM 5534 C CA . THR A 1 713 ? 17.385 7.508 12.170 1.00 85.94 713 THR A CA 1
ATOM 5535 C C . THR A 1 713 ? 18.862 7.125 12.244 1.00 85.94 713 THR A C 1
ATOM 5537 O O . THR A 1 713 ? 19.192 6.099 12.830 1.00 85.94 713 THR A O 1
ATOM 5540 N N . SER A 1 714 ? 19.774 7.966 11.752 1.00 83.44 714 SER A N 1
ATOM 5541 C CA . SER A 1 714 ? 21.225 7.704 11.820 1.00 83.44 714 SER A CA 1
ATOM 5542 C C . SER A 1 714 ? 21.842 7.743 13.229 1.00 83.44 714 SER A C 1
ATOM 5544 O O . SER A 1 714 ? 23.047 7.575 13.389 1.00 83.44 714 SER A O 1
ATOM 5546 N N . LEU A 1 715 ? 21.027 7.945 14.269 1.00 84.62 715 LEU A N 1
ATOM 5547 C CA . LEU A 1 715 ? 21.416 7.765 15.671 1.00 84.62 715 LEU A CA 1
ATOM 5548 C C . LEU A 1 715 ? 21.090 6.355 16.197 1.00 84.62 715 LEU A C 1
ATOM 5550 O O . LEU A 1 715 ? 21.528 5.994 17.289 1.00 84.62 715 LEU A O 1
ATOM 5554 N N . ASP A 1 716 ? 20.313 5.568 15.450 1.00 90.81 716 ASP A N 1
ATOM 5555 C CA . ASP A 1 716 ? 19.900 4.221 15.832 1.00 90.81 716 ASP A CA 1
ATOM 5556 C C . ASP A 1 716 ? 20.930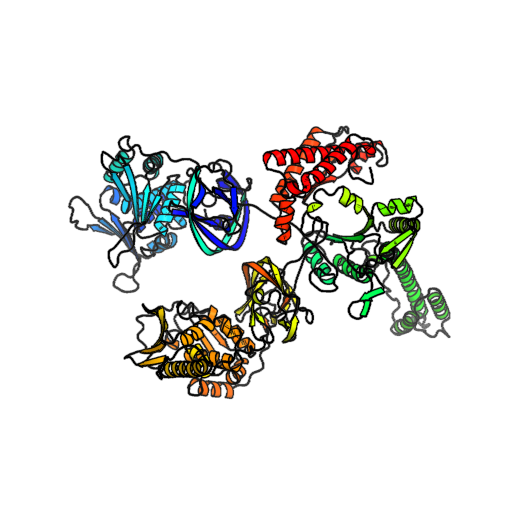 3.184 15.372 1.00 90.81 716 ASP A C 1
ATOM 5558 O O . ASP A 1 716 ? 21.398 3.216 14.231 1.00 90.81 716 ASP A O 1
ATOM 5562 N N . ARG A 1 717 ? 21.253 2.233 16.257 1.00 93.44 717 ARG A N 1
ATOM 5563 C CA . ARG A 1 717 ? 22.064 1.051 15.936 1.00 93.44 717 ARG A CA 1
ATOM 5564 C C . ARG A 1 717 ? 21.203 -0.205 15.957 1.00 93.44 717 ARG A C 1
ATOM 5566 O O . ARG A 1 717 ? 20.388 -0.381 16.861 1.00 93.44 717 ARG A O 1
ATOM 5573 N N . ILE A 1 718 ? 21.407 -1.067 14.972 1.00 93.69 718 ILE A N 1
ATOM 5574 C CA . ILE A 1 718 ? 20.688 -2.322 14.732 1.00 93.69 718 ILE A CA 1
ATOM 5575 C C . ILE A 1 718 ? 21.616 -3.494 15.074 1.00 93.69 718 ILE A C 1
ATOM 5577 O O . ILE A 1 718 ? 22.833 -3.375 14.920 1.00 93.69 718 ILE A O 1
ATOM 5581 N N . PHE A 1 719 ? 21.060 -4.610 15.550 1.00 92.88 719 PHE A N 1
ATOM 5582 C CA . PHE A 1 719 ? 21.812 -5.852 15.767 1.00 92.88 719 PHE A CA 1
ATOM 5583 C C . PHE A 1 719 ? 22.086 -6.585 14.449 1.00 92.88 719 PHE A C 1
ATOM 5585 O O . PHE A 1 719 ? 21.213 -6.652 13.586 1.00 92.88 719 PHE A O 1
ATOM 5592 N N . LEU A 1 720 ? 23.285 -7.157 14.321 1.00 93.00 720 LEU A N 1
ATOM 5593 C CA . LEU A 1 720 ? 23.695 -7.982 13.188 1.00 93.00 720 LEU A CA 1
ATOM 5594 C C . LEU A 1 720 ? 23.887 -9.437 13.619 1.00 93.00 720 LEU A C 1
ATOM 5596 O O . LEU A 1 720 ? 24.603 -9.705 14.582 1.00 93.00 720 LEU A O 1
ATOM 5600 N N . HIS A 1 721 ? 23.319 -10.381 12.871 1.00 91.62 721 HIS A N 1
ATOM 5601 C CA . HIS A 1 721 ? 23.515 -11.816 13.098 1.00 91.62 721 HIS A CA 1
ATOM 5602 C C . HIS A 1 721 ? 23.807 -12.562 11.792 1.00 91.62 721 HIS A C 1
ATOM 5604 O O . HIS A 1 721 ? 23.266 -12.237 10.737 1.00 91.62 721 HIS A O 1
ATOM 5610 N N . GLY A 1 722 ? 24.674 -13.573 11.877 1.00 88.56 722 GLY A N 1
ATOM 5611 C CA . GLY A 1 722 ? 24.917 -14.538 10.806 1.00 88.56 722 GLY A CA 1
ATOM 5612 C C . GLY A 1 722 ? 24.117 -15.836 11.003 1.00 88.56 722 GLY A C 1
ATOM 5613 O O . GLY A 1 722 ? 23.596 -16.072 12.096 1.00 88.56 722 GLY A O 1
ATOM 5614 N N . PRO A 1 723 ? 24.022 -16.679 9.963 1.00 93.25 723 PRO A N 1
ATOM 5615 C CA . PRO A 1 723 ? 23.422 -18.008 10.029 1.00 93.25 723 PRO A CA 1
ATOM 5616 C C . PRO A 1 723 ? 24.356 -19.038 10.676 1.00 93.25 723 PRO A C 1
ATOM 5618 O O . PRO A 1 723 ? 25.492 -18.741 11.052 1.00 93.25 723 PRO A O 1
ATOM 5621 N N . GLY A 1 724 ? 23.883 -20.285 10.734 1.00 88.50 724 GLY A N 1
ATOM 5622 C CA . GLY A 1 724 ? 24.765 -21.449 10.737 1.00 88.50 724 GLY A CA 1
ATOM 5623 C C . GLY A 1 724 ? 25.440 -21.667 9.373 1.00 88.50 724 GLY A C 1
ATOM 5624 O O . GLY A 1 724 ? 25.645 -20.736 8.597 1.00 88.50 724 GLY A O 1
ATOM 5625 N N . PHE A 1 725 ? 25.775 -22.916 9.065 1.00 93.00 725 PHE A N 1
ATOM 5626 C CA . PHE A 1 725 ? 26.390 -23.316 7.794 1.00 93.00 725 PHE A CA 1
ATOM 5627 C C . PHE A 1 725 ? 25.561 -24.434 7.165 1.00 93.00 725 PHE A C 1
ATOM 5629 O O . PHE A 1 725 ? 24.908 -25.184 7.892 1.00 93.00 725 PHE A O 1
ATOM 5636 N N . GLY A 1 726 ? 25.586 -24.547 5.838 1.00 88.31 726 GLY A N 1
ATOM 5637 C CA . GLY A 1 726 ? 24.914 -25.641 5.144 1.00 88.31 726 GLY A CA 1
ATOM 5638 C C . GLY A 1 726 ? 25.671 -26.967 5.252 1.00 88.31 726 GLY A C 1
ATOM 5639 O O . GLY A 1 726 ? 26.713 -27.068 5.909 1.00 88.31 726 GLY A O 1
ATOM 5640 N N . ASP A 1 727 ? 25.127 -28.001 4.615 1.00 87.50 727 ASP A N 1
ATOM 5641 C CA . ASP A 1 727 ? 25.671 -29.361 4.597 1.00 87.50 727 ASP A CA 1
ATOM 5642 C C . ASP A 1 727 ? 26.250 -29.781 3.230 1.00 87.50 727 ASP A C 1
ATOM 5644 O O . ASP A 1 727 ? 26.780 -30.891 3.103 1.00 87.50 727 ASP A O 1
ATOM 5648 N N . GLN A 1 728 ? 26.239 -28.901 2.217 1.00 86.38 728 GLN A N 1
ATOM 5649 C CA . GLN A 1 728 ? 26.850 -29.188 0.919 1.00 86.38 728 GLN A CA 1
ATOM 5650 C C . GLN A 1 728 ? 28.384 -29.162 1.017 1.00 86.38 728 GLN A C 1
ATOM 5652 O O . GLN A 1 728 ? 29.038 -28.118 0.948 1.00 86.38 728 GLN A O 1
ATOM 5657 N N . THR A 1 729 ? 28.971 -30.353 1.128 1.00 85.94 729 THR A N 1
ATOM 5658 C CA . THR A 1 729 ? 30.430 -30.534 1.111 1.00 85.94 729 THR A CA 1
ATOM 5659 C C . THR A 1 729 ? 31.028 -30.323 -0.286 1.00 85.94 729 THR A C 1
ATOM 5661 O O . THR A 1 729 ? 30.513 -30.834 -1.284 1.00 85.94 729 THR A O 1
ATOM 5664 N N . LEU A 1 730 ? 32.158 -29.614 -0.362 1.00 85.06 730 LEU A N 1
ATOM 5665 C CA . LEU A 1 730 ? 32.971 -29.454 -1.574 1.00 85.06 730 LEU A CA 1
ATOM 5666 C C . LEU A 1 730 ? 34.459 -29.556 -1.208 1.00 85.06 730 LEU A C 1
ATOM 5668 O O . LEU A 1 730 ? 34.873 -29.072 -0.156 1.00 85.06 730 LEU A O 1
ATOM 5672 N N . GLN A 1 731 ? 35.277 -30.175 -2.070 1.00 85.06 731 GLN A N 1
ATOM 5673 C CA . GLN A 1 731 ? 36.726 -30.246 -1.849 1.00 85.06 731 GLN A CA 1
ATOM 5674 C C . GLN A 1 731 ? 37.334 -28.841 -1.754 1.00 85.06 731 GLN A C 1
ATOM 5676 O O . GLN A 1 731 ? 37.018 -27.965 -2.562 1.00 85.06 731 GLN A O 1
ATOM 5681 N N . ALA A 1 732 ? 38.217 -28.629 -0.775 1.00 84.38 732 ALA A N 1
ATOM 5682 C CA . ALA A 1 732 ? 38.773 -27.312 -0.470 1.00 84.38 732 ALA A CA 1
ATOM 5683 C C . ALA A 1 732 ? 39.536 -26.718 -1.666 1.00 84.38 732 ALA A C 1
ATOM 5685 O O . ALA A 1 732 ? 39.459 -25.519 -1.915 1.00 84.38 732 ALA A O 1
ATOM 5686 N N . GLU A 1 733 ? 40.208 -27.558 -2.448 1.00 84.06 733 GLU A N 1
ATOM 5687 C CA . GLU A 1 733 ? 40.929 -27.200 -3.668 1.00 84.06 733 GLU A CA 1
ATOM 5688 C C . GLU A 1 733 ? 39.975 -26.716 -4.771 1.00 84.06 733 GLU A C 1
ATOM 5690 O O . GLU A 1 733 ? 40.262 -25.736 -5.459 1.00 84.06 733 GLU A O 1
ATOM 5695 N N . ALA A 1 734 ? 38.814 -27.365 -4.919 1.00 82.75 734 ALA A N 1
ATOM 5696 C CA . ALA A 1 734 ? 37.782 -26.969 -5.876 1.00 82.75 734 ALA A CA 1
ATOM 5697 C C . ALA A 1 734 ? 37.090 -25.668 -5.441 1.00 82.75 734 ALA A C 1
ATOM 5699 O O . ALA A 1 734 ? 36.965 -24.742 -6.240 1.00 82.75 734 ALA A O 1
ATOM 5700 N N . ALA A 1 735 ? 36.717 -25.556 -4.163 1.00 89.00 735 ALA A N 1
ATOM 5701 C CA . ALA A 1 735 ? 36.129 -24.346 -3.595 1.00 89.00 735 ALA A CA 1
ATOM 5702 C C . ALA A 1 735 ? 37.081 -23.138 -3.704 1.00 89.00 735 ALA A C 1
ATOM 5704 O O . ALA A 1 735 ? 36.691 -22.082 -4.204 1.00 89.00 735 ALA A O 1
ATOM 5705 N N . PHE A 1 736 ? 38.354 -23.310 -3.330 1.00 89.50 736 PHE A N 1
ATOM 5706 C CA . PHE A 1 736 ? 39.412 -22.310 -3.511 1.00 89.50 736 PHE A CA 1
ATOM 5707 C C . PHE A 1 736 ? 39.591 -21.929 -4.986 1.00 89.50 736 PHE A C 1
ATOM 5709 O O . PHE A 1 736 ? 39.692 -20.744 -5.306 1.00 89.50 736 PHE A O 1
ATOM 5716 N N . GLY A 1 737 ? 39.567 -22.911 -5.892 1.00 85.12 737 GLY A N 1
ATOM 5717 C CA . GLY A 1 737 ? 39.631 -22.679 -7.334 1.00 85.12 737 GLY A CA 1
ATOM 5718 C C . GLY A 1 737 ? 38.476 -21.820 -7.862 1.00 85.12 737 GLY A C 1
ATOM 5719 O O . GLY A 1 737 ? 38.697 -20.913 -8.663 1.00 85.12 737 GLY A O 1
ATOM 5720 N N . ILE A 1 738 ? 37.258 -22.038 -7.364 1.00 88.12 738 ILE A N 1
ATOM 5721 C CA . ILE A 1 738 ? 36.078 -21.219 -7.683 1.00 88.12 738 ILE A CA 1
ATOM 5722 C C . ILE A 1 738 ? 36.227 -19.795 -7.123 1.00 88.12 738 ILE A C 1
ATOM 5724 O O . ILE A 1 738 ? 35.950 -18.826 -7.831 1.00 88.12 738 ILE A O 1
ATOM 5728 N N . GLY A 1 739 ? 36.769 -19.650 -5.910 1.00 90.31 739 GLY A N 1
ATOM 5729 C CA . GLY A 1 739 ? 37.131 -18.353 -5.328 1.00 90.31 739 GLY A CA 1
ATOM 5730 C C . GLY A 1 739 ? 38.139 -17.558 -6.169 1.00 90.31 739 GLY A C 1
ATOM 5731 O O . GLY A 1 739 ? 37.990 -16.350 -6.339 1.00 90.31 739 GLY A O 1
ATOM 5732 N N . VAL A 1 740 ? 39.134 -18.229 -6.755 1.00 87.69 740 VAL A N 1
ATOM 5733 C CA . VAL A 1 740 ? 40.086 -17.615 -7.701 1.00 87.69 740 VAL A CA 1
ATOM 5734 C C . VAL A 1 740 ? 39.430 -17.312 -9.059 1.00 87.69 740 VAL A C 1
ATOM 5736 O O . VAL A 1 740 ? 39.759 -16.309 -9.686 1.00 87.69 740 VAL A O 1
ATOM 5739 N N . ALA A 1 741 ? 38.481 -18.127 -9.528 1.00 85.62 741 ALA A N 1
ATOM 5740 C CA . ALA A 1 741 ? 37.799 -17.896 -10.805 1.00 85.62 741 ALA A CA 1
ATOM 5741 C C . ALA A 1 741 ? 36.849 -16.683 -10.778 1.00 85.62 741 ALA A C 1
ATOM 5743 O O . ALA A 1 741 ? 36.748 -15.956 -11.772 1.00 85.62 741 ALA A O 1
ATOM 5744 N N . ILE A 1 742 ? 36.187 -16.415 -9.646 1.00 88.75 742 ILE A N 1
ATOM 5745 C CA . ILE A 1 742 ? 35.312 -15.240 -9.497 1.00 88.75 742 ILE A CA 1
ATOM 5746 C C . ILE A 1 742 ? 36.075 -13.920 -9.273 1.00 88.75 742 ILE A C 1
ATOM 5748 O O . ILE A 1 742 ? 35.492 -12.855 -9.438 1.00 88.75 742 ILE A O 1
ATOM 5752 N N . SER A 1 743 ? 37.384 -13.962 -9.016 1.00 85.94 743 SER A N 1
ATOM 5753 C CA . SER A 1 743 ? 38.225 -12.767 -8.839 1.00 85.94 743 SER A CA 1
ATOM 5754 C C . SER A 1 743 ? 38.317 -11.876 -10.093 1.00 85.94 743 SER A C 1
ATOM 5756 O O . SER A 1 743 ? 38.241 -12.357 -11.231 1.00 85.94 743 SER A O 1
ATOM 5758 N N . ASP A 1 744 ? 38.508 -10.570 -9.899 1.00 80.19 744 ASP A N 1
ATOM 5759 C CA . ASP A 1 744 ? 38.681 -9.555 -10.950 1.00 80.19 744 ASP A CA 1
ATOM 5760 C C . ASP A 1 744 ? 39.937 -9.807 -11.812 1.00 80.19 744 ASP A C 1
ATOM 5762 O O . ASP A 1 744 ? 39.956 -9.471 -12.997 1.00 80.19 744 ASP A O 1
ATOM 5766 N N . LEU A 1 745 ? 40.972 -10.452 -11.255 1.00 74.06 745 LEU A N 1
ATOM 5767 C CA . LEU A 1 745 ? 42.193 -10.845 -11.977 1.00 74.06 745 LEU A CA 1
ATOM 5768 C C . LEU A 1 745 ? 41.972 -11.973 -13.005 1.00 74.06 745 LEU A C 1
ATOM 5770 O O . LEU A 1 745 ? 42.867 -12.241 -13.812 1.00 74.06 745 LEU A O 1
ATOM 5774 N N . CYS A 1 746 ? 40.813 -12.640 -12.984 1.00 73.75 746 CYS A N 1
ATOM 5775 C CA . CYS A 1 746 ? 40.499 -13.784 -13.836 1.00 73.75 746 CYS A CA 1
ATOM 5776 C C . CYS A 1 746 ? 39.429 -13.449 -14.891 1.00 73.75 746 CYS A C 1
ATOM 5778 O O . CYS A 1 746 ? 38.232 -13.376 -14.600 1.00 73.75 746 CYS A O 1
ATOM 5780 N N . PHE A 1 747 ? 39.831 -13.291 -16.155 1.00 75.38 747 PHE A N 1
ATOM 5781 C CA . PHE A 1 747 ? 38.887 -13.101 -17.260 1.00 75.38 747 PHE A CA 1
ATOM 5782 C C . PHE A 1 747 ? 38.303 -14.446 -17.716 1.00 75.38 747 PHE A C 1
ATOM 5784 O O . PHE A 1 747 ? 39.053 -15.365 -18.044 1.00 75.38 747 PHE A O 1
ATOM 5791 N N . THR A 1 748 ? 36.972 -14.554 -17.778 1.00 75.62 748 THR A N 1
ATOM 5792 C CA . THR A 1 748 ? 36.258 -15.789 -18.153 1.00 75.62 748 THR A CA 1
ATOM 5793 C C . THR A 1 748 ? 35.589 -15.664 -19.519 1.00 75.62 748 THR A C 1
ATOM 5795 O O . THR A 1 748 ? 35.044 -14.617 -19.865 1.00 75.62 748 THR A O 1
ATOM 5798 N N . ARG A 1 749 ? 35.599 -16.747 -20.304 1.00 73.62 749 ARG A N 1
ATOM 5799 C CA . ARG A 1 749 ? 34.852 -16.851 -21.562 1.00 73.62 749 ARG A CA 1
ATOM 5800 C C . ARG A 1 749 ? 34.331 -18.266 -21.798 1.00 73.62 749 ARG A C 1
ATOM 5802 O O . ARG A 1 749 ? 35.120 -19.171 -22.060 1.00 73.62 749 ARG A O 1
ATOM 5809 N N . ALA A 1 750 ? 33.009 -18.419 -21.821 1.00 75.12 750 ALA A N 1
ATOM 5810 C CA . ALA A 1 750 ? 32.346 -19.607 -22.348 1.00 75.12 750 ALA A CA 1
ATOM 5811 C C . ALA A 1 750 ? 32.304 -19.587 -23.893 1.00 75.12 750 ALA A C 1
ATOM 5813 O O . ALA A 1 750 ? 32.141 -18.532 -24.519 1.00 75.12 750 ALA A O 1
ATOM 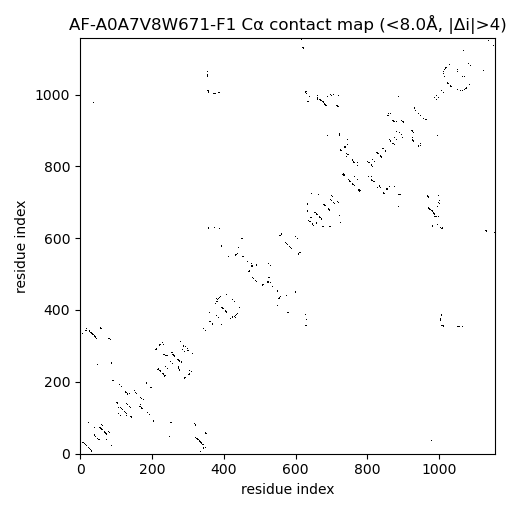5814 N N . ILE A 1 751 ? 32.456 -20.753 -24.524 1.00 74.75 751 ILE A N 1
ATOM 5815 C CA . ILE A 1 751 ? 32.317 -20.967 -25.972 1.00 74.75 751 ILE A CA 1
ATOM 5816 C C . ILE A 1 751 ? 31.562 -22.280 -26.204 1.00 74.75 751 ILE A C 1
ATOM 5818 O O . ILE A 1 751 ? 32.019 -23.342 -25.793 1.00 74.75 751 ILE A O 1
ATOM 5822 N N . GLN A 1 752 ? 30.438 -22.223 -26.917 1.00 70.75 752 GLN A N 1
ATOM 5823 C CA . GLN A 1 752 ? 29.691 -23.412 -27.329 1.00 70.75 752 GLN A CA 1
ATOM 5824 C C . GLN A 1 752 ? 30.205 -23.911 -28.690 1.00 70.75 752 GLN A C 1
ATOM 5826 O O . GLN A 1 752 ? 30.255 -23.144 -29.656 1.00 70.75 752 GLN A O 1
ATOM 5831 N N . ARG A 1 753 ? 30.622 -25.179 -28.769 1.00 68.75 753 ARG A N 1
ATOM 5832 C CA . ARG A 1 753 ? 31.083 -25.838 -30.005 1.00 68.75 753 ARG A CA 1
ATOM 5833 C C . ARG A 1 753 ? 29.900 -26.415 -30.792 1.00 68.75 753 ARG A C 1
ATOM 5835 O O . ARG A 1 753 ? 28.828 -26.651 -30.242 1.00 68.75 753 ARG A O 1
ATOM 5842 N N . GLU A 1 754 ? 30.109 -26.694 -32.081 1.00 60.03 754 GLU A N 1
ATOM 5843 C CA . GLU A 1 754 ? 29.060 -27.183 -33.001 1.00 60.03 754 GLU A CA 1
ATOM 5844 C C . GLU A 1 754 ? 28.416 -28.520 -32.565 1.00 60.03 754 GLU A C 1
ATOM 5846 O O . GLU A 1 754 ? 27.287 -28.806 -32.949 1.00 60.03 754 GLU A O 1
ATOM 5851 N N . ASN A 1 755 ? 29.088 -29.296 -31.705 1.00 55.78 755 ASN A N 1
ATOM 5852 C CA . ASN A 1 755 ? 28.587 -30.548 -31.122 1.00 55.78 755 ASN A CA 1
ATOM 5853 C C . ASN A 1 755 ? 27.755 -30.360 -29.828 1.00 55.78 755 ASN A C 1
ATOM 5855 O O . ASN A 1 755 ? 27.514 -31.335 -29.122 1.00 55.78 755 ASN A O 1
ATOM 5859 N N . HIS A 1 756 ? 27.350 -29.131 -29.482 1.00 56.16 756 HIS A N 1
ATOM 5860 C CA . HIS A 1 756 ? 26.729 -28.739 -28.199 1.00 56.16 756 HIS A CA 1
ATOM 5861 C C . HIS A 1 756 ? 27.621 -28.849 -26.944 1.00 56.16 756 HIS A C 1
ATOM 5863 O O . HIS A 1 756 ? 27.167 -28.536 -25.844 1.00 56.16 756 HIS A O 1
ATOM 5869 N N . GLU A 1 757 ? 28.893 -29.219 -27.090 1.00 67.31 757 GLU A N 1
ATOM 5870 C CA . GLU A 1 757 ? 29.883 -29.185 -26.008 1.00 67.31 757 GLU A CA 1
ATOM 5871 C C . GLU A 1 757 ? 30.237 -27.732 -25.640 1.00 67.31 757 GLU A C 1
ATOM 5873 O O . GLU A 1 757 ? 30.418 -26.880 -26.515 1.00 67.31 757 GLU A O 1
ATOM 5878 N N . GLU A 1 758 ? 30.331 -27.442 -24.343 1.00 76.94 758 GLU A N 1
ATOM 5879 C CA . GLU A 1 758 ? 30.690 -26.124 -23.806 1.00 76.94 758 GLU A CA 1
ATOM 5880 C C . GLU A 1 758 ? 32.158 -26.134 -23.364 1.00 76.94 758 GLU A C 1
ATOM 5882 O O . GLU A 1 758 ? 32.634 -27.114 -22.797 1.00 76.94 758 GLU A O 1
ATOM 5887 N N . LEU A 1 759 ? 32.877 -25.051 -23.648 1.00 82.19 759 LEU A N 1
ATOM 5888 C CA . LEU A 1 759 ? 34.268 -24.823 -23.263 1.00 82.19 759 LEU A CA 1
ATOM 5889 C C . LEU A 1 759 ? 34.324 -23.554 -22.415 1.00 82.19 759 LEU A C 1
ATOM 5891 O O . LEU A 1 759 ? 33.997 -22.480 -22.923 1.00 82.19 759 LEU A O 1
ATOM 5895 N N . MET A 1 760 ? 34.789 -23.653 -21.171 1.00 82.56 760 MET A N 1
ATOM 5896 C CA . MET A 1 760 ? 35.091 -22.484 -20.344 1.00 82.56 760 MET A CA 1
ATOM 5897 C C . MET A 1 760 ? 36.593 -22.192 -20.393 1.00 82.56 760 MET A C 1
ATOM 5899 O O . MET A 1 760 ? 37.414 -23.074 -20.144 1.00 82.56 760 MET A O 1
ATOM 5903 N N . ILE A 1 761 ? 36.960 -20.949 -20.706 1.00 82.19 761 ILE A N 1
ATOM 5904 C CA . ILE A 1 761 ? 38.349 -20.480 -20.704 1.00 82.19 761 ILE A CA 1
ATOM 5905 C C . ILE A 1 761 ? 38.514 -19.417 -19.619 1.00 82.19 761 ILE A C 1
ATOM 5907 O O . ILE A 1 761 ? 37.891 -18.358 -19.697 1.00 82.19 761 ILE A O 1
ATOM 5911 N N . LEU A 1 762 ? 39.384 -19.685 -18.648 1.00 83.44 762 LEU A N 1
ATOM 5912 C CA . LEU A 1 762 ? 39.832 -18.738 -17.626 1.00 83.44 762 LEU A CA 1
ATOM 5913 C C . LEU A 1 762 ? 41.212 -18.188 -18.016 1.00 83.44 762 LEU A C 1
ATOM 5915 O O . LEU A 1 762 ? 42.081 -18.945 -18.452 1.00 83.44 762 LEU A O 1
ATOM 5919 N N . VAL A 1 763 ? 41.434 -16.880 -17.887 1.00 81.06 763 VAL A N 1
ATOM 5920 C CA . VAL A 1 763 ? 42.665 -16.203 -18.330 1.00 81.06 763 VAL A CA 1
ATOM 5921 C C . VAL A 1 763 ? 43.188 -15.276 -17.238 1.00 81.06 763 VAL A C 1
ATOM 5923 O O . VAL A 1 763 ? 42.460 -14.408 -16.764 1.00 81.06 763 VAL A O 1
ATOM 5926 N N . MET A 1 764 ? 44.469 -15.424 -16.893 1.00 79.69 764 MET A N 1
ATOM 5927 C CA . MET A 1 764 ? 45.176 -14.596 -15.906 1.00 79.69 764 MET A CA 1
ATOM 5928 C C . MET A 1 764 ? 46.544 -14.132 -16.450 1.00 79.69 764 MET A C 1
ATOM 5930 O O . MET A 1 764 ? 47.063 -14.715 -17.415 1.00 79.69 764 MET A O 1
ATOM 5934 N N . PRO A 1 765 ? 47.173 -13.097 -15.861 1.00 77.44 765 PRO A N 1
ATOM 5935 C CA . PRO A 1 765 ? 48.550 -12.721 -16.179 1.00 77.44 765 PRO A CA 1
ATOM 5936 C C . PRO A 1 765 ? 49.532 -13.878 -15.929 1.00 77.44 765 PRO A C 1
ATOM 5938 O O . PRO A 1 765 ? 49.347 -14.687 -15.024 1.00 77.44 765 PRO A O 1
ATOM 5941 N N . ILE A 1 766 ? 50.620 -13.965 -16.704 1.00 77.50 766 ILE A N 1
ATOM 5942 C CA . ILE A 1 766 ? 51.556 -15.106 -16.612 1.00 77.50 766 ILE A CA 1
ATOM 5943 C C . ILE A 1 766 ? 52.239 -15.247 -15.235 1.00 77.50 766 ILE A C 1
ATOM 5945 O O . ILE A 1 766 ? 52.577 -16.362 -14.834 1.00 77.50 766 ILE A O 1
ATOM 5949 N N . LYS A 1 767 ? 52.389 -14.148 -14.482 1.00 77.19 767 LYS A N 1
ATOM 5950 C CA . LYS A 1 767 ? 52.904 -14.158 -13.098 1.00 77.19 767 LYS A CA 1
ATOM 5951 C C . LYS A 1 767 ? 52.007 -14.962 -12.137 1.00 77.19 767 LYS A C 1
ATOM 5953 O O . LYS A 1 767 ? 52.515 -15.528 -11.180 1.00 77.19 767 LYS A O 1
ATOM 5958 N N . ASP A 1 768 ? 50.710 -15.059 -12.435 1.00 78.25 768 ASP A N 1
ATOM 5959 C CA . ASP A 1 768 ? 49.682 -15.671 -11.584 1.00 78.25 768 ASP A CA 1
ATOM 5960 C C . ASP A 1 768 ? 49.336 -17.106 -12.038 1.00 78.25 768 ASP A C 1
ATOM 5962 O O . ASP A 1 768 ? 48.351 -17.691 -11.591 1.00 78.25 768 ASP A O 1
ATOM 5966 N N . THR A 1 769 ? 50.141 -17.704 -12.933 1.00 81.56 769 THR A N 1
ATOM 5967 C CA . THR A 1 769 ? 49.854 -19.035 -13.511 1.00 81.56 769 THR A CA 1
ATOM 5968 C C . THR A 1 769 ? 49.655 -20.116 -12.450 1.00 81.56 769 THR A C 1
ATOM 5970 O O . THR A 1 769 ? 48.868 -21.039 -12.649 1.00 81.56 769 THR A O 1
ATOM 5973 N N . ASP A 1 770 ? 50.371 -20.028 -11.334 1.00 80.25 770 ASP A N 1
ATOM 5974 C CA . ASP A 1 770 ? 50.344 -21.075 -10.318 1.00 80.25 770 ASP A CA 1
ATOM 5975 C C . ASP A 1 770 ? 49.016 -21.049 -9.526 1.00 80.25 770 ASP A C 1
ATOM 5977 O O . ASP A 1 770 ? 48.560 -22.096 -9.074 1.00 80.25 770 ASP A O 1
ATOM 5981 N N . LEU A 1 771 ? 48.295 -19.913 -9.503 1.00 78.81 771 LEU A N 1
ATOM 5982 C CA . LEU A 1 771 ? 46.895 -19.866 -9.056 1.00 78.81 771 LEU A CA 1
ATOM 5983 C C . LEU A 1 771 ? 45.970 -20.610 -10.034 1.00 78.81 771 LEU A C 1
ATOM 5985 O O . LEU A 1 771 ? 45.166 -21.427 -9.591 1.00 78.81 771 LEU A O 1
ATOM 5989 N N . LEU A 1 772 ? 46.121 -20.421 -11.355 1.00 80.12 772 LEU A N 1
ATOM 5990 C CA . LEU A 1 772 ? 45.386 -21.226 -12.350 1.00 80.12 772 LEU A CA 1
ATOM 5991 C C . LEU A 1 772 ? 45.725 -22.723 -12.260 1.00 80.12 772 LEU A C 1
ATOM 5993 O O . LEU A 1 772 ? 44.862 -23.555 -12.534 1.00 80.12 772 LEU A O 1
ATOM 5997 N N . ALA A 1 773 ? 46.944 -23.086 -11.853 1.00 81.19 773 ALA A N 1
ATOM 5998 C CA . ALA A 1 773 ? 47.303 -24.479 -11.589 1.00 81.19 773 ALA A CA 1
ATOM 5999 C C . ALA A 1 773 ? 46.539 -25.050 -10.380 1.00 81.19 773 ALA A C 1
ATOM 6001 O O . ALA A 1 773 ? 46.059 -26.180 -10.461 1.00 81.19 773 ALA A O 1
ATOM 6002 N N . CYS A 1 774 ? 46.334 -24.267 -9.313 1.00 73.75 774 CYS A N 1
ATOM 6003 C CA . CYS A 1 774 ? 45.458 -24.653 -8.201 1.00 73.75 774 CYS A CA 1
ATOM 6004 C C . CYS A 1 774 ? 43.991 -24.815 -8.643 1.00 73.75 774 CYS A C 1
ATOM 6006 O O . CYS A 1 774 ? 43.367 -25.813 -8.285 1.00 73.75 774 CYS A O 1
ATOM 6008 N N . VAL A 1 775 ? 43.456 -23.904 -9.473 1.00 76.81 775 VAL A N 1
ATOM 6009 C CA . VAL A 1 775 ? 42.096 -24.044 -10.044 1.00 76.81 775 VAL A CA 1
ATOM 6010 C C . VAL A 1 775 ? 41.980 -25.349 -10.842 1.00 76.81 775 VAL A C 1
ATOM 6012 O O . VAL A 1 775 ? 41.051 -26.127 -10.630 1.00 76.81 775 VAL A O 1
ATOM 6015 N N . ALA A 1 776 ? 42.942 -25.630 -11.725 1.00 81.38 776 ALA A N 1
ATOM 6016 C CA . ALA A 1 776 ? 42.954 -26.847 -12.535 1.00 81.38 776 ALA A CA 1
ATOM 6017 C C . ALA A 1 776 ? 43.049 -28.121 -11.680 1.00 81.38 776 ALA A C 1
ATOM 6019 O O . ALA A 1 776 ? 42.342 -29.095 -11.943 1.00 81.38 776 ALA A O 1
ATOM 6020 N N . ALA A 1 777 ? 43.885 -28.116 -10.637 1.00 77.00 777 ALA A N 1
ATOM 6021 C CA . ALA A 1 777 ? 44.009 -29.232 -9.705 1.00 77.00 777 ALA A CA 1
ATOM 6022 C C . ALA A 1 777 ? 42.684 -29.516 -8.978 1.00 77.00 777 ALA A C 1
ATOM 6024 O O . ALA A 1 777 ? 42.240 -30.663 -8.970 1.00 77.00 777 ALA A O 1
ATOM 6025 N N . GLY A 1 778 ? 42.015 -28.483 -8.451 1.00 74.69 778 GLY A N 1
ATOM 6026 C CA . GLY A 1 778 ? 40.711 -28.618 -7.793 1.00 74.69 778 GLY A CA 1
ATOM 6027 C C . GLY A 1 778 ? 39.623 -29.170 -8.718 1.00 74.69 778 GLY A C 1
ATOM 6028 O O . GLY A 1 778 ? 38.874 -30.066 -8.330 1.00 74.69 778 GLY A O 1
ATOM 6029 N N . VAL A 1 779 ? 39.573 -28.706 -9.971 1.00 76.25 779 VAL A N 1
ATOM 6030 C CA . VAL A 1 779 ? 38.604 -29.197 -10.966 1.00 76.25 779 VAL A CA 1
ATOM 6031 C C . VAL A 1 779 ? 38.849 -30.666 -11.333 1.00 76.25 779 VAL A C 1
ATOM 6033 O O . VAL A 1 779 ? 37.912 -31.466 -11.306 1.00 76.25 779 VAL A O 1
ATOM 6036 N N . ASN A 1 780 ? 40.094 -31.055 -11.629 1.00 78.12 780 ASN A N 1
ATOM 6037 C CA . ASN A 1 780 ? 40.431 -32.445 -11.968 1.00 78.12 780 ASN A CA 1
ATOM 6038 C C . ASN A 1 780 ? 40.253 -33.397 -10.756 1.00 78.12 780 ASN A C 1
ATOM 6040 O O . ASN A 1 780 ? 39.858 -34.558 -10.921 1.00 78.12 780 ASN A O 1
ATOM 6044 N N . ALA A 1 781 ? 40.474 -32.914 -9.527 1.00 70.44 781 ALA A N 1
ATOM 6045 C CA . ALA A 1 781 ? 40.206 -33.664 -8.298 1.00 70.44 781 ALA A CA 1
ATOM 6046 C C . ALA A 1 781 ? 38.701 -33.919 -8.099 1.00 70.44 781 ALA A C 1
ATOM 6048 O O . ALA A 1 781 ? 38.287 -35.073 -7.953 1.00 70.44 781 ALA A O 1
ATOM 6049 N N . GLN A 1 782 ? 37.864 -32.883 -8.211 1.00 72.06 782 GLN A N 1
ATOM 6050 C CA . GLN A 1 782 ? 36.411 -33.019 -8.079 1.00 72.06 782 GLN A CA 1
ATOM 6051 C C . GLN A 1 782 ? 35.806 -33.876 -9.209 1.00 72.06 782 GLN A C 1
ATOM 6053 O O . GLN A 1 782 ? 34.915 -34.690 -8.954 1.00 72.06 782 GLN A O 1
ATOM 6058 N N . GLN A 1 783 ? 36.331 -33.791 -10.440 1.00 68.69 783 GLN A N 1
ATOM 6059 C CA . GLN A 1 783 ? 35.968 -34.708 -11.532 1.00 68.69 783 GLN A CA 1
ATOM 6060 C C . GLN A 1 783 ? 36.227 -36.175 -11.146 1.00 68.69 783 GLN A C 1
ATOM 6062 O O . GLN A 1 783 ? 35.389 -37.039 -11.410 1.00 68.69 783 GLN A O 1
ATOM 6067 N N . SER A 1 784 ? 37.358 -36.465 -10.498 1.00 64.50 784 SER A N 1
ATOM 6068 C CA . SER A 1 784 ? 37.716 -37.828 -10.079 1.00 64.50 784 SER A CA 1
ATOM 6069 C C . SER A 1 784 ? 36.712 -38.407 -9.070 1.00 64.50 784 SER A C 1
ATOM 6071 O O . SER A 1 784 ? 36.406 -39.599 -9.124 1.00 64.50 784 SER A O 1
ATOM 6073 N N . VAL A 1 785 ? 36.134 -37.563 -8.205 1.00 65.56 785 VAL A N 1
ATOM 6074 C CA . VAL A 1 785 ? 35.040 -37.939 -7.288 1.00 65.56 785 VAL A CA 1
ATOM 6075 C C . VAL A 1 785 ? 33.730 -38.179 -8.050 1.00 65.56 785 VAL A C 1
ATOM 6077 O O . VAL A 1 785 ? 33.080 -39.204 -7.848 1.00 65.56 785 VAL A O 1
ATOM 6080 N N . LEU A 1 786 ? 33.359 -37.280 -8.966 1.00 61.09 786 LEU A N 1
ATOM 6081 C CA . LEU A 1 786 ? 32.121 -37.378 -9.755 1.00 61.09 786 LEU A CA 1
ATOM 6082 C C . LEU A 1 786 ? 32.089 -38.619 -10.667 1.00 61.09 786 LEU A C 1
ATOM 6084 O O . LEU A 1 786 ? 31.045 -39.256 -10.811 1.00 61.09 786 LEU A O 1
ATOM 6088 N N . VAL A 1 787 ? 33.233 -39.011 -11.237 1.00 61.56 787 VAL A N 1
ATOM 6089 C CA . VAL A 1 787 ? 33.367 -40.252 -12.022 1.00 61.56 787 VAL A CA 1
ATOM 6090 C C . VAL A 1 787 ? 33.228 -41.494 -11.131 1.00 61.56 787 VAL A C 1
ATOM 6092 O O . VAL A 1 787 ? 32.570 -42.458 -11.524 1.00 61.56 787 VAL A O 1
ATOM 6095 N N . ALA A 1 788 ? 33.774 -41.471 -9.910 1.00 58.06 788 ALA A N 1
ATOM 6096 C CA . ALA A 1 788 ? 33.619 -42.567 -8.949 1.00 58.06 788 ALA A CA 1
ATOM 6097 C C . ALA A 1 788 ? 32.170 -42.732 -8.437 1.00 58.06 788 ALA A C 1
ATOM 6099 O O . ALA A 1 788 ? 31.785 -43.832 -8.042 1.00 58.06 788 ALA A O 1
ATOM 6100 N N . ALA A 1 789 ? 31.357 -41.671 -8.484 1.00 54.94 789 ALA A N 1
ATOM 6101 C CA . ALA A 1 789 ? 29.959 -41.666 -8.045 1.00 54.94 789 ALA A CA 1
ATOM 6102 C C . ALA A 1 789 ? 28.953 -42.266 -9.059 1.00 54.94 789 ALA A C 1
ATOM 6104 O O . ALA A 1 789 ? 27.760 -42.331 -8.767 1.00 54.94 789 ALA A O 1
ATOM 6105 N N . GLY A 1 790 ? 29.407 -42.734 -10.231 1.00 50.19 790 GLY A N 1
ATOM 6106 C CA . GLY A 1 790 ? 28.567 -43.471 -11.190 1.00 50.19 790 GLY A CA 1
ATOM 6107 C C . GLY A 1 790 ? 27.917 -42.636 -12.302 1.00 50.19 790 GLY A C 1
ATOM 6108 O O . GLY A 1 790 ? 26.954 -43.095 -12.918 1.00 50.19 790 GLY A O 1
ATOM 6109 N N . GLY A 1 791 ? 28.436 -41.436 -12.586 1.00 44.03 791 GLY A N 1
ATOM 6110 C CA . GLY A 1 791 ? 28.030 -40.641 -13.751 1.00 44.03 791 GLY A CA 1
ATOM 6111 C C . GLY A 1 791 ? 28.243 -41.376 -15.087 1.00 44.03 791 GLY A C 1
ATOM 6112 O O . GLY A 1 791 ? 29.187 -42.149 -15.252 1.00 44.03 791 GLY A O 1
ATOM 6113 N N . VAL A 1 792 ? 27.350 -41.155 -16.056 1.00 41.38 792 VAL A N 1
ATOM 6114 C CA . VAL A 1 792 ? 27.323 -41.915 -17.319 1.00 41.38 792 VAL A CA 1
ATOM 6115 C C . VAL A 1 792 ? 28.417 -41.463 -18.293 1.00 41.38 792 VAL A C 1
ATOM 6117 O O . VAL A 1 792 ? 28.419 -40.319 -18.735 1.00 41.38 792 VAL A O 1
ATOM 6120 N N . GLY A 1 793 ? 29.250 -42.407 -18.743 1.00 41.34 793 GLY A N 1
ATOM 6121 C CA . GLY A 1 793 ? 30.058 -42.273 -19.963 1.00 41.34 793 GLY A CA 1
ATOM 6122 C C . GLY A 1 793 ? 31.550 -42.555 -19.773 1.00 41.34 793 GLY A C 1
ATOM 6123 O O . GLY A 1 793 ? 32.189 -42.051 -18.856 1.00 41.34 793 GLY A O 1
ATOM 6124 N N . SER A 1 794 ? 32.134 -43.350 -20.674 1.00 46.00 794 SER A N 1
ATOM 6125 C CA . SER A 1 794 ? 33.567 -43.662 -20.658 1.00 46.00 794 SER A CA 1
ATOM 6126 C C . SER A 1 794 ? 34.399 -42.518 -21.251 1.00 46.00 794 SER A C 1
ATOM 6128 O O . SER A 1 794 ? 34.743 -42.544 -22.436 1.00 46.00 794 SER A O 1
ATOM 6130 N N . LEU A 1 795 ? 34.740 -41.527 -20.429 1.00 45.66 795 LEU A N 1
ATOM 6131 C CA . LEU A 1 795 ? 35.786 -40.551 -20.740 1.00 45.66 795 LEU A CA 1
ATOM 6132 C C . LEU A 1 795 ? 37.151 -41.078 -20.268 1.00 45.66 795 LEU A C 1
ATOM 6134 O O . LEU A 1 795 ? 37.261 -41.741 -19.239 1.00 45.66 795 LEU A O 1
ATOM 6138 N N . GLY A 1 796 ? 38.183 -40.855 -21.085 1.00 46.72 796 GLY A N 1
ATOM 6139 C CA . GLY A 1 796 ? 39.519 -41.414 -20.864 1.00 46.72 796 GLY A CA 1
ATOM 6140 C C . GLY A 1 796 ? 40.322 -40.694 -19.777 1.00 46.72 796 GLY A C 1
ATOM 6141 O O . GLY A 1 796 ? 39.937 -39.635 -19.295 1.00 46.72 796 GLY A O 1
ATOM 6142 N N . THR A 1 797 ? 41.491 -41.248 -19.446 1.00 48.44 797 THR A N 1
ATOM 6143 C CA . THR A 1 797 ? 42.445 -40.719 -18.454 1.00 48.44 797 THR A CA 1
ATOM 6144 C C . THR A 1 797 ? 43.182 -39.470 -18.965 1.00 48.44 797 THR A C 1
ATOM 6146 O O . THR A 1 797 ? 44.391 -39.502 -19.208 1.00 48.44 797 THR A O 1
ATOM 6149 N N . ARG A 1 798 ? 42.443 -38.387 -19.209 1.00 56.81 798 ARG A N 1
ATOM 6150 C CA . ARG A 1 798 ? 42.964 -37.063 -19.564 1.00 56.81 798 ARG A CA 1
ATOM 6151 C C . ARG A 1 798 ? 42.378 -36.031 -18.615 1.00 56.81 798 ARG A C 1
ATOM 6153 O O . ARG A 1 798 ? 41.177 -36.059 -18.358 1.00 56.81 798 ARG A O 1
ATOM 6160 N N . ASP A 1 799 ? 43.231 -35.123 -18.162 1.00 59.44 799 ASP A N 1
ATOM 6161 C CA . ASP A 1 799 ? 42.830 -33.944 -17.402 1.00 59.44 799 ASP A CA 1
ATOM 6162 C C . ASP A 1 799 ? 41.823 -33.131 -18.225 1.00 59.44 799 ASP A C 1
ATOM 6164 O O . ASP A 1 799 ? 42.019 -32.922 -19.427 1.00 59.44 799 ASP A O 1
ATOM 6168 N N . THR A 1 800 ? 40.730 -32.698 -17.598 1.00 70.38 800 THR A N 1
ATOM 6169 C CA . THR A 1 800 ? 39.666 -31.934 -18.275 1.00 70.38 800 THR A CA 1
ATOM 6170 C C . THR A 1 800 ? 39.774 -30.434 -18.048 1.00 70.38 800 THR A C 1
ATOM 6172 O O . THR A 1 800 ? 39.118 -29.667 -18.752 1.00 70.38 800 THR A O 1
ATOM 6175 N N . ALA A 1 801 ? 40.630 -30.036 -17.107 1.00 79.44 801 ALA A N 1
ATOM 6176 C CA . ALA A 1 801 ? 41.059 -28.676 -16.836 1.00 79.44 801 ALA A CA 1
ATOM 6177 C C . ALA A 1 801 ? 42.576 -28.577 -17.094 1.00 79.44 801 ALA A C 1
ATOM 6179 O O . ALA A 1 801 ? 43.374 -29.130 -16.333 1.00 79.44 801 ALA A O 1
ATOM 6180 N N . VAL A 1 802 ? 42.978 -27.912 -18.184 1.00 83.00 802 VAL A N 1
ATOM 6181 C CA . VAL A 1 802 ? 44.369 -27.872 -18.683 1.00 83.00 802 VAL A CA 1
ATOM 6182 C C . VAL A 1 802 ? 44.917 -26.443 -18.710 1.00 83.00 802 VAL A C 1
ATOM 6184 O O . VAL A 1 802 ? 44.341 -25.559 -19.345 1.00 83.00 802 VAL A O 1
ATOM 6187 N N . VAL A 1 803 ? 46.069 -26.213 -18.065 1.00 85.75 803 VAL A N 1
ATOM 6188 C CA . VAL A 1 803 ? 46.745 -24.901 -18.043 1.00 85.75 803 VAL A CA 1
ATOM 6189 C C . VAL A 1 803 ? 47.775 -24.781 -19.170 1.00 85.75 803 VAL A C 1
ATOM 6191 O O . VAL A 1 803 ? 48.785 -25.484 -19.186 1.00 85.75 803 VAL A O 1
ATOM 6194 N N . THR A 1 804 ? 47.573 -23.819 -20.069 1.00 85.31 804 THR A N 1
ATOM 6195 C CA . THR A 1 804 ? 48.500 -23.452 -21.148 1.00 85.31 804 THR A CA 1
ATOM 6196 C C . THR A 1 804 ? 49.172 -22.107 -20.852 1.00 85.31 804 THR A C 1
ATOM 6198 O O . THR A 1 804 ? 48.503 -21.085 -20.681 1.00 85.31 804 THR A O 1
ATOM 6201 N N . ARG A 1 805 ? 50.514 -22.076 -20.823 1.00 84.31 805 ARG A N 1
ATOM 6202 C CA . ARG A 1 805 ? 51.309 -20.840 -20.665 1.00 84.31 805 ARG A CA 1
ATOM 6203 C C . ARG A 1 805 ? 51.561 -20.181 -22.027 1.00 84.31 805 ARG A C 1
ATOM 6205 O O . ARG A 1 805 ? 52.145 -20.801 -22.913 1.00 84.31 805 ARG A O 1
ATOM 6212 N N . GLY A 1 806 ? 51.129 -18.930 -22.190 1.00 74.94 806 GLY A N 1
ATOM 6213 C CA . GLY A 1 806 ? 51.459 -18.070 -23.332 1.00 74.94 806 GLY A CA 1
ATOM 6214 C C . GLY A 1 806 ? 52.695 -17.198 -23.070 1.00 74.94 806 GLY A C 1
ATOM 6215 O O . GLY A 1 806 ? 53.469 -17.463 -22.157 1.00 74.94 806 GLY A O 1
ATOM 6216 N N . MET A 1 807 ? 52.882 -16.130 -23.858 1.00 71.12 807 MET A N 1
ATOM 6217 C CA . MET A 1 807 ? 54.004 -15.187 -23.673 1.00 71.12 807 MET A CA 1
ATOM 6218 C C . MET A 1 807 ? 53.770 -14.142 -22.566 1.00 71.12 807 MET A C 1
ATOM 6220 O O . MET A 1 807 ? 54.729 -13.661 -21.974 1.00 71.12 807 MET A O 1
ATOM 6224 N N . THR A 1 808 ? 52.513 -13.766 -22.310 1.00 70.12 808 THR A N 1
ATOM 6225 C CA . THR A 1 808 ? 52.130 -12.695 -21.359 1.00 70.12 808 THR A CA 1
ATOM 6226 C C . THR A 1 808 ? 50.977 -13.083 -20.429 1.00 70.12 808 THR A C 1
ATOM 6228 O O . THR A 1 808 ? 50.791 -12.477 -19.376 1.00 70.12 808 THR A O 1
ATOM 6231 N N . THR A 1 809 ? 50.217 -14.115 -20.793 1.00 78.88 809 THR A N 1
ATOM 6232 C CA . THR A 1 809 ? 49.062 -14.642 -20.055 1.00 78.88 809 THR A CA 1
ATOM 6233 C C . THR A 1 809 ? 49.170 -16.155 -19.934 1.00 78.88 809 THR A C 1
ATOM 6235 O O . THR A 1 809 ? 49.760 -16.813 -20.797 1.00 78.88 809 THR A O 1
ATOM 6238 N N . ALA A 1 810 ? 48.577 -16.706 -18.883 1.00 80.00 810 ALA A N 1
ATOM 6239 C CA . ALA A 1 810 ? 48.254 -18.120 -18.789 1.00 80.00 810 ALA A CA 1
ATOM 6240 C C . ALA A 1 810 ? 46.747 -18.313 -18.974 1.00 80.00 810 ALA A C 1
ATOM 6242 O O . ALA A 1 810 ? 45.950 -17.414 -18.693 1.00 80.00 810 ALA A O 1
ATOM 6243 N N . ARG A 1 811 ? 46.367 -19.479 -19.494 1.00 84.88 811 ARG A N 1
ATOM 6244 C CA . ARG A 1 811 ? 44.974 -19.844 -19.755 1.00 84.88 811 ARG A CA 1
ATOM 6245 C C . ARG A 1 811 ? 44.692 -21.212 -19.178 1.00 84.88 811 ARG A C 1
ATOM 6247 O O . ARG A 1 811 ? 45.499 -22.115 -19.369 1.00 84.88 811 ARG A O 1
ATOM 6254 N N . LEU A 1 812 ? 43.558 -21.356 -18.517 1.00 85.12 812 LEU A N 1
ATOM 6255 C CA . LEU A 1 812 ? 43.004 -22.632 -18.106 1.00 85.12 812 LEU A CA 1
ATOM 6256 C C . LEU A 1 812 ? 41.783 -22.913 -18.979 1.00 85.12 812 LEU A C 1
ATOM 6258 O O . LEU A 1 812 ? 40.818 -22.152 -18.962 1.00 85.12 812 LEU A O 1
ATOM 6262 N N . GLU A 1 813 ? 41.852 -23.984 -19.759 1.00 86.38 813 GLU A N 1
ATOM 6263 C CA . GLU A 1 813 ? 40.759 -24.458 -20.607 1.00 86.38 813 GLU A CA 1
ATOM 6264 C C . GLU A 1 813 ? 40.083 -25.647 -19.911 1.00 86.38 813 GLU A C 1
ATOM 6266 O O . GLU A 1 813 ? 40.753 -26.615 -19.544 1.00 86.38 813 GLU A O 1
ATOM 6271 N N . VAL A 1 814 ? 38.771 -25.541 -19.681 1.00 83.19 814 VAL A N 1
ATOM 6272 C CA . VAL A 1 814 ? 37.933 -26.557 -19.030 1.00 83.19 814 VAL A CA 1
ATOM 6273 C C . VAL A 1 814 ? 36.889 -27.043 -20.032 1.00 83.19 814 VAL A C 1
ATOM 6275 O O . VAL A 1 814 ? 36.041 -26.261 -20.463 1.00 83.19 814 VAL A O 1
ATOM 6278 N N . GLU A 1 815 ? 36.950 -28.324 -20.411 1.00 77.31 815 GLU A N 1
ATOM 6279 C CA . GLU A 1 815 ? 36.056 -28.919 -21.428 1.00 77.31 815 GLU A CA 1
ATOM 6280 C C . GLU A 1 815 ? 34.980 -29.854 -20.843 1.00 77.31 815 GLU A C 1
ATOM 6282 O O . GLU A 1 815 ? 34.037 -30.236 -21.535 1.00 77.31 815 GLU A O 1
ATOM 6287 N N . ALA A 1 816 ? 35.102 -30.268 -19.577 1.00 75.31 816 ALA A N 1
ATOM 6288 C CA . ALA A 1 816 ? 34.151 -31.201 -18.977 1.00 75.31 816 ALA A CA 1
ATOM 6289 C C . ALA A 1 816 ? 32.853 -30.508 -18.549 1.00 75.31 816 ALA A C 1
ATOM 6291 O O . ALA A 1 816 ? 32.856 -29.672 -17.646 1.00 75.31 816 ALA A O 1
ATOM 6292 N N . ARG A 1 817 ? 31.721 -30.957 -19.108 1.00 74.25 817 ARG A N 1
ATOM 6293 C CA . ARG A 1 817 ? 30.371 -30.491 -18.747 1.00 74.25 817 ARG A CA 1
ATOM 6294 C C . ARG A 1 817 ? 30.146 -30.456 -17.229 1.00 74.25 817 ARG A C 1
ATOM 6296 O O . ARG A 1 817 ? 29.801 -29.411 -16.702 1.00 74.25 817 ARG A O 1
ATOM 6303 N N . CYS A 1 818 ? 30.457 -31.545 -16.522 1.00 70.25 818 CYS A N 1
ATOM 6304 C CA . CYS A 1 818 ? 30.286 -31.643 -15.066 1.00 70.25 818 CYS A CA 1
ATOM 6305 C C . CYS A 1 818 ? 31.213 -30.726 -14.244 1.00 70.25 818 CYS A C 1
ATOM 6307 O O . CYS A 1 818 ? 30.926 -30.468 -13.080 1.00 70.25 818 CYS A O 1
ATOM 6309 N N . ALA A 1 819 ? 32.322 -30.250 -14.820 1.00 74.00 819 ALA A N 1
ATOM 6310 C CA . ALA A 1 819 ? 33.163 -29.230 -14.200 1.00 74.00 819 ALA A CA 1
ATOM 6311 C C . ALA A 1 819 ? 32.592 -27.827 -14.442 1.00 74.00 819 ALA A C 1
ATOM 6313 O O . ALA A 1 819 ? 32.547 -27.018 -13.524 1.00 74.00 819 ALA A O 1
ATOM 6314 N N . ILE A 1 820 ? 32.115 -27.552 -15.658 1.00 79.00 820 ILE A N 1
ATOM 6315 C CA . ILE A 1 820 ? 31.483 -26.279 -16.029 1.00 79.00 820 ILE A CA 1
ATOM 6316 C C . ILE A 1 820 ? 30.177 -26.071 -15.243 1.00 79.00 820 ILE A C 1
ATOM 6318 O O . ILE A 1 820 ? 29.959 -24.998 -14.689 1.00 79.00 820 ILE A O 1
ATOM 6322 N N . ASP A 1 821 ? 29.357 -27.116 -15.096 1.00 80.00 821 ASP A N 1
ATOM 6323 C CA . ASP A 1 821 ? 28.127 -27.086 -14.292 1.00 80.00 821 ASP A CA 1
ATOM 6324 C C . ASP A 1 821 ? 28.396 -26.763 -12.809 1.00 80.00 821 ASP A C 1
ATOM 6326 O O . ASP A 1 821 ? 27.582 -26.095 -12.176 1.00 80.00 821 ASP A O 1
ATOM 6330 N N . LEU A 1 822 ? 29.551 -27.165 -12.261 1.00 78.94 822 LEU A N 1
ATOM 6331 C CA . LEU A 1 822 ? 29.962 -26.826 -10.893 1.00 78.94 822 LEU A CA 1
ATOM 6332 C C . LEU A 1 822 ? 30.300 -25.332 -10.738 1.00 78.94 822 LEU A C 1
ATOM 6334 O O . LEU A 1 822 ? 29.967 -24.742 -9.710 1.00 78.94 822 LEU A O 1
ATOM 6338 N N . PHE A 1 823 ? 30.924 -24.707 -11.746 1.00 83.44 823 PHE A N 1
ATOM 6339 C CA . PHE A 1 823 ? 31.105 -23.251 -11.750 1.00 83.44 823 PHE A CA 1
ATOM 6340 C C . PHE A 1 823 ? 29.750 -22.544 -11.852 1.00 83.44 823 PHE A C 1
ATOM 6342 O O . PHE A 1 823 ? 29.482 -21.673 -11.029 1.00 83.44 823 PHE A O 1
ATOM 6349 N N . HIS A 1 824 ? 28.865 -22.967 -12.763 1.00 84.25 824 HIS A N 1
ATOM 6350 C CA . HIS A 1 824 ? 27.516 -22.392 -12.919 1.00 84.25 824 HIS A CA 1
ATOM 6351 C C . HIS A 1 824 ? 26.615 -22.575 -11.681 1.00 84.25 824 HIS A C 1
ATOM 6353 O O . HIS A 1 824 ? 25.749 -21.741 -11.424 1.00 84.25 824 HIS A O 1
ATOM 6359 N N . GLN A 1 825 ? 26.808 -23.635 -10.884 1.00 83.56 825 GLN A N 1
ATOM 6360 C CA . GLN A 1 825 ? 26.067 -23.856 -9.631 1.00 83.56 825 GLN A CA 1
ATOM 6361 C C . GLN A 1 825 ? 26.443 -22.849 -8.528 1.00 83.56 825 GLN A C 1
ATOM 6363 O O . GLN A 1 825 ? 25.614 -22.547 -7.666 1.00 83.56 825 GLN A O 1
ATOM 6368 N N . LEU A 1 826 ? 27.683 -22.344 -8.536 1.00 86.81 826 LEU A N 1
ATOM 6369 C CA . LEU A 1 826 ? 28.259 -21.557 -7.437 1.00 86.81 826 LEU A CA 1
ATOM 6370 C C . LEU A 1 826 ? 28.649 -20.121 -7.836 1.00 86.81 826 LEU A C 1
ATOM 6372 O O . LEU A 1 826 ? 28.823 -19.262 -6.974 1.00 86.81 826 LEU A O 1
ATOM 6376 N N . THR A 1 827 ? 28.745 -19.810 -9.126 1.00 89.50 827 THR A N 1
ATOM 6377 C CA . THR A 1 827 ? 29.195 -18.509 -9.642 1.00 89.50 827 THR A CA 1
ATOM 6378 C C . THR A 1 827 ? 28.526 -18.157 -10.968 1.00 89.50 827 THR A C 1
ATOM 6380 O O . THR A 1 827 ? 28.124 -19.035 -11.722 1.00 89.50 827 THR A O 1
ATOM 6383 N N . VAL A 1 828 ? 28.462 -16.861 -11.270 1.00 88.06 828 VAL A N 1
ATOM 6384 C CA . VAL A 1 828 ? 28.231 -16.329 -12.621 1.00 88.06 828 VAL A CA 1
ATOM 6385 C C . VAL A 1 828 ? 29.484 -15.554 -13.021 1.00 88.06 828 VAL A C 1
ATOM 6387 O O . VAL A 1 828 ? 29.910 -14.657 -12.286 1.00 88.06 828 VAL A O 1
ATOM 6390 N N . LEU A 1 829 ? 30.091 -15.911 -14.153 1.00 82.94 829 LEU A N 1
ATOM 6391 C CA . LEU A 1 829 ? 31.436 -15.474 -14.563 1.00 82.94 829 LEU A CA 1
ATOM 6392 C C . LEU A 1 829 ? 31.486 -14.847 -15.968 1.00 82.94 829 LEU A C 1
ATOM 6394 O O . LEU A 1 829 ? 32.400 -14.083 -16.279 1.00 82.94 829 LEU A O 1
ATOM 6398 N N . GLU A 1 830 ? 30.512 -15.161 -16.818 1.00 76.75 830 GLU A N 1
ATOM 6399 C CA . GLU A 1 830 ? 30.489 -14.889 -18.265 1.00 76.75 830 GLU A CA 1
ATOM 6400 C C . GLU A 1 830 ? 29.697 -13.632 -18.650 1.00 76.75 830 GLU A C 1
ATOM 6402 O O . GLU A 1 830 ? 29.721 -13.217 -19.809 1.00 76.75 830 GLU A O 1
ATOM 6407 N N . GLU A 1 831 ? 29.037 -12.984 -17.688 1.00 78.81 831 GLU A N 1
ATOM 6408 C CA . GLU A 1 831 ? 28.312 -11.730 -17.919 1.00 78.81 831 GLU A CA 1
ATOM 6409 C C . GLU A 1 831 ? 29.215 -10.481 -17.987 1.00 78.81 831 GLU A C 1
ATOM 6411 O O . GLU A 1 831 ? 28.760 -9.441 -18.458 1.00 78.81 831 GLU A O 1
ATOM 6416 N N . GLY A 1 832 ? 30.478 -10.569 -17.555 1.00 73.81 832 GLY A N 1
ATOM 6417 C CA . GLY A 1 832 ? 31.413 -9.437 -17.454 1.00 73.81 832 GLY A CA 1
ATOM 6418 C C . GLY A 1 832 ? 31.967 -9.259 -16.037 1.00 73.81 832 GLY A C 1
ATOM 6419 O O . GLY A 1 832 ? 31.401 -9.781 -15.076 1.00 73.81 832 GLY A O 1
ATOM 6420 N N . LEU A 1 833 ? 33.083 -8.532 -15.897 1.00 75.12 833 LEU A N 1
ATOM 6421 C CA . LEU A 1 833 ? 33.750 -8.321 -14.599 1.00 75.12 833 LEU A CA 1
ATOM 6422 C C . LEU A 1 833 ? 32.826 -7.592 -13.613 1.00 75.12 833 LEU A C 1
ATOM 6424 O O . LEU A 1 833 ? 32.687 -7.995 -12.463 1.00 75.12 833 LEU A O 1
ATOM 6428 N N . GLU A 1 834 ? 32.116 -6.576 -14.097 1.00 78.56 834 GLU A N 1
ATOM 6429 C CA . GLU A 1 834 ? 31.168 -5.765 -13.334 1.00 78.56 834 GLU A CA 1
ATOM 6430 C C . GLU A 1 834 ? 29.855 -6.492 -12.980 1.00 78.56 834 GLU A C 1
ATOM 6432 O O . GLU A 1 834 ? 29.006 -5.923 -12.298 1.00 78.56 834 GLU A O 1
ATOM 6437 N N . ARG A 1 835 ? 29.681 -7.741 -13.441 1.00 81.81 835 ARG A N 1
ATOM 6438 C CA . ARG A 1 835 ? 28.479 -8.573 -13.233 1.00 81.81 835 ARG A CA 1
ATOM 6439 C C . ARG A 1 835 ? 28.749 -9.908 -12.542 1.00 81.81 835 ARG A C 1
ATOM 6441 O O . ARG A 1 835 ? 27.799 -10.660 -12.298 1.00 81.81 835 ARG A O 1
ATOM 6448 N N . LYS A 1 836 ? 30.017 -10.208 -12.232 1.00 87.69 836 LYS A N 1
ATOM 6449 C CA . LYS A 1 836 ? 30.396 -11.409 -11.483 1.00 87.69 836 LYS A CA 1
ATOM 6450 C C . LYS A 1 836 ? 29.679 -11.446 -10.140 1.00 87.69 836 LYS A C 1
ATOM 6452 O O . LYS A 1 836 ? 29.636 -10.442 -9.434 1.00 87.69 836 LYS A O 1
ATOM 6457 N N . ARG A 1 837 ? 29.123 -12.600 -9.783 1.00 92.81 837 ARG A N 1
ATOM 6458 C CA . ARG A 1 837 ? 28.360 -12.798 -8.541 1.00 92.81 837 ARG A CA 1
ATOM 6459 C C . ARG A 1 837 ? 28.339 -14.269 -8.148 1.00 92.81 837 ARG A C 1
ATOM 6461 O O . ARG A 1 837 ? 28.522 -15.145 -8.993 1.00 92.81 837 ARG A O 1
ATOM 6468 N N . LEU A 1 838 ? 28.130 -14.532 -6.867 1.00 92.25 838 LEU A N 1
ATOM 6469 C CA . LEU A 1 838 ? 27.966 -15.879 -6.330 1.00 92.25 838 LEU A CA 1
ATOM 6470 C C . LEU A 1 838 ? 26.544 -16.366 -6.644 1.00 92.25 838 LEU A C 1
ATOM 6472 O O . LEU A 1 838 ? 25.585 -15.593 -6.565 1.00 92.25 838 LEU A O 1
ATOM 6476 N N . ALA A 1 839 ? 26.406 -17.631 -7.031 1.00 89.06 839 ALA A N 1
ATOM 6477 C CA . ALA A 1 839 ? 25.111 -18.255 -7.301 1.00 89.06 839 ALA A CA 1
ATOM 6478 C C . ALA A 1 839 ? 24.532 -18.895 -6.017 1.00 89.06 839 ALA A C 1
ATOM 6480 O O . ALA A 1 839 ? 25.289 -19.139 -5.073 1.00 89.06 839 ALA A O 1
ATOM 6481 N N . PRO A 1 840 ? 23.211 -19.176 -5.946 1.00 83.12 840 PRO A N 1
ATOM 6482 C CA . PRO A 1 840 ? 22.549 -19.563 -4.695 1.00 83.12 840 PRO A CA 1
ATOM 6483 C C . PRO A 1 840 ? 23.155 -20.768 -3.961 1.00 83.12 840 PRO A C 1
ATOM 6485 O O . PRO A 1 840 ? 23.166 -20.770 -2.734 1.00 83.12 840 PRO A O 1
ATOM 6488 N N . GLY A 1 841 ? 23.737 -21.741 -4.675 1.00 83.56 841 GLY A N 1
ATOM 6489 C CA . GLY A 1 841 ? 24.370 -22.915 -4.058 1.00 83.56 841 GLY A CA 1
ATOM 6490 C C . GLY A 1 841 ? 25.544 -22.592 -3.122 1.00 83.56 841 GLY A C 1
ATOM 6491 O O . GLY A 1 841 ? 25.908 -23.416 -2.293 1.00 83.56 841 GLY A O 1
ATOM 6492 N N . VAL A 1 842 ? 26.120 -21.383 -3.180 1.00 89.94 842 VAL A N 1
ATOM 6493 C CA . VAL A 1 842 ? 27.165 -20.954 -2.226 1.00 89.94 842 VAL A CA 1
ATOM 6494 C C . VAL A 1 842 ? 26.624 -20.825 -0.800 1.00 89.94 842 VAL A C 1
ATOM 6496 O O . VAL A 1 842 ? 27.381 -20.997 0.154 1.00 89.94 842 VAL A O 1
ATOM 6499 N N . TYR A 1 843 ? 25.326 -20.558 -0.636 1.00 90.56 843 TYR A N 1
ATOM 6500 C CA . TYR A 1 843 ? 24.692 -20.442 0.678 1.00 90.56 843 TYR A CA 1
ATOM 6501 C C . TYR A 1 843 ? 24.422 -21.799 1.351 1.00 90.56 843 TYR A C 1
ATOM 6503 O O . TYR A 1 843 ? 24.266 -21.841 2.570 1.00 90.56 843 TYR A O 1
ATOM 6511 N N . GLU A 1 844 ? 24.424 -22.890 0.576 1.00 87.31 844 GLU A N 1
ATOM 6512 C CA . GLU A 1 844 ? 24.250 -24.276 1.041 1.00 87.31 844 GLU A CA 1
ATOM 6513 C C . GLU A 1 844 ? 25.586 -24.946 1.431 1.00 87.31 844 GLU A C 1
ATOM 6515 O O . GLU A 1 844 ? 25.591 -26.056 1.965 1.00 87.31 844 GLU A O 1
ATOM 6520 N N . LEU A 1 845 ? 26.729 -24.287 1.188 1.00 92.31 845 LEU A N 1
ATOM 6521 C CA . LEU A 1 845 ? 28.059 -24.845 1.448 1.00 92.31 845 LEU A CA 1
ATOM 6522 C C . LEU A 1 845 ? 28.365 -25.032 2.940 1.00 92.31 845 LEU A C 1
ATOM 6524 O O . LEU A 1 845 ? 28.023 -24.201 3.790 1.00 92.31 845 LEU A O 1
ATOM 6528 N N . ASP A 1 846 ? 29.129 -26.087 3.234 1.00 93.81 846 ASP A N 1
ATOM 6529 C CA . ASP A 1 846 ? 29.709 -26.288 4.561 1.00 93.81 846 ASP A CA 1
ATOM 6530 C C . ASP A 1 846 ? 30.764 -25.216 4.917 1.00 93.81 846 ASP A C 1
ATOM 6532 O O . ASP A 1 846 ? 31.311 -24.504 4.067 1.00 93.81 846 ASP A O 1
ATOM 6536 N N . ARG A 1 847 ? 31.081 -25.108 6.213 1.00 94.44 847 ARG A N 1
ATOM 6537 C CA . ARG A 1 847 ? 32.025 -24.116 6.761 1.00 94.44 847 ARG A CA 1
ATOM 6538 C C . ARG A 1 847 ? 33.431 -24.178 6.150 1.00 94.44 847 ARG A C 1
ATOM 6540 O O . ARG A 1 847 ? 34.076 -23.138 6.038 1.00 94.44 847 ARG A O 1
ATOM 6547 N N . LEU A 1 848 ? 33.926 -25.363 5.797 1.00 94.25 848 LEU A N 1
ATOM 6548 C CA . LEU A 1 848 ? 35.258 -25.570 5.219 1.00 94.25 848 LEU A CA 1
ATOM 6549 C C . LEU A 1 848 ? 35.269 -25.205 3.732 1.00 94.25 848 LEU A C 1
ATOM 6551 O O . LEU A 1 848 ? 36.176 -24.497 3.291 1.00 94.25 848 LEU A O 1
ATOM 6555 N N . ALA A 1 849 ? 34.249 -25.627 2.984 1.00 92.81 849 ALA A N 1
ATOM 6556 C CA . ALA A 1 849 ? 34.056 -25.265 1.584 1.00 92.81 849 ALA A CA 1
ATOM 6557 C C . ALA A 1 849 ? 33.897 -23.744 1.420 1.00 92.81 849 ALA A C 1
ATOM 6559 O O . ALA A 1 849 ? 34.611 -23.123 0.630 1.00 92.81 849 ALA A O 1
ATOM 6560 N N . LEU A 1 850 ? 33.034 -23.119 2.226 1.00 95.00 850 LEU A N 1
ATOM 6561 C CA . LEU A 1 850 ? 32.819 -21.675 2.196 1.00 95.00 850 LEU A CA 1
ATOM 6562 C C . LEU A 1 850 ? 34.084 -20.894 2.597 1.00 95.00 850 LEU A C 1
ATOM 6564 O O . LEU A 1 850 ? 34.445 -19.917 1.936 1.00 95.00 850 LEU A O 1
ATOM 6568 N N . ALA A 1 851 ? 34.808 -21.345 3.629 1.00 96.38 851 ALA A N 1
ATOM 6569 C CA . ALA A 1 851 ? 36.083 -20.742 4.018 1.00 96.38 851 ALA A CA 1
ATOM 6570 C C . ALA A 1 851 ? 37.151 -20.874 2.922 1.00 96.38 851 ALA A C 1
ATOM 6572 O O . ALA A 1 851 ? 37.910 -19.933 2.691 1.00 96.38 851 ALA A O 1
ATOM 6573 N N . ALA A 1 852 ? 37.214 -22.011 2.224 1.00 93.94 852 ALA A N 1
ATOM 6574 C CA . ALA A 1 852 ? 38.147 -22.227 1.123 1.00 93.94 852 ALA A CA 1
ATOM 6575 C C . ALA A 1 852 ? 37.828 -21.342 -0.096 1.00 93.94 852 ALA A C 1
ATOM 6577 O O . ALA A 1 852 ? 38.748 -20.753 -0.667 1.00 93.94 852 ALA A O 1
ATOM 6578 N N . LEU A 1 853 ? 36.547 -21.168 -0.442 1.00 94.62 853 LEU A N 1
ATOM 6579 C CA . LEU A 1 853 ? 36.104 -20.254 -1.503 1.00 94.62 853 LEU A CA 1
ATOM 6580 C C . LEU A 1 853 ? 36.493 -18.804 -1.189 1.00 94.62 853 LEU A C 1
ATOM 6582 O O . LEU A 1 853 ? 37.131 -18.141 -2.011 1.00 94.62 853 LEU A O 1
ATOM 6586 N N . LEU A 1 854 ? 36.200 -18.326 0.024 1.00 96.56 854 LEU A N 1
ATOM 6587 C CA . LEU A 1 854 ? 36.601 -16.982 0.448 1.00 96.56 854 LEU A CA 1
ATOM 6588 C C . LEU A 1 854 ? 38.135 -16.836 0.488 1.00 96.56 854 LEU A C 1
ATOM 6590 O O . LEU A 1 854 ? 38.660 -15.832 0.007 1.00 96.56 854 LEU A O 1
ATOM 6594 N N . ARG A 1 855 ? 38.876 -17.854 0.951 1.00 95.31 855 ARG A N 1
ATOM 6595 C CA . ARG A 1 855 ? 40.351 -17.883 0.914 1.00 95.31 855 ARG A CA 1
ATOM 6596 C C . ARG A 1 855 ? 40.886 -17.753 -0.514 1.00 95.31 855 ARG A C 1
ATOM 6598 O O . ARG A 1 855 ? 41.888 -17.068 -0.709 1.00 95.31 855 ARG A O 1
ATOM 6605 N N . GLY A 1 856 ? 40.236 -18.366 -1.505 1.00 91.88 856 GLY A N 1
ATOM 6606 C CA . GLY A 1 856 ? 40.581 -18.234 -2.927 1.00 91.88 856 GLY A CA 1
ATOM 6607 C C . GLY A 1 856 ? 40.471 -16.792 -3.415 1.00 91.88 856 GLY A C 1
ATOM 6608 O O . GLY A 1 856 ? 41.461 -16.213 -3.869 1.00 91.88 856 GLY A O 1
ATOM 6609 N N . LEU A 1 857 ? 39.297 -16.187 -3.221 1.00 93.56 857 LEU A N 1
ATOM 6610 C CA . LEU A 1 857 ? 39.002 -14.814 -3.641 1.00 93.56 857 LEU A CA 1
ATOM 6611 C C . LEU A 1 857 ? 39.928 -13.786 -2.968 1.00 93.56 857 LEU A C 1
ATOM 6613 O O . LEU A 1 857 ? 40.542 -12.959 -3.643 1.00 93.56 857 LEU A O 1
ATOM 6617 N N . PHE A 1 858 ? 40.117 -13.883 -1.648 1.00 93.75 858 PHE A N 1
ATOM 6618 C CA . PHE A 1 858 ? 41.055 -13.018 -0.925 1.00 93.75 858 PHE A CA 1
ATOM 6619 C C . PHE A 1 858 ? 42.527 -13.297 -1.288 1.00 93.75 858 PHE A C 1
ATOM 6621 O O . PHE A 1 858 ? 43.341 -12.375 -1.267 1.00 93.75 858 PHE A O 1
ATOM 6628 N N . THR A 1 859 ? 42.909 -14.522 -1.671 1.00 90.56 859 THR A N 1
ATOM 6629 C CA . THR A 1 859 ? 44.286 -14.794 -2.134 1.00 90.56 859 THR A CA 1
ATOM 6630 C C . THR A 1 859 ? 44.583 -14.102 -3.458 1.00 90.56 859 THR A C 1
ATOM 6632 O O . THR A 1 859 ? 45.692 -13.584 -3.612 1.00 90.56 859 THR A O 1
ATOM 6635 N N . ALA A 1 860 ? 43.616 -14.037 -4.374 1.00 87.12 860 ALA A N 1
ATOM 6636 C CA . ALA A 1 860 ? 43.746 -13.289 -5.618 1.00 87.12 860 ALA A CA 1
ATOM 6637 C C . ALA A 1 860 ? 43.697 -11.767 -5.362 1.00 87.12 860 ALA A C 1
ATOM 6639 O O . ALA A 1 860 ? 44.747 -11.118 -5.304 1.00 87.12 860 ALA A O 1
ATOM 6640 N N . ASP A 1 861 ? 42.509 -11.213 -5.112 1.00 86.00 861 ASP A N 1
ATOM 6641 C CA . ASP A 1 861 ? 42.262 -9.759 -5.138 1.00 86.00 861 ASP A CA 1
ATOM 6642 C C . ASP A 1 861 ? 42.431 -9.081 -3.766 1.00 86.00 861 ASP A C 1
ATOM 6644 O O . ASP A 1 861 ? 42.515 -7.854 -3.658 1.00 86.00 861 ASP A O 1
ATOM 6648 N N . GLY A 1 862 ? 42.479 -9.869 -2.688 1.00 88.31 862 GLY A N 1
ATOM 6649 C CA . GLY A 1 862 ? 42.622 -9.353 -1.329 1.00 88.31 862 GLY A CA 1
ATOM 6650 C C . GLY A 1 862 ? 44.002 -8.736 -1.085 1.00 88.31 862 GLY A C 1
ATOM 6651 O O . GLY A 1 862 ? 45.030 -9.325 -1.412 1.00 88.31 862 GLY A O 1
ATOM 6652 N N . THR A 1 863 ? 44.040 -7.552 -0.487 1.00 86.88 863 THR A N 1
ATOM 6653 C CA . THR A 1 863 ? 45.242 -6.758 -0.213 1.00 86.88 863 THR A CA 1
ATOM 6654 C C . THR A 1 863 ? 45.335 -6.437 1.278 1.00 86.88 863 THR A C 1
ATOM 6656 O O . THR A 1 863 ? 44.321 -6.210 1.942 1.00 86.88 863 THR A O 1
ATOM 6659 N N . ILE A 1 864 ? 46.555 -6.403 1.813 1.00 86.31 864 ILE A N 1
ATOM 6660 C CA . ILE A 1 864 ? 46.838 -5.927 3.170 1.00 86.31 864 ILE A CA 1
ATOM 6661 C C . ILE A 1 864 ? 47.331 -4.484 3.070 1.00 86.31 864 ILE A C 1
ATOM 6663 O O . ILE A 1 864 ? 48.234 -4.180 2.296 1.00 86.31 864 ILE A O 1
ATOM 6667 N N . ILE A 1 865 ? 46.732 -3.587 3.852 1.00 82.56 865 ILE A N 1
ATOM 6668 C CA . ILE A 1 865 ? 47.180 -2.199 3.976 1.00 82.56 865 ILE A CA 1
ATOM 6669 C C . ILE A 1 865 ? 47.853 -2.041 5.339 1.00 82.56 865 ILE A C 1
ATOM 6671 O O . ILE A 1 865 ? 47.189 -2.090 6.379 1.00 82.56 865 ILE A O 1
ATOM 6675 N N . GLN A 1 866 ? 49.176 -1.860 5.322 1.00 69.88 866 GLN A N 1
ATOM 6676 C CA . GLN A 1 866 ? 49.991 -1.667 6.526 1.00 69.88 866 GLN A CA 1
ATOM 6677 C C . GLN A 1 866 ? 49.656 -0.329 7.210 1.00 69.88 866 GLN A C 1
ATOM 6679 O O . GLN A 1 866 ? 49.312 -0.316 8.392 1.00 69.88 866 GLN A O 1
ATOM 6684 N N . ASP A 1 867 ? 49.630 0.775 6.450 1.00 61.53 867 ASP A N 1
ATOM 6685 C CA . ASP A 1 867 ? 49.175 2.096 6.914 1.00 61.53 867 ASP A CA 1
ATOM 6686 C C . ASP A 1 867 ? 47.666 2.089 7.221 1.00 61.53 867 ASP A C 1
ATOM 6688 O O . ASP A 1 867 ? 46.813 2.360 6.376 1.00 61.53 867 ASP A O 1
ATOM 6692 N N . GLY A 1 868 ? 47.329 1.748 8.466 1.00 59.25 868 GLY A N 1
ATOM 6693 C CA . GLY A 1 868 ? 45.954 1.599 8.948 1.00 59.25 868 GLY A CA 1
ATOM 6694 C C . GLY A 1 868 ? 45.565 0.171 9.342 1.00 59.25 868 GLY A C 1
ATOM 6695 O O . GLY A 1 868 ? 44.477 -0.001 9.901 1.00 59.25 868 GLY A O 1
ATOM 6696 N N . ALA A 1 869 ? 46.451 -0.806 9.129 1.00 71.88 869 ALA A N 1
ATOM 6697 C CA . ALA A 1 869 ? 46.338 -2.197 9.566 1.00 71.88 869 ALA A CA 1
ATOM 6698 C C . ALA A 1 869 ? 45.008 -2.873 9.183 1.00 71.88 869 ALA A C 1
ATOM 6700 O O . ALA A 1 869 ? 44.204 -3.234 10.048 1.00 71.88 869 ALA A O 1
ATOM 6701 N N . GLN A 1 870 ? 44.759 -3.026 7.880 1.00 81.88 870 GLN A N 1
ATOM 6702 C CA . GLN A 1 870 ? 43.460 -3.463 7.364 1.00 81.88 870 GLN A CA 1
ATOM 6703 C C . GLN A 1 870 ? 43.579 -4.511 6.251 1.00 81.88 870 GLN A C 1
ATOM 6705 O O . GLN A 1 870 ? 44.460 -4.424 5.400 1.00 81.88 870 GLN A O 1
ATOM 6710 N N . ILE A 1 871 ? 42.672 -5.496 6.257 1.00 90.12 871 ILE A N 1
ATOM 6711 C CA . ILE A 1 871 ? 42.496 -6.457 5.158 1.00 90.12 871 ILE A CA 1
ATOM 6712 C C . ILE A 1 871 ? 41.378 -5.930 4.264 1.00 90.12 871 ILE A C 1
ATOM 6714 O O . ILE A 1 871 ? 40.318 -5.535 4.763 1.00 90.12 871 ILE A O 1
ATOM 6718 N N . VAL A 1 872 ? 41.628 -5.910 2.961 1.00 90.62 872 VAL A N 1
ATOM 6719 C CA . VAL A 1 872 ? 40.797 -5.229 1.971 1.00 90.62 872 VAL A CA 1
ATOM 6720 C C . VAL A 1 872 ? 40.583 -6.134 0.761 1.00 90.62 872 VAL A C 1
ATOM 6722 O O . VAL A 1 872 ? 41.526 -6.767 0.308 1.00 90.62 872 VAL A O 1
ATOM 6725 N N . LEU A 1 873 ? 39.372 -6.181 0.216 1.00 91.06 873 LEU A N 1
ATOM 6726 C CA . LEU A 1 873 ? 39.034 -6.833 -1.050 1.00 91.06 873 LEU A CA 1
ATOM 6727 C C . LEU A 1 873 ? 38.494 -5.764 -2.006 1.00 91.06 873 LEU A C 1
ATOM 6729 O O . LEU A 1 873 ? 37.644 -4.969 -1.612 1.00 91.06 873 LEU A O 1
ATOM 6733 N N . SER A 1 874 ? 38.990 -5.720 -3.241 1.00 85.12 874 SER A N 1
ATOM 6734 C CA . SER A 1 874 ? 38.520 -4.775 -4.267 1.00 85.12 874 SER A CA 1
ATOM 6735 C C . SER A 1 874 ? 37.841 -5.541 -5.396 1.00 85.12 874 SER A C 1
ATOM 6737 O O . SER A 1 874 ? 38.352 -6.585 -5.788 1.00 85.12 874 SER A O 1
ATOM 6739 N N . SER A 1 875 ? 36.729 -5.029 -5.928 1.00 85.94 875 SER A N 1
ATOM 6740 C CA . SER A 1 875 ? 36.102 -5.578 -7.139 1.00 85.94 875 SER A CA 1
ATOM 6741 C C . SER A 1 875 ? 35.323 -4.512 -7.913 1.00 85.94 875 SER A C 1
ATOM 6743 O O . SER A 1 875 ? 34.818 -3.533 -7.348 1.00 85.94 875 SER A O 1
ATOM 6745 N N . CYS A 1 876 ? 35.214 -4.718 -9.223 1.00 82.75 876 CYS A N 1
ATOM 6746 C CA . CYS A 1 876 ? 34.305 -4.001 -10.112 1.00 82.75 876 CYS A CA 1
ATOM 6747 C C . CYS A 1 876 ? 32.831 -4.396 -9.883 1.00 82.75 876 CYS A C 1
ATOM 6749 O O . CYS A 1 876 ? 31.939 -3.603 -10.184 1.00 82.75 876 CYS A O 1
ATOM 6751 N N . SER A 1 877 ? 32.556 -5.587 -9.334 1.00 87.31 877 SER A N 1
ATOM 6752 C CA . SER A 1 877 ? 31.199 -6.033 -8.997 1.00 87.31 877 SER A CA 1
ATOM 6753 C C . SER A 1 877 ? 30.799 -5.600 -7.585 1.00 87.31 877 SER A C 1
ATOM 6755 O O . SER A 1 877 ? 31.385 -6.024 -6.587 1.00 87.31 877 SER A O 1
ATOM 6757 N N . LYS A 1 878 ? 29.749 -4.777 -7.486 1.00 85.50 878 LYS A N 1
ATOM 6758 C CA . LYS A 1 878 ? 29.149 -4.398 -6.194 1.00 85.50 878 LYS A CA 1
ATOM 6759 C C . LYS A 1 878 ? 28.361 -5.550 -5.571 1.00 85.50 878 LYS A C 1
ATOM 6761 O O . LYS A 1 878 ? 28.363 -5.688 -4.350 1.00 85.50 878 LYS A O 1
ATOM 6766 N N . ASP A 1 879 ? 27.724 -6.387 -6.383 1.00 87.56 879 ASP A N 1
ATOM 6767 C CA . ASP A 1 879 ? 26.894 -7.498 -5.906 1.00 87.56 879 ASP A CA 1
ATOM 6768 C C . ASP A 1 879 ? 27.759 -8.554 -5.209 1.00 87.56 879 ASP A C 1
ATOM 6770 O O . ASP A 1 879 ? 27.450 -8.970 -4.091 1.00 87.56 879 ASP A O 1
ATOM 6774 N N . LEU A 1 880 ? 28.912 -8.891 -5.804 1.00 91.62 880 LEU A N 1
ATOM 6775 C CA . LEU A 1 880 ? 29.895 -9.804 -5.218 1.00 91.62 880 LEU A CA 1
ATOM 6776 C C . LEU A 1 880 ? 30.345 -9.349 -3.822 1.00 91.62 880 LEU A C 1
ATOM 6778 O O . LEU A 1 880 ? 30.423 -10.165 -2.906 1.00 91.62 880 LEU A O 1
ATOM 6782 N N . LEU A 1 881 ? 30.607 -8.052 -3.632 1.00 92.62 881 LEU A N 1
ATOM 6783 C CA . LEU A 1 881 ? 31.062 -7.528 -2.341 1.00 92.62 881 LEU A CA 1
ATOM 6784 C C . LEU A 1 881 ? 29.961 -7.567 -1.266 1.00 92.62 881 LEU A C 1
ATOM 6786 O O . LEU A 1 881 ? 30.262 -7.939 -0.132 1.00 92.62 881 LEU A O 1
ATOM 6790 N N . HIS A 1 882 ? 28.696 -7.281 -1.600 1.00 91.56 882 HIS A N 1
ATOM 6791 C CA . HIS A 1 882 ? 27.581 -7.457 -0.652 1.00 91.56 882 HIS A CA 1
ATOM 6792 C C . HIS A 1 882 ? 27.373 -8.937 -0.285 1.00 91.56 882 HIS A C 1
ATOM 6794 O O . HIS A 1 882 ? 27.174 -9.266 0.886 1.00 91.56 882 HIS A O 1
ATOM 6800 N N . GLN A 1 883 ? 27.470 -9.854 -1.256 1.00 93.88 883 GLN A N 1
ATOM 6801 C CA . GLN A 1 883 ? 27.372 -11.291 -0.980 1.00 93.88 883 GLN A CA 1
ATOM 6802 C C . GLN A 1 883 ? 28.522 -11.767 -0.080 1.00 93.88 883 GLN A C 1
ATOM 6804 O O . GLN A 1 883 ? 28.280 -12.467 0.902 1.00 93.88 883 GLN A O 1
ATOM 6809 N N . VAL A 1 884 ? 29.762 -11.341 -0.348 1.00 95.38 884 VAL A N 1
ATOM 6810 C CA . VAL A 1 884 ? 30.922 -11.639 0.510 1.00 95.38 884 VAL A CA 1
ATOM 6811 C C . VAL A 1 884 ? 30.741 -11.056 1.917 1.00 95.38 884 VAL A C 1
ATOM 6813 O O . VAL A 1 884 ? 31.045 -11.745 2.887 1.00 95.38 884 VAL A O 1
ATOM 6816 N N . GLN A 1 885 ? 30.189 -9.848 2.068 1.00 95.06 885 GLN A N 1
ATOM 6817 C CA . GLN A 1 885 ? 29.898 -9.248 3.377 1.00 95.06 885 GLN A CA 1
ATOM 6818 C C . GLN A 1 885 ? 28.915 -10.089 4.217 1.00 95.06 885 GLN A C 1
ATOM 6820 O O . GLN A 1 885 ? 29.146 -10.275 5.416 1.00 95.06 885 GLN A O 1
ATOM 6825 N N . LEU A 1 886 ? 27.861 -10.645 3.606 1.00 93.56 886 LEU A N 1
ATOM 6826 C CA . LEU A 1 886 ? 26.918 -11.549 4.284 1.00 93.56 886 LEU A CA 1
ATOM 6827 C C . LEU A 1 886 ? 27.525 -12.928 4.586 1.00 93.56 886 LEU A C 1
ATOM 6829 O O . LEU A 1 886 ? 27.246 -13.511 5.634 1.00 93.56 886 LEU A O 1
ATOM 6833 N N . LEU A 1 887 ? 28.390 -13.449 3.713 1.00 95.38 887 LEU A N 1
ATOM 6834 C CA . LEU A 1 887 ? 29.070 -14.729 3.939 1.00 95.38 887 LEU A CA 1
ATOM 6835 C C . LEU A 1 887 ? 30.128 -14.632 5.048 1.00 95.38 887 LEU A C 1
ATOM 6837 O O . LEU A 1 887 ? 30.223 -15.546 5.867 1.00 95.38 887 LEU A O 1
ATOM 6841 N N . LEU A 1 888 ? 30.851 -13.510 5.142 1.00 95.06 888 LEU A N 1
ATOM 6842 C CA . LEU A 1 888 ? 31.755 -13.199 6.256 1.00 95.06 888 LEU A CA 1
ATOM 6843 C C . LEU A 1 888 ? 31.007 -13.130 7.600 1.00 95.06 888 LEU A C 1
ATOM 6845 O O . LEU A 1 888 ? 31.522 -13.620 8.609 1.00 95.06 888 LEU A O 1
ATOM 6849 N N . LEU A 1 889 ? 29.773 -12.611 7.617 1.00 93.19 889 LEU A N 1
ATOM 6850 C CA . LEU A 1 889 ? 28.955 -12.533 8.832 1.00 93.19 889 LEU A CA 1
ATOM 6851 C C . LEU A 1 889 ? 28.628 -13.923 9.420 1.00 93.19 889 LEU A C 1
ATOM 6853 O O . LEU A 1 889 ? 28.568 -14.054 10.639 1.00 93.19 889 LEU A O 1
ATOM 6857 N N . SER A 1 890 ? 28.540 -14.975 8.595 1.00 92.88 890 SER A N 1
ATOM 6858 C CA . SER A 1 890 ? 28.394 -16.384 9.035 1.00 92.88 890 SER A CA 1
ATOM 6859 C C . SER A 1 890 ? 29.576 -16.883 9.885 1.00 92.88 890 SER A C 1
ATOM 6861 O O . SER A 1 890 ? 29.419 -17.743 10.745 1.00 92.88 890 SER A O 1
ATOM 6863 N N . PHE A 1 891 ? 30.773 -16.317 9.693 1.00 93.31 891 PHE A N 1
ATOM 6864 C CA . PHE A 1 891 ? 31.948 -16.584 10.535 1.00 93.31 891 PHE A CA 1
ATOM 6865 C C . PHE A 1 891 ? 32.048 -15.633 11.741 1.00 93.31 891 PHE A C 1
ATOM 6867 O O . PHE A 1 891 ? 33.017 -15.709 12.497 1.00 93.31 891 PHE A O 1
ATOM 6874 N N . GLY A 1 892 ? 31.088 -14.717 11.912 1.00 90.50 892 GLY A N 1
ATOM 6875 C CA . GLY A 1 892 ? 31.146 -13.604 12.863 1.00 90.50 892 GLY A CA 1
ATOM 6876 C C . GLY A 1 892 ? 32.077 -12.462 12.436 1.00 90.50 892 GLY A C 1
ATOM 6877 O O . GLY A 1 892 ? 32.405 -11.610 13.258 1.00 90.50 892 GLY A O 1
ATOM 6878 N N . ILE A 1 893 ? 32.540 -12.440 11.179 1.00 92.75 893 ILE A N 1
ATOM 6879 C CA . ILE A 1 893 ? 33.490 -11.443 10.667 1.00 92.75 893 ILE A CA 1
ATOM 6880 C C . ILE A 1 893 ? 32.719 -10.209 10.196 1.00 92.75 893 ILE A C 1
ATOM 6882 O O . ILE A 1 893 ? 32.084 -10.225 9.138 1.00 92.75 893 ILE A O 1
ATOM 6886 N N . LYS A 1 894 ? 32.812 -9.108 10.947 1.00 92.12 894 LYS A N 1
ATOM 6887 C CA . LYS A 1 894 ? 32.253 -7.825 10.508 1.00 92.12 894 LYS A CA 1
ATOM 6888 C C . LYS A 1 894 ? 33.136 -7.198 9.424 1.00 92.12 894 LYS A C 1
ATOM 6890 O O . LYS A 1 894 ? 34.365 -7.137 9.545 1.00 92.12 894 LYS A O 1
ATOM 6895 N N . SER A 1 895 ? 32.506 -6.696 8.367 1.00 93.94 895 SER A N 1
ATOM 6896 C CA . SER A 1 895 ? 33.166 -5.955 7.286 1.00 93.94 895 SER A CA 1
ATOM 6897 C C . SER A 1 895 ? 32.328 -4.754 6.849 1.00 93.94 895 SER A C 1
ATOM 6899 O O . SER A 1 895 ? 31.125 -4.718 7.105 1.00 93.94 895 SER A O 1
ATOM 6901 N N . ALA A 1 896 ? 32.976 -3.766 6.232 1.00 92.31 896 ALA A N 1
ATOM 6902 C CA . ALA A 1 896 ? 32.377 -2.520 5.767 1.00 92.31 896 ALA A CA 1
ATOM 6903 C C . ALA A 1 896 ? 32.680 -2.260 4.283 1.00 92.31 896 ALA A C 1
ATOM 6905 O O . ALA A 1 896 ? 33.768 -2.598 3.810 1.00 92.31 896 ALA A O 1
ATOM 6906 N N . LEU A 1 897 ? 31.740 -1.648 3.564 1.00 90.25 897 LEU A N 1
ATOM 6907 C CA . LEU A 1 897 ? 31.860 -1.303 2.147 1.00 90.25 897 LEU A CA 1
ATOM 6908 C C . LEU A 1 897 ? 32.170 0.189 1.949 1.00 90.25 897 LEU A C 1
ATOM 6910 O O . LEU A 1 897 ? 31.551 1.055 2.559 1.00 90.25 897 LEU A O 1
ATOM 6914 N N . GLU A 1 898 ? 33.102 0.496 1.048 1.00 81.69 898 GLU A N 1
ATOM 6915 C CA . GLU A 1 898 ? 33.445 1.852 0.612 1.00 81.69 898 GLU A CA 1
ATOM 6916 C C . GLU A 1 898 ? 33.440 1.962 -0.921 1.00 81.69 898 GLU A C 1
ATOM 6918 O O . GLU A 1 898 ? 33.869 1.059 -1.644 1.00 81.69 898 GLU A O 1
ATOM 6923 N N . HIS A 1 899 ? 33.000 3.115 -1.427 1.00 62.75 899 HIS A N 1
ATOM 6924 C CA . HIS A 1 899 ? 32.956 3.437 -2.854 1.00 62.75 899 HIS A CA 1
ATOM 6925 C C . HIS A 1 899 ? 33.758 4.722 -3.110 1.00 62.75 899 HIS A C 1
ATOM 6927 O O . HIS A 1 899 ? 33.578 5.716 -2.405 1.00 62.75 899 HIS A O 1
ATOM 6933 N N . ASN A 1 900 ? 34.703 4.696 -4.059 1.00 52.50 900 ASN A N 1
ATOM 6934 C CA . ASN A 1 900 ? 35.813 5.655 -4.081 1.00 52.50 900 ASN A CA 1
ATOM 6935 C C . ASN A 1 900 ? 36.119 6.188 -5.493 1.00 52.50 900 ASN A C 1
ATOM 6937 O O . ASN A 1 900 ? 36.911 5.606 -6.232 1.00 52.50 900 ASN A O 1
ATOM 6941 N N . GLN A 1 901 ? 35.544 7.344 -5.841 1.00 41.84 901 GLN A N 1
ATOM 6942 C CA . GLN A 1 901 ? 35.798 8.043 -7.109 1.00 41.84 901 GLN A CA 1
ATOM 6943 C C . GLN A 1 901 ? 37.162 8.762 -7.117 1.00 41.84 901 GLN A C 1
ATOM 6945 O O . GLN A 1 901 ? 37.244 9.995 -7.104 1.00 41.84 901 GLN A O 1
ATOM 6950 N N . ARG A 1 902 ? 38.262 7.997 -7.110 1.00 38.06 902 ARG A N 1
ATOM 6951 C CA . ARG A 1 902 ? 39.630 8.529 -7.234 1.00 38.06 902 ARG A CA 1
ATOM 6952 C C . ARG A 1 902 ? 40.539 7.647 -8.087 1.00 38.06 902 ARG A C 1
ATOM 6954 O O . ARG A 1 902 ? 40.912 6.550 -7.680 1.00 38.06 902 ARG A O 1
ATOM 6961 N N . ASN A 1 903 ? 41.077 8.242 -9.153 1.00 36.44 903 ASN A N 1
ATOM 6962 C CA . ASN A 1 903 ? 42.095 7.690 -10.066 1.00 36.44 903 ASN A CA 1
ATOM 6963 C C . ASN A 1 903 ? 43.470 7.386 -9.407 1.00 36.44 903 ASN A C 1
ATOM 6965 O O . ASN A 1 903 ? 44.482 7.313 -10.099 1.00 36.44 903 ASN A O 1
ATOM 6969 N N . GLY A 1 904 ? 43.547 7.268 -8.077 1.00 38.34 904 GLY A N 1
ATOM 6970 C CA . GLY A 1 904 ? 44.786 7.055 -7.325 1.00 38.34 904 GLY A CA 1
ATOM 6971 C C . GLY A 1 904 ? 45.121 5.588 -7.033 1.00 38.34 904 GLY A C 1
ATOM 6972 O O . GLY A 1 904 ? 46.299 5.255 -6.956 1.00 38.34 904 GLY A O 1
ATOM 6973 N N . LEU A 1 905 ? 44.125 4.701 -6.881 1.00 38.16 905 LEU A N 1
ATOM 6974 C CA . LEU A 1 905 ? 44.388 3.307 -6.478 1.00 38.16 905 LEU A CA 1
ATOM 6975 C C . LEU A 1 905 ? 44.827 2.382 -7.623 1.00 38.16 905 LEU A C 1
ATOM 6977 O O . LEU A 1 905 ? 45.512 1.400 -7.354 1.00 38.16 905 LEU A O 1
ATOM 6981 N N . ALA A 1 906 ? 44.500 2.682 -8.884 1.00 39.22 906 ALA A N 1
ATOM 6982 C CA . ALA A 1 906 ? 44.855 1.813 -10.014 1.00 39.22 906 ALA A CA 1
ATOM 6983 C C . ALA A 1 906 ? 46.377 1.569 -10.126 1.00 39.22 906 ALA A C 1
ATOM 6985 O O . ALA A 1 906 ? 46.810 0.453 -10.403 1.00 39.22 906 ALA A O 1
ATOM 6986 N N . ALA A 1 907 ? 47.194 2.584 -9.818 1.00 36.50 907 ALA A N 1
ATOM 6987 C CA . ALA A 1 907 ? 48.654 2.469 -9.792 1.00 36.50 907 ALA A CA 1
ATOM 6988 C C . ALA A 1 907 ? 49.190 1.579 -8.649 1.00 36.50 907 ALA A C 1
ATOM 6990 O O . ALA A 1 907 ? 50.296 1.057 -8.752 1.00 36.50 907 ALA A O 1
ATOM 6991 N N . ILE A 1 908 ? 48.414 1.398 -7.574 1.00 39.19 908 ILE A N 1
ATOM 6992 C CA . ILE A 1 908 ? 48.769 0.568 -6.412 1.00 39.19 908 ILE A CA 1
ATOM 6993 C C . ILE A 1 908 ? 48.317 -0.886 -6.630 1.00 39.19 908 ILE A C 1
ATOM 6995 O O . ILE A 1 908 ? 49.030 -1.810 -6.254 1.00 39.19 908 ILE A O 1
ATOM 6999 N N . LEU A 1 909 ? 47.154 -1.091 -7.258 1.00 39.12 909 LEU A N 1
ATOM 7000 C CA . LEU A 1 909 ? 46.531 -2.411 -7.418 1.00 39.12 909 LEU A CA 1
ATOM 7001 C C . LEU A 1 909 ? 47.164 -3.278 -8.522 1.00 39.12 909 LEU A C 1
ATOM 7003 O O . LEU A 1 909 ? 47.250 -4.493 -8.359 1.00 39.12 909 LEU A O 1
ATOM 7007 N N . PHE A 1 910 ? 47.611 -2.687 -9.638 1.00 43.47 910 PHE A N 1
ATOM 7008 C CA . PHE A 1 910 ? 48.013 -3.463 -10.827 1.00 43.47 910 PHE A CA 1
ATOM 7009 C C . PHE A 1 910 ? 49.530 -3.536 -11.087 1.00 43.47 910 PHE A C 1
ATOM 7011 O O . PHE A 1 910 ? 49.991 -4.478 -11.739 1.00 43.47 910 PHE A O 1
ATOM 7018 N N . GLY A 1 911 ? 50.317 -2.600 -10.544 1.00 36.97 911 GLY A N 1
ATOM 7019 C CA . GLY A 1 911 ? 51.758 -2.480 -10.810 1.00 36.97 911 GLY A CA 1
ATOM 7020 C C . GLY A 1 911 ? 52.087 -1.961 -12.220 1.00 36.97 911 GLY A C 1
ATOM 7021 O O . GLY A 1 911 ? 51.200 -1.585 -12.983 1.00 36.97 911 GLY A O 1
ATOM 7022 N N . GLU A 1 912 ? 53.376 -1.927 -12.577 1.00 32.12 912 GLU A N 1
ATOM 7023 C CA . GLU A 1 912 ? 53.882 -1.346 -13.839 1.00 32.12 912 GLU A CA 1
ATOM 7024 C C . GLU A 1 912 ? 53.654 -2.249 -15.078 1.00 32.12 912 GLU A C 1
ATOM 7026 O O . GLU A 1 912 ? 54.590 -2.623 -15.787 1.00 32.12 912 GLU A O 1
ATOM 7031 N N . ALA A 1 913 ? 52.398 -2.615 -15.350 1.00 34.41 913 ALA A N 1
ATOM 7032 C CA . ALA A 1 913 ? 51.971 -3.328 -16.558 1.00 34.41 913 ALA A CA 1
ATOM 7033 C C . ALA A 1 913 ? 51.305 -2.379 -17.582 1.00 34.41 913 ALA A C 1
ATOM 7035 O O . ALA A 1 913 ? 50.753 -1.344 -17.220 1.00 34.41 913 ALA A O 1
ATOM 7036 N N . ASP A 1 914 ? 51.383 -2.721 -18.874 1.00 35.50 914 ASP A N 1
ATOM 7037 C CA . ASP A 1 914 ? 51.061 -1.825 -20.002 1.00 35.50 914 ASP A CA 1
ATOM 7038 C C . ASP A 1 914 ? 49.603 -1.288 -19.964 1.00 35.50 914 ASP A C 1
ATOM 7040 O O . ASP A 1 914 ? 48.659 -2.070 -20.118 1.00 35.50 914 ASP A O 1
ATOM 7044 N N . PRO A 1 915 ? 49.377 0.032 -19.788 1.00 35.38 915 PRO A N 1
ATOM 7045 C CA . PRO A 1 915 ? 48.069 0.601 -19.441 1.00 35.38 915 PRO A CA 1
ATOM 7046 C C . PRO A 1 915 ? 47.143 0.817 -20.657 1.00 35.38 915 PRO A C 1
ATOM 7048 O O . PRO A 1 915 ? 46.483 1.852 -20.761 1.00 35.38 915 PRO A O 1
ATOM 7051 N N . ARG A 1 916 ? 47.131 -0.105 -21.631 1.00 32.72 916 ARG A N 1
ATOM 7052 C CA . ARG A 1 916 ? 46.581 0.162 -22.978 1.00 32.72 916 ARG A CA 1
ATOM 7053 C C . ARG A 1 916 ? 45.201 -0.400 -23.326 1.00 32.72 916 ARG A C 1
ATOM 7055 O O . ARG A 1 916 ? 44.630 0.096 -24.291 1.00 32.72 916 ARG A O 1
ATOM 7062 N N . ASP A 1 917 ? 44.651 -1.342 -22.556 1.00 33.56 917 ASP A N 1
ATOM 7063 C CA . ASP A 1 917 ? 43.372 -2.008 -22.890 1.00 33.56 917 ASP A CA 1
ATOM 7064 C C . ASP A 1 917 ? 42.289 -1.967 -21.786 1.00 33.56 917 ASP A C 1
ATOM 7066 O O . ASP A 1 917 ? 41.193 -2.484 -21.994 1.00 33.56 917 ASP A O 1
ATOM 7070 N N . TYR A 1 918 ? 42.532 -1.314 -20.640 1.00 36.50 918 TYR A N 1
ATOM 7071 C CA . TYR A 1 918 ? 41.557 -1.241 -19.538 1.00 36.50 918 TYR A CA 1
ATOM 7072 C C . TYR A 1 918 ? 41.181 0.199 -19.170 1.00 36.50 918 TYR A C 1
ATOM 7074 O O . TYR A 1 918 ? 42.005 0.969 -18.679 1.00 36.50 918 TYR A O 1
ATOM 7082 N N . ARG A 1 919 ? 39.898 0.539 -19.353 1.00 40.16 919 ARG A N 1
ATOM 7083 C CA . ARG A 1 919 ? 39.234 1.631 -18.627 1.00 40.16 919 ARG A CA 1
ATOM 7084 C C . ARG A 1 919 ? 38.558 1.041 -17.399 1.00 40.16 919 ARG A C 1
ATOM 7086 O O . ARG A 1 919 ? 37.707 0.170 -17.539 1.00 40.16 919 ARG A O 1
ATOM 7093 N N . ILE A 1 920 ? 38.946 1.524 -16.225 1.00 47.12 920 ILE A N 1
ATOM 7094 C CA . ILE A 1 920 ? 38.373 1.140 -14.937 1.00 47.12 920 ILE A CA 1
ATOM 7095 C C . ILE A 1 920 ? 37.961 2.446 -14.258 1.00 47.12 920 ILE A C 1
ATOM 7097 O O . ILE A 1 920 ? 38.768 3.082 -13.583 1.00 47.12 920 ILE A O 1
ATOM 7101 N N . ASP A 1 921 ? 36.733 2.882 -14.538 1.00 47.16 921 ASP A N 1
ATOM 7102 C CA . ASP A 1 921 ? 36.247 4.211 -14.147 1.00 47.16 921 ASP A CA 1
ATOM 7103 C C . ASP A 1 921 ? 35.566 4.215 -12.752 1.00 47.16 921 ASP A C 1
ATOM 7105 O O . ASP A 1 921 ? 35.460 5.272 -12.136 1.00 47.16 921 ASP A O 1
ATOM 7109 N N . ASP A 1 922 ? 35.189 3.044 -12.210 1.00 59.22 922 ASP A N 1
ATOM 7110 C CA . ASP A 1 922 ? 34.669 2.846 -10.843 1.00 59.22 922 ASP A CA 1
ATOM 7111 C C . ASP A 1 922 ? 35.132 1.486 -10.268 1.00 59.22 922 ASP A C 1
ATOM 7113 O O . ASP A 1 922 ? 34.964 0.450 -10.909 1.00 59.22 922 ASP A O 1
ATOM 7117 N N . VAL A 1 923 ? 35.662 1.468 -9.036 1.00 68.50 923 VAL A N 1
ATOM 7118 C CA . VAL A 1 923 ? 35.974 0.246 -8.253 1.00 68.50 923 VAL A CA 1
ATOM 7119 C C . VAL A 1 923 ? 35.371 0.384 -6.855 1.00 68.50 923 VAL A C 1
ATOM 7121 O O . VAL A 1 923 ? 35.350 1.480 -6.283 1.00 68.50 923 VAL A O 1
ATOM 7124 N N . SER A 1 924 ? 34.869 -0.716 -6.294 1.00 81.31 924 SER A N 1
ATOM 7125 C CA . SER A 1 924 ? 34.311 -0.759 -4.936 1.00 81.31 924 SER A CA 1
ATOM 7126 C C . SER A 1 924 ? 35.173 -1.625 -4.018 1.00 81.31 924 SER A C 1
ATOM 7128 O O . SER A 1 924 ? 35.906 -2.501 -4.480 1.00 81.31 924 SER A O 1
ATOM 7130 N N . ILE A 1 925 ? 35.143 -1.330 -2.718 1.00 87.38 925 ILE A N 1
ATOM 7131 C CA . ILE A 1 925 ? 36.119 -1.839 -1.752 1.00 87.38 925 ILE A CA 1
ATOM 7132 C C . ILE A 1 925 ? 35.395 -2.383 -0.516 1.00 87.38 925 ILE A C 1
ATOM 7134 O O . ILE A 1 925 ? 34.714 -1.636 0.179 1.00 87.38 925 ILE A O 1
ATOM 7138 N N . LEU A 1 926 ? 35.594 -3.662 -0.201 1.00 92.94 926 LEU A N 1
ATOM 7139 C CA . LEU A 1 926 ? 35.212 -4.272 1.074 1.00 92.94 926 LEU A CA 1
ATOM 7140 C C . LEU A 1 926 ? 36.409 -4.263 2.025 1.00 92.94 926 LEU A C 1
ATOM 7142 O O . LEU A 1 926 ? 37.524 -4.624 1.652 1.00 92.94 926 LEU A O 1
ATOM 7146 N N . LYS A 1 927 ? 36.183 -3.882 3.279 1.00 92.12 927 LYS A N 1
ATOM 7147 C CA . LYS A 1 927 ? 37.203 -3.808 4.325 1.00 92.12 927 LYS A CA 1
ATOM 7148 C C . LYS A 1 927 ? 36.790 -4.632 5.533 1.00 92.12 927 LYS A C 1
ATOM 7150 O O . LYS A 1 927 ? 35.711 -4.431 6.082 1.00 92.12 927 LYS A O 1
ATOM 7155 N N . ILE A 1 928 ? 37.658 -5.520 6.001 1.00 91.75 928 ILE A N 1
ATOM 7156 C CA . ILE A 1 928 ? 37.421 -6.249 7.254 1.00 91.75 928 ILE A CA 1
ATOM 7157 C C . ILE A 1 928 ? 37.635 -5.287 8.435 1.00 91.75 928 ILE A C 1
ATOM 7159 O O . ILE A 1 928 ? 38.525 -4.425 8.391 1.00 91.75 928 ILE A O 1
ATOM 7163 N N . SER A 1 929 ? 36.812 -5.403 9.484 1.00 87.44 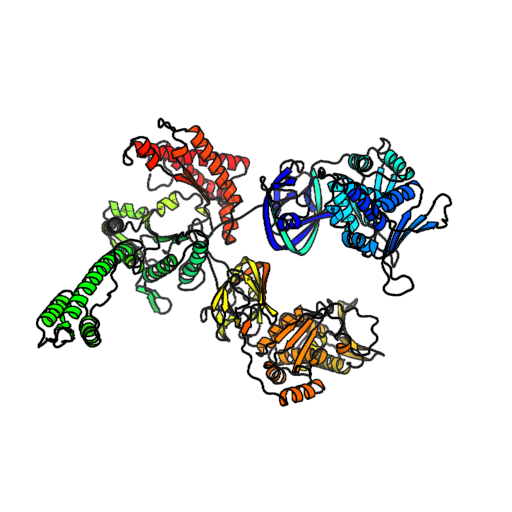929 SER A N 1
ATOM 7164 C CA . SER A 1 929 ? 36.978 -4.599 10.701 1.00 87.44 929 SER A CA 1
ATOM 7165 C C . SER A 1 929 ? 38.347 -4.869 11.350 1.00 87.44 929 SER A C 1
ATOM 7167 O O . SER A 1 929 ? 38.942 -5.939 11.187 1.00 87.44 929 SER A O 1
ATOM 7169 N N . ARG A 1 930 ? 38.864 -3.923 12.145 1.00 80.19 930 ARG A N 1
ATOM 7170 C CA . ARG A 1 930 ? 40.159 -4.125 12.818 1.00 80.19 930 ARG A CA 1
ATOM 7171 C C . ARG A 1 930 ? 40.144 -5.262 13.842 1.00 80.19 930 ARG A C 1
ATOM 7173 O O . ARG A 1 930 ? 41.193 -5.890 13.990 1.00 80.19 930 ARG A O 1
ATOM 7180 N N . ALA A 1 931 ? 39.006 -5.512 14.492 1.00 79.94 931 ALA A N 1
ATOM 7181 C CA . ALA A 1 931 ? 38.810 -6.569 15.484 1.00 79.94 931 ALA A CA 1
ATOM 7182 C C . ALA A 1 931 ? 38.633 -7.948 14.823 1.00 79.94 931 ALA A C 1
ATOM 7184 O O . ALA A 1 931 ? 39.299 -8.918 15.196 1.00 79.94 931 ALA A O 1
ATOM 7185 N N . SER A 1 932 ? 37.830 -8.024 13.760 1.00 88.00 932 SER A N 1
ATOM 7186 C CA . SER A 1 932 ? 37.556 -9.264 13.030 1.00 88.00 932 SER A CA 1
ATOM 7187 C C . SER A 1 932 ? 38.746 -9.807 12.213 1.00 88.00 932 SER A C 1
ATOM 7189 O O . SER A 1 932 ? 38.669 -10.920 11.701 1.00 88.00 932 SER A O 1
ATOM 7191 N N . ARG A 1 933 ? 39.891 -9.111 12.114 1.00 87.62 933 ARG A N 1
ATOM 7192 C CA . ARG A 1 933 ? 41.078 -9.613 11.376 1.00 87.62 933 ARG A CA 1
ATOM 7193 C C . ARG A 1 933 ? 41.686 -10.903 11.927 1.00 87.62 933 ARG A C 1
ATOM 7195 O O . ARG A 1 933 ? 42.138 -11.720 11.131 1.00 87.62 933 ARG A O 1
ATOM 7202 N N . ARG A 1 934 ? 41.708 -11.114 13.249 1.00 85.50 934 ARG A N 1
ATOM 7203 C CA . ARG A 1 934 ? 42.175 -12.395 13.833 1.00 85.50 934 ARG A CA 1
ATOM 7204 C C . ARG A 1 934 ? 41.166 -13.525 13.619 1.00 85.50 934 ARG A C 1
ATOM 7206 O O . ARG A 1 934 ? 41.548 -14.686 13.529 1.00 85.50 934 ARG A O 1
ATOM 7213 N N . LEU A 1 935 ? 39.882 -13.182 13.515 1.00 88.50 935 LEU A N 1
ATOM 7214 C CA . LEU A 1 935 ? 38.818 -14.120 13.172 1.00 88.50 935 LEU A CA 1
ATOM 7215 C C . LEU A 1 935 ? 38.930 -14.528 11.694 1.00 88.50 935 LEU A C 1
ATOM 7217 O O . LEU A 1 935 ? 38.939 -15.717 11.398 1.00 88.50 935 LEU A O 1
ATOM 7221 N N . PHE A 1 936 ? 39.169 -13.569 10.794 1.00 93.44 936 PHE A N 1
ATOM 7222 C CA . PHE A 1 936 ? 39.515 -13.841 9.398 1.00 93.44 936 PHE A CA 1
ATOM 7223 C C . PHE A 1 936 ? 40.774 -14.703 9.267 1.00 93.44 936 PHE A C 1
ATOM 7225 O O . PHE A 1 936 ? 40.718 -15.711 8.576 1.00 93.44 936 PHE A O 1
ATOM 7232 N N . GLU A 1 937 ? 41.881 -14.367 9.937 1.00 92.38 937 GLU A N 1
ATOM 7233 C CA . GLU A 1 937 ? 43.126 -15.157 9.903 1.00 92.38 937 GLU A CA 1
ATOM 7234 C C . GLU A 1 937 ? 42.905 -16.623 10.315 1.00 92.38 937 GLU A C 1
ATOM 7236 O O . GLU A 1 937 ? 43.427 -17.530 9.667 1.00 92.38 937 GLU A O 1
ATOM 7241 N N . ARG A 1 938 ? 42.106 -16.851 11.367 1.00 90.69 938 ARG A N 1
ATOM 7242 C CA . ARG A 1 938 ? 41.803 -18.185 11.902 1.00 90.69 938 ARG A CA 1
ATOM 7243 C C . ARG A 1 938 ? 40.878 -19.002 10.999 1.00 90.69 938 ARG A C 1
ATOM 7245 O O . ARG A 1 938 ? 41.102 -20.196 10.834 1.00 90.69 938 ARG A O 1
ATOM 7252 N N . GLU A 1 939 ? 39.815 -18.386 10.487 1.00 93.50 939 GLU A N 1
ATOM 7253 C CA . GLU A 1 939 ? 38.743 -19.088 9.768 1.00 93.50 939 GLU A CA 1
ATOM 7254 C C . GLU A 1 939 ? 39.015 -19.196 8.260 1.00 93.50 939 GLU A C 1
ATOM 7256 O O . GLU A 1 939 ? 38.789 -20.248 7.668 1.00 93.50 939 GLU A O 1
ATOM 7261 N N . ILE A 1 940 ? 39.515 -18.124 7.635 1.00 95.75 940 ILE A N 1
ATOM 7262 C CA . ILE A 1 940 ? 39.579 -17.961 6.172 1.00 95.75 940 ILE A CA 1
ATOM 7263 C C . ILE A 1 940 ? 41.023 -17.752 5.706 1.00 95.75 940 ILE A C 1
ATOM 7265 O O . ILE A 1 940 ? 41.535 -18.555 4.935 1.00 95.75 940 ILE A O 1
ATOM 7269 N N . GLY A 1 941 ? 41.697 -16.707 6.187 1.00 92.88 941 GLY A N 1
ATOM 7270 C CA . GLY A 1 941 ? 43.080 -16.369 5.856 1.00 92.88 941 GLY A CA 1
ATOM 7271 C C . GLY A 1 941 ? 43.355 -16.195 4.355 1.00 92.88 941 GLY A C 1
ATOM 7272 O O . GLY A 1 941 ? 42.464 -15.936 3.547 1.00 92.88 941 GLY A O 1
ATOM 7273 N N . PHE A 1 942 ? 44.624 -16.359 3.984 1.00 93.44 942 PHE A N 1
ATOM 7274 C CA . PHE A 1 942 ? 45.077 -16.468 2.595 1.00 93.44 942 PHE A CA 1
ATOM 7275 C C . PHE A 1 942 ? 45.588 -17.898 2.322 1.00 93.44 942 PHE A C 1
ATOM 7277 O O . PHE A 1 942 ? 45.580 -18.761 3.209 1.00 93.44 942 PHE A O 1
ATOM 7284 N N . HIS A 1 943 ? 46.008 -18.190 1.090 1.00 89.94 943 HIS A N 1
ATOM 7285 C CA . HIS A 1 943 ? 46.696 -19.442 0.764 1.00 89.94 943 HIS A CA 1
ATOM 7286 C C . HIS A 1 943 ? 48.030 -19.548 1.533 1.00 89.94 943 HIS A C 1
ATOM 7288 O O . HIS A 1 943 ? 48.754 -18.549 1.580 1.00 89.94 943 HIS A O 1
ATOM 7294 N N . PRO A 1 944 ? 48.400 -20.713 2.107 1.00 85.88 944 PRO A N 1
ATOM 7295 C CA . PRO A 1 944 ? 49.600 -20.845 2.942 1.00 85.88 944 PRO A CA 1
ATOM 7296 C C . PRO A 1 944 ? 50.885 -20.320 2.290 1.00 85.88 944 PRO A C 1
ATOM 7298 O O . PRO A 1 944 ? 51.616 -19.562 2.920 1.00 85.88 944 PRO A O 1
ATOM 7301 N N . ASP A 1 945 ? 51.105 -20.633 1.010 1.00 83.00 945 ASP A N 1
ATOM 7302 C CA . ASP A 1 945 ? 52.297 -20.209 0.254 1.00 83.00 945 ASP A CA 1
ATOM 7303 C C . ASP A 1 945 ? 52.262 -18.741 -0.224 1.00 83.00 945 ASP A C 1
ATOM 7305 O O . ASP A 1 945 ? 53.191 -18.269 -0.880 1.00 83.00 945 ASP A O 1
ATOM 7309 N N . SER A 1 946 ? 51.193 -17.992 0.073 1.00 83.75 946 SER A N 1
ATOM 7310 C CA . SER A 1 946 ? 51.104 -16.569 -0.263 1.00 83.75 946 SER A CA 1
ATOM 7311 C C . SER A 1 946 ? 51.895 -15.719 0.730 1.00 83.75 946 SER A C 1
ATOM 7313 O O . SER A 1 946 ? 51.710 -15.831 1.941 1.00 83.75 946 SER A O 1
ATOM 7315 N N . ALA A 1 947 ? 52.693 -14.769 0.229 1.00 82.31 947 ALA A N 1
ATOM 7316 C CA . ALA A 1 947 ? 53.381 -13.779 1.066 1.00 82.31 947 ALA A CA 1
ATOM 7317 C C . ALA A 1 947 ? 52.414 -12.997 1.986 1.00 82.31 947 ALA A C 1
ATOM 7319 O O . ALA A 1 947 ? 52.778 -12.659 3.114 1.00 82.31 947 ALA A O 1
ATOM 7320 N N . LYS A 1 948 ? 51.157 -12.813 1.545 1.00 88.00 948 LYS A N 1
ATOM 7321 C CA . LYS A 1 948 ? 50.060 -12.197 2.314 1.00 88.00 948 LYS A CA 1
ATOM 7322 C C . LYS A 1 948 ? 49.810 -12.914 3.656 1.00 88.00 948 LYS A C 1
ATOM 7324 O O . LYS A 1 948 ? 49.437 -12.276 4.634 1.00 88.00 948 LYS A O 1
ATOM 7329 N N . THR A 1 949 ? 50.059 -14.224 3.745 1.00 88.56 949 THR A N 1
ATOM 7330 C CA . THR A 1 949 ? 49.907 -15.007 4.987 1.00 88.56 949 THR A CA 1
ATOM 7331 C C . THR A 1 949 ? 50.931 -14.601 6.049 1.00 88.56 949 THR A C 1
ATOM 7333 O O . THR A 1 949 ? 50.572 -14.406 7.208 1.00 88.56 949 THR A O 1
ATOM 7336 N N . VAL A 1 950 ? 52.198 -14.418 5.660 1.00 86.31 950 VAL A N 1
ATOM 7337 C CA . VAL A 1 950 ? 53.273 -13.997 6.580 1.00 86.31 950 VAL A CA 1
ATOM 7338 C C . VAL A 1 950 ? 53.077 -12.543 7.015 1.00 86.31 950 VAL A C 1
ATOM 7340 O O . VAL A 1 950 ? 53.254 -12.213 8.187 1.00 86.31 950 VAL A O 1
ATOM 7343 N N . GLU A 1 951 ? 52.662 -11.683 6.083 1.00 86.50 951 GLU A N 1
ATOM 7344 C CA . GLU A 1 951 ? 52.353 -10.276 6.348 1.00 86.50 951 GLU A CA 1
ATOM 7345 C C . GLU A 1 951 ? 51.173 -10.112 7.323 1.00 86.50 951 GLU A C 1
ATOM 7347 O O . GLU A 1 951 ? 51.265 -9.332 8.273 1.00 86.50 951 GLU A O 1
ATOM 7352 N N . LEU A 1 952 ? 50.096 -10.891 7.157 1.00 88.25 952 LEU A N 1
ATOM 7353 C CA . LEU A 1 952 ? 48.953 -10.875 8.075 1.00 88.25 952 LEU A CA 1
ATOM 7354 C C . LEU A 1 952 ? 49.345 -11.328 9.489 1.00 88.25 952 LEU A C 1
ATOM 7356 O O . LEU A 1 952 ? 48.967 -10.669 10.459 1.00 88.25 952 LEU A O 1
ATOM 7360 N N . ALA A 1 953 ? 50.134 -12.398 9.607 1.00 85.69 953 ALA A N 1
ATOM 7361 C CA . ALA A 1 953 ? 50.596 -12.904 10.899 1.00 85.69 953 ALA A CA 1
ATOM 7362 C C . ALA A 1 953 ? 51.473 -11.881 11.647 1.00 85.69 953 ALA A C 1
ATOM 7364 O O . ALA A 1 953 ? 51.326 -11.708 12.859 1.00 85.69 953 ALA A O 1
ATOM 7365 N N . HIS A 1 954 ? 52.334 -11.144 10.932 1.00 84.62 954 HIS A N 1
ATOM 7366 C CA . HIS A 1 954 ? 53.105 -10.029 11.500 1.00 84.62 954 HIS A CA 1
ATOM 7367 C C . HIS A 1 954 ? 52.170 -8.921 12.013 1.00 84.62 954 HIS A C 1
ATOM 7369 O O . HIS A 1 954 ? 52.201 -8.557 13.190 1.00 84.62 954 HIS A O 1
ATOM 7375 N N . LEU A 1 955 ? 51.256 -8.461 11.152 1.00 82.75 955 LEU A N 1
ATOM 7376 C CA . LEU A 1 955 ? 50.305 -7.384 11.438 1.00 82.75 955 LEU A CA 1
ATOM 7377 C C . LEU A 1 955 ? 49.334 -7.714 12.589 1.00 82.75 955 LEU A C 1
ATOM 7379 O O . LEU A 1 955 ? 48.864 -6.819 13.295 1.00 82.75 955 LEU A O 1
ATOM 7383 N N . ASN A 1 956 ? 49.014 -8.993 12.795 1.00 83.62 956 ASN A N 1
ATOM 7384 C CA . ASN A 1 956 ? 48.194 -9.458 13.913 1.00 83.62 956 ASN A CA 1
ATOM 7385 C C . ASN A 1 956 ? 48.998 -9.740 15.193 1.00 83.62 956 ASN A C 1
ATOM 7387 O O . ASN A 1 956 ? 48.378 -9.849 16.256 1.00 83.62 956 ASN A O 1
ATOM 7391 N N . GLY A 1 957 ? 50.331 -9.811 15.128 1.00 77.12 957 GLY A N 1
ATOM 7392 C CA . GLY A 1 957 ? 51.222 -9.957 16.283 1.00 77.12 957 GLY A CA 1
ATOM 7393 C C . GLY A 1 957 ? 51.562 -8.639 16.990 1.00 77.12 957 GLY A C 1
ATOM 7394 O O . GLY A 1 957 ? 51.690 -8.623 18.212 1.00 77.12 957 GLY A O 1
ATOM 7395 N N . GLU A 1 958 ? 51.663 -7.530 16.253 1.00 69.69 958 GLU A N 1
ATOM 7396 C CA . GLU A 1 958 ? 52.175 -6.247 16.776 1.00 69.69 958 GLU A CA 1
ATOM 7397 C C . GLU A 1 958 ? 51.151 -5.374 17.531 1.00 69.69 958 GLU A C 1
ATOM 7399 O O . GLU A 1 958 ? 51.529 -4.365 18.126 1.00 69.69 958 GLU A O 1
ATOM 7404 N N . MET A 1 959 ? 49.860 -5.727 17.534 1.00 65.62 959 MET A N 1
ATOM 7405 C CA . MET A 1 959 ? 48.795 -4.898 18.122 1.00 65.62 959 MET A CA 1
ATOM 7406 C C . MET A 1 959 ? 47.747 -5.699 18.910 1.00 65.62 959 MET A C 1
ATOM 7408 O O . MET A 1 959 ? 47.489 -6.879 18.658 1.00 65.62 959 MET A O 1
ATOM 7412 N N . THR A 1 960 ? 47.107 -5.012 19.859 1.00 58.75 960 THR A N 1
ATOM 7413 C CA . THR A 1 960 ? 45.995 -5.491 20.696 1.00 58.75 960 THR A CA 1
ATOM 7414 C C . THR A 1 960 ? 44.661 -4.902 20.244 1.00 58.75 960 THR A C 1
ATOM 7416 O O . THR A 1 960 ? 44.609 -3.732 19.864 1.00 58.75 960 THR A O 1
ATOM 7419 N N . TYR A 1 961 ? 43.582 -5.685 20.333 1.00 62.25 961 TYR A N 1
ATOM 7420 C CA . TYR A 1 961 ? 42.241 -5.309 19.871 1.00 62.25 961 TYR A CA 1
ATOM 7421 C C . TYR A 1 961 ? 41.170 -5.823 20.838 1.00 62.25 961 TYR A C 1
ATOM 7423 O O . TYR A 1 961 ? 41.325 -6.918 21.382 1.00 62.25 961 TYR A O 1
ATOM 7431 N N . ASP A 1 962 ? 40.079 -5.072 20.974 1.00 59.31 962 ASP A N 1
ATOM 7432 C CA . ASP A 1 962 ? 38.827 -5.545 21.569 1.00 59.31 962 ASP A CA 1
ATOM 7433 C C . ASP A 1 962 ? 38.003 -6.367 20.554 1.00 59.31 962 ASP A C 1
ATOM 7435 O O . ASP A 1 962 ? 38.363 -6.471 19.377 1.00 59.31 962 ASP A O 1
ATOM 7439 N N . HIS A 1 963 ? 36.899 -6.966 21.004 1.00 67.38 963 HIS A N 1
ATOM 7440 C CA . HIS A 1 963 ? 35.940 -7.655 20.133 1.00 67.38 963 HIS A CA 1
ATOM 7441 C C . HIS A 1 963 ? 35.023 -6.661 19.395 1.00 67.38 963 HIS A C 1
ATOM 7443 O O . HIS A 1 963 ? 34.700 -5.604 19.930 1.00 67.38 963 HIS A O 1
ATOM 7449 N N . ASP A 1 964 ? 34.558 -7.020 18.191 1.00 73.06 964 ASP A N 1
ATOM 7450 C CA . ASP A 1 964 ? 33.444 -6.306 17.555 1.00 73.06 964 ASP A CA 1
ATOM 7451 C C . ASP A 1 964 ? 32.157 -6.522 18.359 1.00 73.06 964 ASP A C 1
ATOM 7453 O O . ASP A 1 964 ? 31.763 -7.659 18.629 1.00 73.06 964 ASP A O 1
ATOM 7457 N N . GLU A 1 965 ? 31.436 -5.439 18.637 1.00 76.50 965 GLU A N 1
ATOM 7458 C CA . GLU A 1 965 ? 29.990 -5.536 18.790 1.00 76.50 965 GLU A CA 1
ATOM 7459 C C . GLU A 1 965 ? 29.382 -5.785 17.404 1.00 76.50 965 GLU A C 1
ATOM 7461 O O . GLU A 1 965 ? 29.574 -4.984 16.482 1.00 76.50 965 GLU A O 1
ATOM 7466 N N . LEU A 1 966 ? 28.607 -6.865 17.253 1.00 89.19 966 LEU A N 1
ATOM 7467 C CA . LEU A 1 966 ? 27.801 -7.120 16.054 1.00 89.19 966 LEU A CA 1
ATOM 7468 C C . LEU A 1 966 ? 26.563 -6.207 16.045 1.00 89.19 966 LEU A C 1
ATOM 7470 O O . LEU A 1 966 ? 25.417 -6.636 16.124 1.00 89.19 966 LEU A O 1
ATOM 7474 N N . THR A 1 967 ? 26.824 -4.903 15.992 1.00 91.25 967 THR A N 1
ATOM 7475 C CA . THR A 1 967 ? 25.837 -3.832 15.875 1.00 91.25 967 THR A CA 1
ATOM 7476 C C . THR A 1 967 ? 26.312 -2.831 14.830 1.00 91.25 967 THR A C 1
ATOM 7478 O O . THR A 1 967 ? 27.522 -2.664 14.628 1.00 91.25 967 THR A O 1
ATOM 7481 N N . ASP A 1 968 ? 25.395 -2.141 14.160 1.00 92.75 968 ASP A N 1
ATOM 7482 C CA . ASP A 1 968 ? 25.753 -1.127 13.165 1.00 92.75 968 ASP A CA 1
ATOM 7483 C C . ASP A 1 968 ? 24.736 0.012 13.100 1.00 92.75 968 ASP A C 1
ATOM 7485 O O . ASP A 1 968 ? 23.553 -0.205 13.352 1.00 92.75 968 ASP A O 1
ATOM 7489 N N . ALA A 1 969 ? 25.194 1.233 12.816 1.00 92.69 969 ALA A N 1
ATOM 7490 C CA . ALA A 1 969 ? 24.314 2.398 12.735 1.00 92.69 969 ALA A CA 1
ATOM 7491 C C . ALA A 1 969 ? 23.589 2.465 11.385 1.00 92.69 969 ALA A C 1
ATOM 7493 O O . ALA A 1 969 ? 24.094 1.973 10.378 1.00 92.69 969 ALA A O 1
ATOM 7494 N N . VAL A 1 970 ? 22.411 3.086 11.353 1.00 92.75 970 VAL A N 1
ATOM 7495 C CA . VAL A 1 970 ? 21.661 3.336 10.111 1.00 92.75 970 VAL A CA 1
ATOM 7496 C C . VAL A 1 970 ? 22.354 4.426 9.287 1.00 92.75 970 VAL A C 1
ATOM 7498 O O . VAL A 1 970 ? 22.527 5.542 9.771 1.00 92.75 970 VAL A O 1
ATOM 7501 N N . ALA A 1 971 ? 22.691 4.139 8.030 1.00 89.56 971 ALA A N 1
ATOM 7502 C CA . ALA A 1 971 ? 23.203 5.139 7.092 1.00 89.56 971 ALA A CA 1
ATOM 7503 C C . ALA A 1 971 ? 22.070 5.791 6.294 1.00 89.56 971 ALA A C 1
ATOM 7505 O O . ALA A 1 971 ? 21.957 7.018 6.261 1.00 89.56 971 ALA A O 1
ATOM 7506 N N . SER A 1 972 ? 21.210 4.978 5.673 1.00 86.00 972 SER A N 1
ATOM 7507 C CA . SER A 1 972 ? 20.097 5.461 4.856 1.00 86.00 972 SER A CA 1
ATOM 7508 C C . SER A 1 972 ? 18.892 4.518 4.867 1.00 86.00 972 SER A C 1
ATOM 7510 O O . SER A 1 972 ? 18.964 3.357 5.276 1.00 86.00 972 SER A O 1
ATOM 7512 N N . ILE A 1 973 ? 17.740 5.073 4.482 1.00 84.94 973 ILE A N 1
ATOM 7513 C CA . ILE A 1 973 ? 16.446 4.390 4.418 1.00 84.94 973 ILE A CA 1
ATOM 7514 C C . ILE A 1 973 ? 15.765 4.882 3.138 1.00 84.94 973 ILE A C 1
ATOM 7516 O O . ILE A 1 973 ? 15.092 5.916 3.126 1.00 84.94 973 ILE A O 1
ATOM 7520 N N . GLU A 1 974 ? 16.008 4.190 2.035 1.00 83.19 974 GLU A N 1
ATOM 7521 C CA . GLU A 1 974 ? 15.700 4.662 0.681 1.00 83.19 974 GLU A CA 1
ATOM 7522 C C . GLU A 1 974 ? 14.508 3.886 0.096 1.00 83.19 974 GLU A C 1
ATOM 7524 O O . GLU A 1 974 ? 14.408 2.682 0.317 1.00 83.19 974 GLU A O 1
ATOM 7529 N N . PRO A 1 975 ? 13.554 4.510 -0.622 1.00 70.00 975 PRO A N 1
ATOM 7530 C CA . PRO A 1 975 ? 12.452 3.769 -1.239 1.00 70.00 975 PRO A CA 1
ATOM 7531 C C . PRO A 1 975 ? 12.959 2.806 -2.326 1.00 70.00 975 PRO A C 1
ATOM 7533 O O . PRO A 1 975 ? 13.446 3.252 -3.361 1.00 70.00 975 PRO A O 1
ATOM 7536 N N . ALA A 1 976 ? 12.794 1.496 -2.122 1.00 67.75 976 ALA A N 1
ATOM 7537 C CA . ALA A 1 976 ? 13.212 0.444 -3.061 1.00 67.75 976 ALA A CA 1
ATOM 7538 C C . ALA A 1 976 ? 12.114 0.046 -4.071 1.00 67.75 976 ALA A C 1
ATOM 7540 O O . ALA A 1 976 ? 12.329 -0.797 -4.939 1.00 67.75 976 ALA A O 1
ATOM 7541 N N . GLY A 1 977 ? 10.929 0.650 -3.956 1.00 54.47 977 GLY A N 1
ATOM 7542 C CA . GLY A 1 977 ? 9.789 0.431 -4.841 1.00 54.47 977 GLY A CA 1
ATOM 7543 C C . GLY A 1 977 ? 8.710 -0.443 -4.215 1.00 54.47 977 GLY A C 1
ATOM 7544 O O . GLY A 1 977 ? 8.379 -0.287 -3.042 1.00 54.47 977 GLY A O 1
ATOM 7545 N N . GLU A 1 978 ? 8.102 -1.321 -5.010 1.00 52.66 978 GLU A N 1
ATOM 7546 C CA . GLU A 1 978 ? 7.017 -2.207 -4.576 1.00 52.66 978 GLU A CA 1
ATOM 7547 C C . GLU A 1 978 ? 7.234 -3.615 -5.117 1.00 52.66 978 GLU A C 1
ATOM 7549 O O . GLU A 1 978 ? 7.233 -3.836 -6.334 1.00 52.66 978 GLU A O 1
ATOM 7554 N N . GLU A 1 979 ? 7.363 -4.574 -4.210 1.00 55.22 979 GLU A N 1
ATOM 7555 C CA . GLU A 1 979 ? 7.732 -5.961 -4.502 1.00 55.22 979 GLU A CA 1
ATOM 7556 C C . GLU A 1 979 ? 6.775 -6.918 -3.798 1.00 55.22 979 GLU A C 1
ATOM 7558 O O . GLU A 1 979 ? 6.009 -6.507 -2.919 1.00 55.22 979 GLU A O 1
ATOM 7563 N N . ASP A 1 980 ? 6.757 -8.178 -4.231 1.00 62.03 980 ASP A N 1
ATOM 7564 C CA . ASP A 1 980 ? 5.967 -9.196 -3.550 1.00 62.03 980 ASP A CA 1
ATOM 7565 C C . ASP A 1 980 ? 6.612 -9.507 -2.202 1.00 62.03 980 ASP A C 1
ATOM 7567 O O . ASP A 1 980 ? 7.824 -9.720 -2.090 1.00 62.03 980 ASP A O 1
ATOM 7571 N N . VAL A 1 981 ? 5.779 -9.443 -1.166 1.00 52.12 981 VAL A N 1
ATOM 7572 C CA . VAL A 1 981 ? 6.214 -9.547 0.216 1.00 52.12 981 VAL A CA 1
ATOM 7573 C C . VAL A 1 981 ? 5.489 -10.680 0.953 1.00 52.12 981 VAL A C 1
ATOM 7575 O O . VAL A 1 981 ? 4.330 -11.015 0.691 1.00 52.12 981 VAL A O 1
ATOM 7578 N N . PHE A 1 982 ? 6.231 -11.247 1.884 1.00 73.38 982 PHE A N 1
ATOM 7579 C CA . PHE A 1 982 ? 6.093 -12.466 2.644 1.00 73.38 982 PHE A CA 1
ATOM 7580 C C . PHE A 1 982 ? 6.361 -12.134 4.119 1.00 73.38 982 PHE A C 1
ATOM 7582 O O . PHE A 1 982 ? 6.904 -11.079 4.443 1.00 73.38 982 PHE A O 1
ATOM 7589 N N . ASP A 1 983 ? 5.993 -13.012 5.031 1.00 69.69 983 ASP A N 1
ATOM 7590 C CA . ASP A 1 983 ? 6.467 -12.960 6.412 1.00 69.69 983 ASP A CA 1
ATOM 7591 C C . ASP A 1 983 ? 6.786 -14.359 6.899 1.00 69.69 983 ASP A C 1
ATOM 7593 O O . ASP A 1 983 ? 6.515 -15.358 6.220 1.00 69.69 983 ASP A O 1
ATOM 7597 N N . LEU A 1 984 ? 7.317 -14.406 8.114 1.00 63.50 984 LEU A N 1
ATOM 7598 C CA . LEU A 1 984 ? 7.277 -15.614 8.905 1.00 63.50 984 LEU A CA 1
ATOM 7599 C C . LEU A 1 984 ? 6.978 -15.322 10.374 1.00 63.50 984 LEU A C 1
ATOM 7601 O O . LEU A 1 984 ? 7.352 -14.280 10.915 1.00 63.50 984 LEU A O 1
ATOM 7605 N N . THR A 1 985 ? 6.284 -16.249 11.028 1.00 64.69 985 THR A N 1
ATOM 7606 C CA . THR A 1 985 ? 5.962 -16.149 12.455 1.00 64.69 985 THR A CA 1
ATOM 7607 C C . THR A 1 985 ? 6.985 -16.931 13.272 1.00 64.69 985 THR A C 1
ATOM 7609 O O . THR A 1 985 ? 6.796 -18.100 13.601 1.00 64.69 985 THR A O 1
ATOM 7612 N N . GLU A 1 986 ? 8.091 -16.269 13.610 1.00 70.56 986 GLU A N 1
ATOM 7613 C CA . GLU A 1 986 ? 9.029 -16.754 14.626 1.00 70.56 986 GLU A CA 1
ATOM 7614 C C . GLU A 1 986 ? 8.383 -16.572 16.019 1.00 70.56 986 GLU A C 1
ATOM 7616 O O . GLU A 1 986 ? 8.020 -15.463 16.415 1.00 70.56 986 GLU A O 1
ATOM 7621 N N . GLN A 1 987 ? 8.150 -17.671 16.742 1.00 56.91 987 GLN A N 1
ATOM 7622 C CA . GLN A 1 987 ? 7.335 -17.683 17.967 1.00 56.91 987 GLN A CA 1
ATOM 7623 C C . GLN A 1 987 ? 8.138 -17.538 19.271 1.00 56.91 987 GLN A C 1
ATOM 7625 O O . GLN A 1 987 ? 7.546 -17.192 20.293 1.00 56.91 987 GLN A O 1
ATOM 7630 N N . ALA A 1 988 ? 9.444 -17.818 19.276 1.00 64.56 988 ALA A N 1
ATOM 7631 C CA . ALA A 1 988 ? 10.263 -17.892 20.488 1.00 64.56 988 ALA A CA 1
ATOM 7632 C C . ALA A 1 988 ? 10.866 -16.539 20.896 1.00 64.56 988 ALA A C 1
ATOM 7634 O O . ALA A 1 988 ? 10.902 -16.210 22.083 1.00 64.56 988 ALA A O 1
ATOM 7635 N N . THR A 1 989 ? 11.316 -15.746 19.922 1.00 68.00 989 THR A N 1
ATOM 7636 C CA . THR A 1 989 ? 11.909 -14.410 20.113 1.00 68.00 989 THR A CA 1
ATOM 7637 C C . THR A 1 989 ? 11.098 -13.287 19.454 1.00 68.00 989 THR A C 1
ATOM 7639 O O . THR A 1 989 ? 11.414 -12.109 19.646 1.00 68.00 989 THR A O 1
ATOM 7642 N N . HIS A 1 990 ? 10.047 -13.642 18.700 1.00 64.69 990 HIS A N 1
ATOM 7643 C CA . HIS A 1 990 ? 9.208 -12.746 17.884 1.00 64.69 990 HIS A CA 1
ATOM 7644 C C . HIS A 1 990 ? 9.973 -11.963 16.814 1.00 64.69 990 HIS A C 1
ATOM 7646 O O . HIS A 1 990 ? 9.533 -10.902 16.376 1.00 64.69 990 HIS A O 1
ATOM 7652 N N . HIS A 1 991 ? 11.119 -12.501 16.400 1.00 84.81 991 HIS A N 1
ATOM 7653 C CA . HIS A 1 991 ? 12.069 -11.843 15.524 1.00 84.81 991 HIS A CA 1
ATOM 7654 C C . HIS A 1 991 ? 12.820 -12.864 14.681 1.00 84.81 991 HIS A C 1
ATOM 7656 O O . HIS A 1 991 ? 13.214 -13.911 15.181 1.00 84.81 991 HIS A O 1
ATOM 7662 N N . PHE A 1 992 ? 13.113 -12.516 13.432 1.00 86.94 992 PHE A N 1
ATOM 7663 C CA . PHE A 1 992 ? 14.007 -13.298 12.582 1.00 86.94 992 PHE A CA 1
ATOM 7664 C C . PHE A 1 992 ? 15.069 -12.432 11.922 1.00 86.94 992 PHE A C 1
ATOM 7666 O O . PHE A 1 992 ? 14.872 -11.231 11.729 1.00 86.94 992 PHE A O 1
ATOM 7673 N N . VAL A 1 993 ? 16.191 -13.059 11.572 1.00 93.19 993 VAL A N 1
ATOM 7674 C CA . VAL A 1 993 ? 17.322 -12.407 10.908 1.00 93.19 993 VAL A CA 1
ATOM 7675 C C . VAL A 1 993 ? 17.110 -12.379 9.388 1.00 93.19 993 VAL A C 1
ATOM 7677 O O . VAL A 1 993 ? 17.275 -13.391 8.711 1.00 93.19 993 VAL A O 1
ATOM 7680 N N . ALA A 1 994 ? 16.771 -11.208 8.859 1.00 90.81 994 ALA A N 1
ATOM 7681 C CA . ALA A 1 994 ? 16.546 -10.851 7.463 1.00 90.81 994 ALA A CA 1
ATOM 7682 C C . ALA A 1 994 ? 17.755 -10.082 6.886 1.00 90.81 994 ALA A C 1
ATOM 7684 O O . ALA A 1 994 ? 18.020 -8.942 7.273 1.00 90.81 994 ALA A O 1
ATOM 7685 N N . SER A 1 995 ? 18.514 -10.706 5.980 1.00 92.81 995 SER A N 1
ATOM 7686 C CA . SER A 1 995 ? 19.760 -10.183 5.379 1.00 92.81 995 SER A CA 1
ATOM 7687 C C . SER A 1 995 ? 20.758 -9.611 6.406 1.00 92.81 995 SER A C 1
ATOM 7689 O O . SER A 1 995 ? 21.481 -8.653 6.137 1.00 92.81 995 SER A O 1
ATOM 7691 N N . GLY A 1 996 ? 20.783 -10.199 7.607 1.00 89.19 996 GLY A N 1
ATOM 7692 C CA . GLY A 1 996 ? 21.620 -9.795 8.741 1.00 89.19 996 GLY A CA 1
ATOM 7693 C C . GLY A 1 996 ? 20.927 -8.956 9.822 1.00 89.19 996 GLY A C 1
ATOM 7694 O O . GLY A 1 996 ? 21.483 -8.864 10.911 1.00 89.19 996 GLY A O 1
ATOM 7695 N N . LEU A 1 997 ? 19.742 -8.384 9.570 1.00 94.44 997 LEU A N 1
ATOM 7696 C CA . LEU A 1 997 ? 18.996 -7.468 10.462 1.00 94.44 997 LEU A CA 1
ATOM 7697 C C . LEU A 1 997 ? 17.723 -8.148 11.043 1.00 94.44 997 LEU A C 1
ATOM 7699 O O . LEU A 1 997 ? 17.333 -9.186 10.543 1.00 94.44 997 LEU A O 1
ATOM 7703 N N . VAL A 1 998 ? 17.047 -7.621 12.082 1.00 90.81 998 VAL A N 1
ATOM 7704 C CA . VAL A 1 998 ? 16.113 -8.402 12.964 1.00 90.81 998 VAL A CA 1
ATOM 7705 C C . VAL A 1 998 ? 14.670 -7.789 13.076 1.00 90.81 998 VAL A C 1
ATOM 7707 O O . VAL A 1 998 ? 14.637 -6.616 13.427 1.00 90.81 998 VAL A O 1
ATOM 7710 N N . VAL A 1 999 ? 13.506 -8.467 12.789 1.00 77.44 999 VAL A N 1
ATOM 7711 C CA . VAL A 1 999 ? 12.221 -7.803 12.261 1.00 77.44 999 VAL A CA 1
ATOM 7712 C C . VAL A 1 999 ? 10.715 -8.260 12.693 1.00 77.44 999 VAL A C 1
ATOM 7714 O O . VAL A 1 999 ? 10.644 -9.342 13.267 1.00 77.44 999 VAL A O 1
ATOM 7717 N N . HIS A 1 1000 ? 9.546 -7.491 12.487 1.00 72.88 1000 HIS A N 1
ATOM 7718 C CA . HIS A 1 1000 ? 8.045 -7.712 12.930 1.00 72.88 1000 HIS A CA 1
ATOM 7719 C C . HIS A 1 1000 ? 6.752 -6.840 12.335 1.00 72.88 1000 HIS A C 1
ATOM 7721 O O . HIS A 1 1000 ? 6.988 -5.773 11.760 1.00 72.88 1000 HIS A O 1
ATOM 7727 N N . ASN A 1 1001 ? 5.392 -7.165 12.533 1.00 45.97 1001 ASN A N 1
ATOM 7728 C CA . ASN A 1 1001 ? 4.063 -7.103 11.673 1.00 45.97 1001 ASN A CA 1
ATOM 7729 C C . ASN A 1 1001 ? 2.662 -6.275 12.034 1.00 45.97 1001 ASN A C 1
ATOM 7731 O O . ASN A 1 1001 ? 2.758 -5.347 12.845 1.00 45.97 1001 ASN A O 1
ATOM 7735 N N . CYS A 1 1002 ? 1.403 -6.436 11.400 1.00 28.53 1002 CYS A N 1
ATOM 7736 C CA . CYS A 1 1002 ? 0.275 -5.373 11.084 1.00 28.53 1002 CYS A CA 1
ATOM 7737 C C . CYS A 1 1002 ? -1.337 -5.631 10.718 1.00 28.53 1002 CYS A C 1
ATOM 7739 O O . CYS A 1 1002 ? -1.519 -6.685 10.138 1.00 28.53 1002 CYS A O 1
ATOM 7741 N N . SER A 1 1003 ? -2.457 -4.735 10.854 1.00 26.48 1003 SER A N 1
ATOM 7742 C CA . SER A 1 1003 ? -3.937 -4.652 10.203 1.00 26.48 1003 SER A CA 1
ATOM 7743 C C . SER A 1 1003 ? -5.243 -3.782 10.770 1.00 26.48 1003 SER A C 1
ATOM 7745 O O . SER A 1 1003 ? -5.015 -3.027 11.701 1.00 26.48 1003 SER A O 1
ATOM 7747 N N . GLU A 1 1004 ? -6.583 -3.793 10.295 1.00 23.61 1004 GLU A N 1
ATOM 7748 C CA . GLU A 1 1004 ? -7.886 -3.209 10.960 1.00 23.61 1004 GLU A CA 1
ATOM 7749 C C . GLU A 1 1004 ? -9.493 -3.605 10.910 1.00 23.61 1004 GLU A C 1
ATOM 7751 O O . GLU A 1 1004 ? -10.053 -3.602 12.007 1.00 23.61 1004 GLU A O 1
ATOM 7756 N N . TYR A 1 1005 ? -10.355 -3.764 9.835 1.00 44.66 1005 TYR A N 1
ATOM 7757 C CA . TYR A 1 1005 ? -11.880 -3.417 9.747 1.00 44.66 1005 TYR A CA 1
ATOM 7758 C C . TYR A 1 1005 ? -12.964 -4.338 8.967 1.00 44.66 1005 TYR A C 1
ATOM 7760 O O . TYR A 1 1005 ? -12.515 -5.137 8.163 1.00 44.66 1005 TYR A O 1
ATOM 7768 N N . MET A 1 1006 ? -14.349 -4.160 9.072 1.00 55.06 1006 MET A N 1
ATOM 7769 C CA . MET A 1 1006 ? -15.535 -5.016 8.571 1.00 55.06 1006 MET A CA 1
ATOM 7770 C C . MET A 1 1006 ? -16.504 -4.638 7.357 1.00 55.06 1006 MET A C 1
ATOM 7772 O O . MET A 1 1006 ? -17.310 -3.708 7.444 1.00 55.06 1006 MET A O 1
ATOM 7776 N N . PHE A 1 1007 ? -16.629 -5.500 6.322 1.00 59.62 1007 PHE A N 1
ATOM 7777 C CA . PHE A 1 1007 ? -17.877 -5.937 5.590 1.00 59.62 1007 PHE A CA 1
ATOM 7778 C C . PHE A 1 1007 ? -17.630 -7.423 5.231 1.00 59.62 1007 PHE A C 1
ATOM 7780 O O . PHE A 1 1007 ? -17.235 -8.138 6.147 1.00 59.62 1007 PHE A O 1
ATOM 7787 N N . LEU A 1 1008 ? -17.757 -7.935 3.994 1.00 58.09 1008 LEU A N 1
ATOM 7788 C CA . LEU A 1 1008 ? -17.092 -9.206 3.648 1.00 58.09 1008 LEU A CA 1
ATOM 7789 C C . LEU A 1 1008 ? -15.621 -9.122 4.076 1.00 58.09 1008 LEU A C 1
ATOM 7791 O O . LEU A 1 1008 ? -15.017 -8.053 3.993 1.00 58.09 1008 LEU A O 1
ATOM 7795 N N . ASP A 1 1009 ? -15.046 -10.228 4.537 1.00 52.09 1009 ASP A N 1
ATOM 7796 C CA . ASP A 1 1009 ? -13.624 -10.271 4.873 1.00 52.09 1009 ASP A CA 1
ATOM 7797 C C . ASP A 1 1009 ? -12.781 -9.666 3.730 1.00 52.09 1009 ASP A C 1
ATOM 7799 O O . ASP A 1 1009 ? -12.902 -10.074 2.579 1.00 52.09 1009 ASP A O 1
ATOM 7803 N N . ASP A 1 1010 ? -11.959 -8.672 4.054 1.00 49.66 1010 ASP A N 1
ATOM 7804 C CA . ASP A 1 1010 ? -11.251 -7.721 3.189 1.00 49.66 1010 ASP A CA 1
ATOM 7805 C C . ASP A 1 1010 ? -12.177 -6.871 2.331 1.00 49.66 1010 ASP A C 1
ATOM 7807 O O . ASP A 1 1010 ? -12.110 -6.918 1.110 1.00 49.66 1010 ASP A O 1
ATOM 7811 N N . THR A 1 1011 ? -12.972 -5.998 2.951 1.00 55.31 1011 THR A N 1
ATOM 7812 C CA . THR A 1 1011 ? -13.700 -4.927 2.237 1.00 55.31 1011 THR A CA 1
ATOM 7813 C C . THR A 1 1011 ? -13.642 -3.566 2.944 1.00 55.31 1011 THR A C 1
ATOM 7815 O O . THR A 1 1011 ? -13.021 -3.422 3.997 1.00 55.31 1011 THR A O 1
ATOM 7818 N N . ALA A 1 1012 ? -14.234 -2.543 2.321 1.00 53.06 1012 ALA A N 1
ATOM 7819 C CA . ALA A 1 1012 ? -14.255 -1.143 2.742 1.00 53.06 1012 ALA A CA 1
ATOM 7820 C C . ALA A 1 1012 ? -15.646 -0.531 2.572 1.00 53.06 1012 ALA A C 1
ATOM 7822 O O . ALA A 1 1012 ? -16.395 -0.945 1.690 1.00 53.06 1012 ALA A O 1
ATOM 7823 N N . CYS A 1 1013 ? -15.962 0.508 3.344 1.00 56.56 1013 CYS A N 1
ATOM 7824 C CA . CYS A 1 1013 ? -17.144 1.331 3.105 1.00 56.56 1013 CYS A CA 1
ATOM 7825 C C . CYS A 1 1013 ? -16.775 2.815 3.114 1.00 56.56 1013 CYS A C 1
ATOM 7827 O O . CYS A 1 1013 ? -16.250 3.326 4.105 1.00 56.56 1013 CYS A O 1
ATOM 7829 N N . ASN A 1 1014 ? -17.076 3.514 2.020 1.00 60.31 1014 ASN A N 1
ATOM 7830 C CA . ASN A 1 1014 ? -16.869 4.956 1.931 1.00 60.31 1014 ASN A CA 1
ATOM 7831 C C . ASN A 1 1014 ? -18.125 5.682 2.430 1.00 60.31 1014 ASN A C 1
ATOM 7833 O O . ASN A 1 1014 ? -19.228 5.439 1.936 1.00 60.31 1014 ASN A O 1
ATOM 7837 N N . LEU A 1 1015 ? -17.953 6.573 3.412 1.00 55.47 1015 LEU A N 1
ATOM 7838 C CA . LEU A 1 1015 ? -19.052 7.191 4.160 1.00 55.47 1015 LEU A CA 1
ATOM 7839 C C . LEU A 1 1015 ? -19.215 8.686 3.854 1.00 55.47 1015 LEU A C 1
ATOM 7841 O O . LEU A 1 1015 ? -18.235 9.430 3.823 1.00 55.47 1015 LEU A O 1
ATOM 7845 N N . ALA A 1 1016 ? -20.461 9.146 3.722 1.00 69.25 1016 ALA A N 1
ATOM 7846 C CA . ALA A 1 1016 ? -20.814 10.569 3.708 1.00 69.25 1016 ALA A CA 1
ATOM 7847 C C . ALA A 1 1016 ? -22.159 10.811 4.411 1.00 69.25 1016 ALA A C 1
ATOM 7849 O O . ALA A 1 1016 ? -23.023 9.938 4.413 1.00 69.25 1016 ALA A O 1
ATOM 7850 N N . SER A 1 1017 ? -22.358 12.011 4.971 1.00 78.06 1017 SER A N 1
ATOM 7851 C CA . SER A 1 1017 ? -23.590 12.371 5.690 1.00 78.06 1017 SER A CA 1
ATOM 7852 C C . SER A 1 1017 ? -24.137 13.733 5.268 1.00 78.06 1017 SER A C 1
ATOM 7854 O O . SER A 1 1017 ? -23.496 14.764 5.477 1.00 78.06 1017 SER A O 1
ATOM 7856 N N . LEU A 1 1018 ? -25.360 13.753 4.736 1.00 88.69 1018 LEU A N 1
ATOM 7857 C CA . LEU A 1 1018 ? -26.073 14.976 4.358 1.00 88.69 1018 LEU A CA 1
ATOM 7858 C C . LEU A 1 1018 ? -26.528 15.768 5.596 1.00 88.69 1018 LEU A C 1
ATOM 7860 O O . LEU A 1 1018 ? -27.238 15.255 6.458 1.00 88.69 1018 LEU A O 1
ATOM 7864 N N . ASN A 1 1019 ? -26.161 17.048 5.687 1.00 90.38 1019 ASN A N 1
ATOM 7865 C CA . ASN A 1 1019 ? -26.613 17.924 6.771 1.00 90.38 1019 ASN A CA 1
ATOM 7866 C C . ASN A 1 1019 ? -28.052 18.403 6.516 1.00 90.38 1019 ASN A C 1
ATOM 7868 O O . ASN A 1 1019 ? -28.261 19.318 5.717 1.00 90.38 1019 ASN A O 1
ATOM 7872 N N . LEU A 1 1020 ? -29.034 17.846 7.234 1.00 92.62 1020 LEU A N 1
ATOM 7873 C CA . LEU A 1 1020 ? -30.452 18.141 6.993 1.00 92.62 1020 LEU A CA 1
ATOM 7874 C C . LEU A 1 1020 ? -30.828 19.619 7.184 1.00 92.62 1020 LEU A C 1
ATOM 7876 O O . LEU A 1 1020 ? -31.781 20.071 6.561 1.00 92.62 1020 LEU A O 1
ATOM 7880 N N . ASN A 1 1021 ? -30.057 20.406 7.950 1.00 87.81 1021 ASN A N 1
ATOM 7881 C CA . ASN A 1 1021 ? -30.308 21.849 8.097 1.00 87.81 1021 ASN A CA 1
ATOM 7882 C C . ASN A 1 1021 ? -30.261 22.640 6.782 1.00 87.81 1021 ASN A C 1
ATOM 7884 O O . ASN A 1 1021 ? -30.856 23.715 6.744 1.00 87.81 1021 ASN A O 1
ATOM 7888 N N . GLN A 1 1022 ? -29.573 22.140 5.749 1.00 90.81 1022 GLN A N 1
ATOM 7889 C CA . GLN A 1 1022 ? -29.460 22.819 4.452 1.00 90.81 1022 GLN A CA 1
ATOM 7890 C C . GLN A 1 1022 ? -30.713 22.657 3.580 1.00 90.81 1022 GLN A C 1
ATOM 7892 O O . GLN A 1 1022 ? -30.989 23.512 2.752 1.00 90.81 1022 GLN A O 1
ATOM 7897 N N . PHE A 1 1023 ? -31.501 21.600 3.801 1.00 93.75 1023 PHE A N 1
ATOM 7898 C CA . PHE A 1 1023 ? -32.689 21.277 2.999 1.00 93.75 1023 PHE A CA 1
ATOM 7899 C C . PHE A 1 1023 ? -33.995 21.775 3.637 1.00 93.75 1023 PHE A C 1
ATOM 7901 O O . PHE A 1 1023 ? -35.076 21.379 3.214 1.00 93.75 1023 PHE A O 1
ATOM 7908 N N . TYR A 1 1024 ? -33.910 22.627 4.664 1.00 88.94 1024 TYR A N 1
ATOM 7909 C CA . TYR A 1 1024 ? -35.063 23.240 5.326 1.00 88.94 1024 TYR A CA 1
ATOM 7910 C C . TYR A 1 1024 ? -34.944 24.761 5.345 1.00 88.94 1024 TYR A C 1
ATOM 7912 O O . TYR A 1 1024 ? -34.033 25.323 5.969 1.00 88.94 1024 TYR A O 1
ATOM 7920 N N . THR A 1 1025 ? -35.920 25.419 4.722 1.00 85.94 1025 THR A N 1
ATOM 7921 C CA . THR A 1 1025 ? -36.033 26.879 4.652 1.00 85.94 1025 THR A CA 1
ATOM 7922 C C . THR A 1 1025 ? -36.246 27.513 6.037 1.00 85.94 1025 THR A C 1
ATOM 7924 O O . THR A 1 1025 ? -36.420 26.833 7.055 1.00 85.94 1025 THR A O 1
ATOM 7927 N N . SER A 1 1026 ? -36.213 28.846 6.112 1.00 80.06 1026 SER A N 1
ATOM 7928 C CA . SER A 1 1026 ? -36.436 29.585 7.364 1.00 80.06 1026 SER A CA 1
ATOM 7929 C C . SER A 1 1026 ? -37.867 29.454 7.903 1.00 80.06 1026 SER A C 1
ATOM 7931 O O . SER A 1 1026 ? -38.051 29.492 9.116 1.00 80.06 1026 SER A O 1
ATOM 7933 N N . ASP A 1 1027 ? -38.855 29.247 7.030 1.00 83.81 1027 ASP A N 1
ATOM 7934 C CA . ASP A 1 1027 ? -40.254 28.935 7.359 1.00 83.81 1027 ASP A CA 1
ATOM 7935 C C . ASP A 1 1027 ? -40.501 27.449 7.700 1.00 83.81 1027 ASP A C 1
ATOM 7937 O O . ASP A 1 1027 ? -41.577 27.104 8.186 1.00 83.81 1027 ASP A O 1
ATOM 7941 N N . GLY A 1 1028 ? -39.508 26.574 7.500 1.00 82.06 1028 GLY A N 1
ATOM 7942 C CA . GLY A 1 1028 ? -39.593 25.149 7.837 1.00 82.06 1028 GLY A CA 1
ATOM 7943 C C . GLY A 1 1028 ? -40.093 24.232 6.715 1.00 82.06 1028 GLY A C 1
ATOM 7944 O O . GLY A 1 1028 ? -40.350 23.053 6.970 1.00 82.06 1028 GLY A O 1
ATOM 7945 N N . THR A 1 1029 ? -40.199 24.722 5.480 1.00 89.25 1029 THR A N 1
ATOM 7946 C CA . THR A 1 1029 ? -40.485 23.890 4.302 1.00 89.25 1029 THR A CA 1
ATOM 7947 C C . THR A 1 1029 ? -39.263 23.043 3.926 1.00 89.25 1029 THR A C 1
ATOM 7949 O O . THR A 1 1029 ? -38.134 23.535 3.908 1.00 89.25 1029 THR A O 1
ATOM 7952 N N . PHE A 1 1030 ? -39.479 21.758 3.621 1.00 93.12 1030 PHE A N 1
ATOM 7953 C CA . PHE A 1 1030 ? -38.431 20.842 3.156 1.00 93.12 1030 PHE A CA 1
ATOM 7954 C C . PHE A 1 1030 ? -38.249 20.946 1.639 1.00 93.12 1030 PHE A C 1
ATOM 7956 O O . PHE A 1 1030 ? -39.203 20.728 0.888 1.00 93.12 1030 PHE A O 1
ATOM 7963 N N . ASN A 1 1031 ? -37.031 21.234 1.179 1.00 93.56 1031 ASN A N 1
ATOM 7964 C CA . ASN A 1 1031 ? -36.707 21.268 -0.243 1.00 93.56 1031 ASN A CA 1
ATOM 7965 C C . ASN A 1 1031 ? -36.394 19.855 -0.761 1.00 93.56 1031 ASN A C 1
ATOM 7967 O O . ASN A 1 1031 ? -35.245 19.408 -0.787 1.00 93.56 1031 ASN A O 1
ATOM 7971 N N . LEU A 1 1032 ? -37.455 19.148 -1.156 1.00 93.44 1032 LEU A N 1
ATOM 7972 C CA . LEU A 1 1032 ? -37.391 17.774 -1.651 1.00 93.44 1032 LEU A CA 1
ATOM 7973 C C . LEU A 1 1032 ? -36.477 17.622 -2.875 1.00 93.44 1032 LEU A C 1
ATOM 7975 O O . LEU A 1 1032 ? -35.726 16.651 -2.949 1.00 93.44 1032 LEU A O 1
ATOM 7979 N N . ASP A 1 1033 ? -36.531 18.556 -3.824 1.00 93.88 1033 ASP A N 1
ATOM 7980 C CA . ASP A 1 1033 ? -35.794 18.429 -5.084 1.00 93.88 1033 ASP A CA 1
ATOM 7981 C C . ASP A 1 1033 ? -34.296 18.705 -4.896 1.00 93.88 1033 ASP A C 1
ATOM 7983 O O . ASP A 1 1033 ? -33.472 17.966 -5.436 1.00 93.88 1033 ASP A O 1
ATOM 7987 N N . GLU A 1 1034 ? -33.920 19.672 -4.049 1.00 93.69 1034 GLU A N 1
ATOM 7988 C CA . GLU A 1 1034 ? -32.521 19.841 -3.625 1.00 93.69 1034 GLU A CA 1
ATOM 7989 C C . GLU A 1 1034 ? -32.017 18.639 -2.819 1.00 93.69 1034 GLU A C 1
ATOM 7991 O O . GLU A 1 1034 ? -30.881 18.209 -3.026 1.00 93.69 1034 GLU A O 1
ATOM 7996 N N . PHE A 1 1035 ? -32.843 18.053 -1.943 1.00 95.88 1035 PHE A N 1
ATOM 7997 C CA . PHE A 1 1035 ? -32.455 16.855 -1.195 1.00 95.88 1035 PHE A CA 1
ATOM 7998 C C . PHE A 1 1035 ? -32.222 15.660 -2.123 1.00 95.88 1035 PHE A C 1
ATOM 8000 O O . PHE A 1 1035 ? -31.174 15.025 -2.041 1.00 95.88 1035 PHE A O 1
ATOM 8007 N N . ARG A 1 1036 ? -33.140 15.381 -3.056 1.00 95.75 1036 ARG A N 1
ATOM 8008 C CA . ARG A 1 1036 ? -32.979 14.305 -4.050 1.00 95.75 1036 ARG A CA 1
ATOM 8009 C C . ARG A 1 1036 ? -31.774 14.550 -4.955 1.00 95.75 1036 ARG A C 1
ATOM 8011 O O . ARG A 1 1036 ? -30.978 13.637 -5.165 1.00 95.75 1036 ARG A O 1
ATOM 8018 N N . HIS A 1 1037 ? -31.574 15.785 -5.418 1.00 95.69 1037 HIS A N 1
ATOM 8019 C CA . HIS A 1 1037 ? -30.386 16.156 -6.186 1.00 95.69 1037 HIS A CA 1
ATOM 8020 C C . HIS A 1 1037 ? -29.093 15.921 -5.389 1.00 95.69 1037 HIS A C 1
ATOM 8022 O O . HIS A 1 1037 ? -28.146 15.350 -5.927 1.00 95.69 1037 HIS A O 1
ATOM 8028 N N . ALA A 1 1038 ? -29.061 16.280 -4.103 1.00 94.50 1038 ALA A N 1
ATOM 8029 C CA . ALA A 1 1038 ? -27.916 16.033 -3.232 1.00 94.50 1038 ALA A CA 1
ATOM 8030 C C . ALA A 1 1038 ? -27.695 14.539 -2.947 1.00 94.50 1038 ALA A C 1
ATOM 8032 O O . ALA A 1 1038 ? -26.550 14.098 -2.971 1.00 94.50 1038 ALA A O 1
ATOM 8033 N N . VAL A 1 1039 ? -28.747 13.744 -2.728 1.00 96.56 1039 VAL A N 1
ATOM 8034 C CA . VAL A 1 1039 ? -28.640 12.282 -2.564 1.00 96.56 1039 VAL A CA 1
ATOM 8035 C C . VAL A 1 1039 ? -28.067 11.637 -3.822 1.00 96.56 1039 VAL A C 1
ATOM 8037 O O . VAL A 1 1039 ? -27.128 10.847 -3.729 1.00 96.56 1039 VAL A O 1
ATOM 8040 N N . ARG A 1 1040 ? -28.574 12.009 -5.001 1.00 96.19 1040 ARG A N 1
ATOM 8041 C CA . ARG A 1 1040 ? -28.055 11.555 -6.296 1.00 96.19 1040 ARG A CA 1
ATOM 8042 C C . ARG A 1 1040 ? -26.588 11.943 -6.474 1.00 96.19 1040 ARG A C 1
ATOM 8044 O O . ARG A 1 1040 ? -25.757 11.077 -6.740 1.00 96.19 1040 ARG A O 1
ATOM 8051 N N . LEU A 1 1041 ? -26.263 13.222 -6.268 1.00 94.56 1041 LEU A N 1
ATOM 8052 C CA . LEU A 1 1041 ? -24.901 13.749 -6.357 1.00 94.56 1041 LEU A CA 1
ATOM 8053 C C . LEU A 1 1041 ? -23.957 12.982 -5.428 1.00 94.56 1041 LEU A C 1
ATOM 8055 O O . LEU A 1 1041 ? -22.937 12.493 -5.892 1.00 94.56 1041 LEU A O 1
ATOM 8059 N N . TRP A 1 1042 ? -24.312 12.811 -4.153 1.00 90.69 1042 TRP A N 1
ATOM 8060 C CA . TRP A 1 1042 ? -23.465 12.127 -3.175 1.00 90.69 1042 TRP A CA 1
ATOM 8061 C C . TRP A 1 1042 ? -23.418 10.609 -3.346 1.00 90.69 1042 TRP A C 1
ATOM 8063 O O . TRP A 1 1042 ? -22.390 10.020 -3.035 1.00 90.69 1042 TRP A O 1
ATOM 8073 N N . THR A 1 1043 ? -24.449 9.973 -3.908 1.00 89.19 1043 THR A N 1
ATOM 8074 C CA . THR A 1 1043 ? -24.375 8.558 -4.320 1.00 89.19 1043 THR A CA 1
ATOM 8075 C C . THR A 1 1043 ? -23.339 8.392 -5.436 1.00 89.19 1043 THR A C 1
ATOM 8077 O O . THR A 1 1043 ? -22.469 7.530 -5.339 1.00 89.19 1043 THR A O 1
ATOM 8080 N N . ILE A 1 1044 ? -23.357 9.278 -6.440 1.00 90.06 1044 ILE A N 1
ATOM 8081 C CA . ILE A 1 1044 ? -22.344 9.325 -7.508 1.00 90.06 1044 ILE A CA 1
ATOM 8082 C C . ILE A 1 1044 ? -20.962 9.692 -6.936 1.00 90.06 1044 ILE A C 1
ATOM 8084 O O . ILE A 1 1044 ? -19.965 9.086 -7.307 1.00 90.06 1044 ILE A O 1
ATOM 8088 N N . THR A 1 1045 ? -20.865 10.650 -6.010 1.00 81.62 1045 THR A N 1
ATOM 8089 C CA . THR A 1 1045 ? -19.588 11.046 -5.389 1.00 81.62 1045 THR A CA 1
ATOM 8090 C C . THR A 1 1045 ? -19.004 9.943 -4.508 1.00 81.62 1045 THR A C 1
ATOM 8092 O O . THR A 1 1045 ? -17.786 9.798 -4.479 1.00 81.62 1045 THR A O 1
ATOM 8095 N N . LEU A 1 1046 ? -19.824 9.145 -3.820 1.00 75.38 1046 LEU A N 1
ATOM 8096 C CA . LEU A 1 1046 ? -19.361 7.978 -3.065 1.00 75.38 1046 LEU A CA 1
ATOM 8097 C C . LEU A 1 1046 ? -18.913 6.841 -3.989 1.00 75.38 1046 LEU A C 1
ATOM 8099 O O . LEU A 1 1046 ? -17.862 6.259 -3.753 1.00 75.38 1046 LEU A O 1
ATOM 8103 N N . GLU A 1 1047 ? -19.646 6.574 -5.068 1.00 78.94 1047 GLU A N 1
ATOM 8104 C CA . GLU A 1 1047 ? -19.241 5.628 -6.116 1.00 78.94 1047 GLU A CA 1
ATOM 8105 C C . GLU A 1 1047 ? -17.900 6.040 -6.758 1.00 78.94 1047 GLU A C 1
ATOM 8107 O O . GLU A 1 1047 ? -16.974 5.241 -6.892 1.00 78.94 1047 GLU A O 1
ATOM 8112 N N . ILE A 1 1048 ? -17.733 7.326 -7.076 1.00 73.38 1048 ILE A N 1
ATOM 8113 C CA . ILE A 1 1048 ? -16.457 7.861 -7.563 1.00 73.38 1048 ILE A CA 1
ATOM 8114 C C . ILE A 1 1048 ? -15.385 7.818 -6.459 1.00 73.38 1048 ILE A C 1
ATOM 8116 O O . ILE A 1 1048 ? -14.233 7.534 -6.765 1.00 73.38 1048 ILE A O 1
ATOM 8120 N N . SER A 1 1049 ? -15.717 8.045 -5.182 1.00 61.47 1049 SER A N 1
ATOM 8121 C CA . SER A 1 1049 ? -14.731 7.967 -4.091 1.00 61.47 1049 SER A CA 1
ATOM 8122 C C . SER A 1 1049 ? -14.238 6.541 -3.857 1.00 61.47 1049 SER A C 1
ATOM 8124 O O . SER A 1 1049 ? -13.061 6.359 -3.562 1.00 61.47 1049 SER A O 1
ATOM 8126 N N . VAL A 1 1050 ? -15.091 5.532 -4.056 1.00 58.19 1050 VAL A N 1
ATOM 8127 C CA . VAL A 1 1050 ? -14.707 4.113 -4.129 1.00 58.19 1050 VAL A CA 1
ATOM 8128 C C . VAL A 1 1050 ? -13.643 3.939 -5.219 1.00 58.19 1050 VAL A C 1
ATOM 8130 O O . VAL A 1 1050 ? -12.555 3.449 -4.946 1.00 58.19 1050 VAL A O 1
ATOM 8133 N N . LEU A 1 1051 ? -13.844 4.500 -6.411 1.00 55.94 1051 LEU A N 1
ATOM 8134 C CA . LEU A 1 1051 ? -12.841 4.485 -7.488 1.00 55.94 1051 LEU A CA 1
ATOM 8135 C C . LEU A 1 1051 ? -11.587 5.376 -7.245 1.00 55.94 1051 LEU A C 1
ATOM 8137 O O . LEU A 1 1051 ? -10.694 5.385 -8.100 1.00 55.94 1051 LEU A O 1
ATOM 8141 N N . MET A 1 1052 ? -11.498 6.126 -6.132 1.00 44.38 1052 MET A N 1
ATOM 8142 C CA . MET A 1 1052 ? -10.486 7.180 -5.883 1.00 44.38 1052 MET A CA 1
ATOM 8143 C C . MET A 1 1052 ? -9.836 7.211 -4.476 1.00 44.38 1052 MET A C 1
ATOM 8145 O O . MET A 1 1052 ? -9.026 8.107 -4.237 1.00 44.38 1052 MET A O 1
ATOM 8149 N N . ALA A 1 1053 ? -10.185 6.330 -3.530 1.00 41.41 1053 ALA A N 1
ATOM 8150 C CA . ALA A 1 1053 ? -9.668 6.379 -2.149 1.00 41.41 1053 ALA A CA 1
ATOM 8151 C C . ALA A 1 1053 ? -8.207 5.864 -2.042 1.00 41.41 1053 ALA A C 1
ATOM 8153 O O . ALA A 1 1053 ? -7.432 6.038 -2.977 1.00 41.41 1053 ALA A O 1
ATOM 8154 N N . SER A 1 1054 ? -7.753 5.297 -0.912 1.00 42.47 1054 SER A N 1
ATOM 8155 C CA . SER A 1 1054 ? -6.392 4.722 -0.797 1.00 42.47 1054 SER A CA 1
ATOM 8156 C C . SER A 1 1054 ? -6.269 3.582 0.218 1.00 42.47 1054 SER A C 1
ATOM 8158 O O . SER A 1 1054 ? -6.803 3.695 1.318 1.00 42.47 1054 SER A O 1
ATOM 8160 N N . PHE A 1 1055 ? -5.544 2.508 -0.142 1.00 47.97 1055 PHE A N 1
ATOM 8161 C CA . PHE A 1 1055 ? -5.440 1.276 0.641 1.00 47.97 1055 PHE A CA 1
ATOM 8162 C C . PHE A 1 1055 ? -4.260 1.177 1.611 1.00 47.97 1055 PHE A C 1
ATOM 8164 O O . PHE A 1 1055 ? -3.166 1.669 1.332 1.00 47.97 1055 PHE A O 1
ATOM 8171 N N . PRO A 1 1056 ? -4.457 0.403 2.693 1.00 36.25 1056 PRO A N 1
ATOM 8172 C CA . PRO A 1 1056 ? -3.398 -0.244 3.451 1.00 36.25 1056 PRO A CA 1
ATOM 8173 C C . PRO A 1 1056 ? -3.055 -1.684 2.981 1.00 36.25 1056 PRO A C 1
ATOM 8175 O O . PRO A 1 1056 ? -2.062 -2.233 3.445 1.00 36.25 1056 PRO A O 1
ATOM 8178 N N . SER A 1 1057 ? -3.837 -2.330 2.101 1.00 40.59 1057 SER A N 1
ATOM 8179 C CA . SER A 1 1057 ? -3.666 -3.742 1.671 1.00 40.59 1057 SER A CA 1
ATOM 8180 C C . SER A 1 1057 ? -4.311 -4.050 0.294 1.00 40.59 1057 SER A C 1
ATOM 8182 O O . SER A 1 1057 ? -5.085 -3.264 -0.251 1.00 40.59 1057 SER A O 1
ATOM 8184 N N . ARG A 1 1058 ? -3.971 -5.198 -0.310 1.00 43.66 1058 ARG A N 1
ATOM 8185 C CA . ARG A 1 1058 ? -4.414 -5.593 -1.660 1.00 43.66 1058 ARG A CA 1
ATOM 8186 C C . ARG A 1 1058 ? -5.746 -6.348 -1.700 1.00 43.66 1058 ARG A C 1
ATOM 8188 O O . ARG A 1 1058 ? -6.558 -6.046 -2.566 1.00 43.66 1058 ARG A O 1
ATOM 8195 N N . ALA A 1 1059 ? -5.994 -7.295 -0.791 1.00 46.62 1059 ALA A N 1
ATOM 8196 C CA . ALA A 1 1059 ? -7.196 -8.149 -0.840 1.00 46.62 1059 ALA A CA 1
ATOM 8197 C C . ALA A 1 1059 ? -8.492 -7.318 -0.900 1.00 46.62 1059 ALA A C 1
ATOM 8199 O O . ALA A 1 1059 ? -9.459 -7.628 -1.593 1.00 46.62 1059 ALA A O 1
ATOM 8200 N N . ILE A 1 1060 ? -8.440 -6.180 -0.228 1.00 49.22 1060 ILE A N 1
ATOM 8201 C CA . ILE A 1 1060 ? -9.426 -5.117 -0.267 1.00 49.22 1060 ILE A CA 1
ATOM 8202 C C . ILE A 1 1060 ? -9.478 -4.246 -1.493 1.00 49.22 1060 ILE A C 1
ATOM 8204 O O . ILE A 1 1060 ? -10.580 -3.815 -1.841 1.00 49.22 1060 ILE A O 1
ATOM 8208 N N . ALA A 1 1061 ? -8.314 -3.909 -2.052 1.00 51.62 1061 ALA A N 1
ATOM 8209 C CA . ALA A 1 1061 ? -8.213 -3.163 -3.296 1.00 51.62 1061 ALA A CA 1
ATOM 8210 C C . ALA A 1 1061 ? -9.140 -3.785 -4.341 1.00 51.62 1061 ALA A C 1
ATOM 8212 O O . ALA A 1 1061 ? -9.886 -3.101 -5.032 1.00 51.62 1061 ALA A O 1
ATOM 8213 N N . GLU A 1 1062 ? -9.108 -5.114 -4.367 1.00 58.19 1062 GLU A N 1
ATOM 8214 C CA . GLU A 1 1062 ? -9.850 -5.973 -5.268 1.00 58.19 1062 GLU A CA 1
ATOM 8215 C C . GLU A 1 1062 ? -11.299 -6.129 -4.791 1.00 58.19 1062 GLU A C 1
ATOM 8217 O O . GLU A 1 1062 ? -12.218 -5.675 -5.470 1.00 58.19 1062 GLU A O 1
ATOM 8222 N N . LYS A 1 1063 ? -11.547 -6.682 -3.598 1.00 61.41 1063 LYS A N 1
ATOM 8223 C CA . LYS A 1 1063 ? -12.919 -6.980 -3.144 1.00 61.41 1063 LYS A CA 1
ATOM 8224 C C . LYS A 1 1063 ? -13.809 -5.734 -3.015 1.00 61.41 1063 LYS A C 1
ATOM 8226 O O . LYS A 1 1063 ? -14.969 -5.770 -3.408 1.00 61.41 1063 LYS A O 1
ATOM 8231 N N . SER A 1 1064 ? -13.307 -4.602 -2.526 1.00 66.19 1064 SER A N 1
ATOM 8232 C CA . SER A 1 1064 ? -14.139 -3.389 -2.387 1.00 66.19 1064 SER A CA 1
ATOM 8233 C C . SER A 1 1064 ? -14.398 -2.691 -3.729 1.00 66.19 1064 SER A C 1
ATOM 8235 O O . SER A 1 1064 ? -15.412 -2.014 -3.870 1.00 66.19 1064 SER A O 1
ATOM 8237 N N . PHE A 1 1065 ? -13.535 -2.899 -4.731 1.00 73.94 1065 PHE A N 1
ATOM 8238 C CA . PHE A 1 1065 ? -13.815 -2.551 -6.127 1.00 73.94 1065 PHE A CA 1
ATOM 8239 C C . PHE A 1 1065 ? -14.843 -3.509 -6.753 1.00 73.94 1065 PHE A C 1
ATOM 8241 O O . PHE A 1 1065 ? -15.724 -3.076 -7.490 1.00 73.94 1065 PHE A O 1
ATOM 8248 N N . VAL A 1 1066 ? -14.775 -4.801 -6.417 1.00 78.56 1066 VAL A N 1
ATOM 8249 C CA . VAL A 1 1066 ? -15.717 -5.844 -6.860 1.00 78.56 1066 VAL A CA 1
ATOM 8250 C C . VAL A 1 1066 ? -17.128 -5.636 -6.290 1.00 78.56 1066 VAL A C 1
ATOM 8252 O O . VAL A 1 1066 ? -18.096 -5.890 -7.008 1.00 78.56 1066 VAL A O 1
ATOM 8255 N N . TYR A 1 1067 ? -17.262 -5.156 -5.043 1.00 82.00 1067 TYR A N 1
ATOM 8256 C CA . TYR A 1 1067 ? -18.553 -4.962 -4.348 1.00 82.00 1067 TYR A CA 1
ATOM 8257 C C . TYR A 1 1067 ? -19.036 -3.504 -4.240 1.00 82.00 1067 TYR A C 1
ATOM 8259 O O . TYR A 1 1067 ? -20.225 -3.287 -4.017 1.00 82.00 1067 TYR A O 1
ATOM 8267 N N . ARG A 1 1068 ? -18.155 -2.509 -4.428 1.00 81.88 1068 ARG A N 1
ATOM 8268 C CA . ARG A 1 1068 ? -18.473 -1.066 -4.544 1.00 81.88 1068 ARG A CA 1
ATOM 8269 C C . ARG A 1 1068 ? -19.328 -0.518 -3.390 1.00 81.88 1068 ARG A C 1
ATOM 8271 O O . ARG A 1 1068 ? -20.302 0.200 -3.592 1.00 81.88 1068 ARG A O 1
ATOM 8278 N N . THR A 1 1069 ? -18.983 -0.888 -2.159 1.00 75.50 1069 THR A N 1
ATOM 8279 C CA . THR A 1 1069 ? -19.801 -0.646 -0.961 1.00 75.50 1069 THR A CA 1
ATOM 8280 C C . THR A 1 1069 ? -19.793 0.814 -0.487 1.00 75.50 1069 THR A C 1
ATOM 8282 O O . THR A 1 1069 ? -18.767 1.353 -0.069 1.00 75.50 1069 THR A O 1
ATOM 8285 N N . LEU A 1 1070 ? -20.974 1.447 -0.524 1.00 81.12 1070 LEU A N 1
ATOM 8286 C CA . LEU A 1 1070 ? -21.203 2.859 -0.184 1.00 81.12 1070 LEU A CA 1
ATOM 8287 C C . LEU A 1 1070 ? -22.037 2.998 1.099 1.00 81.12 1070 LEU A C 1
ATOM 8289 O O . LEU A 1 1070 ? -22.980 2.234 1.305 1.00 81.12 1070 LEU A O 1
ATOM 8293 N N . GLY A 1 1071 ? -21.773 4.031 1.902 1.00 74.56 1071 GLY A N 1
ATOM 8294 C CA . GLY A 1 1071 ? -22.593 4.393 3.062 1.00 74.56 1071 GLY A CA 1
ATOM 8295 C C . GLY A 1 1071 ? -23.007 5.863 3.049 1.00 74.56 1071 GLY A C 1
ATOM 8296 O O . GLY A 1 1071 ? -22.333 6.711 3.636 1.00 74.56 1071 GLY A O 1
ATOM 8297 N N . LEU A 1 1072 ? -24.135 6.170 2.401 1.00 83.31 1072 LEU A N 1
ATOM 8298 C CA . LEU A 1 1072 ? -24.745 7.501 2.447 1.00 83.31 1072 LEU A CA 1
ATOM 8299 C C . LEU A 1 1072 ? -25.734 7.601 3.616 1.00 83.31 1072 LEU A C 1
ATOM 8301 O O . LEU A 1 1072 ? -26.696 6.839 3.695 1.00 83.31 1072 LEU A O 1
ATOM 8305 N N . GLY A 1 1073 ? -25.499 8.559 4.510 1.00 82.75 1073 GLY A N 1
ATOM 8306 C CA . GLY A 1 1073 ? -26.353 8.871 5.653 1.00 82.75 1073 GLY A CA 1
ATOM 8307 C C . GLY A 1 1073 ? -26.788 10.338 5.696 1.00 82.75 1073 GLY A C 1
ATOM 8308 O O . GLY A 1 1073 ? -26.576 11.119 4.765 1.00 82.75 1073 GLY A O 1
ATOM 8309 N N . TYR A 1 1074 ? -27.364 10.742 6.827 1.00 89.00 1074 TYR A N 1
ATOM 8310 C CA . TYR A 1 1074 ? -27.725 12.131 7.109 1.00 89.00 1074 TYR A CA 1
ATOM 8311 C C . TYR A 1 1074 ? -27.515 12.495 8.584 1.00 89.00 1074 TYR A C 1
ATOM 8313 O O . TYR A 1 1074 ? -27.477 11.638 9.464 1.00 89.00 1074 TYR A O 1
ATOM 8321 N N . ALA A 1 1075 ? -27.381 13.792 8.856 1.00 86.31 1075 ALA A N 1
ATOM 8322 C CA . ALA A 1 1075 ? -27.089 14.357 10.170 1.00 86.31 1075 ALA A CA 1
ATOM 8323 C C . ALA A 1 1075 ? -28.048 15.508 10.529 1.00 86.31 1075 ALA A C 1
ATOM 8325 O O . ALA A 1 1075 ? -28.703 16.093 9.667 1.00 86.31 1075 ALA A O 1
ATOM 8326 N N . ASN A 1 1076 ? -28.083 15.870 11.816 1.00 87.19 1076 ASN A N 1
ATOM 8327 C CA . ASN A 1 1076 ? -28.854 16.991 12.378 1.00 87.19 1076 ASN A CA 1
ATOM 8328 C C . ASN A 1 1076 ? -30.394 16.873 12.316 1.00 87.19 1076 ASN A C 1
ATOM 8330 O O . ASN A 1 1076 ? -31.094 17.881 12.425 1.00 87.19 1076 ASN A O 1
ATOM 8334 N N . MET A 1 1077 ? -30.936 15.648 12.243 1.00 91.19 1077 MET A N 1
ATOM 8335 C CA . MET A 1 1077 ? -32.383 15.383 12.350 1.00 91.19 1077 MET A CA 1
ATOM 8336 C C . MET A 1 1077 ? -33.004 16.020 13.609 1.00 91.19 1077 MET A C 1
ATOM 8338 O O . MET A 1 1077 ? -34.029 16.689 13.525 1.00 91.19 1077 MET A O 1
ATOM 8342 N N . GLY A 1 1078 ? -32.351 15.891 14.772 1.00 85.69 1078 GLY A N 1
ATOM 8343 C CA . GLY A 1 1078 ? -32.831 16.504 16.019 1.00 85.69 1078 GLY A CA 1
ATOM 8344 C C . GLY A 1 1078 ? -32.913 18.032 15.949 1.00 85.69 1078 GLY A C 1
ATOM 8345 O O . GLY A 1 1078 ? -33.911 18.612 16.365 1.00 85.69 1078 GLY A O 1
ATOM 8346 N N . THR A 1 1079 ? -31.917 18.688 15.344 1.00 85.75 1079 THR A N 1
ATOM 8347 C CA . THR A 1 1079 ? -31.909 20.147 15.142 1.00 85.75 1079 THR A CA 1
ATOM 8348 C C . THR A 1 1079 ? -33.059 20.605 14.246 1.00 85.75 1079 THR A C 1
ATOM 8350 O O . THR A 1 1079 ? -33.675 21.632 14.524 1.00 85.75 1079 THR A O 1
ATOM 8353 N N . ILE A 1 1080 ? -33.372 19.839 13.196 1.00 90.19 1080 ILE A N 1
ATOM 8354 C CA . ILE A 1 1080 ? -34.526 20.088 12.326 1.00 90.19 1080 ILE A CA 1
ATOM 8355 C C . ILE A 1 1080 ? -35.833 19.973 13.104 1.00 90.19 1080 ILE A C 1
ATOM 8357 O O . ILE A 1 1080 ? -36.628 20.909 13.097 1.00 90.19 1080 ILE A O 1
ATOM 8361 N N . LEU A 1 1081 ? -36.041 18.874 13.828 1.00 91.81 1081 LEU A N 1
ATOM 8362 C CA . LEU A 1 1081 ? -37.273 18.651 14.587 1.00 91.81 1081 LEU A CA 1
ATOM 8363 C C . LEU A 1 1081 ? -37.485 19.748 15.648 1.00 91.81 1081 LEU A C 1
ATOM 8365 O O . LEU A 1 1081 ? -38.579 20.303 15.735 1.00 91.81 1081 LEU A O 1
ATOM 8369 N N . MET A 1 1082 ? -36.418 20.170 16.339 1.00 90.50 1082 MET A N 1
ATOM 8370 C CA . MET A 1 1082 ? -36.441 21.327 17.244 1.00 90.50 1082 MET A CA 1
ATOM 8371 C C . MET A 1 1082 ? -36.799 22.643 16.531 1.00 90.50 1082 MET A C 1
ATOM 8373 O O . MET A 1 1082 ? -37.664 23.369 17.019 1.00 90.50 1082 MET A O 1
ATOM 8377 N N . ARG A 1 1083 ? -36.187 22.953 15.374 1.00 88.00 1083 ARG A N 1
ATOM 8378 C CA . ARG A 1 1083 ? -36.508 24.157 14.573 1.00 88.00 1083 ARG A CA 1
ATOM 8379 C C . ARG A 1 1083 ? -37.970 24.187 14.115 1.00 88.00 1083 ARG A C 1
ATOM 8381 O O . ARG A 1 1083 ? -38.549 25.263 14.028 1.00 88.00 1083 ARG A O 1
ATOM 8388 N N . LEU A 1 1084 ? -38.556 23.023 13.836 1.00 88.56 1084 LEU A N 1
ATOM 8389 C CA . LEU A 1 1084 ? -39.949 22.865 13.405 1.00 88.56 1084 LEU A CA 1
ATOM 8390 C C . LEU A 1 1084 ? -40.957 22.806 14.571 1.00 88.56 1084 LEU A C 1
ATOM 8392 O O . LEU A 1 1084 ? -42.157 22.672 14.325 1.00 88.56 1084 LEU A O 1
ATOM 8396 N N . GLY A 1 1085 ? -40.499 22.846 15.828 1.00 92.69 1085 GLY A N 1
ATOM 8397 C CA . GLY A 1 1085 ? -41.353 22.663 17.008 1.00 92.69 1085 GLY A CA 1
ATOM 8398 C C . GLY A 1 1085 ? -41.972 21.261 17.116 1.00 92.69 1085 GLY A C 1
ATOM 8399 O O . GLY A 1 1085 ? -43.040 21.104 17.706 1.00 92.69 1085 GLY A O 1
ATOM 8400 N N . ILE A 1 1086 ? -41.341 20.245 16.520 1.00 93.69 1086 ILE A N 1
ATOM 8401 C CA . ILE A 1 1086 ? -41.819 18.858 16.495 1.00 93.69 1086 ILE A CA 1
ATOM 8402 C C . ILE A 1 1086 ? -41.084 18.056 17.585 1.00 93.69 1086 ILE A C 1
ATOM 8404 O O . ILE A 1 1086 ? -39.857 17.957 17.525 1.00 93.69 1086 ILE A O 1
ATOM 8408 N N . PRO A 1 1087 ? -41.791 17.442 18.557 1.00 92.25 1087 PRO A N 1
ATOM 8409 C CA . PRO A 1 1087 ? -41.171 16.547 19.533 1.00 92.25 1087 PRO A CA 1
ATOM 8410 C C . PRO A 1 1087 ? -40.510 15.344 18.847 1.00 92.25 1087 PRO A C 1
ATOM 8412 O O . PRO A 1 1087 ? -41.099 14.743 17.944 1.00 92.25 1087 PRO A O 1
ATOM 8415 N N . TYR A 1 1088 ? -39.288 15.004 19.260 1.00 86.00 1088 TYR A N 1
ATOM 8416 C CA . TYR A 1 1088 ? -38.455 13.978 18.615 1.00 86.00 1088 TYR A CA 1
ATOM 8417 C C . TYR A 1 1088 ? -39.064 12.568 18.698 1.00 86.00 1088 TYR A C 1
ATOM 8419 O O . TYR A 1 1088 ? -38.916 11.761 17.787 1.00 86.00 1088 TYR A O 1
ATOM 8427 N N . ASP A 1 1089 ? -39.789 12.307 19.779 1.00 90.00 1089 ASP A N 1
ATOM 8428 C CA . ASP A 1 1089 ? -40.538 11.094 20.106 1.00 90.00 1089 ASP A CA 1
ATOM 8429 C C . ASP A 1 1089 ? -41.928 11.022 19.444 1.00 90.00 1089 ASP A C 1
ATOM 8431 O O . ASP A 1 1089 ? -42.640 10.028 19.585 1.00 90.00 1089 ASP A O 1
ATOM 8435 N N . SER A 1 1090 ? -42.346 12.058 18.708 1.00 93.00 1090 SER A N 1
ATOM 8436 C CA . SER A 1 1090 ? -43.677 12.082 18.097 1.00 93.00 1090 SER A CA 1
ATOM 8437 C C . SER A 1 1090 ? -43.794 11.153 16.874 1.00 93.00 1090 SER A C 1
ATOM 8439 O O . SER A 1 1090 ? -42.861 11.054 16.072 1.00 93.00 1090 SER A O 1
ATOM 8441 N N . PRO A 1 1091 ? -44.986 10.579 16.602 1.00 93.06 1091 PRO A N 1
ATOM 8442 C CA . PRO A 1 1091 ? -45.254 9.872 15.346 1.00 93.06 1091 PRO A CA 1
ATOM 8443 C C . PRO A 1 1091 ? -44.979 10.724 14.096 1.00 93.06 1091 PRO A C 1
ATOM 8445 O O . PRO A 1 1091 ? -44.616 10.193 13.050 1.00 93.06 1091 PRO A O 1
ATOM 8448 N N . LYS A 1 1092 ? -45.092 12.057 14.208 1.00 92.12 1092 LYS A N 1
ATOM 8449 C CA . LYS A 1 1092 ? -44.738 13.004 13.141 1.00 92.12 1092 LYS A CA 1
ATOM 8450 C C . LYS A 1 1092 ? -43.226 13.036 12.885 1.00 92.12 1092 LYS A C 1
ATOM 8452 O O . LYS A 1 1092 ? -42.825 13.054 11.726 1.00 92.12 1092 LYS A O 1
ATOM 8457 N N . ALA A 1 1093 ? -42.397 13.021 13.930 1.00 91.88 1093 ALA A N 1
ATOM 8458 C CA . ALA A 1 1093 ? -40.943 12.931 13.798 1.00 91.88 1093 ALA A CA 1
ATOM 8459 C C . ALA A 1 1093 ? -40.504 11.589 13.196 1.00 91.88 1093 ALA A C 1
ATOM 8461 O O . ALA A 1 1093 ? -39.693 11.579 12.272 1.00 91.88 1093 ALA A O 1
ATOM 8462 N N . LEU A 1 1094 ? -41.093 10.477 13.650 1.00 88.88 1094 LEU A N 1
ATOM 8463 C CA . LEU A 1 1094 ? -40.840 9.145 13.088 1.00 88.88 1094 LEU A CA 1
ATOM 8464 C C . LEU A 1 1094 ? -41.221 9.071 11.602 1.00 88.88 1094 LEU A C 1
ATOM 8466 O O . LEU A 1 1094 ? -40.421 8.606 10.793 1.00 88.88 1094 LEU A O 1
ATOM 8470 N N . ALA A 1 1095 ? -42.391 9.597 11.223 1.00 90.50 1095 ALA A N 1
ATOM 8471 C CA . ALA A 1 1095 ? -42.829 9.652 9.828 1.00 90.50 1095 ALA A CA 1
ATOM 8472 C C . ALA A 1 1095 ? -41.924 10.541 8.954 1.00 90.50 1095 ALA A C 1
ATOM 8474 O O . ALA A 1 1095 ? -41.592 10.150 7.839 1.00 90.50 1095 ALA A O 1
ATOM 8475 N N . ILE A 1 1096 ? -41.481 11.703 9.454 1.00 90.69 1096 ILE A N 1
ATOM 8476 C CA . ILE A 1 1096 ? -40.513 12.569 8.754 1.00 90.69 1096 ILE A CA 1
ATOM 8477 C C . ILE A 1 1096 ? -39.172 11.851 8.578 1.00 90.69 1096 ILE A C 1
ATOM 8479 O O . ILE A 1 1096 ? -38.611 11.875 7.485 1.00 90.69 1096 ILE A O 1
ATOM 8483 N N . CYS A 1 1097 ? -38.676 11.187 9.625 1.00 92.12 1097 CYS A N 1
ATOM 8484 C CA . CYS A 1 1097 ? -37.427 10.436 9.576 1.00 92.12 1097 CYS A CA 1
ATOM 8485 C C . CYS A 1 1097 ? -37.510 9.315 8.535 1.00 92.12 1097 CYS A C 1
ATOM 8487 O O . CYS A 1 1097 ? -36.751 9.340 7.573 1.00 92.12 1097 CYS A O 1
ATOM 8489 N N . GLY A 1 1098 ? -38.492 8.415 8.658 1.00 90.50 1098 GLY A N 1
ATOM 8490 C CA . GLY A 1 1098 ? -38.688 7.297 7.733 1.00 90.50 1098 GLY A CA 1
ATOM 8491 C C . GLY A 1 1098 ? -38.948 7.730 6.289 1.00 90.50 1098 GLY A C 1
ATOM 8492 O O . GLY A 1 1098 ? -38.441 7.093 5.369 1.00 90.50 1098 GLY A O 1
ATOM 8493 N N . ALA A 1 1099 ? -39.661 8.841 6.066 1.00 91.31 1099 ALA A N 1
ATOM 8494 C CA . ALA A 1 1099 ? -39.829 9.413 4.731 1.00 91.31 1099 ALA A CA 1
ATOM 8495 C C . ALA A 1 1099 ? -38.497 9.915 4.149 1.00 91.31 1099 ALA A C 1
ATOM 8497 O O . ALA A 1 1099 ? -38.194 9.619 2.997 1.00 91.31 1099 ALA A O 1
ATOM 8498 N N . ILE A 1 1100 ? -37.676 10.619 4.936 1.00 93.50 1100 ILE A N 1
ATOM 8499 C CA . ILE A 1 1100 ? -36.341 11.073 4.513 1.00 93.50 1100 ILE A CA 1
ATOM 8500 C C . ILE A 1 1100 ? -35.412 9.875 4.250 1.00 93.50 1100 ILE A C 1
ATOM 8502 O O . ILE A 1 1100 ? -34.716 9.878 3.234 1.00 93.50 1100 ILE A O 1
ATOM 8506 N N . THR A 1 1101 ? -35.448 8.822 5.078 1.00 93.44 1101 THR A N 1
ATOM 8507 C CA . THR A 1 1101 ? -34.717 7.569 4.818 1.00 93.44 1101 THR A CA 1
ATOM 8508 C C . THR A 1 1101 ? -35.174 6.923 3.515 1.00 93.44 1101 THR A C 1
ATOM 8510 O O . THR A 1 1101 ? -34.345 6.644 2.657 1.00 93.44 1101 THR A O 1
ATOM 8513 N N . ALA A 1 1102 ? -36.481 6.717 3.329 1.00 93.06 1102 ALA A N 1
ATOM 8514 C CA . ALA A 1 1102 ? -37.031 6.039 2.157 1.00 93.06 1102 ALA A CA 1
ATOM 8515 C C . ALA A 1 1102 ? -36.779 6.819 0.856 1.00 93.06 1102 ALA A C 1
ATOM 8517 O O . ALA A 1 1102 ? -36.459 6.213 -0.166 1.00 93.06 1102 ALA A O 1
ATOM 8518 N N . LEU A 1 1103 ? -36.863 8.153 0.900 1.00 93.62 1103 LEU A N 1
ATOM 8519 C CA . LEU A 1 1103 ? -36.489 9.028 -0.212 1.00 93.62 1103 LEU A CA 1
ATOM 8520 C C . LEU A 1 1103 ? -34.994 8.921 -0.531 1.00 93.62 1103 LEU A C 1
ATOM 8522 O O . LEU A 1 1103 ? -34.640 8.790 -1.699 1.00 93.62 1103 LEU A O 1
ATOM 8526 N N . MET A 1 1104 ? -34.126 8.928 0.486 1.00 95.62 1104 MET A N 1
ATOM 8527 C CA . MET A 1 1104 ? -32.684 8.770 0.293 1.00 95.62 1104 MET A CA 1
ATOM 8528 C C . MET A 1 1104 ? -32.341 7.395 -0.293 1.00 95.62 1104 MET A C 1
ATOM 8530 O O . MET A 1 1104 ? -31.710 7.316 -1.340 1.00 95.62 1104 MET A O 1
ATOM 8534 N N . THR A 1 1105 ? -32.804 6.310 0.328 1.00 94.19 1105 THR A N 1
ATOM 8535 C CA . THR A 1 1105 ? -32.578 4.934 -0.136 1.00 94.19 1105 THR A CA 1
ATOM 8536 C C . THR A 1 1105 ? -33.142 4.712 -1.541 1.00 94.19 1105 THR A C 1
ATOM 8538 O O . THR A 1 1105 ? -32.468 4.124 -2.383 1.00 94.19 1105 THR A O 1
ATOM 8541 N N . GLY A 1 1106 ? -34.346 5.217 -1.829 1.00 94.06 1106 GLY A N 1
ATOM 8542 C CA . GLY A 1 1106 ? -34.973 5.115 -3.147 1.00 94.06 1106 GLY A CA 1
ATOM 8543 C C . GLY A 1 1106 ? -34.213 5.873 -4.237 1.00 94.06 1106 GLY A C 1
ATOM 8544 O O . GLY A 1 1106 ? -33.973 5.317 -5.306 1.00 94.06 1106 GLY A O 1
ATOM 8545 N N . GLU A 1 1107 ? -33.783 7.108 -3.966 1.00 96.38 1107 GLU A N 1
ATOM 8546 C CA . GLU A 1 1107 ? -33.010 7.917 -4.917 1.00 96.38 1107 GLU A CA 1
ATOM 8547 C C . GLU A 1 1107 ? -31.583 7.372 -5.100 1.00 96.38 1107 GLU A C 1
ATOM 8549 O O . GLU A 1 1107 ? -31.082 7.346 -6.223 1.00 96.38 1107 GLU A O 1
ATOM 8554 N N . SER A 1 1108 ? -30.946 6.851 -4.044 1.00 95.50 1108 SER A N 1
ATOM 8555 C CA . SER A 1 1108 ? -29.665 6.139 -4.138 1.00 95.50 1108 SER A CA 1
ATOM 8556 C C . SER A 1 1108 ? -29.779 4.846 -4.947 1.00 95.50 1108 SER A C 1
ATOM 8558 O O . SER A 1 1108 ? -28.916 4.595 -5.785 1.00 95.50 1108 SER A O 1
ATOM 8560 N N . TYR A 1 1109 ? -30.838 4.046 -4.778 1.00 94.75 1109 TYR A N 1
ATOM 8561 C CA . TYR A 1 1109 ? -31.062 2.860 -5.615 1.00 94.75 1109 TYR A CA 1
ATOM 8562 C C . TYR A 1 1109 ? -31.404 3.211 -7.064 1.00 94.75 1109 TYR A C 1
ATOM 8564 O O . TYR A 1 1109 ? -30.896 2.546 -7.962 1.00 94.75 1109 TYR A O 1
ATOM 8572 N N . ALA A 1 1110 ? -32.203 4.252 -7.318 1.00 95.19 1110 ALA A N 1
ATOM 8573 C CA . ALA A 1 1110 ? -32.456 4.733 -8.677 1.00 95.19 1110 ALA A CA 1
ATOM 8574 C C . ALA A 1 1110 ? -31.149 5.189 -9.344 1.00 95.19 1110 ALA A C 1
ATOM 8576 O O . ALA A 1 1110 ? -30.792 4.695 -10.409 1.00 95.19 1110 ALA A O 1
ATOM 8577 N N . THR A 1 1111 ? -30.369 6.022 -8.651 1.00 96.00 1111 THR A N 1
ATOM 8578 C CA . THR A 1 1111 ? -29.058 6.501 -9.110 1.00 96.00 1111 THR A CA 1
ATOM 8579 C C . THR A 1 1111 ? -28.078 5.348 -9.348 1.00 96.00 1111 THR A C 1
ATOM 8581 O O . THR A 1 1111 ? -27.398 5.325 -10.368 1.00 96.00 1111 THR A O 1
ATOM 8584 N N . SER A 1 1112 ? -28.021 4.360 -8.450 1.00 94.38 1112 SER A N 1
ATOM 8585 C CA . SER A 1 1112 ? -27.177 3.167 -8.599 1.00 94.38 1112 SER A CA 1
ATOM 8586 C C . SER A 1 1112 ? -27.626 2.279 -9.766 1.00 94.38 1112 SER A C 1
ATOM 8588 O O . SER A 1 1112 ? -26.782 1.801 -10.517 1.00 94.38 1112 SER A O 1
ATOM 8590 N N . ALA A 1 1113 ? -28.934 2.114 -9.986 1.00 93.69 1113 ALA A N 1
ATOM 8591 C CA . ALA A 1 1113 ? -29.472 1.364 -11.120 1.00 93.69 1113 ALA A CA 1
ATOM 8592 C C . ALA A 1 1113 ? -29.241 2.077 -12.465 1.00 93.69 1113 ALA A C 1
ATOM 8594 O O . ALA A 1 1113 ? -28.940 1.418 -13.457 1.00 93.69 1113 ALA A O 1
ATOM 8595 N N . GLU A 1 1114 ? -29.326 3.409 -12.503 1.00 95.00 1114 GLU A N 1
ATOM 8596 C CA . GLU A 1 1114 ? -28.954 4.218 -13.670 1.00 95.00 1114 GLU A CA 1
ATOM 8597 C C . GLU A 1 1114 ? -27.448 4.125 -13.957 1.00 95.00 1114 GLU A C 1
ATOM 8599 O O . GLU A 1 1114 ? -27.057 3.851 -15.091 1.00 95.00 1114 GLU A O 1
ATOM 8604 N N . MET A 1 1115 ? -26.592 4.256 -12.934 1.00 93.12 1115 MET A N 1
ATOM 8605 C CA . MET A 1 1115 ? -25.149 4.025 -13.083 1.00 93.12 1115 MET A CA 1
ATOM 8606 C C . MET A 1 1115 ? -24.856 2.599 -13.566 1.00 93.12 1115 MET A C 1
ATOM 8608 O O . MET A 1 1115 ? -24.023 2.424 -14.447 1.00 93.12 1115 MET A O 1
ATOM 8612 N N . ALA A 1 1116 ? -25.567 1.587 -13.065 1.00 92.06 1116 ALA A N 1
ATOM 8613 C CA . ALA A 1 1116 ? -25.410 0.200 -13.498 1.00 92.06 1116 ALA A CA 1
ATOM 8614 C C . ALA A 1 1116 ? -25.927 -0.067 -14.926 1.00 92.06 1116 ALA A C 1
ATOM 8616 O O . ALA A 1 1116 ? -25.452 -1.000 -15.573 1.00 92.06 1116 ALA A O 1
ATOM 8617 N N . ALA A 1 1117 ? -26.869 0.734 -15.434 1.00 90.62 1117 ALA A N 1
ATOM 8618 C CA . ALA A 1 1117 ? -27.335 0.654 -16.818 1.00 90.62 1117 ALA A CA 1
ATOM 8619 C C . ALA A 1 1117 ? -26.313 1.239 -17.812 1.00 90.62 1117 ALA A C 1
ATOM 8621 O O . ALA A 1 1117 ? -26.137 0.685 -18.895 1.00 90.62 1117 ALA A O 1
ATOM 8622 N N . GLU A 1 1118 ? -25.620 2.317 -17.431 1.00 86.00 1118 GLU A N 1
ATOM 8623 C CA . GLU A 1 1118 ? -24.622 3.002 -18.271 1.00 86.00 1118 GLU A CA 1
ATOM 8624 C C . GLU A 1 1118 ? -23.200 2.413 -18.140 1.00 86.00 1118 GLU A C 1
ATOM 8626 O O . GLU A 1 1118 ? -22.448 2.373 -19.113 1.00 86.00 1118 GLU A O 1
ATOM 8631 N N . LEU A 1 1119 ? -22.813 1.956 -16.942 1.00 84.56 1119 LEU A N 1
ATOM 8632 C CA . LEU A 1 1119 ? -21.451 1.498 -16.609 1.00 84.56 1119 LEU A CA 1
ATOM 8633 C C . LEU A 1 1119 ? -21.337 -0.022 -16.400 1.00 84.56 1119 LEU A C 1
ATOM 8635 O O . LEU A 1 1119 ? -20.225 -0.540 -16.296 1.00 84.56 1119 LEU A O 1
ATOM 8639 N N . GLY A 1 1120 ? -22.467 -0.727 -16.314 1.00 86.69 1120 GLY A N 1
ATOM 8640 C CA . GLY A 1 1120 ? -22.546 -2.088 -15.785 1.00 86.69 1120 GLY A CA 1
ATOM 8641 C C . GLY A 1 1120 ? -22.649 -2.119 -14.247 1.00 86.69 1120 GLY A C 1
ATOM 8642 O O . GLY A 1 1120 ? -22.152 -1.215 -13.569 1.00 86.69 1120 GLY A O 1
ATOM 8643 N N . PRO A 1 1121 ? -23.308 -3.139 -13.664 1.00 90.31 1121 PRO A N 1
ATOM 8644 C CA . PRO A 1 1121 ? -23.363 -3.325 -12.215 1.00 90.31 1121 PRO A CA 1
ATOM 8645 C C . PRO A 1 1121 ? -21.995 -3.739 -11.641 1.00 90.31 1121 PRO A C 1
ATOM 8647 O O . PRO A 1 1121 ? -21.087 -4.121 -12.377 1.00 90.31 1121 PRO A O 1
ATOM 8650 N N . PHE A 1 1122 ? -21.859 -3.704 -10.310 1.00 89.50 1122 PHE A N 1
ATOM 8651 C CA . PHE A 1 1122 ? -20.688 -4.252 -9.612 1.00 89.50 1122 PHE A CA 1
ATOM 8652 C C . PHE A 1 1122 ? -20.508 -5.753 -9.912 1.00 89.50 1122 PHE A C 1
ATOM 8654 O O . PHE A 1 1122 ? -21.484 -6.463 -10.152 1.00 89.50 1122 PHE A O 1
ATOM 8661 N N . GLU A 1 1123 ? -19.275 -6.257 -9.909 1.00 85.62 1123 GLU A N 1
ATOM 8662 C CA . GLU A 1 1123 ? -18.962 -7.586 -10.460 1.00 85.62 1123 GLU A CA 1
ATOM 8663 C C . GLU A 1 1123 ? -19.651 -8.733 -9.693 1.00 85.62 1123 GLU A C 1
ATOM 8665 O O . GLU A 1 1123 ? -20.185 -9.666 -10.299 1.00 85.62 1123 GLU A O 1
ATOM 8670 N N . GLY A 1 1124 ? -19.750 -8.622 -8.363 1.00 82.94 1124 GLY A N 1
ATOM 8671 C CA . GLY A 1 1124 ? -20.502 -9.569 -7.526 1.00 82.94 1124 GLY A CA 1
ATOM 8672 C C . GLY A 1 1124 ? -22.013 -9.631 -7.819 1.00 82.94 1124 GLY A C 1
ATOM 8673 O O . GLY A 1 1124 ? -22.672 -10.609 -7.454 1.00 82.94 1124 GLY A O 1
ATOM 8674 N N . PHE A 1 1125 ? -22.592 -8.641 -8.510 1.00 90.75 1125 PHE A N 1
ATOM 8675 C CA . PHE A 1 1125 ? -24.035 -8.575 -8.774 1.00 90.75 1125 PHE A CA 1
ATOM 8676 C C . PHE A 1 1125 ? -24.539 -9.752 -9.611 1.00 90.75 1125 PHE A C 1
ATOM 8678 O O . PHE A 1 1125 ? -25.663 -10.203 -9.414 1.00 90.75 1125 PHE A O 1
ATOM 8685 N N . ALA A 1 1126 ? -23.725 -10.273 -10.534 1.00 88.50 1126 ALA A N 1
ATOM 8686 C CA . ALA A 1 1126 ? -24.142 -11.372 -11.405 1.00 88.50 1126 ALA A CA 1
ATOM 8687 C C . ALA A 1 1126 ? -24.438 -12.662 -10.619 1.00 88.50 1126 ALA A C 1
ATOM 8689 O O . ALA A 1 1126 ? -25.388 -13.368 -10.952 1.00 88.50 1126 ALA A O 1
ATOM 8690 N N . ARG A 1 1127 ? -23.664 -12.938 -9.557 1.00 88.31 1127 ARG A N 1
ATOM 8691 C CA . ARG A 1 1127 ? -23.883 -14.076 -8.647 1.00 88.31 1127 ARG A CA 1
ATOM 8692 C C . ARG A 1 1127 ? -25.068 -13.821 -7.714 1.00 88.31 1127 ARG A C 1
ATOM 8694 O O . ARG A 1 1127 ? -25.933 -14.672 -7.557 1.00 88.31 1127 ARG A O 1
ATOM 8701 N N . ASN A 1 1128 ? -25.154 -12.611 -7.162 1.00 91.44 1128 ASN A N 1
ATOM 8702 C CA . ASN A 1 1128 ? -26.092 -12.273 -6.088 1.00 91.44 1128 ASN A CA 1
ATOM 8703 C C . ASN A 1 1128 ? -27.381 -11.570 -6.556 1.00 91.44 1128 ASN A C 1
ATOM 8705 O O . ASN A 1 1128 ? -28.104 -10.991 -5.741 1.00 91.44 1128 ASN A O 1
ATOM 8709 N N . ARG A 1 1129 ? -27.679 -11.595 -7.862 1.00 93.19 1129 ARG A N 1
ATOM 8710 C CA . ARG A 1 1129 ? -28.742 -10.802 -8.505 1.00 93.19 1129 ARG A CA 1
ATOM 8711 C C . ARG A 1 1129 ? -30.081 -10.884 -7.775 1.00 93.19 1129 ARG A C 1
ATOM 8713 O O . ARG A 1 1129 ? -30.688 -9.854 -7.487 1.00 93.19 1129 ARG A O 1
ATOM 8720 N N . GLU A 1 1130 ? -30.538 -12.095 -7.464 1.00 93.81 1130 GLU A N 1
ATOM 8721 C CA . GLU A 1 1130 ? -31.840 -12.297 -6.823 1.00 93.81 1130 GLU A CA 1
ATOM 8722 C C . GLU A 1 1130 ? -31.844 -11.837 -5.359 1.00 93.81 1130 GLU A C 1
ATOM 8724 O O . GLU A 1 1130 ? -32.836 -11.264 -4.917 1.00 93.81 1130 GLU A O 1
ATOM 8729 N N . SER A 1 1131 ? -30.730 -11.985 -4.633 1.00 92.38 1131 SER A N 1
ATOM 8730 C CA . SER A 1 1131 ? -30.559 -11.484 -3.259 1.00 92.38 1131 SER A CA 1
ATOM 8731 C C . SER A 1 1131 ? -30.579 -9.952 -3.208 1.00 92.38 1131 SER A C 1
ATOM 8733 O O . SER A 1 1131 ? -31.331 -9.365 -2.428 1.00 92.38 1131 SER A O 1
ATOM 8735 N N . MET A 1 1132 ? -29.851 -9.287 -4.109 1.00 92.00 1132 MET A N 1
ATOM 8736 C CA . MET A 1 1132 ? -29.869 -7.826 -4.248 1.00 92.00 1132 MET A CA 1
ATOM 8737 C C . MET A 1 1132 ? -31.265 -7.309 -4.643 1.00 92.00 1132 MET A C 1
ATOM 8739 O O . MET A 1 1132 ? -31.786 -6.368 -4.041 1.00 92.00 1132 MET A O 1
ATOM 8743 N N . LEU A 1 1133 ? -31.933 -7.955 -5.607 1.00 94.12 1133 LEU A N 1
ATOM 8744 C CA . LEU A 1 1133 ? -33.294 -7.581 -6.007 1.00 94.12 1133 LEU A CA 1
ATOM 8745 C C . LEU A 1 1133 ? -34.342 -7.893 -4.924 1.00 94.12 1133 LEU A C 1
ATOM 8747 O O . LEU A 1 1133 ? -35.314 -7.146 -4.808 1.00 94.12 1133 LEU A O 1
ATOM 8751 N N . ARG A 1 1134 ? -34.164 -8.942 -4.109 1.00 94.62 1134 ARG A N 1
ATOM 8752 C CA . ARG A 1 1134 ? -34.980 -9.227 -2.911 1.00 94.62 1134 ARG A CA 1
ATOM 8753 C C . ARG A 1 1134 ? -34.915 -8.066 -1.924 1.00 94.62 1134 ARG A C 1
ATOM 8755 O O . ARG A 1 1134 ? -35.960 -7.544 -1.540 1.00 94.62 1134 ARG A O 1
ATOM 8762 N N . VAL A 1 1135 ? -33.705 -7.629 -1.576 1.00 93.50 1135 VAL A N 1
ATOM 8763 C CA . VAL A 1 1135 ? -33.454 -6.495 -0.671 1.00 93.50 1135 VAL A CA 1
ATOM 8764 C C . VAL A 1 1135 ? -34.119 -5.215 -1.191 1.00 93.50 1135 VAL A C 1
ATOM 8766 O O . VAL A 1 1135 ? -34.900 -4.594 -0.470 1.00 93.50 1135 VAL A O 1
ATOM 8769 N N . ILE A 1 1136 ? -33.932 -4.872 -2.471 1.00 93.75 1136 ILE A N 1
ATOM 8770 C CA . ILE A 1 1136 ? -34.563 -3.688 -3.086 1.00 93.75 1136 ILE A CA 1
ATOM 8771 C C . ILE A 1 1136 ? -36.102 -3.794 -3.081 1.00 93.75 1136 ILE A C 1
ATOM 8773 O O . ILE A 1 1136 ? -36.788 -2.823 -2.748 1.00 93.75 1136 ILE A O 1
ATOM 8777 N N . LYS A 1 1137 ? -36.676 -4.968 -3.393 1.00 94.50 1137 LYS A N 1
ATOM 8778 C CA . LYS A 1 1137 ? -38.134 -5.196 -3.315 1.00 94.50 1137 LYS A CA 1
ATOM 8779 C C . LYS A 1 1137 ? -38.665 -5.053 -1.884 1.00 94.50 1137 LYS A C 1
ATOM 8781 O O . LYS A 1 1137 ? -39.733 -4.474 -1.700 1.00 94.50 1137 LYS A O 1
ATOM 8786 N N . ASN A 1 1138 ? -37.931 -5.523 -0.877 1.00 93.56 1138 ASN A N 1
ATOM 8787 C CA . ASN A 1 1138 ? -38.322 -5.403 0.529 1.00 93.56 1138 ASN A CA 1
ATOM 8788 C C . ASN A 1 1138 ? -38.219 -3.954 1.042 1.00 93.56 1138 ASN A C 1
ATOM 8790 O O . ASN A 1 1138 ? -39.151 -3.484 1.691 1.00 93.56 1138 ASN A O 1
ATOM 8794 N N . HIS A 1 1139 ? -37.184 -3.192 0.672 1.00 93.38 1139 HIS A N 1
ATOM 8795 C CA . HIS A 1 1139 ? -37.142 -1.750 0.959 1.00 93.38 1139 HIS A CA 1
ATOM 8796 C C . HIS A 1 1139 ? -38.289 -0.989 0.277 1.00 93.38 1139 HIS A C 1
ATOM 8798 O O . HIS A 1 1139 ? -38.886 -0.100 0.885 1.00 93.38 1139 HIS A O 1
ATOM 8804 N N . ARG A 1 1140 ? -38.664 -1.370 -0.953 1.00 91.50 1140 ARG A N 1
ATOM 8805 C CA . ARG A 1 1140 ? -39.852 -0.819 -1.623 1.00 91.50 1140 ARG A CA 1
ATOM 8806 C C . ARG A 1 1140 ? -41.138 -1.137 -0.849 1.00 91.50 1140 ARG A C 1
ATOM 8808 O O . ARG A 1 1140 ? -41.948 -0.237 -0.661 1.00 91.50 1140 ARG A O 1
ATOM 8815 N N . ARG A 1 1141 ? -41.327 -2.376 -0.380 1.00 92.75 1141 ARG A N 1
ATOM 8816 C CA . ARG A 1 1141 ? -42.483 -2.775 0.452 1.00 92.75 1141 ARG A CA 1
ATOM 8817 C C . ARG A 1 1141 ? -42.580 -1.944 1.732 1.00 92.75 1141 ARG A C 1
ATOM 8819 O O . ARG A 1 1141 ? -43.654 -1.417 2.013 1.00 92.75 1141 ARG A O 1
ATOM 8826 N N . ALA A 1 1142 ? -41.458 -1.728 2.418 1.00 88.62 1142 ALA A N 1
ATOM 8827 C CA . ALA A 1 1142 ? -41.390 -0.863 3.596 1.00 88.62 1142 ALA A CA 1
ATOM 8828 C C . ALA A 1 1142 ? -41.788 0.590 3.283 1.00 88.62 1142 ALA A C 1
ATOM 8830 O O . ALA A 1 1142 ? -42.608 1.169 3.993 1.00 88.62 1142 ALA A O 1
ATOM 8831 N N . ALA A 1 1143 ? -41.291 1.158 2.178 1.00 87.50 1143 ALA A N 1
ATOM 8832 C CA . ALA A 1 1143 ? -41.629 2.520 1.753 1.00 87.50 1143 ALA A CA 1
ATOM 8833 C C . ALA A 1 1143 ? -43.117 2.714 1.387 1.00 87.50 1143 ALA A C 1
ATOM 8835 O O . ALA A 1 1143 ? -43.636 3.821 1.521 1.00 87.50 1143 ALA A O 1
ATOM 8836 N N . TYR A 1 1144 ? -43.813 1.655 0.955 1.00 87.50 1144 TYR A N 1
ATOM 8837 C CA . TYR A 1 1144 ? -45.264 1.664 0.709 1.00 87.50 1144 TYR A CA 1
ATOM 8838 C C . TYR A 1 1144 ? -46.106 1.174 1.902 1.00 87.50 1144 TYR A C 1
ATOM 8840 O O . TYR A 1 1144 ? -47.329 1.141 1.787 1.00 87.50 1144 TYR A O 1
ATOM 8848 N N . HIS A 1 1145 ? -45.481 0.807 3.029 1.00 85.56 1145 HIS A N 1
ATOM 8849 C CA . HIS A 1 1145 ? -46.136 0.178 4.185 1.00 85.56 1145 HIS A CA 1
ATOM 8850 C C . HIS A 1 1145 ? -46.986 -1.051 3.792 1.00 85.56 1145 HIS A C 1
ATOM 8852 O O . HIS A 1 1145 ? -48.141 -1.200 4.195 1.00 85.56 1145 HIS A O 1
ATOM 8858 N N . ALA A 1 1146 ? -46.418 -1.912 2.941 1.00 90.38 1146 ALA A N 1
ATOM 8859 C CA . ALA A 1 1146 ? -47.081 -3.115 2.443 1.00 90.38 1146 ALA A CA 1
ATOM 8860 C C . ALA A 1 1146 ? -47.292 -4.170 3.555 1.00 90.38 1146 ALA A C 1
ATOM 8862 O O . ALA A 1 1146 ? -46.508 -4.214 4.508 1.00 90.38 1146 ALA A O 1
ATOM 8863 N N . PRO A 1 1147 ? -48.305 -5.054 3.438 1.00 90.94 1147 PRO A N 1
ATOM 8864 C CA . PRO A 1 1147 ? -48.531 -6.145 4.384 1.00 90.94 1147 PRO A CA 1
ATOM 8865 C C . PRO A 1 1147 ? -47.307 -7.053 4.562 1.00 90.94 1147 PRO A C 1
ATOM 8867 O O . PRO A 1 1147 ? -46.636 -7.407 3.591 1.00 90.94 1147 PRO A O 1
ATOM 8870 N N . GLY A 1 1148 ? -47.071 -7.510 5.798 1.00 85.62 1148 GLY A N 1
ATOM 8871 C CA . GLY A 1 1148 ? -45.948 -8.391 6.145 1.00 85.62 1148 GLY A CA 1
ATOM 8872 C C . GLY A 1 1148 ? -45.852 -9.650 5.270 1.00 85.62 1148 GLY A C 1
ATOM 8873 O O . GLY A 1 1148 ? -44.757 -10.094 4.925 1.00 85.62 1148 GLY A O 1
ATOM 8874 N N . GLU A 1 1149 ? -46.989 -10.197 4.832 1.00 88.81 1149 GLU A N 1
ATOM 8875 C CA . GLU A 1 1149 ? -47.063 -11.350 3.923 1.00 88.81 1149 GLU A CA 1
ATOM 8876 C C . GLU A 1 1149 ? -46.298 -11.141 2.605 1.00 88.81 1149 GLU A C 1
ATOM 8878 O O . GLU A 1 1149 ? -45.696 -12.091 2.108 1.00 88.81 1149 GLU A O 1
ATOM 8883 N N . GLU A 1 1150 ? -46.233 -9.914 2.075 1.00 89.56 1150 GLU A N 1
ATOM 8884 C CA . GLU A 1 1150 ? -45.569 -9.643 0.794 1.00 89.56 1150 GLU A CA 1
ATOM 8885 C C . GLU A 1 1150 ? -44.037 -9.750 0.855 1.00 89.56 1150 GLU A C 1
ATOM 8887 O O . GLU A 1 1150 ? -43.407 -9.985 -0.178 1.00 89.56 1150 GLU A O 1
ATOM 8892 N N . TYR A 1 1151 ? -43.416 -9.559 2.024 1.00 90.38 1151 TYR A N 1
ATOM 8893 C CA . TYR A 1 1151 ? -41.955 -9.519 2.160 1.00 90.38 1151 TYR A CA 1
ATOM 8894 C C . TYR A 1 1151 ? -41.302 -10.888 1.928 1.00 90.38 1151 TYR A C 1
ATOM 8896 O O . TYR A 1 1151 ? -41.717 -11.909 2.483 1.00 90.38 1151 TYR A O 1
ATOM 8904 N N . GLU A 1 1152 ? -40.218 -10.891 1.154 1.00 90.62 1152 GLU A N 1
ATOM 8905 C CA . GLU A 1 1152 ? -39.506 -12.098 0.726 1.00 90.62 1152 GLU A CA 1
ATOM 8906 C C . GLU A 1 1152 ? -38.321 -12.412 1.648 1.00 90.62 1152 GLU A C 1
ATOM 8908 O O . GLU A 1 1152 ? -37.453 -11.561 1.836 1.00 90.62 1152 GLU A O 1
ATOM 8913 N N . SER A 1 1153 ? -38.263 -13.643 2.169 1.00 87.50 1153 SER A N 1
ATOM 8914 C CA . SER A 1 1153 ? -37.165 -14.190 2.994 1.00 87.50 1153 SER A CA 1
ATOM 8915 C C . SER A 1 1153 ? -36.712 -13.320 4.178 1.00 87.50 1153 SER A C 1
ATOM 8917 O O . SER A 1 1153 ? -35.538 -13.349 4.533 1.00 87.50 1153 SER A O 1
ATOM 8919 N N . LEU A 1 1154 ? -37.634 -12.570 4.787 1.00 86.25 1154 LEU A N 1
ATOM 8920 C CA . LEU A 1 1154 ? -37.416 -11.927 6.084 1.00 86.25 1154 LEU A CA 1
ATOM 8921 C C . LEU A 1 1154 ? -38.191 -12.672 7.172 1.00 86.25 1154 LEU A C 1
ATOM 8923 O O . LEU A 1 1154 ? -39.355 -13.027 6.953 1.00 86.25 1154 LEU A O 1
ATOM 8927 N N . THR A 1 1155 ? -37.576 -12.854 8.337 1.00 81.62 1155 THR A N 1
ATOM 8928 C CA . THR A 1 1155 ? -38.234 -13.395 9.540 1.00 81.62 1155 THR A CA 1
ATOM 8929 C C . THR A 1 1155 ? -38.972 -12.290 10.302 1.00 81.62 1155 THR A C 1
ATOM 8931 O O . THR A 1 1155 ? -40.046 -12.528 10.848 1.00 81.62 1155 THR A O 1
ATOM 8934 N N . ILE A 1 1156 ? -38.434 -11.064 10.282 1.00 75.31 1156 ILE A N 1
ATOM 8935 C CA . ILE A 1 1156 ? -39.031 -9.855 10.875 1.00 75.31 1156 ILE A CA 1
ATOM 8936 C C . ILE A 1 1156 ? -39.408 -8.895 9.734 1.00 75.31 1156 ILE A C 1
ATOM 8938 O O . ILE A 1 1156 ? -38.600 -8.664 8.833 1.00 75.31 1156 ILE A O 1
ATOM 8942 N N . LYS A 1 1157 ? -40.649 -8.395 9.737 1.00 75.31 1157 LYS A N 1
ATOM 8943 C CA . LYS A 1 1157 ? -41.356 -7.854 8.561 1.00 75.31 1157 LYS A CA 1
ATOM 8944 C C . LYS A 1 1157 ? -42.147 -6.586 8.884 1.00 75.31 1157 LYS A C 1
ATOM 8946 O O . LYS A 1 1157 ? -42.752 -6.564 9.975 1.00 75.31 1157 LYS A O 1
#

Radius of gyration: 40.58 Å; Cα contacts (8 Å, |Δi|>4): 2402; chains: 1; bounding box: 102×84×138 Å

Mean predicted aligned error: 20.92 Å

pLDDT: mean 79.42, std 15.57, range [23.61, 96.69]

Solvent-accessible surface area (backbone atoms only — not comparable to full-atom values): 61040 Å² total; per-residue (Å²): 125,60,58,55,55,42,33,77,68,62,47,57,67,43,74,44,46,15,47,86,54,63,37,66,40,70,36,35,25,72,42,62,37,76,72,44,28,34,58,27,34,37,42,31,29,74,44,66,54,60,42,77,44,38,45,81,42,31,33,62,33,17,74,52,90,90,49,77,68,46,81,37,33,52,69,75,61,53,67,63,25,25,36,57,34,45,48,60,44,68,60,83,49,75,50,55,75,65,52,26,40,50,30,22,52,52,20,27,42,74,44,43,37,44,57,50,64,38,96,71,75,98,61,58,48,40,32,42,33,40,56,29,52,41,70,51,42,44,50,59,50,50,64,31,48,54,69,74,46,63,92,62,71,69,46,80,44,82,50,94,52,99,51,86,91,42,58,32,35,37,45,36,37,68,33,73,88,50,46,68,59,41,60,67,51,60,54,85,55,57,78,62,68,39,53,71,34,70,66,54,71,70,50,14,45,60,16,45,26,30,17,50,18,29,28,37,54,47,50,30,47,72,46,79,51,58,93,88,72,32,46,35,34,43,32,38,57,39,59,15,66,56,32,50,50,42,51,43,50,56,33,34,41,70,33,24,59,54,34,53,42,77,59,85,63,89,55,88,99,56,75,52,40,35,35,40,35,27,52,34,36,57,28,40,42,49,37,55,77,64,40,48,49,66,41,69,78,55,34,59,47,45,55,54,43,59,30,85,77,19,65,63,43,80,81,59,55,59,37,83,38,39,28,66,41,72,43,77,76,44,73,41,84,36,52,48,68,45,30,80,70,59,37,34,46,56,88,40,42,47,60,92,71,29,32,47,10,27,71,63,74,43,73,64,49,89,51,9,51,52,35,51,50,54,7,36,55,61,36,20,39,74,60,46,64,33,31,42,65,55,62,66,47,49,24,52,70,37,77,41,95,90,57,71,55,40,77,25,55,66,60,52,52,52,49,46,20,55,56,35,64,75,41,50,18,86,86,52,95,48,64,34,43,38,38,44,31,36,43,67,37,39,64,47,43,64,58,64,34,46,42,52,48,56,31,53,53,49,34,55,50,48,27,55,50,29,48,51,44,35,57,33,50,35,46,31,23,45,38,17,54,39,75,66,85,84,80,52,76,39,58,48,72,51,62,86,82,31,66,61,28,43,46,29,50,50,56,25,51,75,66,69,46,59,64,74,61,59,57,47,32,43,56,39,21,70,75,66,46,75,74,62,92,57,81,67,47,49,91,47,85,90,29,72,31,50,73,72,48,57,54,87,33,42,48,47,27,38,27,39,46,63,69,52,54,60,23,38,77,66,70,26,75,40,60,19,36,40,61,89,74,70,44,71,78,49,73,45,46,29,48,62,57,48,52,48,41,54,49,23,30,70,73,60,69,28,42,38,81,38,52,47,44,58,56,57,56,61,36,46,51,62,90,80,54,67,70,20,18,40,65,52,60,28,40,29,81,36,33,30,21,17,51,54,8,53,41,37,48,57,82,37,46,78,39,76,44,41,38,21,26,78,85,72,46,64,42,81,28,59,56,26,44,79,57,54,68,44,60,26,22,35,41,29,28,63,40,57,55,53,36,58,33,21,42,75,34,25,35,43,28,81,87,75,44,72,36,31,52,74,72,62,49,71,87,43,35,35,48,52,54,49,30,44,44,16,81,47,79,52,58,47,49,34,26,19,20,50,17,38,54,67,22,77,74,30,49,51,45,74,47,78,44,98,86,75,49,54,34,41,36,40,35,32,51,46,92,51,38,68,58,51,48,44,28,27,50,12,45,42,51,53,49,56,53,50,56,74,72,67,58,91,73,96,74,72,105,61,78,44,38,44,76,48,80,60,96,65,36,20,35,33,42,34,56,41,64,78,54,53,52,53,47,59,46,38,32,45,55,70,82,38,68,64,57,24,33,75,27,76,55,54,37,36,24,16,67,62,20,46,22,23,19,52,13,18,27,37,50,65,50,34,45,78,40,74,92,81,59,36,49,33,39,57,34,57,16,66,63,32,49,54,52,48,45,56,57,35,26,43,76,70,29,53,50,33,56,49,78,58,96,58,96,68,53,63,68,70,75,68,52,102,61,87,85,79,86,74,88,80,89,66,53,35,36,38,31,46,37,76,43,28,47,64,53,38,54,72,66,37,38,45,46,84,92,38,69,66,37,60,52,49,55,50,66,62,67,79,59,86,74,65,81,72,71,59,55,44,37,36,61,50,76,43,69,68,18,69,46,57,11,24,49,66,57,43,79,90,66,57,21,40,26,41,43,34,34,38,37,50,77,45,29,43,22,68,41,51,53,18,15,42,71,47,76,50,64,47,59,48,64,78,40,39,50,98,89,58,54,69,43,60,66,63,44,49,51,48,37,34,52,49,45,51,50,36,57,51,40,52,55,56,48,68,49,88,41,59,69,5,35,50,42,24,61,32,60,59,44,67,42,84,53,68,39,55,62,67,60,46,30,58,75,66,73,42,57,76,89,34,73,65,39,50,51,52,49,52,49,53,49,43,51,44,55,50,41,34,49,50,46,49,51,52,47,25,71,77,73,51,64,51,68,54,43,78,81,17,45,67,44,38,50,43,43,54,52,38,54,50,35,60,69,68,68,53,63,58,83,76,52,72,81,55,95,77,112

Sequence (1157 aa):
MAIGDMVTQGLIGQEVYDGRAQGTGTTRVVAVKANGEKPVFRIKLKTGTCVEATADHVVYALEARRSQGVWRRVDELAPGMRLQLSTRTSVTKASDAREVDEAALVGWLQGDGFVGQYESGTNCSLTLEFMTIDKDELNFVLNRVHRVFAGVHYHIRSVESKNPSLDIRWVRLYGEVLRPFVTKYGLLRGTSDLAIPAAIRSLGRDAQAAYLSALFQADGTVRLRSRQTRTSDVVLTTVSEPLALDVQTLLLNLGIYARIQRGVETRVNRRTPYFVSIGYADARAKFRDVIGFVSEDKRRKLDMACSDAFPGKQTPALREETIVRIEAVGVQPVYDIQTESGQYLSNNVIVHNCFIQSVDDDLVNEGGIMDLWTREARLFKYGSGTGTNFSKLRGDAEPLSGGGRSSGLMSFLRIGDRAAGAIKSGGTTRRAAKMVCLDLDHPDIEEFIDWKVIEEQKVAAMVTGSKICAQRLNAVLKACHVSDGNGGMKADADIRTNPELKKAIREARQSSVPEPYIQRMFSYANEGFTHFAFHEYDTNWDGKAYQTVSGQNSNNSVRVPNSFFEALEKDGDWALTRRVDGKAIKTIKARELWDKIAWAAWICADPGTQYDTTINEWHTCPEDGRINASNPCVTGDTLVATANGWQRIDELVGKTAQVIGSDGQPHTVTDIFPTGRKPVMLLTTESGYQVRITGDHRVLTTGRGDIQVKNLTSLDRIFLHGPGFGDQTLQAEAAFGIGVAISDLCFTRAIQRENHEELMILVMPIKDTDLLACVAAGVNAQQSVLVAAGGVGSLGTRDTAVVTRGMTTARLEVEARCAIDLFHQLTVLEEGLERKRLAPGVYELDRLALAALLRGLFTADGTIIQDGAQIVLSSCSKDLLHQVQLLLLSFGIKSALEHNQRNGLAAILFGEADPRDYRIDDVSILKISRASRRLFEREIGFHPDSAKTVELAHLNGEMTYDHDELTDAVASIEPAGEEDVFDLTEQATHHFVASGLVVHNCSEYMFLDDTACNLASLNLNQFYTSDGTFNLDEFRHAVRLWTITLEISVLMASFPSRAIAEKSFVYRTLGLGYANMGTILMRLGIPYDSPKALAICGAITALMTGESYATSAEMAAELGPFEGFARNRESMLRVIKNHRRAAYHAPGEEYESLTIK

Nearest PDB structures (foldseek):
  7b9p-assembly1_A-2  TM=6.335E-01  e=8.554E-35  Cereibacter sphaeroides 2.4.1
  7b9q-assembly1_A  TM=6.554E-01  e=6.027E-34  Cereibacter sphaeroides
  7b9q-assembly1_B  TM=6.322E-01  e=1.046E-31  Cereibacter sphaeroides
  7qss-assembly1_A  TM=6.383E-01  e=1.570E-15  Thermococcus litoralis
  7qsu-assembly1_A  TM=6.273E-01  e=9.050E-16  Thermococcus litoralis

Secondary structure (DSSP, 8-state):
--HHHHHHTT-TT-EEE-STTTT-SEEEEEEEEEEEEEEEEEEEETTS-EEEEETT-EEEEESSTTPPEEEEEGGG--BTBEEEEE----------HHHHHHHHHHHHHTSSEEEE--SSSS--S-EEEEEESSHHHHHHHHHHHHHHSTT--EEEEE---SSTT---EEEEEESGGGHHHHHHTT----TTS----HHHHTS-HHHHHHHHHHHHHHHEEEEE--TTT--EEEEEEES-HHHHHHHHHHHHHTT---EEEE----STT-PPPEEEEE-SHHHHHHHHHHT--SSHHHHHHHHHHHSTTS---PPPSEEEEEEEEEEEEEEEEEEEEEETTS---BTTB-------B-----SSSTTSHHHHHHHHHHHHTTT--EEEE-TTS--EEEEPTTSSEEEHHHHHHHHHHHHHHT-B-SSS-PBP-EEEEEETT-TTHHHHHHHHHHHHHHHHHHHHHHHHHHHHHHHHHHHHEEE-SSS-EEE---TTT-HHHHHHHHHHHHTT--HHHHHHHHHHHHTT------------TTSTTGGGSSSTTEEEEEEE-HHHHHHHHTT-EEEEE-TTT--EEEEEEHHHHHHHHHHHHHHHS-SEEEEHHHHHHT-S-GGG---------EETT-EEEETTEEEEHHHHTTS-EEEE-TTSSEEEE--EEEEEEEEEEEEEETT--EEEEETTSEEEETTTEEEEGGG--TT-EEE--------B---HHHHHHHHHHHSTT-EEEEEE-TTS-EEEEEEEEGGGHHHHHHHHHHHHHHHHHHHHTT-SS---S--SEEEEE-SSEEEEEE--HHHHHHHHHHEE-SS-GGG-EE-GGGGGB-HHHHHHHHHHHHHHTEEEETTTTEEEEEES-HHHHHHHHHHHHTTT--EEEEE---TTSHHHHS-SS--SS------EEEEE-TTTHHHHHHHT---TTSHHHHHHHHHHHS---PPPPSEEEEEEEEEEEEEEEEEE---SSS-EEETTEEEE------SSSSB--EEEEEEGGGGB-TT--B-HHHHHHHHHHHHHHHHHHHTT---S-HHHHHHHHHH--EEEEEE-HHHHHHHTT--TTSHHHHHHHHHHHHHHHHHHHHHHHHHHHHH---TTHHHHHHHHHHHHHHHHHHHTT--GGG-SS-S--